Protein 2YGU (pdb70)

Radius of gyration: 52.87 Å; Cα contacts (8 Å, |Δi|>4): 1221; chains: 8; bounding box: 101×149×69 Å

InterPro domains:
  IPR020181 Ant venom allergen, Sol i 2 [cd12800] (20-137)
  IPR038211 Ant venom allergen, Sol i 2/4 superfamily [G3DSA:1.10.238.190] (20-138)
  IPR055216 Ant venom allergen Sol i 2/4 [PF22750] (40-125)

CATH classification: 1.10.238.190

Sequence (943 aa):
DNKELKIIRKDVAECLRTLPKCGNQPDDPLARVDVWHCAMAKRGVYDNPDPAVIKERSMKMCTKIITDPANVENCKKVASRCVDRETQGPKSNRQKAVNIIGCALRAGVAETTVLARDNKELKIIRKDVAECLRTLPKCGNQPDDPLARVDVWHCAMAKRGVYDNPDPAVIKERSMKMCTKIITDPANVENCKKVASRCVDRETQGPKSNRQKAVNIIGCALRAGVAETTVLARKKDNKELKIIRKDVAECLRTLPKCGNQPDDPLARVDVWHCAMAKRGVYDNPDPAVIKERSMKMCTKIITDPANVENCKKVASRCVDRETQGPKSNRQKAVNIIGCALRAGVAETTVLARKDNKELKIIRKDVAECLRTLPKCGNQPDDPLARVDVWHCAMAKRGVYDNPDPAVIKERSMKMCTKIITDPANVENCKKVASRCVDRETQGPKSNRQKAVNIIGCALRAGVAETTVLARDNKELKIIRKDVAECLRTLPKCGNQPDDPLARVDVWHCAMAKRGVYDNPDPAVIKERSMKMCTKIITDPANVENCKKVASRCVDRETQGPKSNRQKAVNIIGCALRAGVAETTVLARKDNKELKIIRKDVAECLRTLPKCGNQPDDPLARVDVWHCAMAKRGVYDNPDPAVIKERSMKMCTKIITDPANVENCKKVASRCVDRETQGPKSNRQKAVNIIGCALRAGVAETTVLARKKDNKELKIIRKDVAECLRTLPKCGNQPDDPLARVDVWHCAMAKRGVYDNPDPAVIKERSMKMCTKIITDPANVENCKKVASRCVDRETQGPKSNRQKAVNIIGCALRAGVAETTVLARKKELKIIRKDVAECLRTLPKCGNQPDDPLARVDVWHCAMAKRGVYDNPDPAVIKERSMKMCTKIITDPANVENCKKVASRCVDRETQGPKSNRQKAVNIIGCALRAGVAETTVLARKK

Solvent-accessible surface area: 44959 Å² total

Structure (mmCIF, N/CA/C/O backbone):
data_2YGU
#
_entry.id   2YGU
#
_cell.length_a   110.211
_cell.length_b   139.160
_cell.length_c   62.093
_cell.angle_alpha   90.00
_cell.angle_beta   90.00
_cell.angle_gamma   90.00
#
_symmetry.space_group_name_H-M   'P 21 21 21'
#
loop_
_entity.id
_entity.type
_entity.pdbx_description
1 polymer 'VENOM ALLERGEN 2'
2 non-polymer HEPTANE
3 water water
#
loop_
_atom_site.group_PDB
_atom_site.id
_atom_site.type_symbol
_atom_site.label_atom_id
_atom_site.label_alt_id
_atom_site.label_comp_id
_atom_site.label_asym_id
_atom_site.label_entity_id
_atom_site.label_seq_id
_atom_site.pdbx_PDB_ins_code
_atom_site.Cartn_x
_atom_site.Cartn_y
_atom_site.Cartn_z
_atom_site.occupancy
_atom_site.B_iso_or_equiv
_atom_site.auth_seq_id
_atom_site.auth_comp_id
_atom_site.auth_asym_id
_atom_site.auth_atom_id
_atom_site.pdbx_PDB_model_num
ATOM 1 N N . ASP A 1 1 ? 50.798 63.483 -39.297 1.00 53.81 1 ASP A N 1
ATOM 2 C CA . ASP A 1 1 ? 49.524 63.810 -39.994 1.00 61.69 1 ASP A CA 1
ATOM 3 C C . ASP A 1 1 ? 49.170 65.289 -39.837 1.00 62.28 1 ASP A C 1
ATOM 4 O O . ASP A 1 1 ? 49.850 66.031 -39.140 1.00 61.57 1 ASP A O 1
ATOM 6 N N . ASN A 1 2 ? 48.096 65.712 -40.490 1.00 69.72 2 ASN A N 1
ATOM 7 C CA . ASN A 1 2 ? 47.583 67.074 -40.337 1.00 73.38 2 ASN A CA 1
ATOM 8 C C . ASN A 1 2 ? 46.777 67.285 -39.050 1.00 74.14 2 ASN A C 1
ATOM 9 O O . ASN A 1 2 ? 46.847 68.357 -38.443 1.00 73.42 2 ASN A O 1
ATOM 14 N N . LYS A 1 3 ? 46.011 66.266 -38.652 1.00 75.35 3 LYS A N 1
ATOM 15 C CA . LYS A 1 3 ? 45.191 66.308 -37.429 1.00 73.26 3 LYS A CA 1
ATOM 16 C C . LYS A 1 3 ? 46.042 66.336 -36.163 1.00 64.76 3 LYS A C 1
ATOM 17 O O . LYS A 1 3 ? 45.763 67.090 -35.224 1.00 62.49 3 LYS A O 1
ATOM 19 N N . GLU A 1 4 ? 47.069 65.502 -36.134 1.00 58.26 4 GLU A N 1
ATOM 20 C CA . GLU A 1 4 ? 47.975 65.487 -34.993 1.00 55.49 4 GLU A CA 1
ATOM 21 C C . GLU A 1 4 ? 48.714 66.807 -34.910 1.00 51.12 4 GLU A C 1
ATOM 22 O O . GLU A 1 4 ? 48.941 67.335 -33.822 1.00 46.24 4 GLU A O 1
ATOM 28 N N . LEU A 1 5 ? 49.088 67.334 -36.070 1.00 52.20 5 LEU A N 1
ATOM 29 C CA . LEU A 1 5 ? 49.852 68.593 -36.138 1.00 48.71 5 LEU A CA 1
ATOM 30 C C . LEU A 1 5 ? 48.986 69.759 -35.645 1.00 46.84 5 LEU A C 1
ATOM 31 O O . LEU A 1 5 ? 49.468 70.628 -34.924 1.00 39.75 5 LEU A O 1
ATOM 33 N N . LYS A 1 6 ? 47.707 69.759 -36.028 1.00 46.40 6 LYS A N 1
ATOM 34 C CA . LYS A 1 6 ? 46.753 70.743 -35.505 1.00 46.69 6 LYS A CA 1
ATOM 35 C C . LYS A 1 6 ? 46.738 70.695 -33.977 1.00 45.04 6 LYS A C 1
ATOM 36 O O . LYS A 1 6 ? 46.771 71.731 -33.322 1.00 46.73 6 LYS A O 1
ATOM 38 N N . ILE A 1 7 ? 46.724 69.482 -33.420 1.00 42.79 7 ILE A N 1
ATOM 39 C CA . ILE A 1 7 ? 46.662 69.297 -31.967 1.00 40.32 7 ILE A CA 1
ATOM 40 C C . ILE A 1 7 ? 47.943 69.801 -31.293 1.00 36.98 7 ILE A C 1
ATOM 41 O O . ILE A 1 7 ? 47.889 70.535 -30.310 1.00 40.95 7 ILE A O 1
ATOM 43 N N . ILE A 1 8 ? 49.093 69.418 -31.833 1.00 34.63 8 ILE A N 1
ATOM 44 C CA . ILE A 1 8 ? 50.384 69.827 -31.274 1.00 31.32 8 ILE A CA 1
ATOM 45 C C . ILE A 1 8 ? 50.566 71.343 -31.310 1.00 32.25 8 ILE A C 1
ATOM 46 O O . ILE A 1 8 ? 51.048 71.932 -30.345 1.00 32.24 8 ILE A O 1
ATOM 51 N N . ARG A 1 9 ? 50.184 71.970 -32.417 1.00 33.32 9 ARG A N 1
ATOM 52 C CA . ARG A 1 9 ? 50.242 73.431 -32.526 1.00 36.87 9 ARG A CA 1
ATOM 53 C C . ARG A 1 9 ? 49.456 74.120 -31.419 1.00 38.15 9 ARG A C 1
ATOM 54 O O . ARG A 1 9 ? 49.930 75.087 -30.822 1.00 41.25 9 ARG A O 1
ATOM 62 N N . LYS A 1 10 ? 48.254 73.615 -31.160 1.00 36.84 10 LYS A N 1
ATOM 63 C CA . LYS A 1 10 ? 47.408 74.116 -30.070 1.00 38.29 10 LYS A CA 1
ATOM 64 C C . LYS A 1 10 ? 48.083 73.910 -28.713 1.00 36.52 10 LYS A C 1
ATOM 65 O O . LYS A 1 10 ? 47.990 74.767 -27.839 1.00 39.20 10 LYS A O 1
ATOM 67 N N . ASP A 1 11 ? 48.768 72.777 -28.545 1.00 35.74 11 ASP A N 1
ATOM 68 C CA . ASP A 1 11 ? 49.505 72.489 -27.306 1.00 34.70 11 ASP A CA 1
ATOM 69 C C . ASP A 1 11 ? 50.741 73.384 -27.118 1.00 34.95 11 ASP A C 1
ATOM 70 O O . ASP A 1 11 ? 51.026 73.825 -26.001 1.00 38.29 11 ASP A O 1
ATOM 75 N N . VAL A 1 12 ? 51.472 73.642 -28.203 1.00 32.08 12 VAL A N 1
ATOM 76 C CA . VAL A 1 12 ? 52.599 74.577 -28.162 1.00 28.10 12 VAL A CA 1
ATOM 77 C C . VAL A 1 12 ? 52.118 75.967 -27.726 1.00 31.25 12 VAL A C 1
ATOM 78 O O . VAL A 1 12 ? 52.654 76.555 -26.799 1.00 32.58 12 VAL A O 1
ATOM 82 N N . ALA A 1 13 ? 51.092 76.477 -28.389 1.00 35.22 13 ALA A N 1
ATOM 83 C CA . ALA A 1 13 ? 5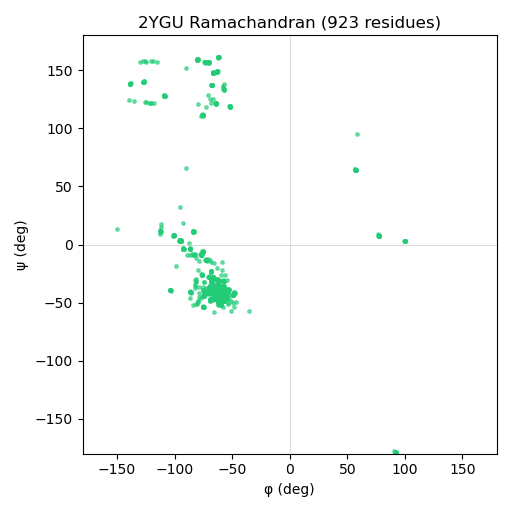0.527 77.798 -28.061 1.00 41.12 13 ALA A CA 1
ATOM 84 C C . ALA A 1 13 ? 50.142 77.906 -26.586 1.00 41.98 13 ALA A C 1
ATOM 85 O O . ALA A 1 13 ? 50.351 78.929 -25.949 1.00 47.94 13 ALA A O 1
ATOM 87 N N . GLU A 1 14 ? 49.562 76.838 -26.057 1.00 43.97 14 GLU A N 1
ATOM 88 C CA . GLU A 1 14 ? 49.089 76.799 -24.663 1.00 42.63 14 GLU A CA 1
ATOM 89 C C . GLU A 1 14 ? 50.256 76.665 -23.678 1.00 41.00 14 GLU A C 1
ATOM 90 O O . GLU A 1 14 ? 50.251 77.282 -22.612 1.00 44.36 14 GLU A O 1
ATOM 96 N N . CYS A 1 15 ? 51.252 75.860 -24.036 1.00 36.09 15 CYS A N 1
ATOM 97 C CA . CYS A 1 15 ? 52.489 75.784 -23.266 1.00 33.32 15 CYS A CA 1
ATOM 98 C C . CYS A 1 15 ? 53.173 77.149 -23.233 1.00 36.86 15 CYS A C 1
ATOM 99 O O . CYS A 1 15 ? 53.593 77.603 -22.171 1.00 43.50 15 CYS A O 1
ATOM 102 N N . LEU A 1 16 ? 53.270 77.796 -24.394 1.00 34.50 16 LEU A N 1
ATOM 103 C CA . LEU A 1 16 ? 53.803 79.167 -24.491 1.00 37.59 16 LEU A CA 1
ATOM 104 C C . LEU A 1 16 ? 53.176 80.090 -23.465 1.00 39.26 16 LEU A C 1
ATOM 105 O O . LEU A 1 16 ? 53.845 80.912 -22.864 1.00 40.94 16 LEU A O 1
ATOM 110 N N . ARG A 1 17 ? 51.872 79.942 -23.292 1.00 42.85 17 ARG A N 1
ATOM 111 C CA . ARG A 1 17 ? 51.105 80.810 -22.417 1.00 49.63 17 ARG A CA 1
ATOM 112 C C . ARG A 1 17 ? 51.353 80.480 -20.948 1.00 50.30 17 ARG A C 1
ATOM 113 O O . ARG A 1 17 ? 51.700 81.358 -20.167 1.00 53.91 17 ARG A O 1
ATOM 121 N N . THR A 1 18 ? 51.176 79.215 -20.581 1.00 49.69 18 THR A N 1
ATOM 122 C CA . THR A 1 18 ? 51.217 78.801 -19.159 1.00 51.11 18 THR A CA 1
ATOM 123 C C . THR A 1 18 ? 52.620 78.695 -18.552 1.00 50.25 18 THR A C 1
ATOM 124 O O . THR A 1 18 ? 52.776 78.810 -17.331 1.00 52.35 18 THR A O 1
ATOM 128 N N . LEU A 1 19 ? 53.627 78.457 -19.389 1.00 45.15 19 LEU A N 1
ATOM 129 C CA . LEU A 1 19 ? 55.012 78.320 -18.904 1.00 45.89 19 LEU A CA 1
ATOM 130 C C . LEU A 1 19 ? 55.573 79.641 -18.357 1.00 50.24 19 LEU A C 1
ATOM 131 O O . LEU A 1 19 ? 55.374 80.700 -18.960 1.00 47.80 19 LEU A O 1
ATOM 136 N N . PRO A 1 20 ? 56.282 79.579 -17.215 1.00 53.51 20 PRO A N 1
ATOM 137 C CA . PRO A 1 20 ? 56.842 80.778 -16.612 1.00 60.46 20 PRO A CA 1
ATOM 138 C C . PRO A 1 20 ? 57.774 81.518 -17.558 1.00 62.42 20 PRO A C 1
ATOM 139 O O . PRO A 1 20 ? 58.596 80.883 -18.226 1.00 50.86 20 PRO A O 1
ATOM 143 N N . LYS A 1 21 ? 57.641 82.846 -17.611 1.00 67.58 21 LYS A N 1
ATOM 144 C CA . LYS A 1 21 ? 58.550 83.691 -18.382 1.00 69.66 21 LYS A CA 1
ATOM 145 C C . LYS A 1 21 ? 59.853 83.834 -17.602 1.00 71.43 21 LYS A C 1
ATOM 146 O O . LYS A 1 21 ? 59.886 84.479 -16.555 1.00 76.03 21 LYS A O 1
ATOM 149 N N . CYS A 1 22 ? 60.914 83.222 -18.116 1.00 67.98 22 CYS A N 1
ATOM 150 C CA . CYS A 1 22 ? 62.219 83.258 -17.475 1.00 70.34 22 CYS A CA 1
ATOM 151 C C . CYS A 1 22 ? 63.209 84.001 -18.356 1.00 69.44 22 CYS A C 1
ATOM 152 O O . CYS A 1 22 ? 63.013 84.127 -19.569 1.00 71.46 22 CYS A O 1
ATOM 155 N N . GLY A 1 23 ? 64.262 84.510 -17.729 1.00 69.32 23 GLY A N 1
ATOM 156 C CA . GLY A 1 23 ? 65.230 85.369 -18.407 1.00 66.66 23 GLY A CA 1
ATOM 157 C C . GLY A 1 23 ? 65.962 84.660 -19.524 1.00 61.24 23 GLY A C 1
ATOM 158 O O . GLY A 1 23 ? 66.169 83.447 -19.472 1.00 65.57 23 GLY A O 1
ATOM 159 N N . ASN A 1 24 ? 66.326 85.422 -20.550 1.00 57.34 24 ASN A N 1
ATOM 160 C CA . ASN A 1 24 ? 67.158 84.935 -21.656 1.00 52.89 24 ASN A CA 1
ATOM 161 C C . ASN A 1 24 ? 66.557 83.722 -22.355 1.00 46.58 24 ASN A C 1
ATOM 162 O O . ASN A 1 24 ? 67.104 82.617 -22.319 1.00 46.35 24 ASN A O 1
ATOM 167 N N . GLN A 1 25 ? 65.404 83.943 -22.976 1.00 43.86 25 GLN A N 1
ATOM 168 C CA . GLN A 1 25 ? 64.734 82.897 -23.743 1.00 38.09 25 GLN A CA 1
ATOM 169 C C . GLN A 1 25 ? 64.432 83.389 -25.149 1.00 34.15 25 GLN A C 1
ATOM 170 O O . GLN A 1 25 ? 64.046 84.542 -25.333 1.00 34.61 25 GLN A O 1
ATOM 172 N N . PRO A 1 26 ? 64.607 82.512 -26.150 1.00 29.71 26 PRO A N 1
ATOM 173 C CA . PRO A 1 26 ? 64.321 82.904 -27.515 1.00 29.65 26 PRO A CA 1
ATOM 174 C C . PRO A 1 26 ? 62.846 83.148 -27.723 1.00 30.26 26 PRO A C 1
ATOM 175 O O . PRO A 1 26 ? 62.027 82.494 -27.087 1.00 29.50 26 PRO A O 1
ATOM 179 N N . ASP A 1 27 ? 62.516 84.073 -28.611 1.00 31.90 27 ASP A N 1
ATOM 180 C CA . ASP A 1 27 ? 61.116 84.347 -28.957 1.00 33.00 27 ASP A CA 1
ATOM 181 C C . ASP A 1 27 ? 60.485 83.166 -29.682 1.00 30.80 27 ASP A C 1
ATOM 182 O O . ASP A 1 27 ? 59.284 82.942 -29.595 1.00 31.20 27 ASP A O 1
ATOM 187 N N . ASP A 1 28 ? 61.310 82.410 -30.390 1.00 28.83 28 ASP A N 1
ATOM 188 C CA . ASP A 1 28 ? 60.841 81.239 -31.134 1.00 29.48 28 ASP A CA 1
ATOM 189 C C . ASP A 1 28 ? 60.544 80.050 -30.204 1.00 25.93 28 ASP A C 1
ATOM 190 O O . ASP A 1 28 ? 61.464 79.458 -29.646 1.00 25.99 28 ASP A O 1
ATOM 195 N N . PRO A 1 29 ? 59.257 79.683 -30.056 1.00 25.73 29 PRO A N 1
ATOM 196 C CA . PRO A 1 29 ? 58.911 78.626 -29.114 1.00 23.75 29 PRO A CA 1
ATOM 197 C C . PRO A 1 29 ? 59.522 77.283 -29.459 1.00 23.56 29 PRO A C 1
ATOM 198 O O . PRO A 1 29 ? 59.812 76.484 -28.563 1.00 23.04 29 PRO A O 1
ATOM 202 N N . LEU A 1 30 ? 59.725 77.034 -30.749 1.00 22.11 30 LEU A N 1
ATOM 203 C CA . LEU A 1 30 ? 60.294 75.757 -31.197 1.00 20.10 30 LEU A CA 1
ATOM 204 C C . LEU A 1 30 ? 61.805 75.691 -30.932 1.00 22.04 30 LEU A C 1
ATOM 205 O O . LEU A 1 30 ? 62.437 74.653 -31.145 1.00 21.13 30 LEU A O 1
ATOM 210 N N . ALA A 1 31 ? 62.381 76.800 -30.478 1.00 22.69 31 ALA A N 1
ATOM 211 C CA . ALA A 1 31 ? 63.781 76.832 -30.047 1.00 23.56 31 ALA A CA 1
ATOM 212 C C . ALA A 1 31 ? 63.908 76.620 -28.535 1.00 24.12 31 ALA A C 1
ATOM 213 O O . ALA A 1 31 ? 65.013 76.670 -27.994 1.00 20.76 31 ALA A O 1
ATOM 215 N N . ARG A 1 32 ? 62.783 76.383 -27.858 1.00 24.35 32 ARG A N 1
ATOM 216 C CA . ARG A 1 32 ? 62.768 76.275 -26.394 1.00 22.17 32 ARG A CA 1
ATOM 217 C C . ARG A 1 32 ? 62.544 74.857 -25.893 1.00 19.96 32 ARG A C 1
ATOM 218 O O . ARG A 1 32 ? 61.576 74.208 -26.253 1.00 16.82 32 ARG A O 1
ATOM 226 N N . VAL A 1 33 ? 63.436 74.408 -25.016 1.00 22.52 33 VAL A N 1
ATOM 227 C CA . VAL A 1 33 ? 63.340 73.064 -24.444 1.00 22.05 33 VAL A CA 1
ATOM 228 C C . VAL A 1 33 ? 62.063 72.897 -23.625 1.00 20.10 33 VAL A C 1
ATOM 229 O O . VAL A 1 33 ? 61.379 71.899 -23.737 1.00 17.48 33 VAL A O 1
ATOM 233 N N . ASP A 1 34 ? 61.753 73.886 -22.802 1.00 21.01 34 ASP A N 1
ATOM 234 C CA . ASP A 1 34 ? 60.594 73.794 -21.915 1.00 20.11 34 ASP A CA 1
ATOM 235 C C . ASP A 1 34 ? 59.284 73.703 -22.703 1.00 19.10 34 ASP A C 1
ATOM 236 O O . ASP A 1 34 ? 58.373 72.989 -22.296 1.00 23.20 34 ASP A O 1
ATOM 241 N N . VAL A 1 35 ? 59.210 74.381 -23.843 1.00 18.97 35 VAL A N 1
ATOM 242 C CA . VAL A 1 35 ? 58.031 74.309 -24.709 1.00 18.89 35 VAL A CA 1
ATOM 243 C C . VAL A 1 35 ? 57.896 72.944 -25.356 1.00 19.06 35 VAL A C 1
ATOM 244 O O . VAL A 1 35 ? 56.819 72.347 -25.348 1.00 19.67 35 VAL A O 1
ATOM 248 N N . TRP A 1 36 ? 58.986 72.446 -25.930 1.00 18.50 36 TRP A N 1
ATOM 249 C CA . TRP A 1 36 ? 58.963 71.125 -26.565 1.00 18.10 36 TRP A CA 1
ATOM 250 C C . TRP A 1 36 ? 58.580 70.051 -25.566 1.00 18.44 36 TRP A C 1
ATOM 251 O O . TRP A 1 36 ? 57.714 69.233 -25.839 1.00 18.44 36 TRP A O 1
ATOM 262 N N . HIS A 1 37 ? 59.238 70.063 -24.411 1.00 16.86 37 HIS A N 1
ATOM 263 C CA . HIS A 1 37 ? 58.950 69.097 -23.357 1.00 18.96 37 HIS A CA 1
ATOM 264 C C . HIS A 1 37 ? 57.515 69.171 -22.892 1.00 18.67 37 HIS A C 1
ATOM 265 O O . HIS A 1 37 ? 56.850 68.162 -22.694 1.00 16.08 37 HIS A O 1
ATOM 272 N N . CYS A 1 38 ? 57.057 70.390 -22.689 1.00 22.80 38 CYS A N 1
ATOM 273 C CA . CYS A 1 38 ? 55.668 70.631 -22.306 1.00 22.70 38 CYS A CA 1
ATOM 274 C C . CYS A 1 38 ? 54.720 70.043 -23.356 1.00 19.67 38 CYS A C 1
ATOM 275 O O . CYS A 1 38 ? 53.778 69.326 -23.014 1.00 22.48 38 CYS A O 1
ATOM 278 N N . ALA A 1 39 ? 55.000 70.334 -24.626 1.00 16.97 39 ALA A N 1
ATOM 279 C CA . ALA A 1 39 ? 54.184 69.862 -25.753 1.00 16.81 39 ALA A CA 1
ATOM 280 C C . ALA A 1 39 ? 54.175 68.339 -25.845 1.00 20.23 39 ALA A C 1
ATOM 281 O O . ALA A 1 39 ? 53.112 67.717 -25.992 1.00 24.17 39 ALA A O 1
ATOM 283 N N . MET A 1 40 ? 55.359 67.736 -25.764 1.00 17.51 40 MET A N 1
ATOM 284 C CA . MET A 1 40 ? 55.487 66.283 -25.881 1.00 15.18 40 MET A CA 1
ATOM 285 C C . MET A 1 40 ? 54.855 65.571 -24.682 1.00 19.60 40 MET A C 1
ATOM 286 O O . MET A 1 40 ? 54.214 64.511 -24.838 1.00 25.68 40 MET A O 1
ATOM 291 N N . ALA A 1 41 ? 55.009 66.161 -23.495 1.00 16.51 41 ALA A N 1
ATOM 292 C CA . ALA A 1 41 ? 54.360 65.645 -22.278 1.00 17.32 41 ALA A CA 1
ATOM 293 C C . ALA A 1 41 ? 52.841 65.518 -22.448 1.00 15.39 41 ALA A C 1
ATOM 294 O O . ALA A 1 41 ? 52.241 64.527 -22.063 1.00 15.36 41 ALA A O 1
ATOM 296 N N . LYS A 1 42 ? 52.238 66.538 -23.047 1.00 20.36 42 LYS A N 1
ATOM 297 C CA . LYS A 1 42 ? 50.793 66.540 -23.290 1.00 22.57 42 LYS A CA 1
ATOM 298 C C . LYS A 1 42 ? 50.355 65.484 -24.297 1.00 20.99 42 LYS A C 1
ATOM 299 O O . LYS A 1 42 ? 49.234 65.007 -24.222 1.00 24.35 42 LYS A O 1
ATOM 305 N N . ARG A 1 43 ? 51.237 65.120 -25.229 1.00 21.57 43 ARG A N 1
ATOM 306 C CA . ARG A 1 43 ? 50.951 64.022 -26.170 1.00 21.97 43 ARG A CA 1
ATOM 307 C C . ARG A 1 43 ? 51.264 62.653 -25.565 1.00 23.05 43 ARG A C 1
ATOM 308 O O . ARG A 1 43 ? 51.314 61.653 -26.279 1.00 25.95 43 ARG A O 1
ATOM 316 N N . GLY A 1 44 ? 51.508 62.616 -24.257 1.00 23.85 44 GLY A N 1
ATOM 317 C CA . GLY A 1 44 ? 51.681 61.361 -23.520 1.00 21.44 44 GLY A CA 1
ATOM 318 C C . GLY A 1 44 ? 53.018 60.650 -23.682 1.00 16.67 44 GLY A C 1
ATOM 319 O O . GLY A 1 44 ? 53.185 59.539 -23.193 1.00 19.96 44 GLY A O 1
ATOM 320 N N . VAL A 1 45 ? 53.976 61.282 -24.344 1.00 12.45 45 VAL A N 1
ATOM 321 C CA . VAL A 1 45 ? 55.259 60.640 -24.626 1.00 11.50 45 VAL A CA 1
ATOM 322 C C . VAL A 1 45 ? 55.976 60.185 -23.353 1.00 11.00 45 VAL A C 1
ATOM 323 O O . VAL A 1 45 ? 56.684 59.188 -23.379 1.00 12.86 45 VAL A O 1
ATOM 327 N N . TYR A 1 46 ? 55.771 60.900 -22.249 1.00 11.28 46 TYR A N 1
ATOM 328 C CA . TYR A 1 46 ? 56.421 60.593 -20.975 1.00 13.54 46 TYR A CA 1
ATOM 329 C C . TYR A 1 46 ? 55.464 60.087 -19.902 1.00 15.97 46 TYR A C 1
ATOM 330 O O . TYR A 1 46 ? 55.839 59.992 -18.730 1.00 27.65 46 TYR A O 1
ATOM 339 N N . ASP A 1 47 ? 54.281 59.651 -20.334 1.00 17.20 47 ASP A N 1
ATOM 340 C CA . ASP A 1 47 ? 53.212 59.152 -19.422 1.00 18.35 47 ASP A CA 1
ATOM 341 C C . ASP A 1 47 ? 53.566 57.868 -18.686 1.00 19.35 47 ASP A C 1
ATOM 342 O O . ASP A 1 47 ? 52.874 57.418 -17.772 1.00 26.08 47 ASP A O 1
ATOM 347 N N . ASN A 1 48 ? 54.587 57.215 -19.169 1.00 17.82 48 ASN A N 1
ATOM 348 C CA . ASN A 1 48 ? 55.147 56.051 -18.505 1.00 16.42 48 ASN A CA 1
ATOM 349 C C . ASN A 1 48 ? 56.656 56.194 -18.515 1.00 12.80 48 ASN A C 1
ATOM 350 O O . ASN A 1 48 ? 57.224 56.334 -19.580 1.00 19.08 48 ASN A O 1
ATOM 355 N N . PRO A 1 49 ? 57.300 56.155 -17.346 1.00 13.53 49 PRO A N 1
ATOM 356 C CA . PRO A 1 49 ? 58.731 56.421 -17.240 1.00 13.58 49 PRO A CA 1
ATOM 357 C C . PRO A 1 49 ? 59.662 55.289 -17.697 1.00 16.58 49 PRO A C 1
ATOM 358 O O . PRO A 1 49 ? 60.868 55.481 -17.771 1.00 16.40 49 PRO A O 1
ATOM 362 N N . ASP A 1 50 ? 59.116 54.110 -17.967 1.00 18.34 50 ASP A N 1
ATOM 363 C CA . ASP A 1 50 ? 59.901 53.012 -18.539 1.00 17.84 50 ASP A CA 1
ATOM 364 C C . ASP A 1 50 ? 60.634 53.511 -19.790 1.00 17.13 50 ASP A C 1
ATOM 365 O O . ASP A 1 50 ? 60.007 53.940 -20.744 1.00 18.73 50 ASP A O 1
ATOM 370 N N . PRO A 1 51 ? 61.969 53.473 -19.786 1.00 15.53 51 PRO A N 1
ATOM 371 C CA . PRO A 1 51 ? 62.737 53.930 -20.943 1.00 16.67 51 PRO A CA 1
ATOM 372 C C . PRO A 1 51 ? 62.332 53.294 -22.271 1.00 17.32 51 PRO A C 1
ATOM 373 O O . PRO A 1 51 ? 62.317 53.970 -23.293 1.00 23.60 51 PRO A O 1
ATOM 377 N N . ALA A 1 52 ? 62.021 52.007 -22.259 1.00 15.34 52 ALA A N 1
ATOM 378 C CA . ALA A 1 52 ? 61.636 51.316 -23.490 1.00 19.48 52 ALA A CA 1
ATOM 379 C C . ALA A 1 52 ? 60.354 51.929 -24.086 1.00 18.47 52 ALA A C 1
ATOM 380 O O . ALA A 1 52 ? 60.210 52.044 -25.305 1.00 21.19 52 ALA A O 1
ATOM 382 N N . VAL A 1 53 ? 59.435 52.324 -23.210 1.00 17.34 53 VAL A N 1
ATOM 383 C CA . VAL A 1 53 ? 58.153 52.906 -23.619 1.00 17.08 53 VAL A CA 1
ATOM 384 C C . VAL A 1 53 ? 58.313 54.334 -24.125 1.00 15.04 53 VAL A C 1
ATOM 385 O O . VAL A 1 53 ? 57.744 54.709 -25.152 1.00 14.51 53 VAL A O 1
ATOM 389 N N . ILE A 1 54 ? 59.111 55.117 -23.411 1.00 15.72 54 ILE A N 1
ATOM 390 C CA . ILE A 1 54 ? 59.447 56.478 -23.849 1.00 13.97 54 ILE A CA 1
ATOM 391 C C . ILE A 1 54 ? 60.056 56.437 -25.253 1.00 13.68 54 ILE A C 1
ATOM 392 O O . ILE A 1 54 ? 59.691 57.219 -26.128 1.00 11.26 54 ILE A O 1
ATOM 397 N N . LYS A 1 55 ? 60.962 55.487 -25.463 1.00 16.46 55 LYS A N 1
ATOM 398 C CA . LYS A 1 55 ? 61.616 55.312 -26.766 1.00 17.22 55 LYS A CA 1
ATOM 399 C C . LYS A 1 55 ? 60.598 54.966 -27.865 1.00 19.82 55 LYS A C 1
ATOM 400 O O . LYS A 1 55 ? 60.586 55.599 -28.918 1.00 19.55 55 LYS A O 1
ATOM 406 N N . GLU A 1 56 ? 59.757 53.961 -27.627 1.00 20.25 56 GLU A N 1
ATOM 407 C CA . GLU A 1 56 ? 58.732 53.591 -28.612 1.00 21.35 56 GLU A CA 1
ATOM 408 C C . GLU A 1 56 ? 57.881 54.795 -28.983 1.00 16.39 56 GLU A C 1
ATOM 409 O O . GLU A 1 56 ? 57.663 55.029 -30.155 1.00 16.12 56 GLU A O 1
ATOM 415 N N . ARG A 1 57 ? 57.418 55.546 -27.979 1.00 16.44 57 ARG A N 1
ATOM 416 C CA . ARG A 1 57 ? 56.498 56.689 -28.186 1.00 13.76 57 ARG A CA 1
ATOM 417 C C . ARG A 1 57 ? 57.173 57.865 -28.868 1.00 14.55 57 ARG A C 1
ATOM 418 O O . ARG A 1 57 ? 56.576 58.552 -29.680 1.00 16.77 57 ARG A O 1
ATOM 426 N N . SER A 1 58 ? 58.431 58.092 -28.531 1.00 16.88 58 SER A N 1
ATOM 427 C CA . SER A 1 58 ? 59.205 59.124 -29.193 1.00 17.77 58 SER A CA 1
ATOM 428 C C . SER A 1 58 ? 59.369 58.810 -30.685 1.00 18.50 58 SER A C 1
ATOM 429 O O . SER A 1 58 ? 59.170 59.669 -31.544 1.00 19.99 58 SER A O 1
ATOM 432 N N . MET A 1 59 ? 59.753 57.583 -30.988 1.00 16.38 59 MET A N 1
ATOM 433 C CA . MET A 1 59 ? 59.940 57.178 -32.376 1.00 19.41 59 MET A CA 1
ATOM 434 C C . MET A 1 59 ? 58.628 57.315 -33.153 1.00 20.11 59 MET A C 1
ATOM 435 O O . MET A 1 59 ? 58.621 57.746 -34.300 1.00 20.17 59 MET A O 1
ATOM 440 N N . LYS A 1 60 ? 57.518 56.990 -32.504 1.00 20.40 60 LYS A N 1
ATOM 441 C CA . LYS A 1 60 ? 56.187 57.145 -33.105 1.00 21.56 60 LYS A CA 1
ATOM 442 C C . LYS A 1 60 ? 55.908 58.616 -33.418 1.00 22.44 60 LYS A C 1
ATOM 443 O O . LYS A 1 60 ? 55.342 58.949 -34.469 1.00 22.40 60 LYS A O 1
ATOM 449 N N . MET A 1 61 ? 56.307 59.490 -32.494 1.00 19.16 61 MET A N 1
ATOM 450 C CA . MET A 1 61 ? 56.093 60.922 -32.653 1.00 19.19 61 MET A CA 1
ATOM 451 C C . MET A 1 61 ? 56.875 61.471 -33.860 1.00 21.16 61 MET A C 1
ATOM 452 O O . MET A 1 61 ? 56.364 62.316 -34.607 1.00 21.89 61 MET A O 1
ATOM 457 N N . CYS A 1 62 ? 58.103 60.982 -34.053 1.00 20.59 62 CYS A N 1
ATOM 458 C CA . CYS A 1 62 ? 58.910 61.364 -35.212 1.00 18.43 62 CYS A CA 1
ATOM 459 C C . CYS A 1 62 ? 58.106 61.227 -36.514 1.00 22.07 62 CYS A C 1
ATOM 460 O O . CYS A 1 62 ? 58.168 62.108 -37.377 1.00 25.65 62 CYS A O 1
ATOM 463 N N . THR A 1 63 ? 57.354 60.133 -36.661 1.00 22.57 63 THR A N 1
ATOM 464 C CA . THR A 1 63 ? 56.588 59.890 -37.899 1.00 29.77 63 THR A CA 1
ATOM 465 C C . THR A 1 63 ? 55.435 60.878 -38.066 1.00 33.77 63 THR A C 1
ATOM 466 O O . THR A 1 63 ? 54.973 61.102 -39.185 1.00 43.37 63 THR A O 1
ATOM 470 N N . LYS A 1 64 ? 54.975 61.466 -36.961 1.00 31.39 64 LYS A N 1
ATOM 471 C CA . LYS A 1 64 ? 53.813 62.366 -36.983 1.00 29.17 64 LYS A CA 1
ATOM 472 C C . LYS A 1 64 ? 54.170 63.817 -37.303 1.00 25.97 64 LYS A C 1
ATOM 473 O O . LYS A 1 64 ? 53.450 64.473 -38.033 1.00 29.38 64 LYS A O 1
ATOM 479 N N . ILE A 1 65 ? 55.278 64.311 -36.755 1.00 24.63 65 ILE A N 1
ATOM 480 C CA . ILE A 1 65 ? 55.674 65.718 -36.916 1.00 22.96 65 ILE A CA 1
ATOM 481 C C . ILE A 1 65 ? 56.771 65.979 -37.959 1.00 24.70 65 ILE A C 1
ATOM 482 O O . ILE A 1 65 ? 57.268 67.109 -38.076 1.00 27.10 65 ILE A O 1
ATOM 487 N N . ILE A 1 66 ? 57.133 64.948 -38.719 1.00 26.92 66 ILE A N 1
ATOM 488 C CA . ILE A 1 66 ? 58.140 65.048 -39.803 1.00 26.53 66 ILE A CA 1
ATOM 489 C C . ILE A 1 66 ? 57.674 64.241 -41.008 1.00 29.56 66 ILE A C 1
ATOM 490 O O . ILE A 1 66 ? 57.175 63.136 -40.852 1.00 32.32 66 ILE A O 1
ATOM 495 N N . THR A 1 67 ? 57.856 64.784 -42.209 1.00 35.63 67 THR A N 1
ATOM 496 C CA . THR A 1 67 ? 57.368 64.139 -43.452 1.00 39.16 67 THR A CA 1
ATOM 497 C C . THR A 1 67 ? 58.459 63.462 -44.285 1.00 40.44 67 THR A C 1
ATOM 498 O O . THR A 1 67 ? 58.224 62.394 -44.847 1.00 40.32 67 THR A O 1
ATOM 502 N N . ASP A 1 68 ? 59.634 64.084 -44.377 1.00 39.35 68 ASP A N 1
ATOM 503 C CA . ASP A 1 68 ? 60.750 63.517 -45.154 1.00 39.88 68 ASP A CA 1
ATOM 504 C C . ASP A 1 68 ? 61.197 62.198 -44.524 1.00 37.88 68 ASP A C 1
ATOM 505 O O . ASP A 1 68 ? 61.583 62.174 -43.361 1.00 38.45 68 ASP A O 1
ATOM 510 N N . PRO A 1 69 ? 61.148 61.094 -45.282 1.00 40.45 69 PRO A N 1
ATOM 511 C CA . PRO A 1 69 ? 61.539 59.798 -44.719 1.00 39.82 69 PRO A CA 1
ATOM 512 C C . PRO A 1 69 ? 62.963 59.744 -44.152 1.00 37.88 69 PRO A C 1
ATOM 513 O O . PRO A 1 69 ? 63.201 59.102 -43.139 1.00 37.89 69 PRO A O 1
ATOM 517 N N . ALA A 1 70 ? 63.896 60.408 -44.813 1.00 39.89 70 ALA A N 1
ATOM 518 C CA . ALA A 1 70 ? 65.290 60.443 -44.367 1.00 39.02 70 ALA A CA 1
ATOM 519 C C . ALA A 1 70 ? 65.395 61.101 -42.999 1.00 33.53 70 ALA A C 1
ATOM 520 O O . ALA A 1 70 ? 66.049 60.572 -42.103 1.00 31.94 70 ALA A O 1
ATOM 522 N N . ASN A 1 71 ? 64.744 62.257 -42.861 1.00 32.70 71 ASN A N 1
ATOM 523 C CA . ASN A 1 71 ? 64.682 62.989 -41.586 1.00 28.64 71 ASN A CA 1
ATOM 524 C C . ASN A 1 71 ? 63.858 62.262 -40.527 1.00 26.73 71 ASN A C 1
ATOM 525 O O . ASN A 1 71 ? 64.116 62.395 -39.334 1.00 26.59 71 ASN A O 1
ATOM 530 N N . VAL A 1 72 ? 62.852 61.514 -40.959 1.00 28.24 72 VAL A N 1
ATOM 531 C CA . VAL A 1 72 ? 62.085 60.690 -40.032 1.00 27.67 72 VAL A CA 1
ATOM 532 C C . VAL A 1 72 ? 63.009 59.654 -39.381 1.00 28.63 72 VAL A C 1
ATOM 533 O O . VAL A 1 72 ? 62.974 59.449 -38.170 1.00 27.76 72 VAL A O 1
ATOM 537 N N . GLU A 1 73 ? 63.850 59.021 -40.187 1.00 30.97 73 GLU A N 1
ATOM 538 C CA . GLU A 1 73 ? 64.774 58.014 -39.676 1.00 34.08 73 GLU A CA 1
ATOM 539 C C . GLU A 1 73 ? 65.835 58.643 -38.765 1.00 31.32 73 GLU A C 1
ATOM 540 O O . GLU A 1 73 ? 66.190 58.077 -37.737 1.00 32.81 73 GLU A O 1
ATOM 546 N N . ASN A 1 74 ? 66.336 59.815 -39.139 1.00 30.06 74 ASN A N 1
ATOM 547 C CA . ASN A 1 74 ? 67.318 60.519 -38.307 1.00 28.43 74 ASN A CA 1
ATOM 548 C C . ASN A 1 74 ? 66.753 60.835 -36.926 1.00 24.50 74 ASN A C 1
ATOM 549 O O . ASN A 1 74 ? 67.412 60.639 -35.913 1.00 24.90 74 ASN A O 1
ATOM 554 N N . CYS A 1 75 ? 65.521 61.332 -36.908 1.00 23.80 75 CYS A N 1
ATOM 555 C CA . CYS A 1 75 ? 64.785 61.606 -35.665 1.00 18.40 75 CYS A CA 1
ATOM 556 C C . CYS A 1 75 ? 64.681 60.358 -34.799 1.00 18.88 75 CYS A C 1
ATOM 557 O O . CYS A 1 75 ? 64.851 60.414 -33.586 1.00 20.59 75 CYS A O 1
ATOM 560 N N . LYS A 1 76 ? 64.390 59.232 -35.428 1.00 20.22 76 LYS A N 1
ATOM 561 C CA . LYS A 1 76 ? 64.259 57.973 -34.705 1.00 21.88 76 LYS A CA 1
ATOM 562 C C . LYS A 1 76 ? 65.592 57.555 -34.114 1.00 24.39 76 LYS A C 1
ATOM 563 O O . LYS A 1 76 ? 65.666 57.154 -32.948 1.00 29.23 76 LYS A O 1
ATOM 569 N N . LYS A 1 77 ? 66.641 57.646 -34.919 1.00 26.78 77 LYS A N 1
ATOM 570 C CA . LYS A 1 77 ? 67.998 57.297 -34.471 1.00 30.72 77 LYS A CA 1
ATOM 571 C C . LYS A 1 77 ? 68.403 58.171 -33.275 1.00 30.76 77 LYS A C 1
ATOM 572 O O . LYS A 1 77 ? 68.964 57.677 -32.292 1.00 32.30 77 LYS A O 1
ATOM 576 N N . VAL A 1 78 ? 68.079 59.458 -33.352 1.00 27.78 78 VAL A N 1
ATOM 577 C CA . VAL A 1 78 ? 68.408 60.406 -32.288 1.00 26.83 78 VAL A CA 1
ATOM 578 C C . VAL A 1 78 ? 67.572 60.203 -31.024 1.00 22.71 78 VAL A C 1
ATOM 579 O O . VAL A 1 78 ? 68.086 60.278 -29.906 1.00 25.44 78 VAL A O 1
ATOM 583 N N . ALA A 1 79 ? 66.287 59.945 -31.199 1.00 20.66 79 ALA A N 1
ATOM 584 C CA . ALA A 1 79 ? 65.410 59.641 -30.048 1.00 18.38 79 ALA A CA 1
ATOM 585 C C . ALA A 1 79 ? 65.953 58.457 -29.246 1.00 17.25 79 ALA A C 1
ATOM 586 O O . ALA A 1 79 ? 66.047 58.495 -28.016 1.00 16.19 79 ALA A O 1
ATOM 588 N N . SER A 1 80 ? 66.342 57.413 -29.961 1.00 21.13 80 SER A N 1
ATOM 589 C CA . SER A 1 80 ? 66.862 56.201 -29.329 1.00 24.52 80 SER A CA 1
ATOM 590 C C . SER A 1 80 ? 68.109 56.486 -28.517 1.00 21.93 80 SER A C 1
ATOM 591 O O . SER A 1 80 ? 68.237 56.059 -27.357 1.00 20.01 80 SER A O 1
ATOM 594 N N . ARG A 1 81 ? 69.032 57.187 -29.157 1.00 21.45 81 ARG A N 1
ATOM 595 C CA . ARG A 1 81 ? 70.295 57.569 -28.533 1.00 21.51 81 ARG A CA 1
ATOM 596 C C . ARG A 1 81 ? 70.057 58.442 -27.294 1.00 20.17 81 ARG A C 1
ATOM 597 O O . ARG A 1 81 ? 70.627 58.183 -26.236 1.00 20.43 81 ARG A O 1
ATOM 605 N N . CYS A 1 82 ? 69.193 59.452 -27.419 1.00 15.73 82 CYS A N 1
ATOM 606 C CA . CYS A 1 82 ? 68.916 60.357 -26.296 1.00 16.90 82 CYS A CA 1
ATOM 607 C C . CYS A 1 82 ? 68.254 59.657 -25.113 1.00 16.59 82 CYS A C 1
ATOM 608 O O . CYS A 1 82 ? 68.617 59.902 -23.963 1.00 23.77 82 CYS A O 1
ATOM 611 N N . VAL A 1 83 ? 67.290 58.791 -25.385 1.00 17.11 83 VAL A N 1
ATOM 612 C CA . VAL A 1 83 ? 66.614 58.056 -24.317 1.00 17.69 83 VAL A CA 1
ATOM 613 C C . VAL A 1 83 ? 67.606 57.138 -23.589 1.00 22.60 83 VAL A C 1
ATOM 614 O O . VAL A 1 83 ? 67.623 57.059 -22.345 1.00 21.50 83 VAL A O 1
ATOM 618 N N . ASP A 1 84 ? 68.443 56.456 -24.362 1.00 22.62 84 ASP A N 1
ATOM 619 C CA . ASP A 1 84 ? 69.449 55.549 -23.793 1.00 25.14 84 ASP A CA 1
ATOM 620 C C . ASP A 1 84 ? 70.408 56.273 -22.850 1.00 28.33 84 ASP A C 1
ATOM 621 O O . ASP A 1 84 ? 70.754 55.745 -21.793 1.00 34.65 84 ASP A O 1
ATOM 626 N N . ARG A 1 85 ? 70.858 57.460 -23.266 1.00 27.97 85 ARG A N 1
ATOM 627 C CA . ARG A 1 85 ? 71.852 58.240 -22.517 1.00 30.31 85 ARG A CA 1
ATOM 628 C C . ARG A 1 85 ? 71.237 58.996 -21.326 1.00 30.25 85 ARG A C 1
ATOM 629 O O . ARG A 1 85 ? 71.801 58.990 -20.227 1.00 30.22 85 ARG A O 1
ATOM 633 N N . GLU A 1 86 ? 70.096 59.652 -21.557 1.00 24.42 86 GLU A N 1
ATOM 634 C CA . GLU A 1 86 ? 69.525 60.581 -20.576 1.00 23.45 86 GLU A CA 1
ATOM 635 C C . GLU A 1 86 ? 68.570 59.954 -19.552 1.00 22.52 86 GLU A C 1
ATOM 636 O O . GLU A 1 86 ? 68.191 60.623 -18.599 1.00 25.02 86 GLU A O 1
ATOM 642 N N . THR A 1 87 ? 68.187 58.690 -19.732 1.00 23.32 87 THR A N 1
ATOM 643 C CA . THR A 1 87 ? 67.398 57.973 -18.701 1.00 22.07 87 THR A CA 1
ATOM 644 C C . THR A 1 87 ? 68.280 57.192 -17.720 1.00 26.67 87 THR A C 1
ATOM 645 O O . THR A 1 87 ? 67.785 56.588 -16.769 1.00 35.33 87 THR A O 1
ATOM 649 N N . GLN A 1 88 ? 69.586 57.196 -17.942 1.00 28.74 88 GLN A N 1
ATOM 650 C CA . GLN A 1 88 ? 70.518 56.654 -16.939 1.00 35.41 88 GLN A CA 1
ATOM 651 C C . GLN A 1 88 ? 70.648 57.626 -15.756 1.00 36.89 88 GLN A C 1
ATOM 652 O O . GLN A 1 88 ? 70.367 58.825 -15.876 1.00 29.08 88 GLN A O 1
ATOM 658 N N . GLY A 1 89 ? 71.059 57.093 -14.610 1.00 40.75 89 GLY A N 1
ATOM 659 C CA . GLY A 1 89 ? 71.342 57.918 -13.437 1.00 39.82 89 GLY A CA 1
ATOM 660 C C . GLY A 1 89 ? 70.165 58.139 -12.489 1.00 40.36 89 GLY A C 1
ATOM 661 O O . GLY A 1 89 ? 69.055 57.619 -12.706 1.00 28.89 89 GLY A O 1
ATOM 662 N N . PRO A 1 90 ? 70.405 58.932 -11.426 1.00 44.48 90 PRO A N 1
ATOM 663 C CA . PRO A 1 90 ? 69.467 59.085 -10.319 1.00 45.06 90 PRO A CA 1
ATOM 664 C C . PRO A 1 90 ? 68.545 60.307 -10.408 1.00 41.45 90 PRO A C 1
ATOM 665 O O . PRO A 1 90 ? 67.766 60.549 -9.481 1.00 41.54 90 PRO A O 1
ATOM 669 N N . LYS A 1 91 ? 68.629 61.068 -11.493 1.00 35.29 91 LYS A N 1
ATOM 670 C CA . LYS A 1 91 ? 67.757 62.237 -11.653 1.00 35.14 91 LYS A CA 1
ATOM 671 C C . LYS A 1 91 ? 66.296 61.784 -11.687 1.00 31.25 91 LYS A C 1
ATOM 672 O O . LYS A 1 91 ? 66.003 60.613 -11.932 1.00 25.55 91 LYS A O 1
ATOM 678 N N . SER A 1 92 ? 65.388 62.723 -11.440 1.00 29.77 92 SER A N 1
ATOM 679 C CA . SER A 1 92 ? 63.954 62.428 -11.434 1.00 25.23 92 SER A CA 1
ATOM 680 C C . SER A 1 92 ? 63.464 62.139 -12.838 1.00 22.25 92 SER A C 1
ATOM 681 O O . SER A 1 92 ? 64.083 62.570 -13.819 1.00 26.39 92 SER A O 1
ATOM 684 N N . ASN A 1 93 ? 62.352 61.415 -12.935 1.00 20.80 93 ASN A N 1
ATOM 685 C CA . ASN A 1 93 ? 61.733 61.098 -14.238 1.00 19.99 93 ASN A CA 1
ATOM 686 C C . ASN A 1 93 ? 61.385 62.345 -15.058 1.00 17.26 93 ASN A C 1
ATOM 687 O O . ASN A 1 93 ? 61.611 62.396 -16.258 1.00 18.65 93 ASN A O 1
ATOM 692 N N . ARG A 1 94 ? 60.834 63.344 -14.401 1.00 22.18 94 ARG A N 1
ATOM 693 C CA . ARG A 1 94 ? 60.493 64.576 -15.075 1.00 25.49 94 ARG A CA 1
ATOM 694 C C . ARG A 1 94 ? 61.753 65.218 -15.653 1.00 24.30 94 ARG A C 1
ATOM 695 O O . ARG A 1 94 ? 61.763 65.567 -16.829 1.00 28.27 94 ARG A O 1
ATOM 703 N N . GLN A 1 95 ? 62.817 65.332 -14.854 1.00 21.96 95 GLN A N 1
ATOM 704 C CA . GLN A 1 95 ? 64.082 65.935 -15.312 1.00 23.43 95 GLN A CA 1
ATOM 705 C C . GLN A 1 95 ? 64.735 65.110 -16.424 1.00 20.64 95 GLN A C 1
ATOM 706 O O . GLN A 1 95 ? 65.354 65.660 -17.330 1.00 26.26 95 GLN A O 1
ATOM 712 N N . LYS A 1 96 ? 64.613 63.793 -16.343 1.00 17.80 96 LYS A N 1
ATOM 713 C CA . LYS A 1 96 ? 65.130 62.923 -17.398 1.00 18.68 96 LYS A CA 1
ATOM 714 C C . LYS A 1 96 ? 64.425 63.228 -18.705 1.00 16.19 96 LYS A C 1
ATOM 715 O O . LYS A 1 96 ? 65.054 63.278 -19.749 1.00 22.74 96 LYS A O 1
ATOM 721 N N . ALA A 1 97 ? 63.117 63.439 -18.631 1.00 13.95 97 ALA A N 1
ATOM 722 C CA . ALA A 1 97 ? 62.317 63.806 -19.813 1.00 15.97 97 ALA A CA 1
ATOM 723 C C . ALA A 1 97 ? 62.798 65.120 -20.431 1.00 12.79 97 ALA A C 1
ATOM 724 O O . ALA A 1 97 ? 63.000 65.222 -21.624 1.00 17.88 97 ALA A O 1
ATOM 726 N N . VAL A 1 98 ? 62.988 66.116 -19.597 1.00 14.13 98 VAL A N 1
ATOM 727 C CA . VAL A 1 98 ? 63.522 67.403 -20.041 1.00 15.87 98 VAL A CA 1
ATOM 728 C C . VAL A 1 98 ? 64.881 67.236 -20.686 1.00 14.64 98 VAL A C 1
ATOM 729 O O . VAL A 1 98 ? 65.148 67.817 -21.720 1.00 17.46 98 VAL A O 1
ATOM 733 N N . ASN A 1 99 ? 65.740 66.427 -20.083 1.00 18.13 99 ASN A N 1
ATOM 734 C CA . ASN A 1 99 ? 67.083 66.173 -20.641 1.00 16.07 99 ASN A CA 1
ATOM 735 C C . ASN A 1 99 ? 67.034 65.473 -22.017 1.00 18.54 99 ASN A C 1
ATOM 736 O O . ASN A 1 99 ? 67.843 65.779 -22.916 1.00 19.61 99 ASN A O 1
ATOM 741 N N . ILE A 1 100 ? 66.096 64.535 -22.175 1.00 13.53 100 ILE A N 1
ATOM 742 C CA . ILE A 1 100 ? 65.880 63.874 -23.455 1.00 15.91 100 ILE A CA 1
ATOM 743 C C . ILE A 1 100 ? 65.569 64.908 -24.531 1.00 15.58 100 ILE A C 1
ATOM 744 O O . ILE A 1 100 ? 66.141 64.892 -25.610 1.00 18.61 100 ILE A O 1
ATOM 749 N N . ILE A 1 101 ? 64.644 65.800 -24.218 1.00 18.65 101 ILE A N 1
ATOM 750 C CA . ILE A 1 101 ? 64.231 66.860 -25.142 1.00 17.56 101 ILE A CA 1
ATOM 751 C C . ILE A 1 101 ? 65.407 67.762 -25.490 1.00 16.04 101 ILE A C 1
ATOM 752 O O . ILE A 1 101 ? 65.621 68.107 -26.648 1.00 20.89 101 ILE A O 1
ATOM 757 N N . GLY A 1 102 ? 66.181 68.123 -24.483 1.00 19.84 102 GLY A N 1
ATOM 758 C CA . GLY A 1 102 ? 67.355 68.967 -24.684 1.00 20.25 102 GLY A CA 1
ATOM 759 C C . GLY A 1 102 ? 68.354 68.305 -25.612 1.00 20.85 102 GLY A C 1
ATOM 760 O O . GLY A 1 102 ? 68.970 68.962 -26.441 1.00 24.83 102 GLY A O 1
ATOM 761 N N . CYS A 1 103 ? 68.493 66.990 -25.475 1.00 21.88 103 CYS A N 1
ATOM 762 C CA . CYS A 1 103 ? 69.413 66.185 -26.299 1.00 15.42 103 CYS A CA 1
ATOM 763 C C . CYS A 1 103 ? 68.960 66.154 -27.758 1.00 15.55 103 CYS A C 1
ATOM 764 O O . CYS A 1 103 ? 69.772 66.266 -28.678 1.00 18.80 103 CYS A O 1
ATOM 767 N N . ALA A 1 104 ? 67.660 66.018 -27.969 1.00 14.57 104 ALA A N 1
ATOM 768 C CA . ALA A 1 104 ? 67.088 66.030 -29.326 1.00 15.42 104 ALA A CA 1
ATOM 769 C C . ALA A 1 104 ? 67.171 67.406 -29.957 1.00 17.57 104 ALA A C 1
ATOM 770 O O . ALA A 1 104 ? 67.414 67.514 -31.155 1.00 22.07 104 ALA A O 1
ATOM 772 N N . LEU A 1 105 ? 66.940 68.453 -29.161 1.00 16.07 105 LEU A N 1
ATOM 773 C CA . LEU A 1 105 ? 66.991 69.829 -29.670 1.00 16.18 105 LEU A CA 1
ATOM 774 C C . LEU A 1 105 ? 68.405 70.158 -30.109 1.00 17.10 105 LEU A C 1
ATOM 775 O O . LEU A 1 105 ? 68.636 70.667 -31.188 1.00 20.33 105 LEU A O 1
ATOM 780 N N . ARG A 1 106 ? 69.355 69.822 -29.258 1.00 19.08 106 ARG A N 1
ATOM 781 C CA . ARG A 1 106 ? 70.756 70.053 -29.548 1.00 20.27 106 ARG A CA 1
ATOM 782 C C . ARG A 1 106 ? 71.173 69.357 -30.843 1.00 21.45 106 ARG A C 1
ATOM 783 O O . ARG A 1 106 ? 71.960 69.894 -31.610 1.00 23.45 106 ARG A O 1
ATOM 791 N N . ALA A 1 107 ? 70.620 68.169 -31.079 1.00 20.29 107 ALA A N 1
ATOM 792 C CA . ALA A 1 107 ? 70.930 67.359 -32.274 1.00 21.20 107 ALA A CA 1
ATOM 793 C C . ALA A 1 107 ? 70.346 67.905 -33.579 1.00 22.29 107 ALA A C 1
ATOM 794 O O . ALA A 1 107 ? 70.694 67.444 -34.667 1.00 28.35 107 ALA A O 1
ATOM 796 N N . GLY A 1 108 ? 69.422 68.843 -33.474 1.00 19.60 108 GLY A N 1
ATOM 797 C CA . GLY A 1 108 ? 68.861 69.497 -34.647 1.00 18.43 108 GLY A CA 1
ATOM 798 C C . GLY A 1 108 ? 67.505 68.996 -35.112 1.00 17.41 108 GLY A C 1
ATOM 799 O O . GLY A 1 108 ? 66.971 69.481 -36.101 1.00 21.68 108 GLY A O 1
ATOM 800 N N . VAL A 1 109 ? 66.926 68.054 -34.391 1.00 16.28 109 VAL A N 1
ATOM 801 C CA . VAL A 1 109 ? 65.682 67.438 -34.820 1.00 16.22 109 VAL A CA 1
ATOM 802 C C . VAL A 1 109 ? 64.566 68.469 -35.009 1.00 21.61 109 VAL A C 1
ATOM 803 O O . VAL A 1 109 ? 63.750 68.345 -35.939 1.00 25.76 109 VAL A O 1
ATOM 807 N N . ALA A 1 110 ? 64.534 69.497 -34.157 1.00 19.92 110 ALA A N 1
ATOM 808 C CA . ALA A 1 110 ? 63.441 70.483 -34.208 1.00 17.99 110 ALA A CA 1
ATOM 809 C C . ALA A 1 110 ? 63.371 71.166 -35.563 1.00 18.78 110 ALA A C 1
ATOM 810 O O . ALA A 1 110 ? 62.283 71.443 -36.079 1.00 22.38 110 ALA A O 1
ATOM 812 N N . GLU A 1 111 ? 64.538 71.408 -36.149 1.00 20.04 111 GLU A N 1
ATOM 813 C CA . GLU A 1 111 ? 64.634 72.090 -37.460 1.00 22.50 111 GLU A CA 1
ATOM 814 C C . GLU A 1 111 ? 63.960 71.325 -38.585 1.00 21.90 111 GLU A C 1
ATOM 815 O O . GLU A 1 111 ? 63.468 71.917 -39.526 1.00 23.73 111 GLU A O 1
ATOM 821 N N . THR A 1 112 ? 63.957 70.003 -38.472 1.00 23.36 112 THR A N 1
ATOM 822 C CA . THR A 1 112 ? 63.424 69.116 -39.509 1.00 23.04 112 THR A CA 1
ATOM 823 C C . THR A 1 112 ? 61.921 68.872 -39.392 1.00 25.49 112 THR A C 1
ATOM 824 O O . THR A 1 112 ? 61.335 68.188 -40.237 1.00 28.29 112 THR A O 1
ATOM 828 N N . THR A 1 113 ? 61.296 69.406 -38.348 1.00 24.11 113 THR A N 1
ATOM 829 C CA . THR A 1 113 ? 59.870 69.173 -38.143 1.00 26.88 113 THR A CA 1
ATOM 830 C C . THR A 1 113 ? 59.020 70.084 -39.028 1.00 31.27 113 THR A C 1
ATOM 831 O O . THR A 1 113 ? 59.482 71.128 -39.492 1.00 33.81 113 THR A O 1
ATOM 835 N N . VAL A 1 114 ? 57.772 69.678 -39.249 1.00 31.77 114 VAL A N 1
ATOM 836 C CA . VAL A 1 114 ? 56.844 70.460 -40.064 1.00 32.45 114 VAL A CA 1
ATOM 837 C C . VAL A 1 114 ? 56.431 71.744 -39.347 1.00 30.31 114 VAL A C 1
ATOM 838 O O . VAL A 1 114 ? 56.121 72.739 -39.986 1.00 30.45 114 VAL A O 1
ATOM 842 N N . LEU A 1 115 ? 56.451 71.709 -38.016 1.00 28.82 115 LEU A N 1
ATOM 843 C CA . LEU A 1 115 ? 56.129 72.881 -37.209 1.00 29.63 115 LEU A CA 1
ATOM 844 C C . LEU A 1 115 ? 57.096 74.026 -37.485 1.00 32.43 115 LEU A C 1
ATOM 845 O O . LEU A 1 115 ? 56.702 75.193 -37.506 1.00 34.01 115 LEU A O 1
ATOM 850 N N . ALA A 1 116 ? 58.361 73.676 -37.703 1.00 36.53 116 ALA A N 1
ATOM 851 C CA . ALA A 1 116 ? 59.421 74.652 -37.943 1.00 38.43 116 ALA A CA 1
ATOM 852 C C . ALA A 1 116 ? 59.398 75.150 -39.388 1.00 45.29 116 ALA A C 1
ATOM 853 O O . ALA A 1 116 ? 59.831 76.261 -39.661 1.00 50.06 116 ALA A O 1
ATOM 855 N N . ARG A 1 117 ? 58.808 74.381 -40.303 1.00 51.67 117 ARG A N 1
ATOM 856 C CA . ARG A 1 117 ? 58.527 74.880 -41.666 1.00 54.84 117 ARG A CA 1
ATOM 857 N N . ASP B 1 1 ? 90.766 77.171 -32.175 1.00 81.66 1 ASP B N 1
ATOM 858 C CA . ASP B 1 1 ? 92.157 76.969 -31.654 1.00 87.76 1 ASP B CA 1
ATOM 859 C C . ASP B 1 1 ? 92.105 76.457 -30.219 1.00 87.96 1 ASP B C 1
ATOM 860 O O . ASP B 1 1 ? 91.168 76.761 -29.483 1.00 82.33 1 ASP B O 1
ATOM 861 N N . ASN B 1 2 ? 93.116 75.687 -29.824 1.00 94.66 2 ASN B N 1
ATOM 862 C CA . ASN B 1 2 ? 93.155 75.074 -28.489 1.00 96.91 2 ASN B CA 1
ATOM 863 C C . ASN B 1 2 ? 93.217 76.083 -27.326 1.00 97.47 2 ASN B C 1
ATOM 864 O O . ASN B 1 2 ? 92.891 75.731 -26.190 1.00 99.67 2 ASN B O 1
ATOM 866 N N . LYS B 1 3 ? 93.638 77.321 -27.612 1.00 97.08 3 LYS B N 1
ATOM 867 C CA . LYS B 1 3 ? 93.642 78.408 -26.626 1.00 93.54 3 LYS B CA 1
ATOM 868 C C . LYS B 1 3 ? 92.230 78.945 -26.362 1.00 87.17 3 LYS B C 1
ATOM 869 O O . LYS B 1 3 ? 91.863 79.191 -25.205 1.00 84.89 3 LYS B O 1
ATOM 870 N N . GLU B 1 4 ? 91.448 79.112 -27.437 1.00 80.98 4 GLU B N 1
ATOM 871 C CA . GLU B 1 4 ? 90.079 79.658 -27.361 1.00 72.98 4 GLU B CA 1
ATOM 872 C C . GLU B 1 4 ? 89.074 78.669 -26.788 1.00 68.59 4 GLU B C 1
ATOM 873 O O . GLU B 1 4 ? 88.121 79.087 -26.129 1.00 69.09 4 GLU B O 1
ATOM 875 N N . LEU B 1 5 ? 89.267 77.371 -27.028 1.00 66.86 5 LEU B N 1
ATOM 876 C CA . LEU B 1 5 ? 88.347 76.382 -26.467 1.00 62.44 5 LEU B CA 1
ATOM 877 C C . LEU B 1 5 ? 88.490 76.347 -24.943 1.00 63.91 5 LEU B C 1
ATOM 878 O O . LEU B 1 5 ? 87.499 76.267 -24.225 1.00 59.45 5 LEU B O 1
ATOM 883 N N . LYS B 1 6 ? 89.730 76.410 -24.457 1.00 69.14 6 LYS B N 1
ATOM 884 C CA . LYS B 1 6 ? 89.983 76.512 -23.012 1.00 70.13 6 LYS B CA 1
ATOM 885 C C . LYS B 1 6 ? 89.230 77.719 -22.442 1.00 65.92 6 LYS B C 1
ATOM 886 O O . LYS B 1 6 ? 88.584 77.624 -21.395 1.00 65.75 6 LYS B O 1
ATOM 888 N N . ILE B 1 7 ? 89.290 78.842 -23.156 1.00 62.22 7 ILE B N 1
ATOM 889 C CA . ILE B 1 7 ? 88.661 80.086 -22.696 1.00 56.85 7 ILE B CA 1
ATOM 890 C C . ILE B 1 7 ? 87.141 79.964 -22.683 1.00 49.79 7 ILE B C 1
ATOM 891 O O . ILE B 1 7 ? 86.501 80.326 -21.703 1.00 46.07 7 ILE B O 1
ATOM 896 N N . ILE B 1 8 ? 86.572 79.441 -23.768 1.00 47.97 8 ILE B N 1
ATOM 897 C CA . ILE B 1 8 ? 85.117 79.267 -23.880 1.00 42.61 8 ILE B CA 1
ATOM 898 C C . ILE B 1 8 ? 84.564 78.318 -22.816 1.00 39.97 8 ILE B C 1
ATOM 899 O O . ILE B 1 8 ? 83.533 78.587 -22.222 1.00 39.00 8 ILE B O 1
ATOM 904 N N . ARG B 1 9 ? 85.255 77.213 -22.579 1.00 45.58 9 ARG B N 1
ATOM 905 C CA . ARG B 1 9 ? 84.872 76.277 -21.510 1.00 50.42 9 ARG B CA 1
ATOM 906 C C . ARG B 1 9 ? 84.764 76.965 -20.152 1.00 51.73 9 ARG B C 1
ATOM 907 O O . ARG B 1 9 ? 83.805 76.734 -19.410 1.00 51.97 9 ARG B O 1
ATOM 915 N N . LYS B 1 10 ? 85.760 77.793 -19.840 1.00 53.95 10 LYS B N 1
ATOM 916 C CA . LYS B 1 10 ? 85.775 78.583 -18.603 1.00 55.20 10 LYS B CA 1
ATOM 917 C C . LYS B 1 10 ? 84.596 79.552 -18.570 1.00 51.83 10 LYS B C 1
ATOM 918 O O . LYS B 1 10 ? 84.003 79.765 -17.516 1.00 57.08 10 LYS B O 1
ATOM 920 N N . ASP B 1 11 ? 84.256 80.127 -19.721 1.00 48.35 11 ASP B N 1
ATOM 921 C CA . ASP B 1 11 ? 83.109 81.047 -19.824 1.00 45.82 11 ASP B CA 1
ATOM 922 C C . ASP B 1 11 ? 81.755 80.332 -19.678 1.00 42.65 11 ASP B C 1
ATOM 923 O O . ASP B 1 11 ? 80.838 80.858 -19.048 1.00 44.56 11 ASP B O 1
ATOM 928 N N . VAL B 1 12 ? 81.631 79.145 -20.266 1.00 41.02 12 VAL B N 1
ATOM 929 C CA . VAL B 1 12 ? 80.431 78.326 -20.090 1.00 35.96 12 VAL B CA 1
ATOM 930 C C . VAL B 1 12 ? 80.227 77.996 -18.610 1.00 39.33 12 VAL B C 1
ATOM 931 O O . VAL B 1 12 ? 79.159 78.220 -18.061 1.00 37.03 12 VAL B O 1
ATOM 935 N N . ALA B 1 13 ? 81.265 77.483 -17.964 1.00 45.67 13 ALA B N 1
ATOM 936 C CA . ALA B 1 13 ? 81.197 77.138 -16.538 1.00 50.31 13 ALA B CA 1
ATOM 937 C C . ALA B 1 13 ? 80.736 78.322 -15.683 1.00 50.78 13 ALA B C 1
ATOM 938 O O . ALA B 1 13 ? 79.958 78.157 -14.741 1.00 53.45 13 ALA B O 1
ATOM 940 N N . GLU B 1 14 ? 81.237 79.507 -16.013 1.00 49.63 14 GLU B N 1
ATOM 941 C CA . GLU B 1 14 ? 80.939 80.728 -15.256 1.00 50.26 14 GLU B CA 1
ATOM 942 C C . GLU B 1 14 ? 79.523 81.230 -15.548 1.00 47.43 14 GLU B C 1
ATOM 943 O O . GLU B 1 14 ? 78.821 81.694 -14.647 1.00 49.30 14 GLU B O 1
ATOM 949 N N . CYS B 1 15 ? 79.108 81.137 -16.810 1.00 43.90 15 CYS B N 1
ATOM 950 C CA . CYS B 1 15 ? 77.722 81.431 -17.189 1.00 38.60 15 CYS B CA 1
ATOM 951 C C . CYS B 1 15 ? 76.766 80.486 -16.465 1.00 39.40 15 CYS B C 1
ATOM 952 O O . CYS B 1 15 ? 75.772 80.924 -15.904 1.00 35.50 15 CYS B O 1
ATOM 955 N N . LEU B 1 16 ? 77.092 79.194 -16.471 1.00 40.56 16 LEU B N 1
ATOM 956 C CA . LEU B 1 16 ? 76.336 78.186 -15.709 1.00 43.30 16 LEU B CA 1
ATOM 957 C C . LEU B 1 16 ? 76.085 78.620 -14.277 1.00 45.82 16 LEU B C 1
ATOM 958 O O . LEU B 1 16 ? 75.011 78.407 -13.723 1.00 46.10 16 LEU B O 1
ATOM 963 N N . ARG B 1 17 ? 77.105 79.210 -13.678 1.00 52.15 17 ARG B N 1
ATOM 964 C CA . ARG B 1 17 ? 77.055 79.601 -12.279 1.00 58.85 17 ARG B CA 1
ATOM 965 C C . ARG B 1 17 ? 76.200 80.850 -12.085 1.00 59.52 17 ARG B C 1
ATOM 966 O O . ARG B 1 17 ? 75.267 80.841 -11.285 1.00 65.72 17 ARG B O 1
ATOM 974 N N . THR B 1 18 ? 76.511 81.911 -12.825 1.00 58.74 18 THR B N 1
ATOM 975 C CA . THR B 1 18 ? 75.875 83.229 -12.610 1.00 59.33 18 THR B CA 1
ATOM 976 C C . THR B 1 18 ? 74.446 83.353 -13.145 1.00 56.61 18 THR B C 1
ATOM 977 O O . THR B 1 18 ? 73.676 84.184 -12.653 1.00 58.69 18 THR B O 1
ATOM 981 N N . LEU B 1 19 ? 74.103 82.561 -14.160 1.00 53.29 19 LEU B N 1
ATOM 982 C CA . LEU B 1 19 ? 72.767 82.634 -14.778 1.00 49.84 19 LEU B CA 1
ATOM 983 C C . LEU B 1 19 ? 71.678 82.144 -13.827 1.00 54.71 19 LEU B C 1
ATOM 984 O O . LEU B 1 19 ? 71.857 81.129 -13.152 1.00 57.24 19 LEU B O 1
ATOM 989 N N . PRO B 1 20 ? 70.539 82.861 -13.776 1.00 59.38 20 PRO B N 1
ATOM 990 C CA . PRO B 1 20 ? 69.442 82.479 -12.894 1.00 62.52 20 PRO B CA 1
ATOM 991 C C . PRO B 1 20 ? 68.954 81.073 -13.157 1.00 61.59 20 PRO B C 1
ATOM 992 O O . PRO B 1 20 ? 68.771 80.682 -14.310 1.00 57.96 20 PRO B O 1
ATOM 996 N N . LYS B 1 21 ? 68.772 80.315 -12.088 1.00 67.18 21 LYS B N 1
ATOM 997 C CA . LYS B 1 21 ? 68.113 79.030 -12.187 1.00 69.48 21 LYS B CA 1
ATOM 998 C C . LYS B 1 21 ? 66.659 79.332 -12.518 1.00 68.97 21 LYS B C 1
ATOM 999 O O . LYS B 1 21 ? 65.988 80.086 -11.800 1.00 70.75 21 LYS B O 1
ATOM 1001 N N . CYS B 1 22 ? 66.198 78.795 -13.641 1.00 65.73 22 CYS B N 1
ATOM 1002 C CA . CYS B 1 22 ? 64.795 78.882 -14.012 1.00 66.95 22 CYS B CA 1
ATOM 1003 C C . CYS B 1 22 ? 64.219 77.493 -14.271 1.00 64.47 22 CYS B C 1
ATOM 1004 O O . CYS B 1 22 ? 64.952 76.538 -14.548 1.00 64.67 22 CYS B O 1
ATOM 1007 N N . GLY B 1 23 ? 62.899 77.390 -14.153 1.00 61.41 23 GLY B N 1
ATOM 1008 C CA . GLY B 1 23 ? 62.219 76.106 -14.240 1.00 57.90 23 GLY B CA 1
ATOM 1009 C C . GLY B 1 23 ? 62.389 75.445 -15.592 1.00 51.39 23 GLY B C 1
ATOM 1010 O O . GLY B 1 23 ? 62.525 76.130 -16.617 1.00 48.94 23 GLY B O 1
ATOM 1011 N N . ASN B 1 24 ? 62.396 74.112 -15.585 1.00 46.39 24 ASN B N 1
ATOM 1012 C CA . ASN B 1 24 ? 62.397 73.311 -16.811 1.00 41.80 24 ASN B CA 1
ATOM 1013 C C . ASN B 1 24 ? 63.573 73.635 -17.716 1.00 36.59 24 ASN B C 1
ATOM 1014 O O . ASN B 1 24 ? 63.418 74.157 -18.838 1.00 30.89 24 ASN B O 1
ATOM 1019 N N . GLN B 1 25 ? 64.761 73.344 -17.209 1.00 34.94 25 GLN B N 1
ATOM 1020 C CA . GLN B 1 25 ? 65.986 73.547 -17.990 1.00 33.97 25 GLN B CA 1
ATOM 1021 C C . GLN B 1 25 ? 66.812 72.269 -18.009 1.00 31.80 25 GLN B C 1
ATOM 1022 O O . GLN B 1 25 ? 66.908 71.573 -16.999 1.00 34.40 25 GLN B O 1
ATOM 1028 N N . PRO B 1 26 ? 67.403 71.949 -19.167 1.00 29.78 26 PRO B N 1
ATOM 1029 C CA . PRO B 1 26 ? 68.217 70.757 -19.256 1.00 30.95 26 PRO B CA 1
ATOM 1030 C C . PRO B 1 26 ? 69.472 70.873 -18.403 1.00 32.17 26 PRO B C 1
ATOM 1031 O O . PRO B 1 26 ? 70.011 71.967 -18.252 1.00 31.08 26 PRO B O 1
ATOM 1035 N N . ASP B 1 27 ? 69.930 69.751 -17.870 1.00 34.80 27 ASP B N 1
ATOM 1036 C CA . ASP B 1 27 ? 71.169 69.721 -17.107 1.00 36.65 27 ASP B CA 1
ATOM 1037 C C . ASP B 1 27 ? 72.380 70.016 -17.986 1.00 35.89 27 ASP B C 1
ATOM 1038 O O . ASP B 1 27 ? 73.382 70.544 -17.515 1.00 38.32 27 ASP B O 1
ATOM 1043 N N . ASP B 1 28 ? 72.274 69.674 -19.262 1.00 33.37 28 ASP B N 1
ATOM 1044 C CA . ASP B 1 28 ? 73.349 69.896 -20.221 1.00 32.05 28 ASP B CA 1
ATOM 1045 C C . ASP B 1 28 ? 73.448 71.375 -20.628 1.00 29.37 28 ASP B C 1
ATOM 1046 O O . ASP B 1 28 ? 72.582 71.886 -21.335 1.00 27.14 28 ASP B O 1
ATOM 1051 N N . PRO B 1 29 ? 74.535 72.061 -20.216 1.00 33.84 29 PRO B N 1
ATOM 1052 C CA . PRO B 1 29 ? 74.634 73.494 -20.488 1.00 30.99 29 PRO B CA 1
ATOM 1053 C C . PRO B 1 29 ? 74.673 73.823 -21.965 1.00 29.97 29 PRO B C 1
ATOM 1054 O O . PRO B 1 29 ? 74.190 74.878 -22.370 1.00 32.54 29 PRO B O 1
ATOM 1058 N N . LEU B 1 30 ? 75.224 72.917 -22.763 1.00 29.46 30 LEU B N 1
ATOM 1059 C CA . LEU B 1 30 ? 75.328 73.134 -24.206 1.00 28.43 30 LEU B CA 1
ATOM 1060 C C . LEU B 1 30 ? 73.983 72.949 -24.915 1.00 26.95 30 LEU B C 1
ATOM 1061 O O . LEU B 1 30 ? 73.865 73.183 -26.125 1.00 22.28 30 LEU B O 1
ATOM 1066 N N . ALA B 1 31 ? 72.976 72.516 -24.162 1.00 27.58 31 ALA B N 1
ATOM 1067 C CA . ALA B 1 31 ? 71.602 72.436 -24.666 1.00 23.30 31 ALA B CA 1
ATOM 1068 C C . ALA B 1 31 ? 70.799 73.681 -24.305 1.00 23.85 31 ALA B C 1
ATOM 1069 O O . ALA B 1 31 ? 69.612 73.758 -24.606 1.00 23.99 31 ALA B O 1
ATOM 1071 N N . ARG B 1 32 ? 71.440 74.659 -23.666 1.00 27.62 32 ARG B N 1
ATOM 1072 C CA . ARG B 1 32 ? 70.737 75.851 -23.164 1.00 22.49 32 ARG B CA 1
ATOM 1073 C C . ARG B 1 32 ? 71.059 77.103 -23.952 1.00 22.47 32 ARG B C 1
ATOM 1074 O O . ARG B 1 32 ? 72.222 77.458 -24.122 1.00 21.39 32 ARG B O 1
ATOM 1082 N N . VAL B 1 33 ? 70.014 77.790 -24.397 1.00 21.91 33 VAL B N 1
ATOM 1083 C CA . VAL B 1 33 ? 70.179 79.022 -25.171 1.00 20.88 33 VAL B CA 1
ATOM 1084 C C . VAL B 1 33 ? 70.856 80.111 -24.346 1.00 19.04 33 VAL B C 1
ATOM 1085 O O . VAL B 1 33 ? 71.756 80.791 -24.827 1.00 22.67 33 VAL B O 1
ATOM 1089 N N . ASP B 1 34 ? 70.421 80.270 -23.103 1.00 18.40 34 ASP B N 1
ATOM 1090 C CA . ASP B 1 34 ? 70.948 81.327 -22.249 1.00 20.89 34 ASP B CA 1
ATOM 1091 C C . ASP B 1 34 ? 72.452 81.141 -21.976 1.00 24.37 34 ASP B C 1
ATOM 1092 O O . ASP B 1 34 ? 73.192 82.119 -21.921 1.00 28.84 34 ASP B O 1
ATOM 1097 N N . VAL B 1 35 ? 72.897 79.894 -21.854 1.00 22.52 35 VAL B N 1
ATOM 1098 C CA . VAL B 1 35 ? 74.316 79.599 -21.659 1.00 22.07 35 VAL B CA 1
ATOM 1099 C C . VAL B 1 35 ? 75.137 79.910 -22.896 1.00 22.94 35 VAL B C 1
ATOM 1100 O O . VAL B 1 35 ? 76.206 80.531 -22.802 1.00 29.10 35 VAL B O 1
ATOM 1104 N N . TRP B 1 36 ? 74.658 79.473 -24.053 1.00 22.52 36 TRP B N 1
ATOM 1105 C CA . TRP B 1 36 ? 75.367 79.741 -25.319 1.00 21.88 36 TRP B CA 1
ATOM 1106 C C . TRP B 1 36 ? 75.465 81.234 -25.568 1.00 22.85 36 TRP B C 1
ATOM 1107 O O . TRP B 1 36 ? 76.528 81.751 -25.850 1.00 25.90 36 TRP B O 1
ATOM 1118 N N . HIS B 1 37 ? 74.341 81.927 -25.435 1.00 21.40 37 HIS B N 1
ATOM 1119 C CA . HIS B 1 37 ? 74.319 83.371 -25.632 1.00 20.62 37 HIS B CA 1
ATOM 1120 C C . HIS B 1 37 ? 75.244 84.082 -24.670 1.00 22.07 37 HIS B C 1
ATOM 1121 O O . HIS B 1 37 ? 75.968 84.998 -25.043 1.00 26.55 37 HIS B O 1
ATOM 1128 N N . CYS B 1 38 ? 75.178 83.678 -23.412 1.00 22.12 38 CYS B N 1
ATOM 1129 C CA . CYS B 1 38 ? 76.053 84.224 -22.386 1.00 23.52 38 CYS B CA 1
ATOM 1130 C C . CYS B 1 38 ? 77.520 84.018 -22.776 1.00 29.94 38 CYS B C 1
ATOM 1131 O O . CYS B 1 38 ? 78.321 84.950 -22.723 1.00 31.12 38 CYS B O 1
ATOM 1134 N N . ALA B 1 39 ? 77.846 82.788 -23.184 1.00 31.16 39 ALA B N 1
ATOM 1135 C CA . ALA B 1 39 ? 79.207 82.423 -23.581 1.00 31.09 39 ALA B CA 1
ATOM 1136 C C . ALA B 1 39 ? 79.676 83.222 -24.792 1.00 29.97 39 ALA B C 1
ATOM 1137 O O . ALA B 1 39 ? 80.787 83.749 -24.793 1.00 28.99 39 ALA B O 1
ATOM 1139 N N . MET B 1 40 ? 78.829 83.297 -25.819 1.00 26.05 40 MET B N 1
ATOM 1140 C CA . MET B 1 40 ? 79.185 84.009 -27.053 1.00 27.85 40 MET B CA 1
ATOM 1141 C C . MET B 1 40 ? 79.294 85.518 -26.818 1.00 28.35 40 MET B C 1
ATOM 1142 O O . MET B 1 40 ? 80.181 86.185 -27.375 1.00 32.25 40 MET B O 1
ATOM 1147 N N . ALA B 1 41 ? 78.415 86.045 -25.970 1.00 25.02 41 ALA B N 1
ATOM 1148 C CA . ALA B 1 41 ? 78.474 87.467 -25.577 1.00 26.21 41 ALA B CA 1
ATOM 1149 C C . ALA B 1 41 ? 79.837 87.832 -24.983 1.00 31.54 41 ALA B C 1
ATOM 1150 O O . ALA B 1 41 ? 80.404 88.886 -25.302 1.00 34.81 41 ALA B O 1
ATOM 1152 N N . LYS B 1 42 ? 80.358 86.956 -24.126 1.00 30.07 42 LYS B N 1
ATOM 1153 C CA . LYS B 1 42 ? 81.661 87.174 -23.501 1.00 34.41 42 LYS B CA 1
ATOM 1154 C C . LYS B 1 42 ? 82.817 87.134 -24.490 1.00 34.21 42 LYS B C 1
ATOM 1155 O O . LYS B 1 42 ? 83.827 87.791 -24.269 1.00 37.33 42 LYS B O 1
ATOM 1161 N N . ARG B 1 43 ? 82.661 86.384 -25.578 1.00 32.44 43 ARG B N 1
ATOM 1162 C CA . ARG B 1 43 ? 83.668 86.365 -26.646 1.00 38.33 43 ARG B CA 1
ATOM 1163 C C . ARG B 1 43 ? 83.483 87.532 -27.629 1.00 39.12 43 ARG B C 1
ATOM 1164 O O . ARG B 1 43 ? 84.083 87.555 -28.704 1.00 42.07 43 ARG B O 1
ATOM 1172 N N . GLY B 1 44 ? 82.632 88.483 -27.266 1.00 37.71 44 GLY B N 1
ATOM 1173 C CA . GLY B 1 44 ? 82.468 89.722 -28.026 1.00 36.99 44 GLY B CA 1
ATOM 1174 C C . GLY B 1 44 ? 81.647 89.626 -29.305 1.00 31.84 44 GLY B C 1
ATOM 1175 O O . GLY B 1 44 ? 81.574 90.588 -30.056 1.00 33.26 44 GLY B O 1
ATOM 1176 N N . VAL B 1 45 ? 81.029 88.482 -29.558 1.00 27.28 45 VAL B N 1
ATOM 1177 C CA . VAL B 1 45 ? 80.302 88.275 -30.812 1.00 26.71 45 VAL B CA 1
ATOM 1178 C C . VAL B 1 45 ? 79.206 89.326 -31.023 1.00 28.84 45 VAL B C 1
ATOM 1179 O O . VAL B 1 45 ? 78.918 89.703 -32.158 1.00 31.95 45 VAL B O 1
ATOM 1183 N N . TYR B 1 46 ? 78.614 89.810 -29.931 1.00 27.18 46 TYR B N 1
ATOM 1184 C CA . TYR B 1 46 ? 77.519 90.790 -30.004 1.00 27.60 46 TYR B CA 1
ATOM 1185 C C . TYR B 1 46 ? 77.879 92.193 -29.481 1.00 30.90 46 TYR B C 1
ATOM 1186 O O . TYR B 1 46 ? 76.988 93.019 -29.317 1.00 34.89 46 TYR B O 1
ATOM 1195 N N . ASP B 1 47 ? 79.161 92.482 -29.228 1.00 31.58 47 ASP B N 1
ATOM 1196 C CA . ASP B 1 47 ? 79.614 93.815 -28.756 1.00 35.95 47 ASP B CA 1
ATOM 1197 C C . ASP B 1 47 ? 79.271 94.969 -29.697 1.00 37.19 47 ASP B C 1
ATOM 1198 O O . ASP B 1 47 ? 79.275 96.134 -29.297 1.00 35.03 47 ASP B O 1
ATOM 1203 N N . ASN B 1 48 ? 79.039 94.646 -30.964 1.00 38.87 48 ASN B N 1
ATOM 1204 C CA . ASN B 1 48 ? 78.577 95.641 -31.913 1.00 37.49 48 ASN B CA 1
ATOM 1205 C C . ASN B 1 48 ? 77.311 95.123 -32.568 1.00 34.12 48 ASN B C 1
ATOM 1206 O O . ASN B 1 48 ? 77.347 94.050 -33.160 1.00 28.81 48 ASN B O 1
ATOM 1211 N N . PRO B 1 49 ? 76.198 95.880 -32.462 1.00 33.87 49 PRO B N 1
ATOM 1212 C CA . PRO B 1 49 ? 74.891 95.410 -32.917 1.00 32.90 49 PRO B CA 1
ATOM 1213 C C . PRO B 1 49 ? 74.663 95.457 -34.426 1.00 31.78 49 PRO B C 1
ATOM 1214 O O . PRO B 1 49 ? 73.656 94.923 -34.901 1.00 37.93 49 PRO B O 1
ATOM 1218 N N . ASP B 1 50 ? 75.572 96.076 -35.168 1.00 31.68 50 ASP B N 1
ATOM 1219 C CA . ASP B 1 50 ? 75.528 96.023 -36.639 1.00 33.91 50 ASP B CA 1
ATOM 1220 C C . ASP B 1 50 ? 75.421 94.557 -37.121 1.00 32.96 50 ASP B C 1
ATOM 1221 O O . ASP B 1 50 ? 76.296 93.737 -36.834 1.00 31.82 50 ASP B O 1
ATOM 1226 N N . PRO B 1 51 ? 74.336 94.214 -37.832 1.00 31.12 51 PRO B N 1
ATOM 1227 C CA . PRO B 1 51 ? 74.159 92.840 -38.296 1.00 29.76 51 PRO B CA 1
ATOM 1228 C C . PRO B 1 51 ? 75.333 92.285 -39.095 1.00 30.23 51 PRO B C 1
ATOM 1229 O O . PRO B 1 51 ? 75.679 91.119 -38.958 1.00 30.90 51 PRO B O 1
ATOM 1233 N N . ALA B 1 52 ? 75.933 93.114 -39.935 1.00 37.85 52 ALA B N 1
ATOM 1234 C CA . ALA B 1 52 ? 77.066 92.673 -40.764 1.00 39.72 52 ALA B CA 1
ATOM 1235 C C . ALA B 1 52 ? 78.253 92.231 -39.896 1.00 37.95 52 ALA B C 1
ATOM 1236 O O . ALA B 1 52 ? 78.954 91.282 -40.231 1.00 34.92 52 ALA B O 1
ATOM 1238 N N . VAL B 1 53 ? 78.456 92.931 -38.778 1.00 39.90 53 VAL B N 1
ATOM 1239 C CA . VAL B 1 53 ? 79.559 92.647 -37.850 1.00 36.78 53 VAL B CA 1
ATOM 1240 C C . VAL B 1 53 ? 79.272 91.394 -37.036 1.00 33.11 53 VAL B C 1
ATOM 1241 O O . VAL B 1 53 ? 80.154 90.543 -36.875 1.00 37.71 53 VAL B O 1
ATOM 1245 N N . ILE B 1 54 ? 78.044 91.276 -36.538 1.00 28.61 54 ILE B N 1
ATOM 1246 C CA . ILE B 1 54 ? 77.616 90.069 -35.817 1.00 25.22 54 ILE B CA 1
ATOM 1247 C C . ILE B 1 54 ? 77.844 88.844 -36.699 1.00 27.79 54 ILE B C 1
ATOM 1248 O O . ILE B 1 54 ? 78.368 87.826 -36.244 1.00 28.28 54 ILE B O 1
ATOM 1253 N N . LYS B 1 55 ? 77.466 88.966 -37.972 1.00 30.63 55 LYS B N 1
ATOM 1254 C CA . LYS B 1 55 ? 77.631 87.877 -38.939 1.00 31.02 55 LYS B CA 1
ATOM 1255 C C . LYS B 1 55 ? 79.110 87.518 -39.127 1.00 33.04 55 LYS B C 1
ATOM 1256 O O . LYS B 1 55 ? 79.466 86.348 -39.042 1.00 30.88 55 LYS B O 1
ATOM 1262 N N . GLU B 1 56 ? 79.953 88.524 -39.370 1.00 35.24 56 GLU B N 1
ATOM 1263 C CA . GLU B 1 56 ? 81.420 88.331 -39.463 1.00 40.66 56 GLU B CA 1
ATOM 1264 C C . GLU B 1 56 ? 81.945 87.518 -38.297 1.00 37.40 56 GLU B C 1
ATOM 1265 O O . GLU B 1 56 ? 82.640 86.521 -38.461 1.00 38.33 56 GLU B O 1
ATOM 1271 N N . ARG B 1 57 ? 81.607 87.988 -37.111 1.00 35.06 57 ARG B N 1
ATOM 1272 C CA . ARG B 1 57 ? 82.156 87.439 -35.875 1.00 33.87 57 ARG B CA 1
ATOM 1273 C C . ARG B 1 57 ? 81.632 86.054 -35.576 1.00 33.60 57 ARG B C 1
ATOM 1274 O O . ARG B 1 57 ? 82.365 85.207 -35.075 1.00 39.29 57 ARG B O 1
ATOM 1282 N N . SER B 1 58 ? 80.361 85.826 -35.884 1.00 30.58 58 SER B N 1
ATOM 1283 C CA . SER B 1 58 ? 79.777 84.505 -35.733 1.00 28.19 58 SER B CA 1
ATOM 1284 C C . SER B 1 58 ? 80.478 83.494 -36.635 1.00 31.63 58 SER B C 1
ATOM 1285 O O . SER B 1 58 ? 80.855 82.412 -36.194 1.00 32.44 58 SER B O 1
ATOM 1288 N N . MET B 1 59 ? 80.651 83.850 -37.903 1.00 32.82 59 MET B N 1
ATOM 1289 C CA . MET B 1 59 ? 81.316 82.958 -38.855 1.00 34.00 59 MET B CA 1
ATOM 1290 C C . MET B 1 59 ? 82.740 82.652 -38.397 1.00 36.92 59 MET B C 1
ATOM 1291 O O . MET B 1 59 ? 83.211 81.527 -38.531 1.00 36.00 59 MET B O 1
ATOM 1296 N N . LYS B 1 60 ? 83.410 83.653 -37.831 1.00 38.66 60 LYS B N 1
ATOM 1297 C CA . LYS B 1 60 ? 84.768 83.479 -37.286 1.00 41.05 60 LYS B CA 1
ATOM 1298 C C . LYS B 1 60 ? 84.752 82.482 -36.130 1.00 39.83 60 LYS B C 1
ATOM 1299 O O . LYS B 1 60 ? 85.655 81.646 -35.998 1.00 41.20 60 LYS B O 1
ATOM 1301 N N . MET B 1 61 ? 83.718 82.576 -35.299 1.00 33.79 61 MET B N 1
ATOM 1302 C CA . MET B 1 61 ? 83.579 81.693 -34.150 1.00 32.48 61 MET B CA 1
ATOM 1303 C C . MET B 1 61 ? 83.396 80.229 -34.593 1.00 35.93 61 MET B C 1
ATOM 1304 O O . MET B 1 61 ? 83.978 79.311 -33.993 1.00 33.78 61 MET B O 1
ATOM 1309 N N . CYS B 1 62 ? 82.619 80.016 -35.658 1.00 34.79 62 CYS B N 1
ATOM 1310 C CA . CYS B 1 62 ? 82.439 78.675 -36.220 1.00 33.85 62 CYS B CA 1
ATOM 1311 C C . CYS B 1 62 ? 83.789 77.966 -36.426 1.00 37.80 62 CYS B C 1
ATOM 1312 O O . CYS B 1 62 ? 83.925 76.779 -36.100 1.00 39.00 62 CYS B O 1
ATOM 1315 N N . THR B 1 63 ? 84.783 78.688 -36.956 1.00 41.27 63 THR B N 1
ATOM 1316 C CA . THR B 1 63 ? 86.099 78.097 -37.246 1.00 41.67 63 THR B CA 1
ATOM 1317 C C . THR B 1 63 ? 86.849 77.726 -35.970 1.00 43.53 63 THR B C 1
ATOM 1318 O O . THR B 1 63 ? 87.721 76.863 -35.996 1.00 53.59 63 THR B O 1
ATOM 1322 N N . LYS B 1 64 ? 86.515 78.376 -34.861 1.00 40.60 64 LYS B N 1
ATOM 1323 C CA . LYS B 1 64 ? 87.231 78.174 -33.594 1.00 43.88 64 LYS B CA 1
ATOM 1324 O O . LYS B 1 64 ? 87.490 76.248 -32.197 1.00 49.32 64 LYS B O 1
ATOM 1327 N N . ILE B 1 65 ? 85.378 76.830 -32.722 1.00 40.43 65 ILE B N 1
ATOM 1328 C CA . ILE B 1 65 ? 84.749 75.780 -31.894 1.00 38.67 65 ILE B CA 1
ATOM 1329 C C . ILE B 1 65 ? 84.304 74.508 -32.652 1.00 40.32 65 ILE B C 1
ATOM 1330 O O . ILE B 1 65 ? 83.665 73.621 -32.072 1.00 36.78 65 ILE B O 1
ATOM 1335 N N . ILE B 1 66 ? 84.662 74.421 -33.934 1.00 42.32 66 ILE B N 1
ATOM 1336 C CA . ILE B 1 66 ? 84.365 73.250 -34.778 1.00 43.54 66 ILE B CA 1
ATOM 1337 C C . ILE B 1 66 ? 85.582 72.907 -35.633 1.00 48.83 66 ILE B C 1
ATOM 1338 O O . ILE B 1 66 ? 86.210 73.808 -36.184 1.00 58.24 66 ILE B O 1
ATOM 1343 N N . THR B 1 67 ? 85.891 71.619 -35.775 1.00 52.86 67 THR B N 1
ATOM 1344 C CA . THR B 1 67 ? 87.087 71.172 -36.524 1.00 59.49 67 THR B CA 1
ATOM 1345 C C . THR B 1 67 ? 86.793 70.613 -37.916 1.00 59.89 67 THR B C 1
ATOM 1346 O O . THR B 1 67 ? 87.548 70.855 -38.839 1.00 66.69 67 THR B O 1
ATOM 1350 N N . ASP B 1 68 ? 85.712 69.856 -38.060 1.00 59.47 68 ASP B N 1
ATOM 1351 C CA . ASP B 1 68 ? 85.347 69.268 -39.356 1.00 61.44 68 ASP B CA 1
ATOM 1352 C C . ASP B 1 68 ? 85.023 70.384 -40.354 1.00 57.58 68 ASP B C 1
ATOM 1353 O O . ASP B 1 68 ? 84.128 71.187 -40.112 1.00 52.74 68 ASP B O 1
ATOM 1358 N N . PRO B 1 69 ? 85.745 70.437 -41.481 1.00 60.15 69 PRO B N 1
ATOM 1359 C CA . PRO B 1 69 ? 85.499 71.503 -42.454 1.00 59.40 69 PRO B CA 1
ATOM 1360 C C . PRO B 1 69 ? 84.062 71.568 -42.980 1.00 55.82 69 PRO B C 1
ATOM 1361 O O . PRO B 1 69 ? 83.535 72.658 -43.195 1.00 56.23 69 PRO B O 1
ATOM 1365 N N . ALA B 1 70 ? 83.445 70.411 -43.186 1.00 55.18 70 ALA B N 1
ATOM 1366 C CA . ALA B 1 70 ? 82.067 70.343 -43.687 1.00 51.14 70 ALA B CA 1
ATOM 1367 C C . ALA B 1 70 ? 81.111 70.987 -42.701 1.00 45.17 70 ALA B C 1
ATOM 1368 O O . ALA B 1 70 ? 80.266 71.792 -43.087 1.00 43.94 70 ALA B O 1
ATOM 1370 N N . ASN B 1 71 ? 81.261 70.620 -41.428 1.00 43.69 71 ASN B N 1
ATOM 1371 C CA . ASN B 1 71 ? 80.476 71.203 -40.340 1.00 39.47 71 ASN B CA 1
ATOM 1372 C C . ASN B 1 71 ? 80.810 72.672 -40.078 1.00 39.63 71 ASN B C 1
ATOM 1373 O O . ASN B 1 71 ? 79.962 73.444 -39.640 1.00 40.48 71 ASN B O 1
ATOM 1378 N N . VAL B 1 72 ? 82.059 73.049 -40.312 1.00 43.67 72 VAL B N 1
ATOM 1379 C CA . VAL B 1 72 ? 82.446 74.450 -40.203 1.00 42.13 72 VAL B CA 1
ATOM 1380 C C . VAL B 1 72 ? 81.654 75.284 -41.211 1.00 42.64 72 VAL B C 1
ATOM 1381 O O . VAL B 1 72 ? 81.142 76.345 -40.874 1.00 42.42 72 VAL B O 1
ATOM 1385 N N . GLU B 1 73 ? 81.544 74.788 -42.440 1.00 44.32 73 GLU B N 1
ATOM 1386 C CA . GLU B 1 73 ? 80.800 75.498 -43.484 1.00 45.20 73 GLU B CA 1
ATOM 1387 C C . GLU B 1 73 ? 79.297 75.539 -43.168 1.00 41.27 73 GLU B C 1
ATOM 1388 O O . GLU B 1 73 ? 78.652 76.561 -43.360 1.00 41.93 73 GLU B O 1
ATOM 1394 N N . ASN B 1 74 ? 78.748 74.437 -42.669 1.00 40.61 74 ASN B N 1
ATOM 1395 C CA . ASN B 1 74 ? 77.336 74.398 -42.287 1.00 39.52 74 ASN B CA 1
ATOM 1396 C C . ASN B 1 74 ? 77.015 75.435 -41.201 1.00 36.15 74 ASN B C 1
ATOM 1397 O O . ASN B 1 74 ? 76.012 76.146 -41.274 1.00 38.25 74 ASN B O 1
ATOM 1402 N N . CYS B 1 75 ? 77.877 75.504 -40.194 1.00 31.90 75 CYS B N 1
ATOM 1403 C CA . CYS B 1 75 ? 77.784 76.519 -39.141 1.00 33.67 75 CYS B CA 1
ATOM 1404 C C . CYS B 1 75 ? 77.778 77.942 -39.705 1.00 34.10 75 CYS B C 1
ATOM 1405 O O . CYS B 1 75 ? 77.015 78.794 -39.263 1.00 30.45 75 CYS B O 1
ATOM 1408 N N . LYS B 1 76 ? 78.651 78.189 -40.675 1.00 35.70 76 LYS B N 1
ATOM 1409 C CA . LYS B 1 76 ? 78.737 79.499 -41.306 1.00 35.21 76 LYS B CA 1
ATOM 1410 C C . LYS B 1 76 ? 77.454 79.819 -42.071 1.00 35.86 76 LYS B C 1
ATOM 1411 O O . LYS B 1 76 ? 76.917 80.925 -41.959 1.00 31.42 76 LYS B O 1
ATOM 1417 N N . LYS B 1 77 ? 76.974 78.846 -42.845 1.00 36.24 77 LYS B N 1
ATOM 1418 C CA . LYS B 1 77 ? 75.737 79.006 -43.613 1.00 38.22 77 LYS B CA 1
ATOM 1419 C C . LYS B 1 77 ? 74.555 79.306 -42.674 1.00 37.79 77 LYS B C 1
ATOM 1420 O O . LYS B 1 77 ? 73.729 80.180 -42.960 1.00 44.32 77 LYS B O 1
ATOM 1423 N N . VAL B 1 78 ? 74.504 78.607 -41.544 1.00 31.82 78 VAL B N 1
ATOM 1424 C CA . VAL B 1 78 ? 73.442 78.797 -40.564 1.00 27.04 78 VAL B CA 1
ATOM 1425 C C . VAL B 1 78 ? 73.550 80.130 -39.815 1.00 26.73 78 VAL B C 1
ATOM 1426 O O . VAL B 1 78 ? 72.544 80.799 -39.571 1.00 25.88 78 VAL B O 1
ATOM 1430 N N . ALA B 1 79 ? 74.767 80.510 -39.437 1.00 26.76 79 ALA B N 1
ATOM 1431 C CA . ALA B 1 79 ? 74.988 81.798 -38.772 1.00 26.65 79 ALA B CA 1
ATOM 1432 C C . ALA B 1 79 ? 74.468 82.950 -39.643 1.00 28.13 79 ALA B C 1
ATOM 1433 O O . ALA B 1 79 ? 73.784 83.861 -39.166 1.00 24.69 79 ALA B O 1
ATOM 1435 N N . SER B 1 80 ? 74.792 82.888 -40.930 1.00 27.39 80 SER B N 1
ATOM 1436 C CA . SER B 1 80 ? 74.377 83.918 -41.876 1.00 29.29 80 SER B CA 1
ATOM 1437 C C . SER B 1 80 ? 72.865 84.025 -41.961 1.00 27.59 80 SER B C 1
ATOM 1438 O O . SER B 1 80 ? 72.288 85.112 -41.892 1.00 25.85 80 SER B O 1
ATOM 1441 N N . ARG B 1 81 ? 72.241 82.871 -42.137 1.00 26.30 81 ARG B N 1
ATOM 1442 C CA . ARG B 1 81 ? 70.794 82.779 -42.221 1.00 27.12 81 ARG B CA 1
ATOM 1443 C C . ARG B 1 81 ? 70.133 83.320 -40.943 1.00 28.67 81 ARG B C 1
ATOM 1444 O O . ARG B 1 81 ? 69.206 84.128 -41.017 1.00 33.50 81 ARG B O 1
ATOM 1452 N N . CYS B 1 82 ? 70.615 82.886 -39.777 1.00 26.89 82 CYS B N 1
ATOM 1453 C CA . CYS B 1 82 ? 70.021 83.294 -38.499 1.00 25.14 82 CYS B CA 1
ATOM 1454 C C . CYS B 1 82 ? 70.165 84.793 -38.238 1.00 28.28 82 CYS B C 1
ATOM 1455 O O . CYS B 1 82 ? 69.213 85.438 -37.779 1.00 29.49 82 CYS B O 1
ATOM 1458 N N . VAL B 1 83 ? 71.338 85.349 -38.535 1.00 27.59 83 VAL B N 1
ATOM 1459 C CA . VAL B 1 83 ? 71.560 86.786 -38.362 1.00 27.73 83 VAL B CA 1
ATOM 1460 C C . VAL B 1 83 ? 70.633 87.589 -39.273 1.00 32.69 83 VAL B C 1
ATOM 1461 O O . VAL B 1 83 ? 70.021 88.578 -38.843 1.00 34.96 83 VAL B O 1
ATOM 1465 N N . ASP B 1 84 ? 70.518 87.152 -40.523 1.00 34.55 8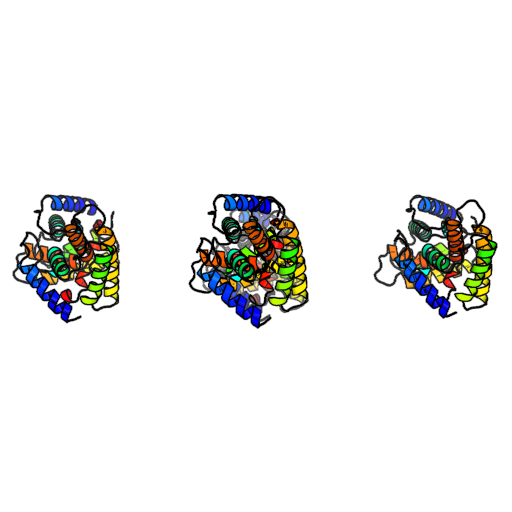4 ASP B N 1
ATOM 1466 C CA . ASP B 1 84 ? 69.649 87.829 -41.504 1.00 35.96 84 ASP B CA 1
ATOM 1467 C C . ASP B 1 84 ? 68.196 87.886 -41.050 1.00 32.89 84 ASP B C 1
ATOM 1468 O O . ASP B 1 84 ? 67.534 88.899 -41.229 1.00 36.80 84 ASP B O 1
ATOM 1473 N N . ARG B 1 85 ? 67.712 86.791 -40.481 1.00 29.69 85 ARG B N 1
ATOM 1474 C CA . ARG B 1 85 ? 66.317 86.685 -40.093 1.00 32.65 85 ARG B CA 1
ATOM 1475 C C . ARG B 1 85 ? 66.054 87.378 -38.743 1.00 30.73 85 ARG B C 1
ATOM 1476 O O . ARG B 1 85 ? 65.159 88.218 -38.597 1.00 29.30 85 ARG B O 1
ATOM 1481 N N . GLU B 1 86 ? 66.867 87.029 -37.764 1.00 27.77 86 GLU B N 1
ATOM 1482 C CA . GLU B 1 86 ? 66.586 87.404 -36.386 1.00 24.14 86 GLU B CA 1
ATOM 1483 C C . GLU B 1 86 ? 67.039 88.809 -35.996 1.00 23.97 86 GLU B C 1
ATOM 1484 O O . GLU B 1 86 ? 66.689 89.265 -34.913 1.00 28.79 86 GLU B O 1
ATOM 1490 N N . THR B 1 87 ? 67.785 89.501 -36.856 1.00 23.34 87 THR B N 1
ATOM 1491 C CA . THR B 1 87 ? 68.108 90.940 -36.611 1.00 26.37 87 THR B CA 1
ATOM 1492 C C . THR B 1 87 ? 67.105 91.897 -37.259 1.00 28.09 87 THR B C 1
ATOM 1493 O O . THR B 1 87 ? 67.210 93.107 -37.082 1.00 28.99 87 THR B O 1
ATOM 1497 N N . GLN B 1 88 ? 66.144 91.360 -38.012 1.00 31.74 88 GLN B N 1
ATOM 1498 C CA . GLN B 1 88 ? 65.021 92.173 -38.501 1.00 36.34 88 GLN B CA 1
ATOM 1499 C C . GLN B 1 88 ? 64.056 92.497 -37.349 1.00 35.58 88 GLN B C 1
ATOM 1500 O O . GLN B 1 88 ? 64.006 91.800 -36.338 1.00 35.64 88 GLN B O 1
ATOM 1506 N N . GLY B 1 89 ? 63.298 93.568 -37.509 1.00 39.81 89 GLY B N 1
ATOM 1507 C CA . GLY B 1 89 ? 62.244 93.910 -36.558 1.00 41.50 89 GLY B CA 1
ATOM 1508 C C . GLY B 1 89 ? 62.662 94.842 -35.430 1.00 40.97 89 GLY B C 1
ATOM 1509 O O . GLY B 1 89 ? 63.822 95.274 -35.356 1.00 35.76 89 GLY B O 1
ATOM 1510 N N . PRO B 1 90 ? 61.708 95.153 -34.533 1.00 42.71 90 PRO B N 1
ATOM 1511 C CA . PRO B 1 90 ? 61.876 96.174 -33.508 1.00 43.45 90 PRO B CA 1
ATOM 1512 C C . PRO B 1 90 ? 62.331 95.669 -32.134 1.00 39.08 90 PRO B C 1
ATOM 1513 O O . PRO B 1 90 ? 62.423 96.467 -31.196 1.00 37.91 90 PRO B O 1
ATOM 1517 N N . LYS B 1 91 ? 62.610 94.373 -32.010 1.00 33.56 91 LYS B N 1
ATOM 1518 C CA . LYS B 1 91 ? 63.090 93.829 -30.741 1.00 33.95 91 LYS B CA 1
ATOM 1519 C C . LYS B 1 91 ? 64.434 94.472 -30.373 1.00 33.18 91 LYS B C 1
ATOM 1520 O O . LYS B 1 91 ? 65.122 95.047 -31.226 1.00 29.89 91 LYS B O 1
ATOM 1526 N N . SER B 1 92 ? 64.793 94.378 -29.095 1.00 30.96 92 SER B N 1
ATOM 1527 C CA . SER B 1 92 ? 66.040 94.958 -28.605 1.00 29.61 92 SER B CA 1
ATOM 1528 C C . SER B 1 92 ? 67.231 94.172 -29.127 1.00 28.02 92 SER B C 1
ATOM 1529 O O . SER B 1 92 ? 67.099 92.997 -29.473 1.00 27.41 92 SER B O 1
ATOM 1532 N N . ASN B 1 93 ? 68.388 94.824 -29.171 1.00 27.08 93 ASN B N 1
ATOM 1533 C CA . ASN B 1 93 ? 69.637 94.173 -29.620 1.00 25.74 93 ASN B CA 1
ATOM 1534 C C . ASN B 1 93 ? 69.984 92.917 -28.796 1.00 25.22 93 ASN B C 1
ATOM 1535 O O . ASN B 1 93 ? 70.355 91.886 -29.351 1.00 23.59 93 ASN B O 1
ATOM 1540 N N . ARG B 1 94 ? 69.891 92.999 -27.474 1.00 28.96 94 ARG B N 1
ATOM 1541 C CA . ARG B 1 94 ? 70.145 91.839 -26.628 1.00 27.83 94 ARG B CA 1
ATOM 1542 C C . ARG B 1 94 ? 69.198 90.681 -26.947 1.00 23.97 94 ARG B C 1
ATOM 1543 O O . ARG B 1 94 ? 69.644 89.542 -27.016 1.00 22.04 94 ARG B O 1
ATOM 1547 N N . GLN B 1 95 ? 67.903 90.964 -27.125 1.00 23.15 95 GLN B N 1
ATOM 1548 C CA . GLN B 1 95 ? 66.925 89.920 -27.476 1.00 23.55 95 GLN B CA 1
ATOM 1549 C C . GLN B 1 95 ? 67.167 89.358 -28.875 1.00 24.12 95 GLN B C 1
ATOM 1550 O O . GLN B 1 95 ? 66.953 88.169 -29.114 1.00 25.92 95 GLN B O 1
ATOM 1556 N N . LYS B 1 96 ? 67.604 90.208 -29.799 1.00 24.71 96 LYS B N 1
ATOM 1557 C CA . LYS B 1 96 ? 67.954 89.749 -31.144 1.00 23.95 96 LYS B CA 1
ATOM 1558 C C . LYS B 1 96 ? 69.104 88.760 -31.076 1.00 23.44 96 LYS B C 1
ATOM 1559 O O . LYS B 1 96 ? 69.103 87.740 -31.768 1.00 26.24 96 LYS B O 1
ATOM 1565 N N . ALA B 1 97 ? 70.080 89.061 -30.228 1.00 22.28 97 ALA B N 1
ATOM 1566 C CA . ALA B 1 97 ? 71.234 88.174 -30.011 1.00 17.36 97 ALA B CA 1
ATOM 1567 C C . ALA B 1 97 ? 70.779 86.812 -29.483 1.00 19.29 97 ALA B C 1
ATOM 1568 O O . ALA B 1 97 ? 71.194 85.763 -29.976 1.00 16.15 97 ALA B O 1
ATOM 1570 N N . VAL B 1 98 ? 69.924 86.834 -28.467 1.00 21.79 98 VAL B N 1
ATOM 1571 C CA . VAL B 1 98 ? 69.364 85.598 -27.907 1.00 17.55 98 VAL B CA 1
ATOM 1572 C C . VAL B 1 98 ? 68.615 84.815 -28.978 1.00 17.19 98 VAL B C 1
ATOM 1573 O O . VAL B 1 98 ? 68.744 83.601 -29.072 1.00 19.48 98 VAL B O 1
ATOM 1577 N N . ASN B 1 99 ? 67.837 85.508 -29.796 1.00 16.09 99 ASN B N 1
ATOM 1578 C CA . ASN B 1 99 ? 67.088 84.841 -30.873 1.00 18.74 99 ASN B CA 1
ATOM 1579 C C . ASN B 1 99 ? 68.015 84.195 -31.928 1.00 17.91 99 ASN B C 1
ATOM 1580 O O . ASN B 1 99 ? 67.728 83.118 -32.440 1.00 16.46 99 ASN B O 1
ATOM 1585 N N . ILE B 1 100 ? 69.112 84.878 -32.257 1.00 18.34 100 ILE B N 1
ATOM 1586 C CA . ILE B 1 100 ? 70.117 84.326 -33.166 1.00 19.62 100 ILE B CA 1
ATOM 1587 C C . ILE B 1 100 ? 70.633 82.990 -32.628 1.00 21.28 100 ILE B C 1
ATOM 1588 O O . ILE B 1 100 ? 70.716 82.008 -33.355 1.00 21.55 100 ILE B O 1
ATOM 1593 N N . ILE B 1 101 ? 70.990 82.981 -31.349 1.00 24.17 101 ILE B N 1
ATOM 1594 C CA . ILE B 1 101 ? 71.503 81.786 -30.684 1.00 22.78 101 ILE B CA 1
ATOM 1595 C C . ILE B 1 101 ? 70.462 80.671 -30.707 1.00 20.14 101 ILE B C 1
ATOM 1596 O O . ILE B 1 101 ? 70.767 79.520 -31.000 1.00 21.37 101 ILE B O 1
ATOM 1601 N N . GLY B 1 102 ? 69.227 81.024 -30.415 1.00 19.07 102 GLY B N 1
ATOM 1602 C CA . GLY B 1 102 ? 68.141 80.051 -30.438 1.00 18.57 102 GLY B CA 1
ATOM 1603 C C . GLY B 1 102 ? 67.972 79.435 -31.816 1.00 18.33 102 GLY B C 1
ATOM 1604 O O . GLY B 1 102 ? 67.695 78.233 -31.952 1.00 19.05 102 GLY B O 1
ATOM 1605 N N . CYS B 1 103 ? 68.153 80.257 -32.839 1.00 15.67 103 CYS B N 1
ATOM 1606 C CA . CYS B 1 103 ? 68.028 79.821 -34.237 1.00 20.04 103 CYS B CA 1
ATOM 1607 C C . CYS B 1 103 ? 69.140 78.832 -34.608 1.00 22.10 103 CYS B C 1
ATOM 1608 O O . CYS B 1 103 ? 68.908 77.838 -35.293 1.00 25.75 103 CYS B O 1
ATOM 1611 N N . ALA B 1 104 ? 70.349 79.109 -34.146 1.00 20.82 104 ALA B N 1
ATOM 1612 C CA . ALA B 1 104 ? 71.484 78.227 -34.387 1.00 17.65 104 ALA B CA 1
ATOM 1613 C C . ALA B 1 104 ? 71.355 76.935 -33.615 1.00 17.07 104 ALA B C 1
ATOM 1614 O O . ALA B 1 104 ? 71.727 75.873 -34.120 1.00 28.03 104 ALA B O 1
ATOM 1616 N N . LEU B 1 105 ? 70.873 77.015 -32.383 1.00 16.19 105 LEU B N 1
ATOM 1617 C CA . LEU B 1 105 ? 70.710 75.823 -31.545 1.00 16.75 105 LEU B CA 1
ATOM 1618 C C . LEU B 1 105 ? 69.672 74.893 -32.167 1.00 17.74 105 LEU B C 1
ATOM 1619 O O . LEU B 1 105 ? 69.870 73.682 -32.297 1.00 18.97 105 LEU B O 1
ATOM 1624 N N . ARG B 1 106 ? 68.559 75.483 -32.570 1.00 17.61 106 ARG B N 1
ATOM 1625 C CA . ARG B 1 106 ? 67.495 74.733 -33.206 1.00 20.32 106 ARG B CA 1
ATOM 1626 C C . ARG B 1 106 ? 67.987 74.020 -34.456 1.00 21.98 106 ARG B C 1
ATOM 1627 O O . ARG B 1 106 ? 67.563 72.898 -34.730 1.00 29.83 106 ARG B O 1
ATOM 1635 N N . ALA B 1 107 ? 68.892 74.672 -35.193 1.00 20.32 107 ALA B N 1
ATOM 1636 C CA . ALA B 1 107 ? 69.465 74.127 -36.445 1.00 21.55 107 ALA B CA 1
ATOM 1637 C C . ALA B 1 107 ? 70.458 72.982 -36.241 1.00 24.36 107 ALA B C 1
ATOM 1638 O O . ALA B 1 107 ? 70.842 72.316 -37.197 1.00 26.77 107 ALA B O 1
ATOM 1640 N N . GLY B 1 108 ? 70.905 72.782 -35.007 1.00 23.44 108 GLY B N 1
ATOM 1641 C CA . GLY B 1 108 ? 71.774 71.647 -34.678 1.00 23.08 108 GLY B CA 1
ATOM 1642 C C . GLY B 1 108 ? 73.253 71.956 -34.573 1.00 23.20 108 GLY B C 1
ATOM 1643 O O . GLY B 1 108 ? 74.048 71.074 -34.332 1.00 28.71 108 GLY B O 1
ATOM 1644 N N . VAL B 1 109 ? 73.625 73.210 -34.730 1.00 21.94 109 VAL B N 1
ATOM 1645 C CA . VAL B 1 109 ? 75.033 73.591 -34.743 1.00 22.53 109 VAL B CA 1
ATOM 1646 C C . VAL B 1 109 ? 75.759 73.179 -33.466 1.00 22.89 109 VAL B C 1
ATOM 1647 O O . VAL B 1 109 ? 76.922 72.778 -33.516 1.00 24.70 109 VAL B O 1
ATOM 1651 N N . ALA B 1 110 ? 75.072 73.242 -32.327 1.00 21.67 110 ALA B N 1
ATOM 1652 C CA . ALA B 1 110 ? 75.715 72.949 -31.037 1.00 22.32 110 ALA B CA 1
ATOM 1653 C C . ALA B 1 110 ? 76.262 71.534 -30.994 1.00 25.18 110 ALA B C 1
ATOM 1654 O O . ALA B 1 110 ? 77.327 71.288 -30.425 1.00 32.49 110 ALA B O 1
ATOM 1656 N N . GLU B 1 111 ? 75.541 70.611 -31.618 1.00 25.47 111 GLU B N 1
ATOM 1657 C CA . GLU B 1 111 ? 75.934 69.189 -31.650 1.00 29.94 111 GLU B CA 1
ATOM 1658 C C . GLU B 1 111 ? 77.271 68.953 -32.360 1.00 33.36 111 GLU B C 1
ATOM 1659 O O . GLU B 1 111 ? 78.000 68.016 -32.032 1.00 33.53 111 GLU B O 1
ATOM 1665 N N . THR B 1 112 ? 77.575 69.804 -33.334 1.00 30.54 112 THR B N 1
ATOM 1666 C CA . THR B 1 112 ? 78.776 69.653 -34.159 1.00 32.87 112 THR B CA 1
ATOM 1667 C C . THR B 1 112 ? 80.018 70.311 -33.555 1.00 32.95 112 THR B C 1
ATOM 1668 O O . THR B 1 112 ? 81.101 70.216 -34.117 1.00 37.17 112 THR B O 1
ATOM 1672 N N . THR B 1 113 ? 79.870 70.980 -32.424 1.00 31.15 113 THR B N 1
ATOM 1673 C CA . THR B 1 113 ? 81.000 71.676 -31.807 1.00 32.07 113 THR B CA 1
ATOM 1674 C C . THR B 1 113 ? 81.879 70.721 -31.020 1.00 35.20 113 THR B C 1
ATOM 1675 O O . THR B 1 113 ? 81.451 69.638 -30.625 1.00 38.58 113 THR B O 1
ATOM 1679 N N . VAL B 1 114 ? 83.111 71.136 -30.791 1.00 37.32 114 VAL B N 1
ATOM 1680 C CA . VAL B 1 114 ? 84.069 70.317 -30.046 1.00 44.73 114 VAL B CA 1
ATOM 1681 C C . VAL B 1 114 ? 83.694 70.254 -28.573 1.00 45.54 114 VAL B C 1
ATOM 1682 O O . VAL B 1 114 ? 84.008 69.281 -27.884 1.00 50.57 114 VAL B O 1
ATOM 1686 N N . LEU B 1 115 ? 83.021 71.294 -28.093 1.00 43.81 115 LEU B N 1
ATOM 1687 C CA . LEU B 1 115 ? 82.561 71.333 -26.703 1.00 46.45 115 LEU B CA 1
ATOM 1688 C C . LEU B 1 115 ? 81.591 70.192 -26.405 1.00 48.89 115 LEU B C 1
ATOM 1689 O O . LEU B 1 115 ? 81.598 69.629 -25.306 1.00 50.91 115 LEU B O 1
ATOM 1694 N N . ALA B 1 116 ? 80.765 69.862 -27.397 1.00 49.64 116 ALA B N 1
ATOM 1695 C CA . ALA B 1 116 ? 79.744 68.823 -27.262 1.00 50.90 116 ALA B CA 1
ATOM 1696 C C . ALA B 1 116 ? 80.325 67.437 -27.478 1.00 56.69 116 ALA B C 1
ATOM 1697 O O . ALA B 1 116 ? 79.852 66.462 -26.899 1.00 58.03 116 ALA B O 1
ATOM 1699 N N . ARG B 1 117 ? 81.291 67.361 -28.393 1.00 62.81 117 ARG B N 1
ATOM 1700 C CA . ARG B 1 117 ? 81.983 66.115 -28.736 1.00 68.67 117 ARG B CA 1
ATOM 1701 C C . ARG B 1 117 ? 83.298 65.986 -27.950 1.00 73.89 117 ARG B C 1
ATOM 1702 O O . ARG B 1 117 ? 84.281 65.443 -28.451 1.00 77.29 117 ARG B O 1
ATOM 1705 N N . LYS B 1 118 ? 83.307 66.525 -26.733 1.00 77.27 118 LYS B N 1
ATOM 1706 C CA . LYS B 1 118 ? 84.346 66.237 -25.747 1.00 85.84 118 LYS B CA 1
ATOM 1707 C C . LYS B 1 118 ? 83.838 66.320 -24.289 1.00 88.88 118 LYS B C 1
ATOM 1708 O O . LYS B 1 118 ? 84.646 66.324 -23.356 1.00 94.41 118 LYS B O 1
ATOM 1710 N N . LYS B 1 119 ? 82.516 66.368 -24.090 1.00 87.28 119 LYS B N 1
ATOM 1711 C CA . LYS B 1 119 ? 81.931 66.259 -22.749 1.00 87.54 119 LYS B CA 1
ATOM 1712 C C . LYS B 1 119 ? 82.086 64.817 -22.252 1.00 91.79 119 LYS B C 1
ATOM 1715 N N . ASP C 1 1 ? -0.891 97.562 -9.466 1.00 80.46 1 ASP C N 1
ATOM 1716 C CA . ASP C 1 1 ? -2.265 97.532 -10.037 1.00 84.24 1 ASP C CA 1
ATOM 1717 C C . ASP C 1 1 ? -2.826 98.939 -10.175 1.00 84.61 1 ASP C C 1
ATOM 1718 O O . ASP C 1 1 ? -2.779 99.715 -9.224 1.00 81.87 1 ASP C O 1
ATOM 1723 N N . ASN C 1 2 ? -3.366 99.261 -11.350 1.00 89.62 2 ASN C N 1
ATOM 1724 C CA . ASN C 1 2 ? -4.018 100.558 -11.567 1.00 91.29 2 ASN C CA 1
ATOM 1725 C C . ASN C 1 2 ? -5.067 100.918 -10.510 1.00 90.24 2 ASN C C 1
ATOM 1726 O O . ASN C 1 2 ? -5.118 102.063 -10.049 1.00 88.42 2 ASN C O 1
ATOM 1731 N N . LYS C 1 3 ? -5.896 99.944 -10.135 1.00 90.13 3 LYS C N 1
ATOM 1732 C CA . LYS C 1 3 ? -6.927 100.153 -9.114 1.00 87.48 3 LYS C CA 1
ATOM 1733 C C . LYS C 1 3 ? -6.320 100.405 -7.727 1.00 79.64 3 LYS C C 1
ATOM 1734 O O . LYS C 1 3 ? -6.823 101.248 -6.979 1.00 80.28 3 LYS C O 1
ATOM 1736 N N . GLU C 1 4 ? -5.249 99.678 -7.397 1.00 71.58 4 GLU C N 1
ATOM 1737 C CA . GLU C 1 4 ? -4.544 99.863 -6.131 1.00 63.19 4 GLU C CA 1
ATOM 1738 C C . GLU C 1 4 ? -3.703 101.139 -6.143 1.00 59.87 4 GLU C C 1
ATOM 1739 O O . GLU C 1 4 ? -3.519 101.761 -5.098 1.00 57.65 4 GLU C O 1
ATOM 1745 N N . LEU C 1 5 ? -3.181 101.522 -7.307 1.00 59.50 5 LEU C N 1
ATOM 1746 C CA . LEU C 1 5 ? -2.419 102.771 -7.405 1.00 56.93 5 LEU C CA 1
ATOM 1747 C C . LEU C 1 5 ? -3.349 103.961 -7.190 1.00 57.58 5 LEU C C 1
ATOM 1748 O O . LEU C 1 5 ? -2.992 104.921 -6.507 1.00 58.65 5 LEU C O 1
ATOM 1753 N N . LYS C 1 6 ? -4.543 103.894 -7.770 1.00 58.78 6 LYS C N 1
ATOM 1754 C CA . LYS C 1 6 ? -5.565 104.916 -7.537 1.00 60.41 6 LYS C CA 1
ATOM 1755 C C . LYS C 1 6 ? -5.821 105.049 -6.033 1.00 54.41 6 LYS C C 1
ATOM 1756 O O . LYS C 1 6 ? -5.900 106.159 -5.503 1.00 55.76 6 LYS C O 1
ATOM 1758 N N . ILE C 1 7 ? -5.925 103.911 -5.351 1.00 46.57 7 ILE C N 1
ATOM 1759 C CA . ILE C 1 7 ? -6.230 103.898 -3.918 1.00 43.69 7 ILE C CA 1
ATOM 1760 C C . ILE C 1 7 ? -5.081 104.486 -3.105 1.00 39.91 7 ILE C C 1
ATOM 1761 O O . ILE C 1 7 ? -5.299 105.327 -2.233 1.00 39.14 7 ILE C O 1
ATOM 1766 N N . ILE C 1 8 ? -3.860 104.064 -3.409 1.00 38.48 8 ILE C N 1
ATOM 1767 C CA . ILE C 1 8 ? -2.671 104.559 -2.699 1.00 39.78 8 ILE C CA 1
ATOM 1768 C C . ILE C 1 8 ? -2.476 106.068 -2.876 1.00 40.08 8 ILE C C 1
ATOM 1769 O O . ILE C 1 8 ? -2.155 106.770 -1.922 1.00 39.73 8 ILE C O 1
ATOM 1774 N N . ARG C 1 9 ? -2.670 106.557 -4.096 1.00 42.20 9 ARG C N 1
ATOM 1775 C CA . ARG C 1 9 ? -2.590 107.997 -4.363 1.00 46.08 9 ARG C CA 1
ATOM 1776 C C . ARG C 1 9 ? -3.538 108.795 -3.479 1.00 45.90 9 ARG C C 1
ATOM 1777 O O . ARG C 1 9 ? -3.152 109.831 -2.937 1.00 42.28 9 ARG C O 1
ATOM 1785 N N . LYS C 1 10 ? -4.774 108.306 -3.361 1.00 47.03 10 LYS C N 1
ATOM 1786 C CA . LYS C 1 10 ? -5.795 108.917 -2.494 1.00 47.19 10 LYS C CA 1
ATOM 1787 C C . LYS C 1 10 ? -5.345 108.879 -1.032 1.00 45.02 10 LYS C C 1
ATOM 1788 O O . LYS C 1 10 ? -5.579 109.831 -0.294 1.00 44.89 10 LYS C O 1
ATOM 1791 N N . ASP C 1 11 ? -4.692 107.787 -0.627 1.00 41.02 11 ASP C N 1
ATOM 1792 C CA . ASP C 1 11 ? -4.178 107.649 0.744 1.00 38.65 11 ASP C CA 1
ATOM 1793 C C . ASP C 1 11 ? -2.978 108.573 1.027 1.00 38.04 11 ASP C C 1
ATOM 1794 O O . ASP C 1 11 ? -2.872 109.151 2.115 1.00 39.76 11 ASP C O 1
ATOM 1799 N N . VAL C 1 12 ? -2.084 108.712 0.056 1.00 35.91 12 VAL C N 1
ATOM 1800 C CA . VAL C 1 12 ? -0.977 109.668 0.169 1.00 35.82 12 VAL C CA 1
ATOM 1801 C C . VAL C 1 12 ? -1.516 111.089 0.349 1.00 39.73 12 VAL C C 1
ATOM 1802 O O . VAL C 1 12 ? -1.127 111.788 1.277 1.00 44.69 12 VAL C O 1
ATOM 1806 N N . ALA C 1 13 ? -2.423 111.506 -0.528 1.00 43.63 13 ALA C N 1
ATOM 1807 C CA . ALA C 1 13 ? -3.024 112.847 -0.454 1.00 47.71 13 ALA C CA 1
ATOM 1808 C C . ALA C 1 13 ? -3.647 113.120 0.921 1.00 50.03 13 ALA C C 1
ATOM 1809 O O . ALA C 1 13 ? -3.528 114.216 1.460 1.00 54.94 13 ALA C O 1
ATOM 1811 N N . GLU C 1 14 ? -4.307 112.111 1.475 1.00 49.23 14 GLU C N 1
ATOM 1812 C CA . GLU C 1 14 ? -5.002 112.235 2.758 1.00 48.85 14 GLU C CA 1
ATOM 1813 C C . GLU C 1 14 ? -4.008 112.243 3.928 1.00 45.99 14 GLU C C 1
ATOM 1814 O O . GLU C 1 14 ? -4.189 112.983 4.902 1.00 42.23 14 GLU C O 1
ATOM 1820 N N . CYS C 1 15 ? -2.971 111.413 3.830 1.00 40.71 15 CYS C N 1
ATOM 1821 C CA . CYS C 1 15 ? -1.882 111.437 4.806 1.00 38.42 15 CYS C CA 1
ATOM 1822 C C . CYS C 1 15 ? -1.205 112.805 4.793 1.00 37.20 15 CYS C C 1
ATOM 1823 O O . CYS C 1 15 ? -0.960 113.386 5.837 1.00 38.94 15 CYS C O 1
ATOM 1826 N N . LEU C 1 16 ? -0.915 113.311 3.601 1.00 38.17 16 LEU C N 1
ATOM 1827 C CA . LEU C 1 16 ? -0.371 114.664 3.432 1.00 44.11 16 LEU C CA 1
ATOM 1828 C C . LEU C 1 16 ? -1.156 115.700 4.218 1.00 47.46 16 LEU C C 1
ATOM 1829 O O . LEU C 1 16 ? -0.581 116.610 4.806 1.00 50.82 16 LEU C O 1
ATOM 1834 N N . ARG C 1 17 ? -2.474 115.559 4.192 1.00 47.83 17 ARG C N 1
ATOM 1835 C CA . ARG C 1 17 ? -3.360 116.501 4.822 1.00 52.39 17 ARG C CA 1
ATOM 1836 C C . ARG C 1 17 ? -3.352 116.339 6.344 1.00 53.65 17 ARG C C 1
ATOM 1837 O O . ARG C 1 17 ? -3.124 117.315 7.060 1.00 60.56 17 ARG C O 1
ATOM 1845 N N . THR C 1 18 ? -3.599 115.121 6.828 1.00 47.97 18 THR C N 1
ATOM 1846 C CA . THR C 1 18 ? -3.796 114.882 8.268 1.00 48.80 18 THR C CA 1
ATOM 1847 C C . THR C 1 18 ? -2.511 114.883 9.103 1.00 50.06 18 THR C C 1
ATOM 1848 O O . THR C 1 18 ? -2.557 115.152 10.311 1.00 50.36 18 THR C O 1
ATOM 1852 N N . LEU C 1 19 ? -1.383 114.560 8.476 1.00 45.95 19 LEU C N 1
ATOM 1853 C CA . LEU C 1 19 ? -0.105 114.486 9.197 1.00 47.04 19 LEU C CA 1
ATOM 1854 C C . LEU C 1 19 ? 0.362 115.867 9.671 1.00 52.39 19 LEU C C 1
ATOM 1855 O O . LEU C 1 19 ? 0.274 116.836 8.920 1.00 48.50 19 LEU C O 1
ATOM 1860 N N . PRO C 1 20 ? 0.873 115.952 10.920 1.00 57.01 20 PRO C N 1
ATOM 1861 C CA . PRO C 1 20 ? 1.338 117.220 11.465 1.00 62.44 20 PRO C CA 1
ATOM 1862 C C . PRO C 1 20 ? 2.416 117.855 10.604 1.00 64.33 20 PRO C C 1
ATOM 1863 O O . PRO C 1 20 ? 3.336 117.164 10.166 1.00 59.64 20 PRO C O 1
ATOM 1867 N N . LYS C 1 21 ? 2.288 119.151 10.342 1.00 70.22 21 LYS C N 1
ATOM 1868 C CA . LYS C 1 21 ? 3.347 119.903 9.674 1.00 72.77 21 LYS C CA 1
ATOM 1869 C C . LYS C 1 21 ? 4.458 120.070 10.696 1.00 74.89 21 LYS C C 1
ATOM 1870 O O . LYS C 1 21 ? 4.255 120.631 11.773 1.00 81.30 21 LYS C O 1
ATOM 1872 N N . CYS C 1 22 ? 5.613 119.518 10.378 1.00 74.69 22 CYS C N 1
ATOM 1873 C CA . CYS C 1 22 ? 6.798 119.654 11.214 1.00 79.08 22 CYS C CA 1
ATOM 1874 C C . CYS C 1 22 ? 7.924 120.313 10.421 1.00 80.88 22 CYS C C 1
ATOM 1875 O O . CYS C 1 22 ? 7.933 120.300 9.181 1.00 82.66 22 CYS C O 1
ATOM 1878 N N . GLY C 1 23 ? 8.861 120.908 11.151 1.00 80.51 23 GLY C N 1
ATOM 1879 C CA . GLY C 1 23 ? 9.926 121.696 10.543 1.00 80.05 23 GLY C CA 1
ATOM 1880 C C . GLY C 1 23 ? 10.827 120.873 9.650 1.00 74.41 23 GLY C C 1
ATOM 1881 O O . GLY C 1 23 ? 11.020 119.680 9.879 1.00 73.69 23 GLY C O 1
ATOM 1882 N N . ASN C 1 24 ? 11.359 121.518 8.618 1.00 72.73 24 ASN C N 1
ATOM 1883 C CA . ASN C 1 24 ? 12.358 120.909 7.726 1.00 69.74 24 ASN C CA 1
ATOM 1884 C C . ASN C 1 24 ? 11.867 119.615 7.083 1.00 61.47 24 ASN C C 1
ATOM 1885 O O . ASN C 1 24 ? 12.394 118.527 7.334 1.00 55.10 24 ASN C O 1
ATOM 1890 N N . GLN C 1 25 ? 10.839 119.750 6.256 1.00 57.87 25 GLN C N 1
ATOM 1891 C CA . GLN C 1 25 ? 10.305 118.611 5.512 1.00 49.99 25 GLN C CA 1
ATOM 1892 C C . GLN C 1 25 ? 10.226 118.933 4.034 1.00 48.86 25 GLN C C 1
ATOM 1893 O O . GLN C 1 25 ? 9.881 120.044 3.651 1.00 50.25 25 GLN C O 1
ATOM 1897 N N . PRO C 1 26 ? 10.565 117.959 3.189 1.00 47.17 26 PRO C N 1
ATOM 1898 C CA . PRO C 1 26 ? 10.508 118.193 1.759 1.00 49.00 26 PRO C CA 1
ATOM 1899 C C . PRO C 1 26 ? 9.077 118.400 1.296 1.00 48.13 26 PRO C C 1
ATOM 1900 O O . PRO C 1 26 ? 8.162 117.809 1.857 1.00 44.33 26 PRO C O 1
ATOM 1904 N N . ASP C 1 27 ? 8.902 119.224 0.269 1.00 50.07 27 ASP C N 1
ATOM 1905 C CA . ASP C 1 27 ? 7.586 119.418 -0.335 1.00 49.22 27 ASP C CA 1
ATOM 1906 C C . ASP C 1 27 ? 7.078 118.135 -1.009 1.00 48.07 27 ASP C C 1
ATOM 1907 O O . ASP C 1 27 ? 5.877 117.903 -1.097 1.00 45.97 27 ASP C O 1
ATOM 1912 N N . ASP C 1 28 ? 8.008 117.315 -1.489 1.00 47.25 28 ASP C N 1
ATOM 1913 C CA . ASP C 1 28 ? 7.667 116.072 -2.172 1.00 46.79 28 ASP C CA 1
ATOM 1914 C C . ASP C 1 28 ? 7.212 114.991 -1.168 1.00 47.54 28 ASP C C 1
ATOM 1915 O O . ASP C 1 28 ? 8.025 114.475 -0.394 1.00 49.30 28 ASP C O 1
ATOM 1920 N N . PRO C 1 29 ? 5.918 114.619 -1.201 1.00 45.54 29 PRO C N 1
ATOM 1921 C CA . PRO C 1 29 ? 5.418 113.671 -0.206 1.00 42.58 29 PRO C CA 1
ATOM 1922 C C . PRO C 1 29 ? 6.065 112.304 -0.286 1.00 37.40 29 PRO C C 1
ATOM 1923 O O . PRO C 1 29 ? 6.196 111.618 0.724 1.00 33.11 29 PRO C O 1
ATOM 1927 N N . LEU C 1 30 ? 6.479 111.921 -1.485 1.00 39.39 30 LEU C N 1
ATOM 1928 C CA . LEU C 1 30 ? 7.114 110.619 -1.687 1.00 38.49 30 LEU C CA 1
ATOM 1929 C C . LEU C 1 30 ? 8.560 110.602 -1.180 1.00 38.96 30 LEU C C 1
ATOM 1930 O O . LEU C 1 30 ? 9.207 109.548 -1.168 1.00 35.26 30 LEU C O 1
ATOM 1935 N N . ALA C 1 31 ? 9.059 111.766 -0.770 1.00 37.25 31 ALA C N 1
ATOM 1936 C CA . ALA C 1 31 ? 10.362 111.871 -0.113 1.00 38.88 31 ALA C CA 1
ATOM 1937 C C . ALA C 1 31 ? 10.238 111.838 1.412 1.00 37.19 31 ALA C C 1
ATOM 1938 O O . ALA C 1 31 ? 11.237 111.969 2.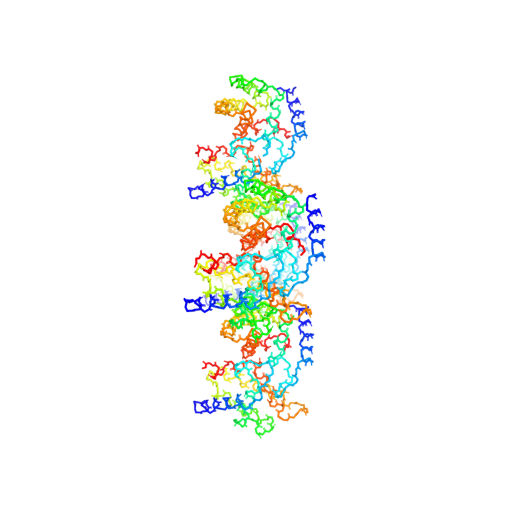115 1.00 39.29 31 ALA C O 1
ATOM 1940 N N . ARG C 1 32 ? 9.021 111.658 1.920 1.00 35.64 32 ARG C N 1
ATOM 1941 C CA . ARG C 1 32 ? 8.766 111.717 3.367 1.00 32.87 32 ARG C CA 1
ATOM 1942 C C . ARG C 1 32 ? 8.456 110.368 3.993 1.00 30.57 32 ARG C C 1
ATOM 1943 O O . ARG C 1 32 ? 7.552 109.667 3.549 1.00 29.23 32 ARG C O 1
ATOM 1951 N N . VAL C 1 33 ? 9.187 110.035 5.054 1.00 30.52 33 VAL C N 1
ATOM 1952 C CA . VAL C 1 33 ? 9.002 108.760 5.743 1.00 28.72 33 VAL C CA 1
ATOM 1953 C C . VAL C 1 33 ? 7.619 108.670 6.354 1.00 27.78 33 VAL C C 1
ATOM 1954 O O . VAL C 1 33 ? 6.951 107.656 6.231 1.00 29.67 33 VAL C O 1
ATOM 1958 N N . ASP C 1 34 ? 7.185 109.738 6.999 1.00 29.18 34 ASP C N 1
ATOM 1959 C CA . ASP C 1 34 ? 5.883 109.731 7.689 1.00 28.79 34 ASP C CA 1
ATOM 1960 C C . ASP C 1 34 ? 4.710 109.529 6.719 1.00 28.05 34 ASP C C 1
ATOM 1961 O O . ASP C 1 34 ? 3.748 108.849 7.055 1.00 26.87 34 ASP C O 1
ATOM 1966 N N . VAL C 1 35 ? 4.823 110.074 5.511 1.00 29.26 35 VAL C N 1
ATOM 1967 C CA . VAL C 1 35 ? 3.802 109.883 4.480 1.00 28.53 35 VAL C CA 1
ATOM 1968 C C . VAL C 1 35 ? 3.771 108.447 3.966 1.00 27.86 35 VAL C C 1
ATOM 1969 O O . VAL C 1 35 ? 2.702 107.863 3.830 1.00 26.26 35 VAL C O 1
ATOM 1973 N N . TRP C 1 36 ? 4.941 107.894 3.652 1.00 27.07 36 TRP C N 1
ATOM 1974 C CA . TRP C 1 36 ? 5.021 106.519 3.172 1.00 25.82 36 TRP C CA 1
ATOM 1975 C C . TRP C 1 36 ? 4.477 105.561 4.218 1.00 25.02 36 TRP C C 1
ATOM 1976 O O . TRP C 1 36 ? 3.665 104.699 3.917 1.00 22.83 36 TRP C O 1
ATOM 1987 N N . HIS C 1 37 ? 4.939 105.719 5.449 1.00 24.71 37 HIS C N 1
ATOM 1988 C CA . HIS C 1 37 ? 4.482 104.866 6.546 1.00 26.07 37 HIS C CA 1
ATOM 1989 C C . HIS C 1 37 ? 2.973 104.974 6.761 1.00 25.78 37 HIS C C 1
ATOM 1990 O O . HIS C 1 37 ? 2.284 103.982 6.975 1.00 25.56 37 HIS C O 1
ATOM 1997 N N . CYS C 1 38 ? 2.487 106.198 6.740 1.00 23.57 38 CYS C N 1
ATOM 1998 C CA . CYS C 1 38 ? 1.074 106.460 6.859 1.00 24.12 38 CYS C CA 1
ATOM 1999 C C . CYS C 1 38 ? 0.310 105.751 5.753 1.00 23.86 38 CYS C C 1
ATOM 2000 O O . CYS C 1 38 ? -0.684 105.080 6.015 1.00 26.34 38 CYS C O 1
ATOM 2003 N N . ALA C 1 39 ? 0.792 105.903 4.520 1.00 25.87 39 ALA C N 1
ATOM 2004 C CA . ALA C 1 39 ? 0.176 105.291 3.335 1.00 24.81 39 ALA C CA 1
ATOM 2005 C C . ALA C 1 39 ? 0.174 103.771 3.413 1.00 23.46 39 ALA C C 1
ATOM 2006 O O . ALA C 1 39 ? -0.849 103.131 3.151 1.00 23.85 39 ALA C O 1
ATOM 2008 N N . MET C 1 40 ? 1.326 103.198 3.753 1.00 23.72 40 MET C N 1
ATOM 2009 C CA . MET C 1 40 ? 1.469 101.739 3.830 1.00 24.43 40 MET C CA 1
ATOM 2010 C C . MET C 1 40 ? 0.646 101.155 4.986 1.00 26.28 40 MET C C 1
ATOM 2011 O O . MET C 1 40 ? 0.027 100.076 4.842 1.00 26.22 40 MET C O 1
ATOM 2016 N N . ALA C 1 41 ? 0.606 101.882 6.105 1.00 23.56 41 ALA C N 1
ATOM 2017 C CA . ALA C 1 41 ? -0.233 101.495 7.255 1.00 21.99 41 ALA C CA 1
ATOM 2018 C C . ALA C 1 41 ? -1.702 101.322 6.842 1.00 21.64 41 ALA C C 1
ATOM 2019 O O . ALA C 1 41 ? -2.361 100.354 7.238 1.00 20.84 41 ALA C O 1
ATOM 2021 N N . LYS C 1 42 ? -2.200 102.258 6.041 1.00 22.19 42 LYS C N 1
ATOM 2022 C CA . LYS C 1 42 ? -3.592 102.214 5.572 1.00 24.89 42 LYS C CA 1
ATOM 2023 C C . LYS C 1 42 ? -3.868 101.038 4.638 1.00 24.32 42 LYS C C 1
ATOM 2024 O O . LYS C 1 42 ? -4.980 100.545 4.588 1.00 28.00 42 LYS C O 1
ATOM 2030 N N . ARG C 1 43 ? -2.852 100.582 3.915 1.00 26.48 43 ARG C N 1
ATOM 2031 C CA . ARG C 1 43 ? -2.977 99.387 3.076 1.00 25.13 43 ARG C CA 1
ATOM 2032 C C . ARG C 1 43 ? -2.753 98.101 3.881 1.00 24.48 43 ARG C C 1
ATOM 2033 O O . ARG C 1 43 ? -2.603 97.019 3.309 1.00 25.52 43 ARG C O 1
ATOM 2041 N N . GLY C 1 44 ? -2.722 98.220 5.202 1.00 21.23 44 GLY C N 1
ATOM 2042 C CA . GLY C 1 44 ? -2.696 97.064 6.090 1.00 20.34 44 GLY C CA 1
ATOM 2043 C C . GLY C 1 44 ? -1.358 96.359 6.234 1.00 19.88 44 GLY C C 1
ATOM 2044 O O . GLY C 1 44 ? -1.278 95.315 6.872 1.00 22.44 44 GLY C O 1
ATOM 2045 N N . VAL C 1 45 ? -0.301 96.925 5.667 1.00 19.10 45 VAL C N 1
ATOM 2046 C CA . VAL C 1 45 ? 1.012 96.269 5.676 1.00 18.56 45 VAL C CA 1
ATOM 2047 C C . VAL C 1 45 ? 1.516 95.973 7.097 1.00 18.04 45 VAL C C 1
ATOM 2048 O O . VAL C 1 45 ? 2.217 94.987 7.308 1.00 17.69 45 VAL C O 1
ATOM 2052 N N . TYR C 1 46 ? 1.142 96.815 8.058 1.00 17.71 46 TYR C N 1
ATOM 2053 C CA . TYR C 1 46 ? 1.579 96.655 9.447 1.00 20.45 46 TYR C CA 1
ATOM 2054 C C . TYR C 1 46 ? 0.471 96.286 10.430 1.00 23.78 46 TYR C C 1
ATOM 2055 O O . TYR C 1 46 ? 0.684 96.320 11.644 1.00 22.83 46 TYR C O 1
ATOM 2064 N N . ASP C 1 47 ? -0.699 95.921 9.940 1.00 21.95 47 ASP C N 1
ATOM 2065 C CA . ASP C 1 47 ? -1.756 95.660 10.874 1.00 20.41 47 ASP C CA 1
ATOM 2066 C C . ASP C 1 47 ? -1.517 94.392 11.723 1.00 18.76 47 ASP C C 1
ATOM 2067 O O . ASP C 1 47 ? -2.183 94.227 12.733 1.00 24.08 47 ASP C O 1
ATOM 2072 N N . ASN C 1 48 ? -0.580 93.521 11.329 1.00 18.10 48 ASN C N 1
ATOM 2073 C CA . ASN C 1 48 ? -0.133 92.415 12.177 1.00 18.44 48 ASN C CA 1
ATOM 2074 C C . ASN C 1 48 ? 1.357 92.581 12.398 1.00 18.48 48 ASN C C 1
ATOM 2075 O O . ASN C 1 48 ? 2.096 92.607 11.424 1.00 22.68 48 ASN C O 1
ATOM 2080 N N . PRO C 1 49 ? 1.802 92.683 13.663 1.00 19.30 49 PRO C N 1
ATOM 2081 C CA . PRO C 1 49 ? 3.204 92.980 13.975 1.00 21.79 49 PRO C CA 1
ATOM 2082 C C . PRO C 1 49 ? 4.184 91.816 13.819 1.00 20.49 49 PRO C C 1
ATOM 2083 O O . PRO C 1 49 ? 5.386 92.034 13.909 1.00 26.68 49 PRO C O 1
ATOM 2087 N N . ASP C 1 50 ? 3.681 90.606 13.600 1.00 20.43 50 ASP C N 1
ATOM 2088 C CA . ASP C 1 50 ? 4.554 89.459 13.284 1.00 21.69 50 ASP C CA 1
ATOM 2089 C C . ASP C 1 50 ? 5.496 89.813 12.106 1.00 21.13 50 ASP C C 1
ATOM 2090 O O . ASP C 1 50 ? 5.036 90.123 11.005 1.00 19.94 50 ASP C O 1
ATOM 2095 N N . PRO C 1 51 ? 6.811 89.797 12.342 1.00 22.02 51 PRO C N 1
ATOM 2096 C CA . PRO C 1 51 ? 7.754 90.140 11.282 1.00 22.08 51 PRO C CA 1
ATOM 2097 C C . PRO C 1 51 ? 7.570 89.357 9.994 1.00 21.86 51 PRO C C 1
ATOM 2098 O O . PRO C 1 51 ? 7.721 89.923 8.917 1.00 21.44 51 PRO C O 1
ATOM 2102 N N . ALA C 1 52 ? 7.255 88.071 10.103 1.00 22.52 52 ALA C N 1
ATOM 2103 C CA . ALA C 1 52 ? 7.071 87.225 8.910 1.00 22.93 52 ALA C CA 1
ATOM 2104 C C . ALA C 1 52 ? 5.900 87.732 8.037 1.00 21.81 52 ALA C C 1
ATOM 2105 O O . ALA C 1 52 ? 5.958 87.683 6.810 1.00 22.56 52 ALA C O 1
ATOM 2107 N N . VAL C 1 53 ? 4.857 88.232 8.692 1.00 20.79 53 VAL C N 1
ATOM 2108 C CA . VAL C 1 53 ? 3.670 88.739 8.015 1.00 20.14 53 VAL C CA 1
ATOM 2109 C C . VAL C 1 53 ? 3.940 90.101 7.384 1.00 22.34 53 VAL C C 1
ATOM 2110 O O . VAL C 1 53 ? 3.542 90.362 6.247 1.00 28.13 53 VAL C O 1
ATOM 2114 N N . ILE C 1 54 ? 4.607 90.975 8.126 1.00 22.42 54 ILE C N 1
ATOM 2115 C CA . ILE C 1 54 ? 5.005 92.285 7.601 1.00 20.28 54 ILE C CA 1
ATOM 2116 C C . ILE C 1 54 ? 5.837 92.099 6.328 1.00 19.68 54 ILE C C 1
ATOM 2117 O O . ILE C 1 54 ? 5.637 92.782 5.328 1.00 19.56 54 ILE C O 1
ATOM 2122 N N . LYS C 1 55 ? 6.755 91.141 6.375 1.00 20.38 55 LYS C N 1
ATOM 2123 C CA . LYS C 1 55 ? 7.606 90.835 5.235 1.00 21.56 55 LYS C CA 1
ATOM 2124 C C . LYS C 1 55 ? 6.788 90.355 4.037 1.00 22.68 55 LYS C C 1
ATOM 2125 O O . LYS C 1 55 ? 6.938 90.873 2.933 1.00 24.92 55 LYS C O 1
ATOM 2131 N N . GLU C 1 56 ? 5.940 89.362 4.245 1.00 22.38 56 GLU C N 1
ATOM 2132 C CA . GLU C 1 56 ? 5.082 88.892 3.177 1.00 23.48 56 GLU C CA 1
ATOM 2133 C C . GLU C 1 56 ? 4.278 90.024 2.530 1.00 23.16 56 GLU C C 1
ATOM 2134 O O . GLU C 1 56 ? 4.219 90.122 1.311 1.00 24.61 56 GLU C O 1
ATOM 2140 N N . ARG C 1 57 ? 3.667 90.871 3.348 1.00 21.68 57 ARG C N 1
ATOM 2141 C CA . ARG C 1 57 ? 2.803 91.952 2.857 1.00 21.63 57 ARG C CA 1
ATOM 2142 C C . ARG C 1 57 ? 3.579 93.053 2.148 1.00 22.33 57 ARG C C 1
ATOM 2143 O O . ARG C 1 57 ? 3.108 93.618 1.172 1.00 22.86 57 ARG C O 1
ATOM 2151 N N . SER C 1 58 ? 4.766 93.351 2.660 1.00 23.76 58 SER C N 1
ATOM 2152 C CA . SER C 1 58 ? 5.647 94.311 2.017 1.00 21.64 58 SER C CA 1
ATOM 2153 C C . SER C 1 58 ? 6.055 93.838 0.633 1.00 23.51 58 SER C C 1
ATOM 2154 O O . SER C 1 58 ? 5.992 94.593 -0.329 1.00 25.10 58 SER C O 1
ATOM 2157 N N . MET C 1 59 ? 6.481 92.586 0.534 1.00 25.62 59 MET C N 1
ATOM 2158 C CA . MET C 1 59 ? 6.881 92.014 -0.756 1.00 26.61 59 MET C CA 1
ATOM 2159 C C . MET C 1 59 ? 5.719 92.045 -1.744 1.00 28.03 59 MET C C 1
ATOM 2160 O O . MET C 1 59 ? 5.909 92.311 -2.924 1.00 30.24 59 MET C O 1
ATOM 2165 N N . LYS C 1 60 ? 4.513 91.789 -1.247 1.00 29.07 60 LYS C N 1
ATOM 2166 C CA . LYS C 1 60 ? 3.294 91.845 -2.070 1.00 31.24 60 LYS C CA 1
ATOM 2167 C C . LYS C 1 60 ? 3.079 93.266 -2.588 1.00 29.27 60 LYS C C 1
ATOM 2168 O O . LYS C 1 60 ? 2.692 93.466 -3.742 1.00 35.50 60 LYS C O 1
ATOM 2174 N N . MET C 1 61 ? 3.333 94.242 -1.730 1.00 27.10 61 MET C N 1
ATOM 2175 C CA . MET C 1 61 ? 3.151 95.645 -2.083 1.00 27.33 61 MET C CA 1
ATOM 2176 C C . MET C 1 61 ? 4.119 96.056 -3.203 1.00 31.75 61 MET C C 1
ATOM 2177 O O . MET C 1 61 ? 3.738 96.795 -4.124 1.00 33.69 61 MET C O 1
ATOM 2182 N N . CYS C 1 62 ? 5.355 95.559 -3.135 1.00 31.02 62 CYS C N 1
ATOM 2183 C CA . CYS C 1 62 ? 6.346 95.819 -4.184 1.00 33.78 62 CYS C CA 1
ATOM 2184 C C . CYS C 1 62 ? 5.770 95.536 -5.573 1.00 37.71 62 CYS C C 1
ATOM 2185 O O . CYS C 1 62 ? 5.975 96.325 -6.502 1.00 42.63 62 CYS C O 1
ATOM 2188 N N . THR C 1 63 ? 5.047 94.426 -5.714 1.00 39.15 63 THR C N 1
ATOM 2189 C CA . THR C 1 63 ? 4.490 94.032 -7.028 1.00 44.68 63 THR C CA 1
ATOM 2190 C C . THR C 1 63 ? 3.387 94.981 -7.492 1.00 43.24 63 THR C C 1
ATOM 2191 O O . THR C 1 63 ? 3.116 95.078 -8.685 1.00 45.74 63 THR C O 1
ATOM 2195 N N . LYS C 1 64 ? 2.759 95.679 -6.547 1.00 42.07 64 LYS C N 1
ATOM 2196 C CA . LYS C 1 64 ? 1.621 96.552 -6.855 1.00 43.65 64 LYS C CA 1
ATOM 2197 C C . LYS C 1 64 ? 2.033 97.955 -7.285 1.00 43.20 64 LYS C C 1
ATOM 2198 O O . LYS C 1 64 ? 1.447 98.508 -8.213 1.00 50.62 64 LYS C O 1
ATOM 2203 N N . ILE C 1 65 ? 3.029 98.528 -6.618 1.00 38.14 65 ILE C N 1
ATOM 2204 C CA . ILE C 1 65 ? 3.447 99.918 -6.885 1.00 40.38 65 ILE C CA 1
ATOM 2205 C C . ILE C 1 65 ? 4.704 100.080 -7.768 1.00 43.90 65 ILE C C 1
ATOM 2206 O O . ILE C 1 65 ? 5.218 101.188 -7.930 1.00 44.73 65 ILE C O 1
ATOM 2211 N N . ILE C 1 66 ? 5.188 98.973 -8.330 1.00 46.35 66 ILE C N 1
ATOM 2212 C CA . ILE C 1 66 ? 6.357 98.960 -9.232 1.00 45.09 66 ILE C CA 1
ATOM 2213 C C . ILE C 1 66 ? 6.089 98.010 -10.399 1.00 49.81 66 ILE C C 1
ATOM 2214 O O . ILE C 1 66 ? 5.572 96.918 -10.197 1.00 52.34 66 ILE C O 1
ATOM 2219 N N . THR C 1 67 ? 6.464 98.416 -11.611 1.00 54.70 67 THR C N 1
ATOM 2220 C CA . THR C 1 67 ? 6.190 97.625 -12.824 1.00 61.08 67 THR C CA 1
ATOM 2221 C C . THR C 1 67 ? 7.401 96.870 -13.377 1.00 62.32 67 THR C C 1
ATOM 2222 O O . THR C 1 67 ? 7.261 95.742 -13.835 1.00 65.44 67 THR C O 1
ATOM 2226 N N . ASP C 1 68 ? 8.574 97.495 -13.349 1.00 61.05 68 ASP C N 1
ATOM 2227 C CA . ASP C 1 68 ? 9.798 96.863 -13.867 1.00 63.70 68 ASP C CA 1
ATOM 2228 C C . ASP C 1 68 ? 10.130 95.629 -13.023 1.00 57.24 68 ASP C C 1
ATOM 2229 O O . ASP C 1 68 ? 10.323 95.747 -11.829 1.00 52.04 68 ASP C O 1
ATOM 2234 N N . PRO C 1 69 ? 10.205 94.444 -13.650 1.00 60.62 69 PRO C N 1
ATOM 2235 C CA . PRO C 1 69 ? 10.494 93.228 -12.889 1.00 58.87 69 PRO C CA 1
ATOM 2236 C C . PRO C 1 69 ? 11.803 93.262 -12.098 1.00 56.13 69 PRO C C 1
ATOM 2237 O O . PRO C 1 69 ? 11.863 92.739 -10.983 1.00 60.46 69 PRO C O 1
ATOM 2241 N N . ALA C 1 70 ? 12.836 93.861 -12.671 1.00 56.94 70 ALA C N 1
ATOM 2242 C CA . ALA C 1 70 ? 14.135 93.968 -12.006 1.00 55.05 70 ALA C CA 1
ATOM 2243 C C . ALA C 1 70 ? 14.017 94.785 -10.724 1.00 50.33 70 ALA C C 1
ATOM 2244 O O . ALA C 1 70 ? 14.518 94.383 -9.676 1.00 49.80 70 ALA C O 1
ATOM 2246 N N . ASN C 1 71 ? 13.355 95.930 -10.827 1.00 49.45 71 ASN C N 1
ATOM 2247 C CA . ASN C 1 71 ? 13.093 96.795 -9.675 1.00 45.68 71 ASN C CA 1
ATOM 2248 C C . ASN C 1 71 ? 12.107 96.186 -8.686 1.00 42.75 71 ASN C C 1
ATOM 2249 O O . ASN C 1 71 ? 12.167 96.461 -7.482 1.00 39.74 71 ASN C O 1
ATOM 2254 N N . VAL C 1 72 ? 11.178 95.384 -9.189 1.00 43.97 72 VAL C N 1
ATOM 2255 C CA . VAL C 1 72 ? 10.267 94.659 -8.315 1.00 41.70 72 VAL C CA 1
ATOM 2256 C C . VAL C 1 72 ? 11.061 93.715 -7.408 1.00 40.36 72 VAL C C 1
ATOM 2257 O O . VAL C 1 72 ? 10.813 93.636 -6.205 1.00 37.80 72 VAL C O 1
ATOM 2261 N N . GLU C 1 73 ? 12.025 93.012 -7.985 1.00 42.86 73 GLU C N 1
ATOM 2262 C CA . GLU C 1 73 ? 12.852 92.084 -7.213 1.00 43.44 73 GLU C CA 1
ATOM 2263 C C . GLU C 1 73 ? 13.750 92.824 -6.223 1.00 41.00 73 GLU C C 1
ATOM 2264 O O . GLU C 1 73 ? 13.906 92.392 -5.083 1.00 44.66 73 GLU C O 1
ATOM 2270 N N . ASN C 1 74 ? 14.318 93.947 -6.645 1.00 40.96 74 ASN C N 1
ATOM 2271 C CA . ASN C 1 74 ? 15.148 94.755 -5.749 1.00 40.86 74 ASN C CA 1
ATOM 2272 C C . ASN C 1 74 ? 14.360 95.226 -4.524 1.00 36.16 74 ASN C C 1
ATOM 2273 O O . ASN C 1 74 ? 14.843 95.161 -3.401 1.00 40.26 74 ASN C O 1
ATOM 2278 N N . CYS C 1 75 ? 13.151 95.715 -4.765 1.00 35.16 75 CYS C N 1
ATOM 2279 C CA . CYS C 1 75 ? 12.222 96.109 -3.699 1.00 32.32 75 CYS C CA 1
ATOM 2280 C C . CYS C 1 75 ? 11.967 94.967 -2.721 1.00 30.94 75 CYS C C 1
ATOM 2281 O O . CYS C 1 75 ? 11.957 95.166 -1.510 1.00 29.10 75 CYS C O 1
ATOM 2284 N N . LYS C 1 76 ? 11.766 93.771 -3.253 1.00 32.22 76 LYS C N 1
ATOM 2285 C CA . LYS C 1 76 ? 11.521 92.607 -2.421 1.00 31.36 76 LYS C CA 1
ATOM 2286 C C . LYS C 1 76 ? 12.749 92.275 -1.570 1.00 31.44 76 LYS C C 1
ATOM 2287 O O . LYS C 1 76 ? 12.639 92.013 -0.375 1.00 29.94 76 LYS C O 1
ATOM 2293 N N . LYS C 1 77 ? 13.916 92.284 -2.203 1.00 33.63 77 LYS C N 1
ATOM 2294 C CA . LYS C 1 77 ? 15.175 92.014 -1.506 1.00 34.46 77 LYS C CA 1
ATOM 2295 C C . LYS C 1 77 ? 15.385 93.025 -0.369 1.00 32.76 77 LYS C C 1
ATOM 2296 O O . LYS C 1 77 ? 15.779 92.658 0.741 1.00 32.51 77 LYS C O 1
ATOM 2298 N N . VAL C 1 78 ? 15.082 94.291 -0.643 1.00 31.98 78 VAL C N 1
ATOM 2299 C CA . VAL C 1 78 ? 15.237 95.360 0.345 1.00 30.82 78 VAL C CA 1
ATOM 2300 C C . VAL C 1 78 ? 14.211 95.286 1.471 1.00 28.50 78 VAL C C 1
ATOM 2301 O O . VAL C 1 78 ? 14.540 95.509 2.635 1.00 28.18 78 VAL C O 1
ATOM 2305 N N . ALA C 1 79 ? 12.964 94.983 1.123 1.00 27.81 79 ALA C N 1
ATOM 2306 C CA . ALA C 1 79 ? 11.913 94.808 2.134 1.00 25.37 79 ALA C CA 1
ATOM 2307 C C . ALA C 1 79 ? 12.316 93.736 3.146 1.00 25.95 79 ALA C C 1
ATOM 2308 O O . ALA C 1 79 ? 12.201 93.924 4.355 1.00 30.86 79 ALA C O 1
ATOM 2310 N N . SER C 1 80 ? 12.816 92.618 2.637 1.00 26.96 80 SER C N 1
ATOM 2311 C CA . SER C 1 80 ? 13.204 91.501 3.480 1.00 27.58 80 SER C CA 1
ATOM 2312 C C . SER C 1 80 ? 14.300 91.903 4.444 1.00 28.59 80 SER C C 1
ATOM 2313 O O . SER C 1 80 ? 14.250 91.617 5.639 1.00 30.16 80 SER C O 1
ATOM 2316 N N . ARG C 1 81 ? 15.320 92.533 3.886 1.00 33.02 81 ARG C N 1
ATOM 2317 C CA . ARG C 1 81 ? 16.463 92.998 4.656 1.00 32.79 81 ARG C CA 1
ATOM 2318 C C . ARG C 1 81 ? 16.016 93.991 5.743 1.00 30.27 81 ARG C C 1
ATOM 2319 O O . ARG C 1 81 ? 16.402 93.853 6.906 1.00 31.20 81 ARG C O 1
ATOM 2327 N N . CYS C 1 82 ? 15.198 94.975 5.365 1.00 28.59 82 CYS C N 1
ATOM 2328 C CA . CYS C 1 82 ? 14.759 96.004 6.305 1.00 27.77 82 CYS C CA 1
ATOM 2329 C C . CYS C 1 82 ? 13.906 95.428 7.435 1.00 26.68 82 CYS C C 1
ATOM 2330 O O . CYS C 1 82 ? 14.067 95.808 8.593 1.00 29.79 82 CYS C O 1
ATOM 2333 N N . VAL C 1 83 ? 13.001 94.520 7.108 1.00 25.37 83 VAL C N 1
ATOM 2334 C CA . VAL C 1 83 ? 12.154 93.906 8.128 1.00 25.89 83 VAL C CA 1
ATOM 2335 C C . VAL C 1 83 ? 13.003 93.095 9.111 1.00 28.06 83 VAL C C 1
ATOM 2336 O O . VAL C 1 83 ? 12.807 93.150 10.330 1.00 26.71 83 VAL C O 1
ATOM 2340 N N . ASP C 1 84 ? 13.952 92.343 8.574 1.00 30.69 84 ASP C N 1
ATOM 2341 C CA . ASP C 1 84 ? 14.851 91.523 9.402 1.00 32.89 84 ASP C CA 1
ATOM 2342 C C . ASP C 1 84 ? 15.633 92.357 10.414 1.00 35.05 84 ASP C C 1
ATOM 2343 O O . ASP C 1 84 ? 15.786 91.955 11.560 1.00 34.47 84 ASP C O 1
ATOM 2348 N N . ARG C 1 85 ? 16.155 93.497 9.979 1.00 35.64 85 ARG C N 1
ATOM 2349 C CA . ARG C 1 85 ? 16.979 94.330 10.837 1.00 39.35 85 ARG C CA 1
ATOM 2350 C C . ARG C 1 85 ? 16.136 95.175 11.783 1.00 36.19 85 ARG C C 1
ATOM 2351 O O . ARG C 1 85 ? 16.396 95.214 12.988 1.00 35.84 85 ARG C O 1
ATOM 2355 N N . GLU C 1 86 ? 15.137 95.860 11.232 1.00 31.92 86 GLU C N 1
ATOM 2356 C CA . GLU C 1 86 ? 14.419 96.895 11.982 1.00 33.12 86 GLU C CA 1
ATOM 2357 C C . GLU C 1 86 ? 13.301 96.377 12.901 1.00 34.03 86 GLU C C 1
ATOM 2358 O O . GLU C 1 86 ? 12.771 97.152 13.696 1.00 35.07 86 GLU C O 1
ATOM 2364 N N . THR C 1 87 ? 12.950 95.089 12.814 1.00 31.73 87 THR C N 1
ATOM 2365 C CA . THR C 1 87 ? 11.999 94.484 13.777 1.00 29.48 87 THR C CA 1
ATOM 2366 C C . THR C 1 87 ? 12.702 93.842 14.976 1.00 34.31 87 THR C C 1
ATOM 2367 O O . THR C 1 87 ? 12.047 93.346 15.892 1.00 37.97 87 THR C O 1
ATOM 2371 N N . GLN C 1 88 ? 14.030 93.834 14.975 1.00 38.57 88 GLN C N 1
ATOM 2372 C CA . GLN C 1 88 ? 14.783 93.421 16.163 1.00 42.07 88 GLN C CA 1
ATOM 2373 C C . GLN C 1 88 ? 14.715 94.522 17.226 1.00 43.17 88 GLN C C 1
ATOM 2374 O O . GLN C 1 88 ? 14.471 95.691 16.923 1.00 39.07 88 GLN C O 1
ATOM 2380 N N . GLY C 1 89 ? 14.920 94.132 18.478 1.00 48.21 89 GLY C N 1
ATOM 2381 C CA . GLY C 1 89 ? 15.022 95.093 19.575 1.00 52.30 89 GLY C CA 1
ATOM 2382 C C . GLY C 1 89 ? 13.716 95.406 20.289 1.00 52.02 89 GLY C C 1
ATOM 2383 O O . GLY C 1 89 ? 12.657 94.854 19.952 1.00 45.88 89 GLY C O 1
ATOM 2384 N N . PRO C 1 90 ? 13.786 96.306 21.289 1.00 54.98 90 PRO C N 1
ATOM 2385 C CA . PRO C 1 90 ? 12.677 96.579 22.196 1.00 54.94 90 PRO C CA 1
ATOM 2386 C C . PRO C 1 90 ? 11.788 97.769 21.818 1.00 50.88 90 PRO C C 1
ATOM 2387 O O . PRO C 1 90 ? 10.870 98.102 22.566 1.00 51.17 90 PRO C O 1
ATOM 2391 N N . LYS C 1 91 ? 12.049 98.404 20.681 1.00 47.94 91 LYS C N 1
ATOM 2392 C CA . LYS C 1 91 ? 11.219 99.530 20.247 1.00 47.55 91 LYS C CA 1
ATOM 2393 C C . LYS C 1 91 ? 9.773 99.059 20.026 1.00 43.97 91 LYS C C 1
ATOM 2394 O O . LYS C 1 91 ? 9.505 97.859 19.870 1.00 43.34 91 LYS C O 1
ATOM 2400 N N . SER C 1 92 ? 8.847 100.010 20.010 1.00 39.03 92 SER C N 1
ATOM 2401 C CA . SER C 1 92 ? 7.433 99.696 19.815 1.00 34.85 92 SER C CA 1
ATOM 2402 C C . SER C 1 92 ? 7.174 99.252 18.385 1.00 31.56 92 SER C C 1
ATOM 2403 O O . SER C 1 92 ? 7.942 99.590 17.475 1.00 36.89 92 SER C O 1
ATOM 2406 N N . ASN C 1 93 ? 6.094 98.498 18.190 1.00 28.94 93 ASN C N 1
ATOM 2407 C CA . ASN C 1 93 ? 5.704 98.015 16.859 1.00 26.03 93 ASN C CA 1
ATOM 2408 C C . ASN C 1 93 ? 5.512 99.174 15.881 1.00 25.01 93 ASN C C 1
ATOM 2409 O O . ASN C 1 93 ? 5.935 99.098 14.713 1.00 26.54 93 ASN C O 1
ATOM 2414 N N . ARG C 1 94 ? 4.905 100.253 16.374 1.00 26.00 94 ARG C N 1
ATOM 2415 C CA . ARG C 1 94 ? 4.617 101.388 15.520 1.00 25.43 94 ARG C CA 1
ATOM 2416 C C . ARG C 1 94 ? 5.914 102.029 15.042 1.00 26.21 94 ARG C C 1
ATOM 2417 O O . ARG C 1 94 ? 6.018 102.350 13.873 1.00 28.07 94 ARG C O 1
ATOM 2425 N N . GLN C 1 95 ? 6.884 102.185 15.943 1.00 28.54 95 GLN C N 1
ATOM 2426 C CA . GLN C 1 95 ? 8.211 102.737 15.630 1.00 29.92 95 GLN C CA 1
ATOM 2427 C C . GLN C 1 95 ? 9.041 101.797 14.759 1.00 30.67 95 GLN C C 1
ATOM 2428 O O . GLN C 1 95 ? 9.809 102.255 13.915 1.00 34.13 95 GLN C O 1
ATOM 2434 N N . LYS C 1 96 ? 8.891 100.490 14.963 1.00 28.35 96 LYS C N 1
ATOM 2435 C CA . LYS C 1 96 ? 9.564 99.514 14.105 1.00 26.85 96 LYS C CA 1
ATOM 2436 C C . LYS C 1 96 ? 9.090 99.661 12.669 1.00 24.63 96 LYS C C 1
ATOM 2437 O O . LYS C 1 96 ? 9.876 99.594 11.732 1.00 27.32 96 LYS C O 1
ATOM 2443 N N . ALA C 1 97 ? 7.793 99.866 12.502 1.00 23.23 97 ALA C N 1
ATOM 2444 C CA . ALA C 1 97 ? 7.200 100.069 11.175 1.00 23.07 97 ALA C CA 1
ATOM 2445 C C . ALA C 1 97 ? 7.780 101.317 10.501 1.00 25.90 97 ALA C C 1
ATOM 2446 O O . ALA C 1 97 ? 8.173 101.297 9.336 1.00 28.51 97 ALA C O 1
ATOM 2448 N N . VAL C 1 98 ? 7.833 102.410 11.246 1.00 27.32 98 VAL C N 1
ATOM 2449 C CA . VAL C 1 98 ? 8.430 103.650 10.743 1.00 26.76 98 VAL C CA 1
ATOM 2450 C C . VAL C 1 98 ? 9.894 103.431 10.347 1.00 26.24 98 VAL C C 1
ATOM 2451 O O . VAL C 1 98 ? 10.327 103.903 9.316 1.00 28.24 98 VAL C O 1
ATOM 2455 N N . ASN C 1 99 ? 10.639 102.704 11.167 1.00 26.96 99 ASN C N 1
ATOM 2456 C CA . ASN C 1 99 ? 12.036 102.404 10.871 1.00 28.31 99 ASN C CA 1
ATOM 2457 C C . ASN C 1 99 ? 12.207 101.549 9.587 1.00 26.86 99 ASN C C 1
ATOM 2458 O O . ASN C 1 99 ? 13.135 101.753 8.806 1.00 28.96 99 ASN C O 1
ATOM 2463 N N . ILE C 1 100 ? 11.319 100.586 9.391 1.00 24.98 100 ILE C N 1
ATOM 2464 C CA . ILE C 1 100 ? 11.317 99.779 8.184 1.00 24.39 100 ILE C CA 1
ATOM 2465 C C . ILE C 1 100 ? 11.187 100.685 6.966 1.00 26.39 100 ILE C C 1
ATOM 2466 O O . ILE C 1 100 ? 11.933 100.556 5.993 1.00 30.00 100 ILE C O 1
ATOM 2471 N N . ILE C 1 101 ? 10.224 101.592 7.024 1.00 25.38 101 ILE C N 1
ATOM 2472 C CA . ILE C 1 101 ? 9.968 102.530 5.927 1.00 26.84 101 ILE C CA 1
ATOM 2473 C C . ILE C 1 101 ? 11.185 103.404 5.667 1.00 28.82 101 ILE C C 1
ATOM 2474 O O . ILE C 1 101 ? 11.581 103.618 4.516 1.00 28.71 101 ILE C O 1
ATOM 2479 N N . GLY C 1 102 ? 11.787 103.892 6.744 1.00 28.97 102 GLY C N 1
ATOM 2480 C CA . GLY C 1 102 ? 12.979 104.726 6.630 1.00 28.69 102 GLY C CA 1
ATOM 2481 C C . GLY C 1 102 ? 14.118 103.968 5.962 1.00 32.01 102 GLY C C 1
ATOM 2482 O O . GLY C 1 102 ? 14.871 104.535 5.170 1.00 31.36 102 GLY C O 1
ATOM 2483 N N . CYS C 1 103 ? 14.226 102.676 6.277 1.00 30.41 103 CYS C N 1
ATOM 2484 C CA . CYS C 1 103 ? 15.263 101.803 5.715 1.00 30.58 103 CYS C CA 1
ATOM 2485 C C . CYS C 1 103 ? 15.059 101.602 4.207 1.00 29.41 103 CYS C C 1
ATOM 2486 O O . CYS C 1 103 ? 16.021 101.608 3.436 1.00 32.16 103 CYS C O 1
ATOM 2489 N N . ALA C 1 104 ? 13.804 101.429 3.800 1.00 27.39 104 ALA C N 1
ATOM 2490 C CA . ALA C 1 104 ? 13.458 101.274 2.384 1.00 27.31 104 ALA C CA 1
ATOM 2491 C C . ALA C 1 104 ? 13.656 102.564 1.612 1.00 28.51 104 ALA C C 1
ATOM 2492 O O . ALA C 1 104 ? 14.085 102.540 0.465 1.00 29.74 104 ALA C O 1
ATOM 2494 N N . LEU C 1 105 ? 13.311 103.685 2.228 1.00 28.79 105 LEU C N 1
ATOM 2495 C CA . LEU C 1 105 ? 13.446 104.996 1.580 1.00 29.81 105 LEU C CA 1
ATOM 2496 C C . LEU C 1 105 ? 14.918 105.292 1.347 1.00 32.39 105 LEU C C 1
ATOM 2497 O O . LEU C 1 105 ? 15.322 105.693 0.260 1.00 34.48 105 LEU C O 1
ATOM 2502 N N . ARG C 1 106 ? 15.716 105.062 2.380 1.00 32.67 106 ARG C N 1
ATOM 2503 C CA . ARG C 1 106 ? 17.140 105.284 2.299 1.00 35.18 106 ARG C CA 1
ATOM 2504 C C . ARG C 1 106 ? 17.758 104.464 1.174 1.00 35.97 106 ARG C C 1
ATOM 2505 O O . ARG C 1 106 ? 18.664 104.935 0.492 1.00 38.21 106 ARG C O 1
ATOM 2513 N N . ALA C 1 107 ? 17.251 103.245 0.987 1.00 34.44 107 ALA C N 1
ATOM 2514 C CA . ALA C 1 107 ? 17.748 102.300 -0.035 1.00 35.41 107 ALA C CA 1
ATOM 2515 C C . ALA C 1 107 ? 17.374 102.675 -1.468 1.00 36.03 107 ALA C C 1
ATOM 2516 O O . ALA C 1 107 ? 17.900 102.110 -2.415 1.00 37.59 107 ALA C O 1
ATOM 2518 N N . GLY C 1 108 ? 16.451 103.607 -1.625 1.00 35.18 108 GLY C N 1
ATOM 2519 C CA . GLY C 1 108 ? 16.101 104.127 -2.944 1.00 36.33 108 GLY C CA 1
ATOM 2520 C C . GLY C 1 108 ? 14.842 103.553 -3.568 1.00 35.24 108 GLY C C 1
ATOM 2521 O O . GLY C 1 108 ? 14.483 103.901 -4.684 1.00 37.05 108 GLY C O 1
ATOM 2522 N N . VAL C 1 109 ? 14.147 102.695 -2.844 1.00 33.15 109 VAL C N 1
ATOM 2523 C CA . VAL C 1 109 ? 12.976 102.017 -3.393 1.00 33.36 109 VAL C CA 1
ATOM 2524 C C . VAL C 1 109 ? 11.910 103.003 -3.879 1.00 32.76 109 VAL C C 1
ATOM 2525 O O . VAL C 1 109 ? 11.247 102.772 -4.894 1.00 36.65 109 VAL C O 1
ATOM 2529 N N . ALA C 1 110 ? 11.757 104.113 -3.179 1.00 32.05 110 ALA C N 1
ATOM 2530 C CA . ALA C 1 110 ? 10.690 105.071 -3.515 1.00 33.11 110 ALA C CA 1
ATOM 2531 C C . ALA C 1 110 ? 10.842 105.606 -4.934 1.00 35.58 110 ALA C C 1
ATOM 2532 O O . ALA C 1 110 ? 9.852 105.819 -5.635 1.00 38.06 110 ALA C O 1
ATOM 2534 N N . GLU C 1 111 ? 12.089 105.800 -5.351 1.00 36.68 111 GLU C N 1
ATOM 2535 C CA . GLU C 1 111 ? 12.400 106.326 -6.687 1.00 39.66 111 GLU C CA 1
ATOM 2536 C C . GLU C 1 111 ? 11.920 105.415 -7.814 1.00 41.08 111 GLU C C 1
ATOM 2537 O O . GLU C 1 111 ? 11.586 105.885 -8.893 1.00 43.59 111 GLU C O 1
ATOM 2543 N N . THR C 1 112 ? 11.890 104.116 -7.547 1.00 39.85 112 THR C N 1
ATOM 2544 C CA . THR C 1 112 ? 11.533 103.111 -8.548 1.00 43.14 112 THR C CA 1
ATOM 2545 C C . THR C 1 112 ? 10.032 102.857 -8.650 1.00 42.07 112 THR C C 1
ATOM 2546 O O . THR C 1 112 ? 9.594 102.078 -9.503 1.00 46.66 112 THR C O 1
ATOM 2550 N N . THR C 1 113 ? 9.244 103.499 -7.797 1.00 39.15 113 THR C N 1
ATOM 2551 C CA . THR C 1 113 ? 7.800 103.269 -7.801 1.00 38.94 113 THR C CA 1
ATOM 2552 C C . THR C 1 113 ? 7.110 104.061 -8.906 1.00 45.28 113 THR C C 1
ATOM 2553 O O . THR C 1 113 ? 7.644 105.053 -9.4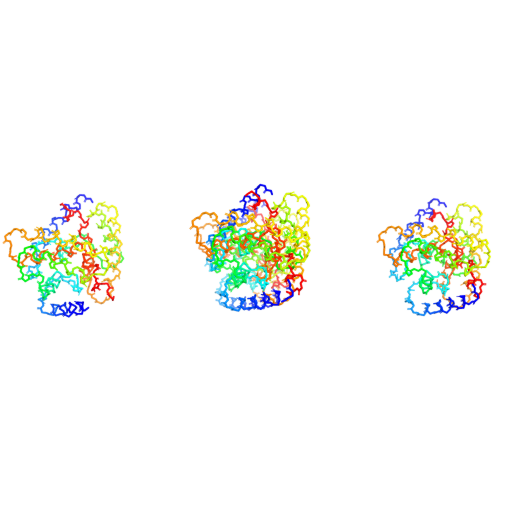15 1.00 50.64 113 THR C O 1
ATOM 2557 N N . VAL C 1 114 ? 5.917 103.615 -9.278 1.00 45.34 114 VAL C N 1
ATOM 2558 C CA . VAL C 1 114 ? 5.142 104.282 -10.322 1.00 47.77 114 VAL C CA 1
ATOM 2559 C C . VAL C 1 114 ? 4.624 105.627 -9.836 1.00 48.70 114 VAL C C 1
ATOM 2560 O O . VAL C 1 114 ? 4.413 106.539 -10.639 1.00 55.06 114 VAL C O 1
ATOM 2564 N N . LEU C 1 115 ? 4.427 105.749 -8.523 1.00 42.82 115 LEU C N 1
ATOM 2565 C CA . LEU C 1 115 ? 3.976 107.004 -7.924 1.00 43.30 115 LEU C CA 1
ATOM 2566 C C . LEU C 1 115 ? 4.980 108.131 -8.170 1.00 47.12 115 LEU C C 1
ATOM 2567 O O . LEU C 1 115 ? 4.606 109.281 -8.386 1.00 47.68 115 LEU C O 1
ATOM 2572 N N . ALA C 1 116 ? 6.258 107.778 -8.141 1.00 51.82 116 ALA C N 1
ATOM 2573 C CA . ALA C 1 116 ? 7.345 108.735 -8.317 1.00 52.96 116 ALA C CA 1
ATOM 2574 C C . ALA C 1 116 ? 7.599 109.042 -9.788 1.00 58.26 116 ALA C C 1
ATOM 2575 O O . ALA C 1 116 ? 8.053 110.129 -10.114 1.00 63.94 116 ALA C O 1
ATOM 2577 N N . ARG C 1 117 ? 7.342 108.094 -10.688 1.00 63.13 117 ARG C N 1
ATOM 2578 C CA . ARG C 1 117 ? 7.535 108.346 -12.137 1.00 69.79 117 ARG C CA 1
ATOM 2579 C C . ARG C 1 117 ? 6.357 109.096 -12.783 1.00 74.37 117 ARG C C 1
ATOM 2580 O O . ARG C 1 117 ? 6.469 109.567 -13.912 1.00 79.93 117 ARG C O 1
ATOM 2582 N N . LYS C 1 118 ? 5.235 109.212 -12.073 1.00 76.01 118 LYS C N 1
ATOM 2583 C CA . LYS C 1 118 ? 4.104 110.017 -12.554 1.00 80.21 118 LYS C CA 1
ATOM 2585 N N . ASP D 1 1 ? 37.337 112.270 1.727 1.00 94.21 1 ASP D N 1
ATOM 2586 C CA . ASP D 1 1 ? 38.463 111.609 2.455 1.00 100.48 1 ASP D CA 1
ATOM 2587 C C . ASP D 1 1 ? 38.054 111.251 3.885 1.00 99.75 1 ASP D C 1
ATOM 2588 O O . ASP D 1 1 ? 36.933 111.553 4.300 1.00 95.35 1 ASP D O 1
ATOM 2589 N N . ASN D 1 2 ? 38.967 110.617 4.626 1.00 103.49 2 ASN D N 1
ATOM 2590 C CA . ASN D 1 2 ? 38.719 110.226 6.025 1.00 102.56 2 ASN D CA 1
ATOM 2591 C C . ASN D 1 2 ? 38.612 111.421 6.983 1.00 102.56 2 ASN D C 1
ATOM 2592 O O . ASN D 1 2 ? 37.806 111.394 7.919 1.00 100.47 2 ASN D O 1
ATOM 2595 N N . LYS D 1 3 ? 39.425 112.455 6.749 1.00 104.54 3 LYS D N 1
ATOM 2596 C CA . LYS D 1 3 ? 39.349 113.707 7.518 1.00 104.12 3 LYS D CA 1
ATOM 2597 C C . LYS D 1 3 ? 37.985 114.388 7.351 1.00 98.01 3 LYS D C 1
ATOM 2598 O O . LYS D 1 3 ? 37.425 114.917 8.315 1.00 95.83 3 LYS D O 1
ATOM 2600 N N . GLU D 1 4 ? 37.462 114.367 6.127 1.00 93.12 4 GLU D N 1
ATOM 2601 C CA . GLU D 1 4 ? 36.149 114.930 5.830 1.00 87.53 4 GLU D CA 1
ATOM 2602 C C . GLU D 1 4 ? 35.003 114.105 6.427 1.00 82.74 4 GLU D C 1
ATOM 2603 O O . GLU D 1 4 ? 34.006 114.666 6.877 1.00 80.36 4 GLU D O 1
ATOM 2604 N N . LEU D 1 5 ? 35.158 112.781 6.425 1.00 80.45 5 LEU D N 1
ATOM 2605 C CA . LEU D 1 5 ? 34.149 111.852 6.961 1.00 75.73 5 LEU D CA 1
ATOM 2606 C C . LEU D 1 5 ? 34.079 111.956 8.486 1.00 75.72 5 LEU D C 1
ATOM 2607 O O . LEU D 1 5 ? 32.994 111.937 9.065 1.00 74.01 5 LEU D O 1
ATOM 2612 N N . LYS D 1 6 ? 35.239 112.065 9.128 1.00 78.82 6 LYS D N 1
ATOM 2613 C CA . LYS D 1 6 ? 35.298 112.301 10.571 1.00 78.96 6 LYS D CA 1
ATOM 2614 C C . LYS D 1 6 ? 34.484 113.552 10.924 1.00 74.00 6 LYS D C 1
ATOM 2615 O O . LYS D 1 6 ? 33.711 113.547 11.880 1.00 75.52 6 LYS D O 1
ATOM 2616 N N . ILE D 1 7 ? 34.648 114.609 10.128 1.00 70.81 7 ILE D N 1
ATOM 2617 C CA . ILE D 1 7 ? 33.975 115.890 10.382 1.00 67.61 7 ILE D CA 1
ATOM 2618 C C . ILE D 1 7 ? 32.458 115.764 10.194 1.00 63.13 7 ILE D C 1
ATOM 2619 O O . ILE D 1 7 ? 31.695 116.209 11.040 1.00 62.27 7 ILE D O 1
ATOM 2623 N N . ILE D 1 8 ? 32.037 115.139 9.097 1.00 60.37 8 ILE D N 1
ATOM 2624 C CA . ILE D 1 8 ? 30.611 114.946 8.804 1.00 58.15 8 ILE D CA 1
ATOM 2625 C C . ILE D 1 8 ? 29.910 114.091 9.867 1.00 57.72 8 ILE D C 1
ATOM 2626 O O . ILE D 1 8 ? 28.800 114.411 10.287 1.00 57.37 8 ILE D O 1
ATOM 2631 N N . ARG D 1 9 ? 30.559 113.017 10.302 1.00 60.36 9 ARG D N 1
ATOM 2632 C CA . ARG D 1 9 ? 30.024 112.183 11.386 1.00 61.61 9 ARG D CA 1
ATOM 2633 C C . ARG D 1 9 ? 29.739 112.990 12.647 1.00 62.26 9 ARG D C 1
ATOM 2634 O O . ARG D 1 9 ? 28.686 112.821 13.268 1.00 59.66 9 ARG D O 1
ATOM 2642 N N . LYS D 1 10 ? 30.691 113.848 13.017 1.00 63.95 10 LYS D N 1
ATOM 2643 C CA . LYS D 1 10 ? 30.543 114.747 14.167 1.00 66.10 10 LYS D CA 1
ATOM 2644 C C . LYS D 1 10 ? 29.369 115.711 13.947 1.00 63.10 10 LYS D C 1
ATOM 2645 O O . LYS D 1 10 ? 28.632 116.018 14.886 1.00 66.83 10 LYS D O 1
ATOM 2647 N N . ASP D 1 11 ? 29.194 116.174 12.711 1.00 57.29 11 ASP D N 1
ATOM 2648 C CA . ASP D 1 11 ? 28.084 117.078 12.369 1.00 55.70 11 ASP D CA 1
ATOM 2649 C C . ASP D 1 11 ? 26.717 116.377 12.390 1.00 51.65 11 ASP D C 1
ATOM 2650 O O . ASP D 1 11 ? 25.723 116.955 12.832 1.00 50.36 11 ASP D O 1
ATOM 2655 N N . VAL D 1 12 ? 26.669 115.138 11.904 1.00 50.75 12 VAL D N 1
ATOM 2656 C CA . VAL D 1 12 ? 25.452 114.326 11.992 1.00 47.97 12 VAL D CA 1
ATOM 2657 C C . VAL D 1 12 ? 25.043 114.128 13.455 1.00 51.33 12 VAL D C 1
ATOM 2658 O O . VAL D 1 12 ? 23.909 114.401 13.824 1.00 52.55 12 VAL D O 1
ATOM 2662 N N . ALA D 1 13 ? 25.980 113.680 14.284 1.00 56.58 13 ALA D N 1
ATOM 2663 C CA . ALA D 1 13 ? 25.717 113.471 15.715 1.00 60.46 13 ALA D CA 1
ATOM 2664 C C . ALA D 1 13 ? 25.153 114.730 16.388 1.00 62.31 13 ALA D C 1
ATOM 2665 O O . ALA D 1 13 ? 24.243 114.651 17.219 1.00 63.16 13 ALA D O 1
ATOM 2667 N N . GLU D 1 14 ? 25.710 115.884 16.022 1.00 62.25 14 GLU D N 1
ATOM 2668 C CA . GLU D 1 14 ? 25.316 117.173 16.610 1.00 62.62 14 GLU D CA 1
ATOM 2669 C C . GLU D 1 14 ? 23.948 117.635 16.080 1.00 56.25 14 GLU D C 1
ATOM 2670 O O . GLU D 1 14 ? 23.135 118.178 16.832 1.00 54.67 14 GLU D O 1
ATOM 2672 N N . CYS D 1 15 ? 23.710 117.423 14.789 1.00 50.20 15 CYS D N 1
ATOM 2673 C CA . CYS D 1 15 ? 22.399 117.672 14.203 1.00 48.13 15 CYS D CA 1
ATOM 2674 C C . CYS D 1 15 ? 21.346 116.795 14.875 1.00 48.72 15 CYS D C 1
ATOM 2675 O O . CYS D 1 15 ? 20.276 117.275 15.241 1.00 49.05 15 CYS D O 1
ATOM 2678 N N . LEU D 1 16 ? 21.663 115.513 15.039 1.00 49.83 16 LEU D N 1
ATOM 2679 C CA . LEU D 1 16 ? 20.798 114.574 15.775 1.00 52.89 16 LEU D CA 1
ATOM 2680 C C . LEU D 1 16 ? 20.356 115.137 17.115 1.00 56.38 16 LEU D C 1
ATOM 2681 O O . LEU D 1 16 ? 19.210 114.973 17.530 1.00 55.93 16 LEU D O 1
ATOM 2686 N N . ARG D 1 17 ? 21.295 115.781 17.795 1.00 59.80 17 ARG D N 1
ATOM 2687 C CA . ARG D 1 17 ? 21.055 116.300 19.128 1.00 64.53 17 ARG D CA 1
ATOM 2688 C C . ARG D 1 17 ? 20.189 117.563 19.086 1.00 64.06 17 ARG D C 1
ATOM 2689 O O . ARG D 1 17 ? 19.158 117.627 19.742 1.00 66.09 17 ARG D O 1
ATOM 2692 N N . THR D 1 18 ? 20.604 118.552 18.301 1.00 62.98 18 THR D N 1
ATOM 2693 C CA . THR D 1 18 ? 19.954 119.877 18.304 1.00 65.51 18 THR D CA 1
ATOM 2694 C C . THR D 1 18 ? 18.618 119.948 17.568 1.00 60.98 18 THR D C 1
ATOM 2695 O O . THR D 1 18 ? 17.795 120.809 17.878 1.00 63.31 18 THR D O 1
ATOM 2699 N N . LEU D 1 19 ? 18.413 119.069 16.589 1.00 58.36 19 LEU D N 1
ATOM 2700 C CA . LEU D 1 19 ? 17.169 119.069 15.796 1.00 56.10 19 LEU D CA 1
ATOM 2701 C C . LEU D 1 19 ? 15.953 118.664 16.635 1.00 57.65 19 LEU D C 1
ATOM 2702 O O . LEU D 1 19 ? 16.035 117.724 17.423 1.00 55.50 19 LEU D O 1
ATOM 2707 N N . PRO D 1 20 ? 14.822 119.374 16.460 1.00 62.46 20 PRO D N 1
ATOM 2708 C CA . PRO D 1 20 ? 13.613 119.074 17.220 1.00 64.16 20 PRO D CA 1
ATOM 2709 C C . PRO D 1 20 ? 13.167 117.646 17.026 1.00 60.75 20 PRO D C 1
ATOM 2710 O O . PRO D 1 20 ? 13.154 117.158 15.896 1.00 56.55 20 PRO D O 1
ATOM 2714 N N . LYS D 1 21 ? 12.851 116.964 18.122 1.00 63.14 21 LYS D N 1
ATOM 2715 C CA . LYS D 1 21 ? 12.204 115.670 17.999 1.00 62.08 21 LYS D CA 1
ATOM 2716 C C . LYS D 1 21 ? 10.806 115.970 17.481 1.00 60.46 21 LYS D C 1
ATOM 2717 O O . LYS D 1 21 ? 10.089 116.814 18.034 1.00 57.80 21 LYS D O 1
ATOM 2721 N N . CYS D 1 22 ? 10.471 115.328 16.370 1.00 58.81 22 CYS D N 1
ATOM 2722 C CA . CYS D 1 22 ? 9.128 115.373 15.808 1.00 61.86 22 CYS D CA 1
ATOM 2723 C C . CYS D 1 22 ? 8.588 113.961 15.606 1.00 62.24 22 CYS D C 1
ATOM 2724 O O . CYS D 1 22 ? 9.351 112.986 15.526 1.00 64.56 22 CYS D O 1
ATOM 2727 N N . GLY D 1 23 ? 7.264 113.862 15.550 1.00 61.81 23 GLY D N 1
ATOM 2728 C CA . GLY D 1 23 ? 6.588 112.569 15.492 1.00 60.38 23 GLY D CA 1
ATOM 2729 C C . GLY D 1 23 ? 6.932 111.787 14.240 1.00 53.82 23 GLY D C 1
ATOM 2730 O O . GLY D 1 23 ? 7.209 112.367 13.190 1.00 46.23 23 GLY D O 1
ATOM 2731 N N . ASN D 1 24 ? 6.927 110.462 14.369 1.00 52.98 24 ASN D N 1
ATOM 2732 C CA . ASN D 1 24 ? 7.090 109.551 13.230 1.00 47.57 24 ASN D CA 1
ATOM 2733 C C . ASN D 1 24 ? 8.383 109.797 12.467 1.00 41.43 24 ASN D C 1
ATOM 2734 O O . ASN D 1 24 ? 8.375 110.188 11.288 1.00 35.49 24 ASN D O 1
ATOM 2739 N N . GLN D 1 25 ? 9.496 109.565 13.156 1.00 38.37 25 GLN D N 1
ATOM 2740 C CA . GLN D 1 25 ? 10.815 109.685 12.535 1.00 36.50 25 GLN D CA 1
ATOM 2741 C C . GLN D 1 25 ? 11.624 108.423 12.748 1.00 35.32 25 GLN D C 1
ATOM 2742 O O . GLN D 1 25 ? 11.587 107.836 13.815 1.00 37.79 25 GLN D O 1
ATOM 2748 N N . PRO D 1 26 ? 12.364 107.999 11.724 1.00 33.78 26 PRO D N 1
ATOM 2749 C CA . PRO D 1 26 ? 13.176 106.808 11.856 1.00 35.04 26 PRO D CA 1
ATOM 2750 C C . PRO D 1 26 ? 14.295 107.013 12.859 1.00 36.45 26 PRO D C 1
ATOM 2751 O O . PRO D 1 26 ? 14.807 108.117 12.981 1.00 38.48 26 PRO D O 1
ATOM 2755 N N . ASP D 1 27 ? 14.670 105.951 13.557 1.00 39.03 27 ASP D N 1
ATOM 2756 C CA . ASP D 1 27 ? 15.801 106.000 14.479 1.00 41.07 27 ASP D CA 1
ATOM 2757 C C . ASP D 1 27 ? 17.121 106.221 13.742 1.00 40.63 27 ASP D C 1
ATOM 2758 O O . ASP D 1 27 ? 18.044 106.797 14.291 1.00 40.92 27 ASP D O 1
ATOM 2763 N N . ASP D 1 28 ? 17.190 105.756 12.500 1.00 40.18 28 ASP D N 1
ATOM 2764 C CA . ASP D 1 28 ? 18.386 105.890 11.681 1.00 40.87 28 ASP D CA 1
ATOM 2765 C C . ASP D 1 28 ? 18.563 107.327 11.150 1.00 39.07 28 ASP D C 1
ATOM 2766 O O . ASP D 1 28 ? 17.805 107.768 10.283 1.00 39.12 28 ASP D O 1
ATOM 2771 N N . PRO D 1 29 ? 19.587 108.051 11.642 1.00 38.24 29 PRO D N 1
ATOM 2772 C CA . PRO D 1 29 ? 19.723 109.450 11.261 1.00 37.12 29 PRO D CA 1
ATOM 2773 C C . PRO D 1 29 ? 19.968 109.650 9.783 1.00 34.47 29 PRO D C 1
ATOM 2774 O O . PRO D 1 29 ? 19.559 110.672 9.231 1.00 30.99 29 PRO D O 1
ATOM 2778 N N . LEU D 1 30 ? 20.611 108.673 9.151 1.00 33.84 30 LEU D N 1
ATOM 2779 C CA . LEU D 1 30 ? 20.912 108.756 7.720 1.00 34.11 30 LEU D CA 1
ATOM 2780 C C . LEU D 1 30 ? 19.670 108.497 6.859 1.00 30.87 30 LEU D C 1
ATOM 2781 O O . LEU D 1 30 ? 19.709 108.631 5.643 1.00 33.18 30 LEU D O 1
ATOM 2786 N N . ALA D 1 31 ? 18.573 108.123 7.500 1.00 32.20 31 ALA D N 1
ATOM 2787 C CA . ALA D 1 31 ? 17.279 107.993 6.830 1.00 31.47 31 ALA D CA 1
ATOM 2788 C C . ALA D 1 31 ? 16.439 109.273 6.972 1.00 29.05 31 ALA D C 1
ATOM 2789 O O . ALA D 1 31 ? 15.306 109.321 6.511 1.00 28.15 31 ALA D O 1
ATOM 2791 N N . ARG D 1 32 ? 16.999 110.304 7.594 1.00 27.53 32 ARG D N 1
ATOM 2792 C CA . ARG D 1 32 ? 16.252 111.537 7.877 1.00 28.70 32 ARG D CA 1
ATOM 2793 C C . ARG D 1 32 ? 16.677 112.719 7.032 1.00 27.73 32 ARG D C 1
ATOM 2794 O O . ARG D 1 32 ? 17.855 113.057 6.990 1.00 29.93 32 ARG D O 1
ATOM 2802 N N . VAL D 1 33 ? 15.704 113.356 6.385 1.00 25.60 33 VAL D N 1
ATOM 2803 C CA . VAL D 1 33 ? 15.985 114.504 5.526 1.00 25.40 33 VAL D CA 1
ATOM 2804 C C . VAL D 1 33 ? 16.558 115.659 6.328 1.00 26.52 33 VAL D C 1
ATOM 2805 O O . VAL D 1 33 ? 17.532 116.270 5.919 1.00 27.44 33 VAL D O 1
ATOM 2809 N N . ASP D 1 34 ? 15.960 115.940 7.478 1.00 27.32 34 ASP D N 1
ATOM 2810 C CA . ASP D 1 34 ? 16.375 117.077 8.305 1.00 28.96 34 ASP D CA 1
ATOM 2811 C C . ASP D 1 34 ? 17.816 116.929 8.805 1.00 30.11 34 ASP D C 1
ATOM 2812 O O . ASP D 1 34 ? 18.545 117.915 8.881 1.00 31.53 34 ASP D O 1
ATOM 2817 N N . VAL D 1 35 ? 18.230 115.699 9.095 1.00 29.94 35 VAL D N 1
ATOM 2818 C CA . VAL D 1 35 ? 19.613 115.436 9.505 1.00 32.11 35 VAL D CA 1
ATOM 2819 C C . VAL D 1 35 ? 20.598 115.649 8.354 1.00 32.63 35 VAL D C 1
ATOM 2820 O O . VAL D 1 35 ? 21.623 116.309 8.518 1.00 34.47 35 VAL D O 1
ATOM 2824 N N . TRP D 1 36 ? 20.289 115.081 7.196 1.00 31.99 36 TRP D N 1
ATOM 2825 C CA . TRP D 1 36 ? 21.150 115.233 6.024 1.00 31.89 36 TRP D CA 1
ATOM 2826 C C . TRP D 1 36 ? 21.293 116.697 5.656 1.00 35.04 36 TRP D C 1
ATOM 2827 O O . TRP D 1 36 ? 22.390 117.188 5.459 1.00 35.32 36 TRP D O 1
ATOM 2838 N N . HIS D 1 37 ? 20.167 117.390 5.567 1.00 35.93 37 HIS D N 1
ATOM 2839 C CA . HIS D 1 37 ? 20.180 118.813 5.235 1.00 36.90 37 HIS D CA 1
ATOM 2840 C C . HIS D 1 37 ? 20.975 119.617 6.242 1.00 40.10 37 HIS D C 1
ATOM 2841 O O . HIS D 1 37 ? 21.745 120.506 5.882 1.00 43.63 37 HIS D O 1
ATOM 2848 N N . CYS D 1 38 ? 20.741 119.321 7.512 1.00 41.10 38 CYS D N 1
ATOM 2849 C CA . CYS D 1 38 ? 21.469 119.966 8.593 1.00 41.74 38 CYS D CA 1
ATOM 2850 C C . CYS D 1 38 ? 22.974 119.733 8.425 1.00 41.06 38 CYS D C 1
ATOM 2851 O O . CYS D 1 38 ? 23.772 120.669 8.494 1.00 43.77 38 CYS D O 1
ATOM 2854 N N . ALA D 1 39 ? 23.339 118.479 8.178 1.00 39.80 39 ALA D N 1
ATOM 2855 C CA . ALA D 1 39 ? 24.742 118.085 8.002 1.00 40.80 39 ALA D CA 1
ATOM 2856 C C . ALA D 1 39 ? 25.384 118.773 6.806 1.00 41.11 39 ALA D C 1
ATOM 2857 O O . ALA D 1 39 ? 26.488 119.302 6.909 1.00 42.38 39 ALA D O 1
ATOM 2859 N N . MET D 1 40 ? 24.688 118.751 5.672 1.00 41.73 40 MET D N 1
ATOM 2860 C CA . MET D 1 40 ? 25.208 119.349 4.434 1.00 43.58 40 MET D CA 1
ATOM 2861 C C . MET D 1 40 ? 25.293 120.876 4.543 1.00 47.18 40 MET D C 1
ATOM 2862 O O . MET D 1 40 ? 26.249 121.495 4.055 1.00 52.91 40 MET D O 1
ATOM 2867 N N . ALA D 1 41 ? 24.310 121.475 5.207 1.00 45.84 41 ALA D N 1
ATOM 2868 C CA . ALA D 1 41 ? 24.324 122.919 5.473 1.00 46.83 41 ALA D CA 1
ATOM 2869 C C . ALA D 1 41 ? 25.600 123.344 6.206 1.00 52.10 41 ALA D C 1
ATOM 2870 O O . ALA D 1 41 ? 26.214 124.368 5.874 1.00 54.75 41 ALA D O 1
ATOM 2872 N N . LYS D 1 42 ? 25.993 122.553 7.203 1.00 52.20 42 LYS D N 1
ATOM 2873 C CA . LYS D 1 42 ? 27.202 122.841 7.988 1.00 54.55 42 LYS D CA 1
ATOM 2874 C C . LYS D 1 42 ? 28.485 122.715 7.169 1.00 56.22 42 LYS D C 1
ATOM 2875 O O . LYS D 1 42 ? 29.472 123.387 7.464 1.00 57.06 42 LYS D O 1
ATOM 2881 N N . ARG D 1 43 ? 28.467 121.862 6.143 1.00 52.89 43 ARG D N 1
ATOM 2882 C CA . ARG D 1 43 ? 29.608 121.747 5.224 1.00 57.11 43 ARG D CA 1
ATOM 2883 C C . ARG D 1 43 ? 29.563 122.815 4.121 1.00 59.98 43 ARG D C 1
ATOM 2884 O O . ARG D 1 43 ? 30.314 122.744 3.141 1.00 61.27 43 ARG D O 1
ATOM 2892 N N . GLY D 1 44 ? 28.676 123.796 4.277 1.00 57.90 44 GLY D N 1
ATOM 2893 C CA . GLY D 1 44 ? 28.629 124.956 3.394 1.00 58.71 44 GLY D CA 1
ATOM 2894 C C . GLY D 1 44 ? 27.991 124.741 2.033 1.00 56.65 44 GLY D C 1
ATOM 2895 O O . GLY D 1 44 ? 28.025 125.634 1.190 1.00 62.65 44 GLY D O 1
ATOM 2896 N N . VAL D 1 45 ? 27.399 123.574 1.807 1.00 52.28 45 VAL D N 1
ATOM 2897 C CA . VAL D 1 45 ? 26.844 123.245 0.489 1.00 52.31 45 VAL D CA 1
ATOM 2898 C C . VAL D 1 45 ? 25.796 124.265 0.028 1.00 54.82 45 VAL D C 1
ATOM 2899 O O . VAL D 1 45 ? 25.658 124.517 -1.169 1.00 57.19 45 VAL D O 1
ATOM 2903 N N . TYR D 1 46 ? 25.073 124.852 0.980 1.00 56.39 46 TYR D N 1
ATOM 2904 C CA . TYR D 1 46 ? 23.999 125.812 0.671 1.00 56.20 46 TYR D CA 1
ATOM 2905 C C . TYR D 1 46 ? 24.291 127.256 1.108 1.00 63.20 46 TYR D C 1
ATOM 2906 O O . TYR D 1 46 ? 23.393 128.095 1.073 1.00 63.37 46 TYR D O 1
ATOM 2915 N N . ASP D 1 47 ? 25.535 127.568 1.481 1.00 66.83 47 ASP D N 1
ATOM 2916 C CA . ASP D 1 47 ? 25.892 128.928 1.924 1.00 70.51 47 ASP D CA 1
ATOM 2917 C C . ASP D 1 47 ? 25.626 129.992 0.852 1.00 72.67 47 ASP D C 1
ATOM 2918 O O . ASP D 1 47 ? 25.427 131.174 1.170 1.00 69.43 47 ASP D O 1
ATOM 2923 N N . ASN D 1 48 ? 25.647 129.571 -0.412 1.00 70.92 48 ASN D N 1
ATOM 2924 C CA . ASN D 1 48 ? 25.335 130.475 -1.507 1.00 71.61 48 ASN D CA 1
ATOM 2925 C C . ASN D 1 48 ? 24.169 129.896 -2.276 1.00 68.41 48 ASN D C 1
ATOM 2926 O O . ASN D 1 48 ? 24.269 128.771 -2.765 1.00 68.47 48 ASN D O 1
ATOM 2931 N N . PRO D 1 49 ? 23.063 130.650 -2.391 1.00 66.36 49 PRO D N 1
ATOM 2932 C CA . PRO D 1 49 ? 21.828 130.124 -2.978 1.00 65.18 49 PRO D CA 1
ATOM 2933 C C . PRO D 1 49 ? 21.812 130.015 -4.503 1.00 65.68 49 PRO D C 1
ATOM 2934 O O . PRO D 1 49 ? 20.878 129.435 -5.059 1.00 65.06 49 PRO D O 1
ATOM 2938 N N . ASP D 1 50 ? 22.814 130.571 -5.171 1.00 68.61 50 ASP D N 1
ATOM 2939 C CA . ASP D 1 50 ? 22.965 130.398 -6.621 1.00 71.40 50 ASP D CA 1
ATOM 2940 C C . ASP D 1 50 ? 22.917 128.902 -6.972 1.00 67.38 50 ASP D C 1
ATOM 2941 O O . ASP D 1 50 ? 23.750 128.130 -6.505 1.00 66.61 50 ASP D O 1
ATOM 2946 N N . PRO D 1 51 ? 21.932 128.486 -7.782 1.00 66.49 51 PRO D N 1
ATOM 2947 C CA . PRO D 1 51 ? 21.811 127.073 -8.145 1.00 65.02 51 PRO D CA 1
ATOM 2948 C C . PRO D 1 51 ? 23.077 126.454 -8.729 1.00 65.18 51 PRO D C 1
ATOM 2949 O O . PRO D 1 51 ? 23.382 125.305 -8.436 1.00 64.03 51 PRO D O 1
ATOM 2953 N N . ALA D 1 52 ? 23.798 127.207 -9.551 1.00 69.03 52 ALA D N 1
ATOM 2954 C CA . ALA D 1 52 ? 25.030 126.703 -10.172 1.00 69.75 52 ALA D CA 1
ATOM 2955 C C . ALA D 1 52 ? 26.082 126.349 -9.112 1.00 66.98 52 ALA D C 1
ATOM 2956 O O . ALA D 1 52 ? 26.817 125.371 -9.261 1.00 62.97 52 ALA D O 1
ATOM 2958 N N . VAL D 1 53 ? 26.134 127.151 -8.047 1.00 65.57 53 VAL D N 1
ATOM 2959 C CA . VAL D 1 53 ? 27.099 126.955 -6.960 1.00 65.02 53 VAL D CA 1
ATOM 2960 C C . VAL D 1 53 ? 26.698 125.774 -6.080 1.00 62.66 53 VAL D C 1
ATOM 2961 O O . VAL D 1 53 ? 27.539 124.948 -5.716 1.00 64.48 53 VAL D O 1
ATOM 2965 N N . ILE D 1 54 ? 25.414 125.695 -5.743 1.00 60.29 54 ILE D N 1
ATOM 2966 C CA . ILE D 1 54 ? 24.884 124.561 -4.983 1.00 53.95 54 ILE D CA 1
ATOM 2967 C C . ILE D 1 54 ? 25.217 123.263 -5.709 1.00 53.28 54 ILE D C 1
ATOM 2968 O O . ILE D 1 54 ? 25.660 122.287 -5.096 1.00 53.42 54 ILE D O 1
ATOM 2972 N N . LYS D 1 55 ? 25.015 123.269 -7.025 1.00 53.41 55 LYS D N 1
ATOM 2973 C CA . LYS D 1 55 ? 25.306 122.098 -7.858 1.00 52.99 55 LYS D CA 1
ATOM 2974 C C . LYS D 1 55 ? 26.796 121.730 -7.806 1.00 54.25 55 LYS D C 1
ATOM 2975 O O . LYS D 1 55 ? 27.130 120.567 -7.580 1.00 53.70 55 LYS D O 1
ATOM 2981 N N . GLU D 1 56 ? 27.681 122.713 -7.988 1.00 58.05 56 GLU D N 1
ATOM 2982 C CA . GLU D 1 56 ? 29.143 122.475 -7.913 1.00 63.47 56 GLU D CA 1
ATOM 2983 C C . GLU D 1 56 ? 29.493 121.806 -6.599 1.00 59.57 56 GLU D C 1
ATOM 2984 O O . GLU D 1 56 ? 30.203 120.801 -6.559 1.00 62.53 56 GLU D O 1
ATOM 2990 N N . ARG D 1 57 ? 28.999 122.393 -5.522 1.00 56.48 57 ARG D N 1
ATOM 2991 C CA . ARG D 1 57 ? 29.371 121.963 -4.179 1.00 55.94 57 ARG D CA 1
ATOM 2992 C C . ARG D 1 57 ? 28.795 120.607 -3.821 1.00 52.42 57 ARG D C 1
ATOM 2993 O O . ARG D 1 57 ? 29.438 119.814 -3.139 1.00 55.06 57 ARG D O 1
ATOM 3001 N N . SER D 1 58 ? 27.582 120.345 -4.284 1.00 47.24 58 SER D N 1
ATOM 3002 C CA . SER D 1 58 ? 26.973 119.041 -4.094 1.00 47.24 58 SER D CA 1
ATOM 3003 C C . SER D 1 58 ? 27.777 117.958 -4.795 1.00 48.73 58 SER D C 1
ATOM 3004 O O . SER D 1 58 ? 28.074 116.927 -4.207 1.00 52.46 58 SER D O 1
ATOM 3007 N N . MET D 1 59 ? 28.127 118.196 -6.054 1.00 50.20 59 MET D N 1
ATOM 3008 C CA . MET D 1 59 ? 28.909 117.228 -6.820 1.00 53.07 59 MET D CA 1
ATOM 3009 C C . MET D 1 59 ? 30.255 116.970 -6.150 1.00 55.55 59 MET D C 1
ATOM 3010 O O . MET D 1 59 ? 30.733 115.835 -6.120 1.00 55.88 59 MET D O 1
ATOM 3015 N N . LYS D 1 60 ? 30.847 118.022 -5.592 1.00 58.59 60 LYS D N 1
ATOM 3016 C CA . LYS D 1 60 ? 32.116 117.905 -4.854 1.00 62.73 60 LYS D CA 1
ATOM 3017 C C . LYS D 1 60 ? 31.928 117.009 -3.623 1.00 58.64 60 LYS D C 1
ATOM 3018 O O . LYS D 1 60 ? 32.785 116.189 -3.292 1.00 61.29 60 LYS D O 1
ATOM 3020 N N . MET D 1 61 ? 30.800 117.179 -2.954 1.00 50.99 61 MET D N 1
ATOM 3021 C CA . MET D 1 61 ? 30.503 116.406 -1.759 1.00 52.14 61 MET D CA 1
ATOM 3022 C C . MET D 1 61 ? 30.369 114.910 -2.078 1.00 50.25 61 MET D C 1
ATOM 3023 O O . MET D 1 61 ? 30.833 114.066 -1.303 1.00 49.99 61 MET D O 1
ATOM 3028 N N . CYS D 1 62 ? 29.746 114.595 -3.216 1.00 49.40 62 CYS D N 1
ATOM 3029 C CA . CYS D 1 62 ? 29.628 113.206 -3.676 1.00 49.54 62 CYS D CA 1
ATOM 3030 C C . CYS D 1 62 ? 30.989 112.490 -3.636 1.00 53.15 62 CYS D C 1
ATOM 3031 O O . CYS D 1 62 ? 31.068 111.346 -3.190 1.00 57.46 62 CYS D O 1
ATOM 3034 N N . THR D 1 63 ? 32.049 113.164 -4.088 1.00 55.27 63 THR D N 1
ATOM 3035 C CA . THR D 1 63 ? 33.395 112.553 -4.135 1.00 59.99 63 THR D CA 1
ATOM 3036 C C . THR D 1 63 ? 33.970 112.308 -2.738 1.00 61.95 63 THR D C 1
ATOM 3037 O O . THR D 1 63 ? 34.834 111.452 -2.568 1.00 66.54 63 THR D O 1
ATOM 3041 N N . LYS D 1 64 ? 33.482 113.051 -1.747 1.00 60.85 64 LYS D N 1
ATOM 3042 C CA . LYS D 1 64 ? 34.015 112.973 -0.383 1.00 62.50 64 LYS D CA 1
ATOM 3043 C C . LYS D 1 64 ? 33.377 111.877 0.459 1.00 61.05 64 LYS D C 1
ATOM 3044 O O . LYS D 1 64 ? 34.079 111.194 1.200 1.00 67.31 64 LYS D O 1
ATOM 3047 N N . ILE D 1 65 ? 32.060 111.704 0.343 1.00 55.60 65 ILE D N 1
ATOM 3048 C CA . ILE D 1 65 ? 31.318 110.728 1.174 1.00 51.58 65 ILE D CA 1
ATOM 3049 C C . ILE D 1 65 ? 30.966 109.391 0.485 1.00 50.27 65 ILE D C 1
ATOM 3050 O O . ILE D 1 65 ? 30.233 108.570 1.043 1.00 45.52 65 ILE D O 1
ATOM 3055 N N . ILE D 1 66 ? 31.495 109.183 -0.720 1.00 52.92 66 ILE D N 1
ATOM 3056 C CA . ILE D 1 66 ? 31.302 107.941 -1.492 1.00 53.07 66 ILE D CA 1
ATOM 3057 C C . ILE D 1 66 ? 32.623 107.533 -2.148 1.00 55.43 66 ILE D C 1
ATOM 3058 O O . ILE D 1 66 ? 33.323 108.380 -2.680 1.00 58.66 66 ILE D O 1
ATOM 3063 N N . THR D 1 67 ? 32.936 106.240 -2.128 1.00 57.90 67 THR D N 1
ATOM 3064 C CA . THR D 1 67 ? 34.219 105.732 -2.656 1.00 69.20 67 THR D CA 1
ATOM 3065 C C . THR D 1 67 ? 34.117 105.043 -4.021 1.00 71.62 67 THR D C 1
ATOM 3066 O O . THR D 1 67 ? 35.003 105.196 -4.854 1.00 75.47 67 THR D O 1
ATOM 3070 N N . ASP D 1 68 ? 33.053 104.272 -4.238 1.00 71.19 68 ASP D N 1
ATOM 3071 C CA . ASP D 1 68 ? 32.859 103.563 -5.510 1.00 71.98 68 ASP D CA 1
ATOM 3072 C C . ASP D 1 68 ? 32.684 104.577 -6.638 1.00 68.40 68 ASP D C 1
ATOM 3073 O O . ASP D 1 68 ? 31.767 105.388 -6.586 1.00 65.31 68 ASP D O 1
ATOM 3078 N N . PRO D 1 69 ? 33.558 104.534 -7.661 1.00 70.06 69 PRO D N 1
ATOM 3079 C CA . PRO D 1 69 ? 33.460 105.505 -8.754 1.00 69.33 69 PRO D CA 1
ATOM 3080 C C . PRO D 1 69 ? 32.106 105.512 -9.473 1.00 66.94 69 PRO D C 1
ATOM 3081 O O . PRO D 1 69 ? 31.616 106.578 -9.859 1.00 66.35 69 PRO D O 1
ATOM 3085 N N . ALA D 1 70 ? 31.513 104.335 -9.651 1.00 65.49 70 ALA D N 1
ATOM 3086 C CA . ALA D 1 70 ? 30.215 104.217 -10.323 1.00 62.64 70 ALA D CA 1
ATOM 3087 C C . ALA D 1 70 ? 29.135 104.953 -9.537 1.00 59.79 70 ALA D C 1
ATOM 3088 O O . ALA D 1 70 ? 28.349 105.724 -10.100 1.00 58.11 70 ALA D O 1
ATOM 3090 N N . ASN D 1 71 ? 29.111 104.705 -8.229 1.00 56.96 71 ASN D N 1
ATOM 3091 C CA . ASN D 1 71 ? 28.184 105.379 -7.318 1.00 49.93 71 ASN D CA 1
ATOM 3092 C C . ASN D 1 71 ? 28.493 106.859 -7.151 1.00 51.33 71 ASN D C 1
ATOM 3093 O O . ASN D 1 71 ? 27.585 107.669 -6.912 1.00 49.76 71 ASN D O 1
ATOM 3098 N N . VAL D 1 72 ? 29.769 107.219 -7.247 1.00 54.48 72 VAL D N 1
ATOM 3099 C CA . VAL D 1 72 ? 30.149 108.633 -7.213 1.00 56.47 72 VAL D CA 1
ATOM 3100 C C . VAL D 1 72 ? 29.503 109.372 -8.391 1.00 55.39 72 VAL D C 1
ATOM 3101 O O . VAL D 1 72 ? 28.950 110.453 -8.225 1.00 49.14 72 VAL D O 1
ATOM 3105 N N . GLU D 1 73 ? 29.556 108.762 -9.573 1.00 60.87 73 GLU D N 1
ATOM 3106 C CA . GLU D 1 73 ? 28.966 109.366 -10.768 1.00 62.45 73 GLU D CA 1
ATOM 3107 C C . GLU D 1 73 ? 27.439 109.427 -10.672 1.00 61.16 73 GLU D C 1
ATOM 3108 O O . GLU D 1 73 ? 26.832 110.427 -11.046 1.00 62.59 73 GLU D O 1
ATOM 3114 N N . ASN D 1 74 ? 26.821 108.372 -10.149 1.00 59.21 74 ASN D N 1
ATOM 3115 C CA . ASN D 1 74 ? 25.368 108.363 -9.956 1.00 55.14 74 ASN D CA 1
ATOM 3116 C C . ASN D 1 74 ? 24.920 109.504 -9.042 1.00 52.24 74 ASN D C 1
ATOM 3117 O O . ASN D 1 74 ? 23.946 110.204 -9.325 1.00 53.24 74 ASN D O 1
ATOM 3122 N N . CYS D 1 75 ? 25.637 109.669 -7.937 1.00 50.92 75 CYS D N 1
ATOM 3123 C CA . CYS D 1 75 ? 25.401 110.772 -6.994 1.00 45.08 75 CYS D CA 1
ATOM 3124 C C . CYS D 1 75 ? 25.475 112.124 -7.687 1.00 45.76 75 CYS D C 1
ATOM 3125 O O . CYS D 1 75 ? 24.661 113.012 -7.435 1.00 41.66 75 CYS D O 1
ATOM 3128 N N . LYS D 1 76 ? 26.476 112.283 -8.548 1.00 49.51 76 LYS D N 1
ATOM 3129 C CA . LYS D 1 76 ? 26.659 113.540 -9.277 1.00 50.40 76 LYS D CA 1
ATOM 3130 C C . LYS D 1 76 ? 25.497 113.782 -10.236 1.00 50.49 76 LYS D C 1
ATOM 3131 O O . LYS D 1 76 ? 24.954 114.882 -10.309 1.00 51.52 76 LYS D O 1
ATOM 3137 N N . LYS D 1 77 ? 25.119 112.743 -10.969 1.00 53.36 77 LYS D N 1
ATOM 3138 C CA . LYS D 1 77 ? 23.991 112.821 -11.909 1.00 55.26 77 LYS D CA 1
ATOM 3139 C C . LYS D 1 77 ? 22.701 113.201 -11.170 1.00 49.46 77 LYS D C 1
ATOM 3140 O O . LYS D 1 77 ? 21.928 114.036 -11.640 1.00 52.34 77 LYS D O 1
ATOM 3144 N N . VAL D 1 78 ? 22.498 112.606 -10.002 1.00 43.74 78 VAL D N 1
ATOM 3145 C CA . VAL D 1 78 ? 21.311 112.880 -9.186 1.00 43.43 78 VAL D CA 1
ATOM 3146 C C . VAL D 1 78 ? 21.319 114.281 -8.555 1.00 43.92 78 VAL D C 1
ATOM 3147 O O . VAL D 1 78 ? 20.283 114.962 -8.511 1.00 40.16 78 VAL D O 1
ATOM 3151 N N . ALA D 1 79 ? 22.479 114.700 -8.054 1.00 43.44 79 ALA D N 1
ATOM 3152 C CA . ALA D 1 79 ? 22.617 116.040 -7.492 1.00 44.34 79 ALA D CA 1
ATOM 3153 C C . ALA D 1 79 ? 22.223 117.100 -8.526 1.00 47.98 79 ALA D C 1
ATOM 3154 O O . ALA D 1 79 ? 21.480 118.050 -8.230 1.00 47.63 79 ALA D O 1
ATOM 3156 N N . SER D 1 80 ? 22.716 116.918 -9.746 1.00 48.13 80 SER D N 1
ATOM 3157 C CA . SER D 1 80 ? 22.448 117.864 -10.829 1.00 51.08 80 SER D CA 1
ATOM 3158 C C . SER D 1 80 ? 20.963 117.959 -11.119 1.00 48.72 80 SER D C 1
ATOM 3159 O O . SER D 1 80 ? 20.393 119.046 -11.223 1.00 46.40 80 SER D O 1
ATOM 3162 N N . ARG D 1 81 ? 20.361 116.791 -11.276 1.00 47.58 81 ARG D N 1
ATOM 3163 C CA . ARG D 1 81 ? 18.942 116.681 -11.553 1.00 49.79 81 ARG D CA 1
ATOM 3164 C C . ARG D 1 81 ? 18.113 117.332 -10.432 1.00 47.57 81 ARG D C 1
ATOM 3165 O O . ARG D 1 81 ? 17.206 118.116 -10.703 1.00 50.31 81 ARG D O 1
ATOM 3173 N N . CYS D 1 82 ? 18.433 117.011 -9.180 1.00 45.16 82 CYS D N 1
ATOM 3174 C CA . CYS D 1 82 ? 17.677 117.537 -8.037 1.00 43.08 82 CYS D CA 1
ATOM 3175 C C . CYS D 1 82 ? 17.794 119.050 -7.902 1.00 43.65 82 CYS D C 1
ATOM 3176 O O . CYS D 1 82 ? 16.801 119.728 -7.633 1.00 46.09 82 CYS D O 1
ATOM 3179 N N . VAL D 1 83 ? 18.999 119.580 -8.087 1.00 43.96 83 VAL D N 1
ATOM 3180 C CA . VAL D 1 83 ? 19.199 121.029 -8.010 1.00 45.19 83 VAL D CA 1
ATOM 3181 C C . VAL D 1 83 ? 18.406 121.742 -9.109 1.00 49.14 83 VAL D C 1
ATOM 3182 O O . VAL D 1 83 ? 17.756 122.757 -8.862 1.00 48.69 83 VAL D O 1
ATOM 3186 N N . ASP D 1 84 ? 18.457 121.191 -10.318 1.00 52.41 84 ASP D N 1
ATOM 3187 C CA . ASP D 1 84 ? 17.743 121.767 -11.463 1.00 55.62 84 ASP D CA 1
ATOM 3188 C C . ASP D 1 84 ? 16.241 121.861 -11.232 1.00 54.11 84 ASP D C 1
ATOM 3189 O O . ASP D 1 84 ? 15.627 122.865 -11.586 1.00 54.69 84 ASP D O 1
ATOM 3194 N N . ARG D 1 85 ? 15.639 120.812 -10.683 1.00 49.22 85 ARG D N 1
ATOM 3195 C CA . ARG D 1 85 ? 14.191 120.814 -10.466 1.00 49.43 85 ARG D CA 1
ATOM 3196 C C . ARG D 1 85 ? 13.804 121.594 -9.212 1.00 47.19 85 ARG D C 1
ATOM 3197 O O . ARG D 1 85 ? 12.910 122.450 -9.258 1.00 51.86 85 ARG D O 1
ATOM 3201 N N . GLU D 1 86 ? 14.478 121.312 -8.099 1.00 43.60 86 GLU D N 1
ATOM 3202 C CA . GLU D 1 86 ? 14.015 121.801 -6.799 1.00 42.51 86 GLU D CA 1
ATOM 3203 C C . GLU D 1 86 ? 14.411 123.244 -6.480 1.00 43.74 86 GLU D C 1
ATOM 3204 O O . GLU D 1 86 ? 13.926 123.796 -5.504 1.00 48.82 86 GLU D O 1
ATOM 3210 N N . THR D 1 87 ? 15.272 123.860 -7.285 1.00 48.01 87 THR D N 1
ATOM 3211 C CA . THR D 1 87 ? 15.570 125.309 -7.131 1.00 49.00 87 THR D CA 1
ATOM 3212 C C . THR D 1 87 ? 14.668 126.197 -7.998 1.00 52.47 87 THR D C 1
ATOM 3213 O O . THR D 1 87 ? 14.763 127.420 -7.939 1.00 54.66 87 THR D O 1
ATOM 3217 N N . 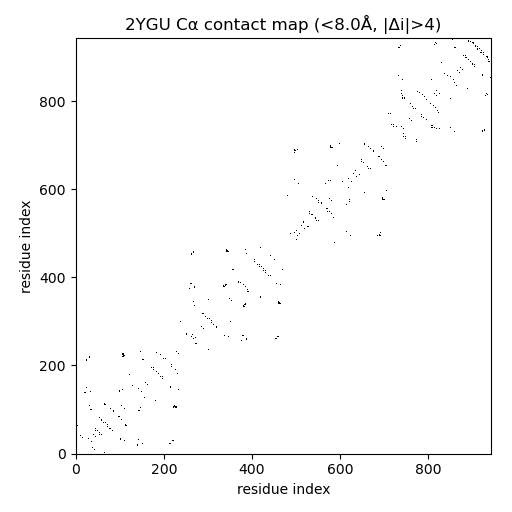GLN D 1 88 ? 13.813 125.588 -8.816 1.00 53.88 88 GLN D N 1
ATOM 3218 C CA . GLN D 1 88 ? 12.784 126.347 -9.528 1.00 59.97 88 GLN D CA 1
ATOM 3219 C C . GLN D 1 88 ? 11.678 126.773 -8.556 1.00 58.21 88 GLN D C 1
ATOM 3220 O O . GLN D 1 88 ? 11.491 126.179 -7.496 1.00 53.40 88 GLN D O 1
ATOM 3226 N N . GLY D 1 89 ? 10.956 127.819 -8.923 1.00 62.91 89 GLY D N 1
ATOM 3227 C CA . GLY D 1 89 ? 9.785 128.241 -8.159 1.00 66.99 89 GLY D CA 1
ATOM 3228 C C . GLY D 1 89 ? 10.050 129.280 -7.079 1.00 68.52 89 GLY D C 1
ATOM 3229 O O . GLY D 1 89 ? 11.195 129.724 -6.897 1.00 66.11 89 GLY D O 1
ATOM 3230 N N . PRO D 1 90 ? 8.983 129.668 -6.347 1.00 69.40 90 PRO D N 1
ATOM 3231 C CA . PRO D 1 90 ? 9.019 130.777 -5.403 1.00 71.25 90 PRO D CA 1
ATOM 3232 C C . PRO D 1 90 ? 9.283 130.397 -3.939 1.00 65.60 90 PRO D C 1
ATOM 3233 O O . PRO D 1 90 ? 9.264 131.270 -3.075 1.00 67.80 90 PRO D O 1
ATOM 3237 N N . LYS D 1 91 ? 9.533 129.121 -3.661 1.00 59.25 91 LYS D N 1
ATOM 3238 C CA . LYS D 1 91 ? 9.834 128.701 -2.290 1.00 55.48 91 LYS D CA 1
ATOM 3239 C C . LYS D 1 91 ? 11.110 129.382 -1.801 1.00 53.71 91 LYS D C 1
ATOM 3240 O O . LYS D 1 91 ? 11.913 129.874 -2.596 1.00 56.31 91 LYS D O 1
ATOM 3242 N N . SER D 1 92 ? 11.290 129.407 -0.488 1.00 51.29 92 SER D N 1
ATOM 3243 C CA . SER D 1 92 ? 12.470 130.031 0.110 1.00 52.32 92 SER D CA 1
ATOM 3244 C C . SER D 1 92 ? 13.713 129.208 -0.171 1.00 49.68 92 SER D C 1
ATOM 3245 O O . SER D 1 92 ? 13.619 128.007 -0.432 1.00 48.83 92 SER D O 1
ATOM 3248 N N . ASN D 1 93 ? 14.873 129.860 -0.111 1.00 53.84 93 ASN D N 1
ATOM 3249 C CA . ASN D 1 93 ? 16.166 129.188 -0.328 1.00 53.20 93 ASN D CA 1
ATOM 3250 C C . ASN D 1 93 ? 16.395 128.009 0.644 1.00 52.12 93 ASN D C 1
ATOM 3251 O O . ASN D 1 93 ? 16.829 126.931 0.233 1.00 50.19 93 ASN D O 1
ATOM 3256 N N . ARG D 1 94 ? 16.125 128.218 1.929 1.00 52.28 94 ARG D N 1
ATOM 3257 C CA . ARG D 1 94 ? 16.194 127.135 2.912 1.00 46.01 94 ARG D CA 1
ATOM 3258 C C . ARG D 1 94 ? 15.339 125.932 2.500 1.00 40.28 94 ARG D C 1
ATOM 3259 O O . ARG D 1 94 ? 15.804 124.790 2.509 1.00 37.79 94 ARG D O 1
ATOM 3267 N N . GLN D 1 95 ? 14.079 126.195 2.174 1.00 40.61 95 GLN D N 1
ATOM 3268 C CA . GLN D 1 95 ? 13.152 125.124 1.806 1.00 38.31 95 GLN D CA 1
ATOM 3269 C C . GLN D 1 95 ? 13.582 124.438 0.507 1.00 38.54 95 GLN D C 1
ATOM 3270 O O . GLN D 1 95 ? 13.399 123.233 0.339 1.00 35.84 95 GLN D O 1
ATOM 3276 N N . LYS D 1 96 ? 14.145 125.203 -0.420 1.00 42.31 96 LYS D N 1
ATOM 3277 C CA . LYS D 1 96 ? 14.671 124.618 -1.656 1.00 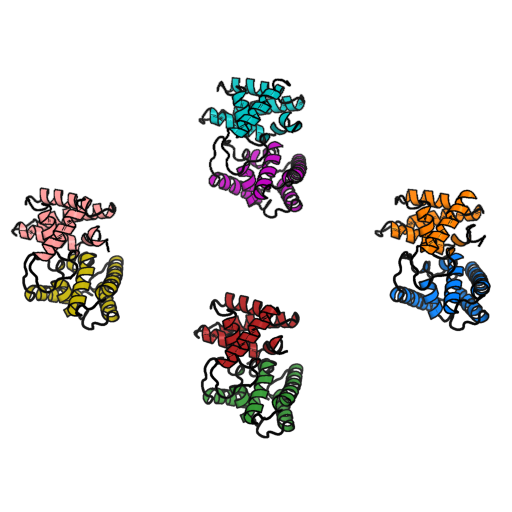39.49 96 LYS D CA 1
ATOM 3278 C C . LYS D 1 96 ? 15.788 123.652 -1.338 1.00 36.63 96 LYS D C 1
ATOM 3279 O O . LYS D 1 96 ? 15.873 122.590 -1.929 1.00 36.53 96 LYS D O 1
ATOM 3285 N N . ALA D 1 97 ? 16.645 124.034 -0.401 1.00 37.18 97 ALA D N 1
ATOM 3286 C CA . ALA D 1 97 ? 17.751 123.179 0.051 1.00 37.86 97 ALA D CA 1
ATOM 3287 C C . ALA D 1 97 ? 17.227 121.864 0.651 1.00 36.61 97 ALA D C 1
ATOM 3288 O O . ALA D 1 97 ? 17.699 120.768 0.322 1.00 31.34 97 ALA D O 1
ATOM 3290 N N . VAL D 1 98 ? 16.242 121.984 1.530 1.00 34.65 98 VAL D N 1
ATOM 3291 C CA . VAL D 1 98 ? 15.598 120.805 2.114 1.00 34.40 98 VAL D CA 1
ATOM 3292 C C . VAL D 1 98 ? 14.993 119.916 1.029 1.00 32.21 98 VAL D C 1
ATOM 3293 O O . VAL D 1 98 ? 15.134 118.702 1.072 1.00 36.67 98 VAL D O 1
ATOM 3297 N N . ASN D 1 99 ? 14.332 120.520 0.050 1.00 32.43 99 ASN D N 1
ATOM 3298 C CA . ASN D 1 99 ? 13.739 119.760 -1.057 1.00 34.22 99 ASN D CA 1
ATOM 3299 C C . ASN D 1 99 ? 14.793 119.020 -1.908 1.00 37.30 99 ASN D C 1
ATOM 3300 O O . ASN D 1 99 ? 14.564 117.888 -2.353 1.00 36.47 99 ASN D O 1
ATOM 3305 N N . ILE D 1 100 ? 15.934 119.668 -2.137 1.00 39.81 100 ILE D N 1
ATOM 3306 C CA . ILE D 1 100 ? 17.055 119.042 -2.853 1.00 38.76 100 ILE D CA 1
ATOM 3307 C C . ILE D 1 100 ? 17.481 117.772 -2.134 1.00 38.37 100 ILE D C 1
ATOM 3308 O O . ILE D 1 100 ? 17.660 116.721 -2.754 1.00 35.81 100 ILE D O 1
ATOM 3313 N N . ILE D 1 101 ? 17.652 117.887 -0.819 1.00 38.83 101 ILE D N 1
ATOM 3314 C CA . ILE D 1 101 ? 18.068 116.758 0.014 1.00 35.79 101 ILE D CA 1
ATOM 3315 C C . ILE D 1 101 ? 17.031 115.635 -0.051 1.00 37.27 101 ILE D C 1
ATOM 3316 O O . ILE D 1 101 ? 17.367 114.460 -0.195 1.00 38.06 101 ILE D O 1
ATOM 3321 N N . GLY D 1 102 ? 15.764 116.007 0.035 1.00 36.74 102 GLY D N 1
ATOM 3322 C CA . GLY D 1 102 ? 14.685 115.028 -0.037 1.00 31.50 102 GLY D CA 1
ATOM 3323 C C . GLY D 1 102 ? 14.689 114.300 -1.360 1.00 29.97 102 GLY D C 1
ATOM 3324 O O . GLY D 1 102 ? 14.428 113.105 -1.418 1.00 32.39 102 GLY D O 1
ATOM 3325 N N . CYS D 1 103 ? 15.009 115.028 -2.426 1.00 30.24 103 CYS D N 1
ATOM 3326 C CA . CYS D 1 103 ? 15.080 114.463 -3.789 1.00 32.08 103 CYS D CA 1
ATOM 3327 C C . CYS D 1 103 ? 16.242 113.449 -3.922 1.00 31.99 103 CYS D C 1
ATOM 3328 O O . CYS D 1 103 ? 16.098 112.388 -4.544 1.00 33.77 103 CYS D O 1
ATOM 3331 N N . ALA D 1 104 ? 17.381 113.778 -3.324 1.00 27.83 104 ALA D N 1
ATOM 3332 C CA . ALA D 1 104 ? 18.535 112.877 -3.311 1.00 28.14 104 ALA D CA 1
ATOM 3333 C C . ALA D 1 104 ? 18.290 111.658 -2.448 1.00 27.30 104 ALA D C 1
ATOM 3334 O O . ALA D 1 104 ? 18.717 110.567 -2.796 1.00 28.43 104 ALA D O 1
ATOM 3336 N N . LEU D 1 105 ? 17.634 111.847 -1.308 1.00 26.15 105 LEU D N 1
ATOM 3337 C CA . LEU D 1 105 ? 17.357 110.738 -0.396 1.00 25.79 105 LEU D CA 1
ATOM 3338 C C . LEU D 1 105 ? 16.411 109.746 -1.075 1.00 28.10 105 LEU D C 1
ATOM 3339 O O . LEU D 1 105 ? 16.626 108.535 -1.076 1.00 27.12 105 LEU D O 1
ATOM 3344 N N . ARG D 1 106 ? 15.362 110.290 -1.671 1.00 28.22 106 ARG D N 1
ATOM 3345 C CA . ARG D 1 106 ? 14.387 109.474 -2.368 1.00 28.16 106 ARG D CA 1
ATOM 3346 C C . ARG D 1 106 ? 15.050 108.647 -3.457 1.00 28.93 106 ARG D C 1
ATOM 3347 O O . ARG D 1 106 ? 14.674 107.504 -3.685 1.00 31.38 106 ARG D O 1
ATOM 3355 N N . ALA D 1 107 ? 16.041 109.236 -4.123 1.00 33.06 107 ALA D N 1
ATOM 3356 C CA . ALA D 1 107 ? 16.776 108.583 -5.235 1.00 35.07 107 ALA D CA 1
ATOM 3357 C C . ALA D 1 107 ? 17.725 107.469 -4.795 1.00 36.10 107 ALA D C 1
ATOM 3358 O O . ALA D 1 107 ? 18.235 106.716 -5.625 1.00 45.96 107 ALA D O 1
ATOM 3360 N N . GLY D 1 108 ? 17.995 107.386 -3.501 1.00 34.98 108 GLY D N 1
ATOM 3361 C CA . GLY D 1 108 ? 18.795 106.294 -2.950 1.00 33.42 108 GLY D CA 1
ATOM 3362 C C . GLY D 1 108 ? 20.250 106.620 -2.675 1.00 33.38 108 GLY D C 1
ATOM 3363 O O . GLY D 1 108 ? 21.008 105.758 -2.255 1.00 37.02 108 GLY D O 1
ATOM 3364 N N . VAL D 1 109 ? 20.644 107.864 -2.894 1.00 31.18 109 VAL D N 1
ATOM 3365 C CA . VAL D 1 109 ? 22.050 108.245 -2.752 1.00 34.60 109 VAL D CA 1
ATOM 3366 C C . VAL D 1 109 ? 22.596 107.939 -1.355 1.00 34.14 109 VAL D C 1
ATOM 3367 O O . VAL D 1 109 ? 23.750 107.541 -1.206 1.00 38.74 109 VAL D O 1
ATOM 3371 N N . ALA D 1 110 ? 21.766 108.102 -0.335 1.00 31.74 110 ALA D N 1
ATOM 3372 C CA . ALA D 1 110 ? 22.232 107.945 1.047 1.00 30.87 110 ALA D CA 1
ATOM 3373 C C . ALA D 1 110 ? 22.757 106.552 1.292 1.00 32.83 110 ALA D C 1
ATOM 3374 O O . ALA D 1 110 ? 23.734 106.372 2.019 1.00 34.63 110 ALA D O 1
ATOM 3376 N N . GLU D 1 111 ? 22.113 105.571 0.670 1.00 33.26 111 GLU D N 1
ATOM 3377 C CA . GLU D 1 111 ? 22.492 104.150 0.827 1.00 35.76 111 GLU D CA 1
ATOM 3378 C C . GLU D 1 111 ? 23.913 103.854 0.331 1.00 41.14 111 GLU D C 1
ATOM 3379 O O . GLU D 1 111 ? 24.578 102.943 0.840 1.00 40.53 111 GLU D O 1
ATOM 3385 N N . THR D 1 112 ? 24.357 104.615 -0.673 1.00 38.80 112 THR D N 1
ATOM 3386 C CA . THR D 1 112 ? 25.652 104.398 -1.313 1.00 40.63 112 THR D CA 1
ATOM 3387 C C . THR D 1 112 ? 26.802 105.108 -0.606 1.00 41.49 112 THR D C 1
ATOM 3388 O O . THR D 1 112 ? 27.948 104.955 -1.010 1.00 44.16 112 THR D O 1
ATOM 3392 N N . THR D 1 113 ? 26.507 105.878 0.433 1.00 39.71 113 THR D N 1
ATOM 3393 C CA . THR D 1 113 ? 27.544 106.632 1.131 1.00 40.90 113 THR D CA 1
ATOM 3394 C C . THR D 1 113 ? 28.298 105.757 2.115 1.00 43.58 113 THR D C 1
ATOM 3395 O O . THR D 1 113 ? 27.805 104.723 2.541 1.00 43.91 113 THR D O 1
ATOM 3399 N N . VAL D 1 114 ? 29.505 106.191 2.468 1.00 45.98 114 VAL D N 1
ATOM 3400 C CA . VAL D 1 114 ? 30.349 105.457 3.406 1.00 49.29 114 VAL D CA 1
ATOM 3401 C C . VAL D 1 114 ? 29.780 105.530 4.816 1.00 48.49 114 VAL D C 1
ATOM 3402 O O . VAL D 1 114 ? 29.988 104.630 5.624 1.00 50.88 114 VAL D O 1
ATOM 3406 N N . LEU D 1 115 ? 29.052 106.601 5.104 1.00 48.97 115 LEU D N 1
ATOM 3407 C CA . LEU D 1 115 ? 28.406 106.768 6.407 1.00 51.33 115 LEU D CA 1
ATOM 3408 C C . LEU D 1 115 ? 27.394 105.655 6.670 1.00 55.37 115 LEU D C 1
ATOM 3409 O O . LEU D 1 115 ? 27.247 105.186 7.804 1.00 57.97 115 LEU D O 1
ATOM 3414 N N . ALA D 1 116 ? 26.708 105.236 5.610 1.00 56.02 116 ALA D N 1
ATOM 3415 C CA . ALA D 1 116 ? 25.674 104.204 5.698 1.00 56.03 116 ALA D CA 1
ATOM 3416 C C . ALA D 1 116 ? 26.299 102.811 5.778 1.00 61.34 116 ALA D C 1
ATOM 3417 O O . ALA D 1 116 ? 25.676 101.885 6.269 1.00 62.25 116 ALA D O 1
ATOM 3419 N N . ARG D 1 117 ? 27.593 102.709 5.467 1.00 65.78 117 ARG D N 1
ATOM 3420 C CA . ARG D 1 117 ? 28.463 101.654 6.040 1.00 70.93 117 ARG D CA 1
ATOM 3421 C C . ARG D 1 117 ? 29.301 100.890 5.011 1.00 71.79 117 ARG D C 1
ATOM 3422 O O . ARG D 1 117 ? 29.523 101.360 3.892 1.00 70.71 117 ARG D O 1
ATOM 3424 N N . ASP E 1 1 ? 51.584 134.109 -41.531 1.00 72.89 1 ASP E N 1
ATOM 3425 C CA . ASP E 1 1 ? 50.185 133.900 -42.010 1.00 77.93 1 ASP E CA 1
ATOM 3426 C C . ASP E 1 1 ? 49.381 135.196 -41.855 1.00 77.21 1 ASP E C 1
ATOM 3427 O O . ASP E 1 1 ? 49.306 135.733 -40.754 1.00 77.73 1 ASP E O 1
ATOM 3432 N N . ASN E 1 2 ? 48.768 135.690 -42.933 1.00 76.75 2 ASN E N 1
ATOM 3433 C CA . ASN E 1 2 ? 47.969 136.924 -42.858 1.00 77.00 2 ASN E CA 1
ATOM 3434 C C . ASN E 1 2 ? 47.198 137.100 -41.551 1.00 77.52 2 ASN E C 1
ATOM 3435 O O . ASN E 1 2 ? 47.359 138.109 -40.861 1.00 75.55 2 ASN E O 1
ATOM 3440 N N . LYS E 1 3 ? 46.356 136.122 -41.225 1.00 79.58 3 LYS E N 1
ATOM 3441 C CA . LYS E 1 3 ? 45.445 136.221 -40.075 1.00 78.40 3 LYS E CA 1
ATOM 3442 C C . LYS E 1 3 ? 46.168 136.368 -38.735 1.00 71.37 3 LYS E C 1
ATOM 3443 O O . LYS E 1 3 ? 45.653 137.016 -37.831 1.00 71.38 3 LYS E O 1
ATOM 3445 N N . GLU E 1 4 ? 47.356 135.780 -38.620 1.00 65.61 4 GLU E N 1
ATOM 3446 C CA . GLU E 1 4 ? 48.112 135.779 -37.365 1.00 61.18 4 GLU E CA 1
ATOM 3447 C C . GLU E 1 4 ? 49.206 136.864 -37.324 1.00 56.51 4 GLU E C 1
ATOM 3448 O O . GLU E 1 4 ? 49.706 137.199 -36.252 1.00 57.36 4 GLU E O 1
ATOM 3454 N N . LEU E 1 5 ? 49.591 137.382 -38.493 1.00 55.20 5 LEU E N 1
ATOM 3455 C CA . LEU E 1 5 ? 50.385 138.623 -38.621 1.00 52.14 5 LEU E CA 1
ATOM 3456 C C . LEU E 1 5 ? 49.518 139.832 -38.266 1.00 49.38 5 LEU E C 1
ATOM 3457 O O . LEU E 1 5 ? 49.977 140.751 -37.600 1.00 51.17 5 LEU E O 1
ATOM 3462 N N . LYS E 1 6 ? 48.264 139.822 -38.710 1.00 50.10 6 LYS E N 1
ATOM 3463 C CA . LYS E 1 6 ? 47.298 140.862 -38.330 1.00 48.95 6 LYS E CA 1
ATOM 3464 C C . LYS E 1 6 ? 47.210 140.941 -36.804 1.00 43.95 6 LYS E C 1
ATOM 3465 O O . LYS E 1 6 ? 47.237 142.030 -36.234 1.00 42.33 6 LYS E O 1
ATOM 3467 N N . ILE E 1 7 ? 47.150 139.781 -36.152 1.00 42.57 7 ILE E N 1
ATOM 3468 C CA . ILE E 1 7 ? 47.010 139.720 -34.694 1.00 42.12 7 ILE E CA 1
ATOM 3469 C C . ILE E 1 7 ? 48.262 140.254 -34.002 1.00 42.04 7 ILE E C 1
ATOM 3470 O O . ILE E 1 7 ? 48.160 141.071 -33.090 1.00 47.74 7 ILE E O 1
ATOM 3475 N N . ILE E 1 8 ? 49.434 139.811 -34.449 1.00 38.39 8 ILE E N 1
ATOM 3476 C CA . ILE E 1 8 ? 50.706 140.251 -33.858 1.00 36.79 8 ILE E CA 1
ATOM 3477 C C . ILE E 1 8 ? 50.932 141.757 -34.013 1.00 35.23 8 ILE E C 1
ATOM 3478 O O . ILE E 1 8 ? 51.380 142.415 -33.079 1.00 35.30 8 ILE E O 1
ATOM 3483 N N . ARG E 1 9 ? 50.619 142.296 -35.185 1.00 35.91 9 ARG E N 1
ATOM 3484 C CA . ARG E 1 9 ? 50.698 143.741 -35.408 1.00 39.00 9 ARG E CA 1
ATOM 3485 C C . ARG E 1 9 ? 49.865 144.529 -34.402 1.00 39.94 9 ARG E C 1
ATOM 3486 O O . ARG E 1 9 ? 50.321 145.543 -33.877 1.00 45.32 9 ARG E O 1
ATOM 3494 N N . LYS E 1 10 ? 48.645 144.059 -34.157 1.00 38.69 10 LYS E N 1
ATOM 3495 C CA . LYS E 1 10 ? 47.753 144.667 -33.157 1.00 42.81 10 LYS E CA 1
ATOM 3496 C C . LYS E 1 10 ? 48.366 144.568 -31.754 1.00 39.30 10 LYS E C 1
ATOM 3497 O O . LYS E 1 10 ? 48.250 145.496 -30.958 1.00 41.78 10 LYS E O 1
ATOM 3499 N N . ASP E 1 11 ? 49.021 143.448 -31.467 1.00 35.13 11 ASP E N 1
ATOM 3500 C CA . ASP E 1 11 ? 49.685 143.244 -30.166 1.00 37.26 11 ASP E CA 1
ATOM 3501 C C . ASP E 1 11 ? 50.942 144.124 -29.987 1.00 35.79 11 ASP E C 1
ATOM 3502 O O . ASP E 1 11 ? 51.198 144.644 -28.889 1.00 35.21 11 ASP E O 1
ATOM 3507 N N . VAL E 1 12 ? 51.720 144.284 -31.056 1.00 30.12 12 VAL E N 1
ATOM 3508 C CA . VAL E 1 12 ? 52.851 145.208 -31.040 1.00 30.24 12 VAL E CA 1
ATOM 3509 C C . VAL E 1 12 ? 52.384 146.637 -30.755 1.00 30.73 12 VAL E C 1
ATOM 3510 O O . VAL E 1 12 ? 52.895 147.282 -29.854 1.00 37.55 12 VAL E O 1
ATOM 3514 N N . ALA E 1 13 ? 51.405 147.109 -31.506 1.00 32.77 13 ALA E N 1
ATOM 3515 C CA . ALA E 1 13 ? 50.852 148.450 -31.309 1.00 39.42 13 ALA E CA 1
ATOM 3516 C C . ALA E 1 13 ? 50.399 148.684 -29.861 1.00 40.53 13 ALA E C 1
ATOM 3517 O O . ALA E 1 13 ? 50.612 149.761 -29.300 1.00 43.41 13 ALA E O 1
ATOM 3519 N N . GLU E 1 14 ? 49.765 147.671 -29.276 1.00 39.09 14 GLU E N 1
ATOM 3520 C CA . GLU E 1 14 ? 49.221 147.760 -27.917 1.00 42.86 14 GLU E CA 1
ATOM 3521 C C . GLU E 1 14 ? 50.341 147.697 -26.864 1.00 37.66 14 GLU E C 1
ATOM 3522 O O . GLU E 1 14 ? 50.297 148.398 -25.849 1.00 38.80 14 GLU E O 1
ATOM 3528 N N . CYS E 1 15 ? 51.334 146.851 -27.107 1.00 33.98 15 CYS E N 1
ATOM 3529 C CA . CYS E 1 15 ? 52.528 146.816 -26.264 1.00 33.20 15 CYS E CA 1
ATOM 3530 C C . CYS E 1 15 ? 53.247 148.165 -26.304 1.00 36.65 15 CYS E C 1
ATOM 3531 O O . CYS E 1 15 ? 53.618 148.701 -25.271 1.00 38.73 15 CYS E O 1
ATOM 3534 N N . LEU E 1 16 ? 53.417 148.713 -27.505 1.00 39.58 16 LEU E N 1
ATOM 3535 C CA . LEU E 1 16 ? 53.968 150.064 -27.690 1.00 41.78 16 LEU E CA 1
ATOM 3536 C C . LEU E 1 16 ? 53.302 151.083 -26.782 1.00 45.33 16 LEU E C 1
ATOM 3537 O O . LEU E 1 16 ? 53.966 151.959 -26.237 1.00 43.10 16 LEU E O 1
ATOM 3542 N N . ARG E 1 17 ? 51.982 150.967 -26.660 1.00 45.47 17 ARG E N 1
ATOM 3543 C CA . ARG E 1 17 ? 51.194 151.918 -25.903 1.00 49.51 17 ARG E CA 1
ATOM 3544 C C . ARG E 1 17 ? 51.367 151.704 -24.403 1.00 47.98 17 ARG E C 1
ATOM 3545 O O . ARG E 1 17 ? 51.708 152.645 -23.688 1.00 49.67 17 ARG E O 1
ATOM 3553 N N . THR E 1 18 ? 51.143 150.474 -23.938 1.00 45.98 18 THR E N 1
ATOM 3554 C CA . THR E 1 18 ? 51.107 150.177 -22.488 1.00 47.28 18 THR E CA 1
ATOM 3555 C C . THR E 1 18 ? 52.479 150.108 -21.804 1.00 43.32 18 THR E C 1
ATOM 3556 O O . THR E 1 18 ? 52.576 150.329 -20.595 1.00 46.47 18 THR E O 1
ATOM 3560 N N . LEU E 1 19 ? 53.519 149.786 -22.563 1.00 37.79 19 LEU E N 1
ATOM 3561 C CA . LEU E 1 19 ? 54.872 149.665 -21.999 1.00 38.80 19 LEU E CA 1
ATOM 3562 C C . LEU E 1 19 ? 55.429 151.018 -21.534 1.00 43.92 19 LEU E C 1
ATOM 3563 O O . LEU E 1 19 ? 55.279 152.025 -22.234 1.00 44.99 19 LEU E O 1
ATOM 3568 N N . PRO E 1 20 ? 56.078 151.043 -20.354 1.00 45.69 20 PRO E N 1
ATOM 3569 C CA . PRO E 1 20 ? 56.633 152.283 -19.820 1.00 52.65 20 PRO E CA 1
ATOM 3570 C C . PRO E 1 20 ? 57.626 152.926 -20.769 1.00 53.96 20 PRO E C 1
ATOM 3571 O O . PRO E 1 20 ? 58.468 152.236 -21.331 1.00 52.11 20 PRO E O 1
ATOM 3575 N N . LYS E 1 21 ? 57.541 154.234 -20.953 1.00 60.63 21 LYS E N 1
ATOM 3576 C CA . LYS E 1 21 ? 58.517 154.915 -21.799 1.00 65.67 21 LYS E CA 1
ATOM 3577 O O . LYS E 1 21 ? 59.726 155.984 -19.996 1.00 71.56 21 LYS E O 1
ATOM 3580 N N . CYS E 1 22 ? 60.827 154.528 -21.316 1.00 67.71 22 CYS E N 1
ATOM 3581 C CA . CYS E 1 22 ? 62.096 154.601 -20.604 1.00 68.69 22 CYS E CA 1
ATOM 3582 C C . CYS E 1 22 ? 63.138 155.260 -21.497 1.00 68.77 22 CYS E C 1
ATOM 3583 O O . CYS E 1 22 ? 63.002 155.297 -22.727 1.00 71.27 22 CYS E O 1
ATOM 3586 N N . GLY E 1 23 ? 64.170 155.800 -20.862 1.00 67.59 23 GLY E N 1
ATOM 3587 C CA . GLY E 1 23 ? 65.181 156.587 -21.559 1.00 65.48 23 GLY E CA 1
ATOM 3588 C C . GLY E 1 23 ? 65.952 155.776 -22.576 1.00 60.46 23 GLY E C 1
ATOM 3589 O O . GLY E 1 23 ? 66.140 154.568 -22.410 1.00 60.03 23 GLY E O 1
ATOM 3590 N N . ASN E 1 24 ? 66.383 156.448 -23.637 1.00 58.82 24 ASN E N 1
ATOM 3591 C CA . ASN E 1 24 ? 67.263 155.855 -24.652 1.00 54.64 24 ASN E CA 1
ATOM 3592 C C . ASN E 1 24 ? 66.667 154.599 -25.278 1.00 48.62 24 ASN E C 1
ATOM 3593 O O . ASN E 1 24 ? 67.199 153.495 -25.125 1.00 43.85 24 ASN E O 1
ATOM 3598 N N . GLN E 1 25 ? 65.548 154.785 -25.977 1.00 45.93 25 GLN E N 1
ATOM 3599 C CA . GLN E 1 25 ? 64.903 153.691 -26.703 1.00 41.71 25 GLN E CA 1
ATOM 3600 C C . GLN E 1 25 ? 64.666 154.065 -28.147 1.00 38.44 25 GLN E C 1
ATOM 3601 O O . GLN E 1 25 ? 64.300 155.197 -28.436 1.00 39.64 25 GLN E O 1
ATOM 3607 N N . PRO E 1 26 ? 64.883 153.112 -29.061 1.00 35.21 26 PRO E N 1
ATOM 3608 C CA . PRO E 1 26 ? 64.674 153.400 -30.464 1.00 35.31 26 PRO E CA 1
ATOM 3609 C C . PRO E 1 26 ? 63.208 153.655 -30.754 1.00 34.32 26 PRO E C 1
ATOM 3610 O O . PRO E 1 26 ? 62.344 153.070 -30.105 1.00 32.67 26 PRO E O 1
ATOM 3614 N N . ASP E 1 27 ? 62.941 154.514 -31.728 1.00 35.69 27 ASP E N 1
ATOM 3615 C CA . ASP E 1 27 ? 61.572 154.766 -32.172 1.00 37.16 27 ASP E CA 1
ATOM 3616 C C . ASP E 1 27 ? 60.957 153.527 -32.829 1.00 34.90 27 ASP E C 1
ATOM 3617 O O . ASP E 1 27 ? 59.751 153.333 -32.779 1.00 36.03 27 ASP E O 1
ATOM 3622 N N . ASP E 1 28 ? 61.800 152.699 -33.438 1.00 33.28 28 ASP E N 1
ATOM 3623 C CA . ASP E 1 28 ? 61.351 151.489 -34.119 1.00 31.05 28 ASP E CA 1
ATOM 3624 C C . ASP E 1 28 ? 60.988 150.385 -33.113 1.00 32.18 28 ASP E C 1
ATOM 3625 O O . ASP E 1 28 ? 61.877 149.816 -32.467 1.00 32.58 28 ASP E O 1
ATOM 3630 N N . PRO E 1 29 ? 59.681 150.052 -32.999 1.00 31.80 29 PRO E N 1
ATOM 3631 C CA . PRO E 1 29 ? 59.271 149.078 -31.990 1.00 28.38 29 PRO E CA 1
ATOM 3632 C C . PRO E 1 29 ? 59.875 147.701 -32.194 1.00 26.62 29 PRO E C 1
ATOM 3633 O O . PRO E 1 29 ? 60.096 146.975 -31.225 1.00 26.03 29 PRO E O 1
ATOM 3637 N N . LEU E 1 30 ? 60.139 147.344 -33.446 1.00 26.68 30 LEU E N 1
ATOM 3638 C CA . LEU E 1 30 ? 60.706 146.032 -33.761 1.00 24.34 30 LEU E CA 1
ATOM 3639 C C . LEU E 1 30 ? 62.201 145.970 -33.427 1.00 24.39 30 LEU E C 1
ATOM 3640 O O . LEU E 1 30 ? 62.819 144.915 -33.527 1.00 25.26 30 LEU E O 1
ATOM 3645 N N . ALA E 1 31 ? 62.773 147.103 -33.034 1.00 24.87 31 ALA E N 1
ATOM 3646 C CA . ALA E 1 31 ? 64.148 147.154 -32.525 1.00 25.74 31 ALA E CA 1
ATOM 3647 C C . ALA E 1 31 ? 64.192 147.062 -31.001 1.00 24.46 31 ALA E C 1
ATOM 3648 O O . ALA E 1 31 ? 65.261 147.136 -30.417 1.00 26.92 31 ALA E O 1
ATOM 3650 N N . ARG E 1 32 ? 63.037 146.888 -30.363 1.00 24.90 32 ARG E N 1
ATOM 3651 C CA . ARG E 1 32 ? 62.947 146.901 -28.895 1.00 24.08 32 ARG E CA 1
ATOM 3652 C C . ARG E 1 32 ? 62.676 145.545 -28.292 1.00 22.55 32 ARG E C 1
ATOM 3653 O O . ARG E 1 32 ? 61.715 144.881 -28.665 1.00 19.93 32 ARG E O 1
ATOM 3661 N N . VAL E 1 33 ? 63.511 145.155 -27.329 1.00 24.09 33 VAL E N 1
ATOM 3662 C CA . VAL E 1 33 ? 63.371 143.858 -26.666 1.00 19.65 33 VAL E CA 1
ATOM 3663 C C . VAL E 1 33 ? 62.053 143.773 -25.901 1.00 19.22 33 VAL E C 1
ATOM 3664 O O . VAL E 1 33 ? 61.339 142.767 -25.985 1.00 21.51 33 VAL E O 1
ATOM 3668 N N . ASP E 1 34 ? 61.724 144.827 -25.171 1.00 20.45 34 ASP E N 1
ATOM 3669 C CA . ASP E 1 34 ? 60.513 144.828 -24.339 1.00 20.87 34 ASP E CA 1
ATOM 3670 C C . ASP E 1 34 ? 59.234 144.692 -25.181 1.00 23.53 34 ASP E C 1
ATOM 3671 O O . ASP E 1 34 ? 58.294 144.033 -24.769 1.00 20.45 34 ASP E O 1
ATOM 3676 N N . VAL E 1 35 ? 59.232 145.271 -26.378 1.00 25.90 35 VAL E N 1
ATOM 3677 C CA . VAL E 1 35 ? 58.098 145.148 -27.291 1.00 25.23 35 VAL E CA 1
ATOM 3678 C C . VAL E 1 35 ? 57.969 143.727 -27.837 1.00 24.49 35 VAL E C 1
ATOM 3679 O O . VAL E 1 35 ? 56.880 143.157 -27.862 1.00 22.44 35 VAL E O 1
ATOM 3683 N N . TRP E 1 36 ? 59.075 143.169 -28.305 1.00 25.80 36 TRP E N 1
ATOM 3684 C CA . TRP E 1 36 ? 59.068 141.798 -28.842 1.00 20.76 36 TRP E CA 1
ATOM 3685 C C . TRP E 1 36 ? 58.621 140.820 -27.775 1.00 18.73 36 TRP E C 1
ATOM 3686 O O . TRP E 1 36 ? 57.753 140.005 -28.002 1.00 16.92 36 TRP E O 1
ATOM 3697 N N . HIS E 1 37 ? 59.220 140.923 -26.598 1.00 21.65 37 HIS E N 1
ATOM 3698 C CA . HIS E 1 37 ? 58.859 140.043 -25.483 1.00 17.28 37 HIS E CA 1
ATOM 3699 C C . HIS E 1 37 ? 57.399 140.182 -25.102 1.00 17.75 37 HIS E C 1
ATOM 3700 O O . HIS E 1 37 ? 56.711 139.207 -24.839 1.00 20.96 37 HIS E O 1
ATOM 3707 N N . CYS E 1 38 ? 56.946 141.423 -25.026 1.00 20.50 38 CYS E N 1
ATOM 3708 C CA . CYS E 1 38 ? 55.562 141.714 -24.729 1.00 19.92 38 CYS E CA 1
ATOM 3709 C C . CYS E 1 38 ? 54.654 141.058 -25.770 1.00 22.30 38 CYS E C 1
ATOM 3710 O O . CYS E 1 38 ? 53.679 140.388 -25.422 1.00 25.89 38 CYS E O 1
ATOM 3713 N N . ALA E 1 39 ? 55.000 141.245 -27.043 1.00 25.18 39 ALA E N 1
ATOM 3714 C CA . ALA E 1 39 ? 54.236 140.691 -28.170 1.00 22.81 39 ALA E CA 1
ATOM 3715 C C . ALA E 1 39 ? 54.200 139.169 -28.143 1.00 22.57 39 ALA E C 1
ATOM 3716 O O . ALA E 1 39 ? 53.132 138.567 -28.293 1.00 24.20 39 ALA E O 1
ATOM 3718 N N . MET E 1 40 ? 55.368 138.554 -27.966 1.00 21.72 40 MET E N 1
ATOM 3719 C CA . MET E 1 40 ? 55.477 137.091 -27.946 1.00 21.92 40 MET E CA 1
ATOM 3720 C C . MET E 1 40 ? 54.767 136.488 -26.716 1.00 22.98 40 MET E C 1
ATOM 3721 O O . MET E 1 40 ? 54.110 135.435 -26.814 1.00 25.17 40 MET E O 1
ATOM 3726 N N . ALA E 1 41 ? 54.874 137.172 -25.580 1.00 17.49 41 ALA E N 1
ATOM 3727 C CA . ALA E 1 41 ? 54.161 136.767 -24.362 1.00 18.35 41 ALA E CA 1
ATOM 3728 C C . ALA E 1 41 ? 52.652 136.642 -24.604 1.00 21.56 41 ALA E C 1
ATOM 3729 O O . ALA E 1 41 ? 52.011 135.672 -24.176 1.00 20.33 41 ALA E O 1
ATOM 3731 N N . LYS E 1 42 ? 52.092 137.622 -25.307 1.00 24.00 42 LYS E N 1
ATOM 3732 C CA . LYS E 1 42 ? 50.660 137.624 -25.622 1.00 26.16 42 LYS E CA 1
ATOM 3733 C C . LYS E 1 42 ? 50.251 136.490 -26.566 1.00 25.19 42 LYS E C 1
ATOM 3734 O O . LYS E 1 42 ? 49.120 136.024 -26.520 1.00 29.11 42 LYS E O 1
ATOM 3740 N N . ARG E 1 43 ? 51.173 136.040 -27.411 1.00 24.75 43 ARG E N 1
ATOM 3741 C CA . ARG E 1 43 ? 50.918 134.874 -28.270 1.00 24.27 43 ARG E CA 1
ATOM 3742 C C . ARG E 1 43 ? 51.195 133.552 -27.539 1.00 22.36 43 ARG E C 1
ATOM 3743 O O . ARG E 1 43 ? 51.253 132.492 -28.162 1.00 24.88 43 ARG E O 1
ATOM 3751 N N . GLY E 1 44 ? 51.383 133.621 -26.228 1.00 21.22 44 GLY E N 1
ATOM 3752 C CA . GLY E 1 44 ? 51.471 132.430 -25.385 1.00 20.87 44 GLY E CA 1
ATOM 3753 C C . GLY E 1 44 ? 52.796 131.680 -25.436 1.00 23.89 44 GLY E C 1
ATOM 3754 O O . GLY E 1 44 ? 52.927 130.599 -24.869 1.00 22.58 44 GLY E O 1
ATOM 3755 N N . VAL E 1 45 ? 53.799 132.252 -26.089 1.00 23.63 45 VAL E N 1
ATOM 3756 C CA . VAL E 1 45 ? 55.089 131.567 -26.245 1.00 19.53 45 VAL E CA 1
ATOM 3757 C C . VAL E 1 45 ? 55.726 131.206 -24.900 1.00 18.86 45 VAL E C 1
ATOM 3758 O O . VAL E 1 45 ? 56.406 130.193 -24.789 1.00 19.28 45 VAL E O 1
ATOM 3762 N N . TYR E 1 46 ? 55.482 132.020 -23.880 1.00 17.45 46 TYR E N 1
ATOM 3763 C CA . TYR E 1 46 ? 56.077 131.803 -22.554 1.00 16.50 46 TYR E CA 1
ATOM 3764 C C . TYR E 1 46 ? 55.083 131.438 -21.467 1.00 17.48 46 TYR E C 1
ATOM 3765 O O . TYR E 1 46 ? 55.432 131.429 -20.296 1.00 18.51 46 TYR E O 1
ATOM 3774 N N . ASP E 1 47 ? 53.850 131.130 -21.818 1.00 17.93 47 ASP E N 1
ATOM 3775 C CA . ASP E 1 47 ? 52.908 130.856 -20.767 1.00 19.29 47 ASP E CA 1
ATOM 3776 C C . ASP E 1 47 ? 53.192 129.530 -20.003 1.00 22.01 47 ASP E C 1
ATOM 3777 O O . ASP E 1 47 ? 52.612 129.331 -18.938 1.00 25.02 47 ASP E O 1
ATOM 3782 N N . ASN E 1 48 ? 54.064 128.652 -20.539 1.00 19.66 48 ASN E N 1
ATOM 3783 C CA . ASN E 1 48 ? 54.579 127.514 -19.798 1.00 22.07 48 ASN E CA 1
ATOM 3784 C C . ASN E 1 48 ? 56.096 127.631 -19.740 1.00 19.65 48 ASN E C 1
ATOM 3785 O O . ASN E 1 48 ? 56.721 127.680 -20.775 1.00 23.75 48 ASN E O 1
ATOM 3790 N N . PRO E 1 49 ? 56.683 127.667 -18.530 1.00 18.32 49 PRO E N 1
ATOM 3791 C CA . PRO E 1 49 ? 58.110 127.933 -18.370 1.00 21.21 49 PRO E CA 1
ATOM 3792 C C . PRO E 1 49 ? 59.038 126.751 -18.667 1.00 23.60 49 PRO E C 1
ATOM 3793 O O . PRO E 1 49 ? 60.249 126.931 -18.687 1.00 27.61 49 PRO E O 1
ATOM 3797 N N . ASP E 1 50 ? 58.484 125.557 -18.872 1.00 24.81 50 ASP E N 1
ATOM 3798 C CA . ASP E 1 50 ? 59.276 124.406 -19.326 1.00 21.69 50 ASP E CA 1
ATOM 3799 C C . ASP E 1 50 ? 60.083 124.785 -20.585 1.00 20.06 50 ASP E C 1
ATOM 3800 O O . ASP E 1 50 ? 59.513 125.149 -21.605 1.00 23.85 50 ASP E O 1
ATOM 3805 N N . PRO E 1 51 ? 61.413 124.716 -20.510 1.00 19.48 51 PRO E N 1
ATOM 3806 C CA . PRO E 1 51 ? 62.243 125.084 -21.659 1.00 17.72 51 PRO E CA 1
ATOM 3807 C C . PRO E 1 51 ? 61.901 124.354 -22.948 1.00 19.23 51 PRO E C 1
ATOM 3808 O O . PRO E 1 51 ? 61.937 124.960 -24.018 1.00 20.32 51 PRO E O 1
ATOM 3812 N N . ALA E 1 52 ? 61.579 123.065 -22.854 1.00 19.20 52 ALA E N 1
ATOM 3813 C CA . ALA E 1 52 ? 61.230 122.271 -24.040 1.00 18.64 52 ALA E CA 1
ATOM 3814 C C . ALA E 1 52 ? 59.981 122.850 -24.747 1.00 18.94 52 ALA E C 1
ATOM 3815 O O . ALA E 1 52 ? 59.896 122.859 -25.972 1.00 19.95 52 ALA E O 1
ATOM 3817 N N . VAL E 1 53 ? 59.036 123.348 -23.958 1.00 18.07 53 VAL E N 1
ATOM 3818 C CA . VAL E 1 53 ? 57.790 123.901 -24.485 1.00 21.30 53 VAL E CA 1
ATOM 3819 C C . VAL E 1 53 ? 58.013 125.279 -25.102 1.00 20.58 53 VAL E C 1
ATOM 3820 O O . VAL E 1 53 ? 57.497 125.577 -26.180 1.00 20.04 53 VAL E O 1
ATOM 3824 N N . ILE E 1 54 ? 58.777 126.113 -24.407 1.00 19.17 54 ILE E N 1
ATOM 3825 C CA . ILE E 1 54 ? 59.154 127.424 -24.926 1.00 16.30 54 ILE E CA 1
ATOM 3826 C C . ILE E 1 54 ? 59.819 127.253 -26.300 1.00 18.57 54 ILE E C 1
ATOM 3827 O O . ILE E 1 54 ? 59.515 127.972 -27.258 1.00 15.02 54 ILE E O 1
ATOM 3832 N N . LYS E 1 55 ? 60.724 126.279 -26.383 1.00 18.63 55 LYS E N 1
ATOM 3833 C CA . LYS E 1 55 ? 61.433 125.995 -27.621 1.00 15.87 55 LYS E CA 1
ATOM 3834 C C . LYS E 1 55 ? 60.470 125.582 -28.736 1.00 16.88 55 LYS E C 1
ATOM 3835 O O . LYS E 1 55 ? 60.530 126.117 -29.830 1.00 20.11 55 LYS E O 1
ATOM 3841 N N . GLU E 1 56 ? 59.567 124.649 -28.477 1.00 17.89 56 GLU E N 1
ATOM 3842 C CA . GLU E 1 56 ? 58.598 124.237 -29.515 1.00 19.87 56 GLU E CA 1
ATOM 3843 C C . GLU E 1 56 ? 57.792 125.428 -30.015 1.00 21.14 56 GLU E C 1
ATOM 3844 O O . GLU E 1 56 ? 57.587 125.613 -31.223 1.00 25.05 56 GLU E O 1
ATOM 3850 N N . ARG E 1 57 ? 57.306 126.219 -29.067 1.00 22.05 57 ARG E N 1
ATOM 3851 C CA . ARG E 1 57 ? 56.420 127.327 -29.406 1.00 20.39 57 ARG E CA 1
ATOM 3852 C C . ARG E 1 57 ? 57.147 128.426 -30.149 1.00 20.24 57 ARG E C 1
ATOM 3853 O O . ARG E 1 57 ? 56.598 129.034 -31.043 1.00 23.57 57 ARG E O 1
ATOM 3861 N N . SER E 1 58 ? 58.390 128.673 -29.769 1.00 21.65 58 SER E N 1
ATOM 3862 C CA . SER E 1 58 ? 59.218 129.635 -30.475 1.00 20.62 58 SER E CA 1
ATOM 3863 C C . SER E 1 58 ? 59.450 129.202 -31.909 1.00 20.17 58 SER E C 1
ATOM 3864 O O . SER E 1 58 ? 59.294 129.995 -32.842 1.00 22.80 58 SER E O 1
ATOM 3867 N N . MET E 1 59 ? 59.830 127.942 -32.093 1.00 19.71 59 MET E N 1
ATOM 3868 C CA . MET E 1 59 ? 60.070 127.415 -33.436 1.00 21.02 59 MET E CA 1
ATOM 3869 C C . MET E 1 59 ? 58.814 127.512 -34.284 1.00 22.61 59 MET E C 1
ATOM 3870 O O . MET E 1 59 ? 58.890 127.834 -35.467 1.00 26.65 59 MET E O 1
ATOM 3875 N N . LYS E 1 60 ? 57.661 127.265 -33.664 1.00 23.75 60 LYS E N 1
ATOM 3876 C CA . LYS E 1 60 ? 56.360 127.384 -34.349 1.00 26.61 60 LYS E CA 1
ATOM 3877 C C . LYS E 1 60 ? 56.119 128.833 -34.793 1.00 24.78 60 LYS E C 1
ATOM 3878 O O . LYS E 1 60 ? 55.608 129.092 -35.887 1.00 25.00 60 LYS E O 1
ATOM 3884 N N . MET E 1 61 ? 56.492 129.770 -33.931 1.00 21.11 61 MET E N 1
ATOM 3885 C CA . MET E 1 61 ? 56.311 131.185 -34.216 1.00 21.46 61 MET E CA 1
ATOM 3886 C C . MET E 1 61 ? 57.167 131.619 -35.427 1.00 26.27 61 MET E C 1
ATOM 3887 O O . MET E 1 61 ? 56.709 132.405 -36.274 1.00 26.98 61 MET E O 1
ATOM 3892 N N . CYS E 1 62 ? 58.392 131.096 -35.513 1.00 23.26 62 CYS E N 1
ATOM 3893 C CA . CYS E 1 62 ? 59.262 131.374 -36.660 1.00 21.66 62 CYS E CA 1
ATOM 3894 C C . CYS E 1 62 ? 58.518 131.151 -37.982 1.00 24.45 62 CYS E C 1
ATOM 3895 O O . CYS E 1 62 ? 58.633 131.966 -38.898 1.00 28.63 62 CYS E O 1
ATOM 3898 N N . THR E 1 63 ? 57.759 130.057 -38.083 1.00 25.33 63 THR E N 1
ATOM 3899 C CA . THR E 1 63 ? 57.047 129.724 -39.332 1.00 29.66 63 THR E CA 1
ATOM 3900 C C . THR E 1 63 ? 55.922 130.704 -39.636 1.00 32.53 63 THR E C 1
ATOM 3901 O O . THR E 1 63 ? 55.522 130.839 -40.785 1.00 40.43 63 THR E O 1
ATOM 3905 N N . LYS E 1 64 ? 55.419 131.387 -38.607 1.00 34.32 64 LYS E N 1
ATOM 3906 C CA . LYS E 1 64 ? 54.279 132.303 -38.753 1.00 36.21 64 LYS E CA 1
ATOM 3907 C C . LYS E 1 64 ? 54.674 133.719 -39.169 1.00 33.33 64 LYS E C 1
ATOM 3908 O O . LYS E 1 64 ? 54.000 134.326 -40.003 1.00 39.43 64 LYS E O 1
ATOM 3912 N N . ILE E 1 65 ? 55.758 134.240 -38.599 1.00 27.60 65 ILE E N 1
ATOM 3913 C CA . ILE E 1 65 ? 56.192 135.626 -38.861 1.00 27.09 65 ILE E CA 1
ATOM 3914 C C . ILE E 1 65 ? 57.354 135.785 -39.868 1.00 29.51 65 ILE E C 1
ATOM 3915 O O . ILE E 1 65 ? 57.881 136.883 -40.043 1.00 31.62 65 ILE E O 1
ATOM 3920 N N . ILE E 1 66 ? 57.735 134.688 -40.526 1.00 31.11 66 ILE E N 1
ATOM 3921 C CA . ILE E 1 66 ? 58.785 134.682 -41.559 1.00 30.85 66 ILE E CA 1
ATOM 3922 C C . ILE E 1 66 ? 58.357 133.780 -42.728 1.00 35.45 66 ILE E C 1
ATOM 3923 O O . ILE E 1 66 ? 57.826 132.700 -42.510 1.00 35.66 66 ILE E O 1
ATOM 3928 N N . THR E 1 67 ? 58.609 134.220 -43.960 1.00 39.30 67 THR E N 1
ATOM 3929 C CA . THR E 1 67 ? 58.178 133.484 -45.163 1.00 42.49 67 THR E CA 1
ATOM 3930 C C . THR E 1 67 ? 59.294 132.730 -45.879 1.00 40.65 67 THR E C 1
ATOM 3931 O O . THR E 1 67 ? 59.074 131.631 -46.358 1.00 43.16 67 THR E O 1
ATOM 3935 N N . ASP E 1 68 ? 60.481 133.324 -45.962 1.00 42.52 68 ASP E N 1
ATOM 3936 C CA . ASP E 1 68 ? 61.627 132.681 -46.631 1.00 44.85 68 ASP E CA 1
ATOM 3937 C C . ASP E 1 68 ? 62.017 131.415 -45.877 1.00 38.97 68 ASP E C 1
ATOM 3938 O O . ASP E 1 68 ? 62.340 131.486 -44.702 1.00 41.61 68 ASP E O 1
ATOM 3943 N N . PRO E 1 69 ? 61.987 130.254 -46.546 1.00 40.52 69 PRO E N 1
ATOM 3944 C CA . PRO E 1 69 ? 62.325 129.001 -45.865 1.00 40.45 69 PRO E CA 1
ATOM 3945 C C . PRO E 1 69 ? 63.721 128.980 -45.219 1.00 36.89 69 PRO E C 1
ATOM 3946 O O . PRO E 1 69 ? 63.896 128.419 -44.133 1.00 33.82 69 PRO E O 1
ATOM 3950 N N . ALA E 1 70 ? 64.697 129.580 -45.889 1.00 37.88 70 ALA E N 1
ATOM 3951 C CA . ALA E 1 70 ? 66.068 129.626 -45.377 1.00 36.68 70 ALA E CA 1
ATOM 3952 C C . ALA E 1 70 ? 66.116 130.393 -44.060 1.00 32.86 70 ALA E C 1
ATOM 3953 O O . ALA E 1 70 ? 66.712 129.929 -43.079 1.00 30.33 70 ALA E O 1
ATOM 3955 N N . ASN E 1 71 ? 65.482 131.566 -44.055 1.00 31.22 71 ASN E N 1
ATOM 3956 C CA . ASN E 1 71 ? 65.365 132.393 -42.849 1.00 28.50 71 ASN E CA 1
ATOM 3957 C C . ASN E 1 71 ? 64.475 131.749 -41.771 1.00 26.89 71 ASN E C 1
ATOM 3958 O O . ASN E 1 71 ? 64.670 131.964 -40.572 1.00 27.89 71 ASN E O 1
ATOM 3963 N N . VAL E 1 72 ? 63.481 130.989 -42.194 1.00 28.25 72 VAL E N 1
ATOM 3964 C CA . VAL E 1 72 ? 62.657 130.261 -41.249 1.00 27.21 72 VAL E CA 1
ATOM 3965 C C . VAL E 1 72 ? 63.512 129.263 -40.468 1.00 26.40 72 VAL E C 1
ATOM 3966 O O . VAL E 1 72 ? 63.400 129.153 -39.248 1.00 25.60 72 VAL E O 1
ATOM 3970 N N . GLU E 1 73 ? 64.385 128.557 -41.172 1.00 30.58 73 GLU E N 1
ATOM 3971 C CA . GLU E 1 73 ? 65.279 127.585 -40.531 1.00 30.15 73 GLU E CA 1
ATOM 3972 C C . GLU E 1 73 ? 66.308 128.267 -39.627 1.00 27.36 73 GLU E C 1
ATOM 3973 O O . GLU E 1 73 ? 66.576 127.802 -38.535 1.00 26.25 73 GLU E O 1
ATOM 3975 N N . ASN E 1 74 ? 66.853 129.397 -40.070 1.00 32.17 74 ASN E N 1
ATOM 3976 C CA . ASN E 1 74 ? 67.799 130.166 -39.243 1.00 30.34 74 ASN E CA 1
ATOM 3977 C C . ASN E 1 74 ? 67.166 130.605 -37.925 1.00 26.24 74 ASN E C 1
ATOM 3978 O O . ASN E 1 74 ? 67.756 130.483 -36.864 1.00 31.03 74 ASN E O 1
ATOM 3983 N N . CYS E 1 75 ? 65.952 131.123 -38.011 1.00 30.28 75 CYS E N 1
ATOM 3984 C CA . CYS E 1 75 ? 65.160 131.502 -36.830 1.00 26.18 75 CYS E CA 1
ATOM 3985 C C . CYS E 1 75 ? 64.977 130.331 -35.874 1.00 24.73 75 CYS E C 1
ATOM 3986 O O . CYS E 1 75 ? 65.084 130.486 -34.666 1.00 24.72 75 CYS E O 1
ATOM 3989 N N . LYS E 1 76 ? 64.691 129.161 -36.425 1.00 24.16 76 LYS E N 1
ATOM 3990 C CA . LYS E 1 76 ? 64.511 127.965 -35.608 1.00 25.00 76 LYS E CA 1
ATOM 3991 C C . LYS E 1 76 ? 65.813 127.574 -34.913 1.00 24.38 76 LYS E C 1
ATOM 3992 O O . LYS E 1 76 ? 65.825 127.265 -33.720 1.00 23.14 76 LYS E O 1
ATOM 3998 N N . LYS E 1 77 ? 66.905 127.583 -35.672 1.00 26.50 77 LYS E N 1
ATOM 3999 C CA . LYS E 1 77 ? 68.226 127.253 -35.132 1.00 26.63 77 LYS E CA 1
ATOM 4000 C C . LYS E 1 77 ? 68.592 128.218 -33.993 1.00 25.70 77 LYS E C 1
ATOM 4001 O O . LYS E 1 77 ? 69.097 127.797 -32.953 1.00 29.46 77 LYS E O 1
ATOM 4005 N N . VAL E 1 78 ? 68.297 129.502 -34.183 1.00 19.14 78 VAL E N 1
ATOM 4006 C CA . VAL E 1 78 ? 68.589 130.526 -33.184 1.00 18.14 78 VAL E CA 1
ATOM 4007 C C . VAL E 1 78 ? 67.683 130.427 -31.949 1.00 16.93 78 VAL E C 1
ATOM 4008 O O . VAL E 1 78 ? 68.126 130.592 -30.816 1.00 18.50 78 VAL E O 1
ATOM 4012 N N . ALA E 1 79 ? 66.403 130.173 -32.167 1.00 19.49 79 ALA E N 1
ATOM 4013 C CA . ALA E 1 79 ? 65.471 129.986 -31.059 1.00 18.68 79 ALA E CA 1
ATOM 4014 C C . ALA E 1 79 ? 65.949 128.872 -30.134 1.00 19.98 79 ALA E C 1
ATOM 4015 O O . ALA E 1 79 ? 65.974 129.015 -28.911 1.00 22.58 79 ALA E O 1
ATOM 4017 N N . SER E 1 80 ? 66.353 127.764 -30.736 1.00 23.38 80 SER E N 1
ATOM 4018 C CA . SER E 1 80 ? 66.818 126.607 -29.980 1.00 23.86 80 SER E CA 1
ATOM 4019 C C . SER E 1 80 ? 68.033 126.948 -29.135 1.00 23.07 80 SER E C 1
ATOM 4020 O O . SER E 1 80 ? 68.098 126.631 -27.933 1.00 20.98 80 SER E O 1
ATOM 4023 N N . ARG E 1 81 ? 69.001 127.567 -29.794 1.00 18.29 81 ARG E N 1
ATOM 4024 C CA . ARG E 1 81 ? 70.225 127.985 -29.134 1.00 21.19 81 ARG E CA 1
ATOM 4025 C C . ARG E 1 81 ? 69.933 128.946 -27.972 1.00 20.45 81 ARG E C 1
ATOM 4026 O O . ARG E 1 81 ? 70.440 128.758 -26.868 1.00 24.90 81 ARG E O 1
ATOM 4034 N N . CYS E 1 82 ? 69.105 129.959 -28.219 1.00 18.11 82 CYS E N 1
ATOM 4035 C CA . CYS E 1 82 ? 68.798 130.967 -27.195 1.00 21.30 82 CYS E CA 1
ATOM 4036 C C . CYS E 1 82 ? 68.054 130.384 -25.989 1.00 23.97 82 CYS E C 1
ATOM 4037 O O . CYS E 1 82 ? 68.368 130.717 -24.840 1.00 27.87 82 CYS E O 1
ATOM 4040 N N . VAL E 1 83 ? 67.080 129.513 -26.242 1.00 21.42 83 VAL E N 1
ATOM 4041 C CA . VAL E 1 83 ? 66.350 128.870 -25.154 1.00 15.73 83 VAL E CA 1
ATOM 4042 C C . VAL E 1 83 ? 67.292 128.000 -24.310 1.00 18.94 83 VAL E C 1
ATOM 4043 O O . VAL E 1 83 ? 67.250 128.030 -23.078 1.00 19.32 83 VAL E O 1
ATOM 4047 N N . ASP E 1 84 ? 68.153 127.242 -24.977 1.00 19.73 84 ASP E N 1
ATOM 4048 C CA . ASP E 1 84 ? 69.115 126.372 -24.283 1.00 24.68 84 ASP E CA 1
ATOM 4049 C C . ASP E 1 84 ? 70.028 127.154 -23.336 1.00 25.58 84 ASP E C 1
ATOM 4050 O O . ASP E 1 84 ? 70.327 126.686 -22.242 1.00 27.03 84 ASP E O 1
ATOM 4055 N N . ARG E 1 85 ? 70.471 128.336 -23.753 1.00 25.40 85 ARG E N 1
ATOM 4056 C CA . ARG E 1 85 ? 71.464 129.089 -22.986 1.00 26.45 85 ARG E CA 1
ATOM 4057 C C . ARG E 1 85 ? 70.776 129.946 -21.942 1.00 21.50 85 ARG E C 1
ATOM 4058 O O . ARG E 1 85 ? 71.164 129.955 -20.795 1.00 26.47 85 ARG E O 1
ATOM 4062 N N . GLU E 1 86 ? 69.727 130.637 -22.342 1.00 21.87 86 GLU E N 1
ATOM 4063 C CA . GLU E 1 86 ? 69.126 131.650 -21.484 1.00 23.35 86 GLU E CA 1
ATOM 4064 C C . GLU E 1 86 ? 68.102 131.124 -20.472 1.00 27.48 86 GLU E C 1
ATOM 4065 O O . GLU E 1 86 ? 67.667 131.878 -19.607 1.00 32.82 86 GLU E O 1
ATOM 4071 N N . THR E 1 87 ? 67.715 129.849 -20.564 1.00 26.59 87 THR E N 1
ATOM 4072 C CA . THR E 1 87 ? 66.856 129.235 -19.516 1.00 24.54 87 THR E CA 1
ATOM 4073 C C . THR E 1 87 ? 67.673 128.525 -18.426 1.00 27.06 87 THR E C 1
ATOM 4074 O O . THR E 1 87 ? 67.107 128.015 -17.456 1.00 26.37 87 THR E O 1
ATOM 4078 N N . GLN E 1 88 ? 68.995 128.481 -18.584 1.00 29.83 88 GLN E N 1
ATOM 4079 C CA . GLN E 1 88 ? 69.870 128.015 -17.499 1.00 34.39 88 GLN E CA 1
ATOM 4080 C C . GLN E 1 88 ? 69.951 129.079 -16.389 1.00 34.30 88 GLN E C 1
ATOM 4081 O O . GLN E 1 88 ? 69.698 130.265 -16.613 1.00 33.65 88 GLN E O 1
ATOM 4087 N N . GLY E 1 89 ? 70.286 128.638 -15.188 1.00 35.59 89 GLY E N 1
ATOM 4088 C CA . GLY E 1 89 ? 70.531 129.555 -14.078 1.00 37.38 89 GLY E CA 1
ATOM 4089 C C . GLY E 1 89 ? 69.322 129.863 -13.200 1.00 38.06 89 GLY E C 1
ATOM 4090 O O . GLY E 1 89 ? 68.219 129.345 -13.421 1.00 34.79 89 GLY E O 1
ATOM 4091 N N . PRO E 1 90 ? 69.523 130.729 -12.192 1.00 40.25 90 PRO E N 1
ATOM 4092 C CA . PRO E 1 90 ? 68.535 130.991 -11.163 1.00 40.00 90 PRO E CA 1
ATOM 4093 C C . PRO E 1 90 ? 67.641 132.211 -11.400 1.00 36.83 90 PRO E C 1
ATOM 4094 O O . PRO E 1 90 ? 66.815 132.531 -10.549 1.00 39.89 90 PRO E O 1
ATOM 4098 N N . LYS E 1 91 ? 67.792 132.887 -12.532 1.00 34.67 91 LYS E N 1
ATOM 4099 C CA . LYS E 1 91 ? 66.950 134.054 -12.829 1.00 31.73 91 LYS E CA 1
ATOM 4100 C C . LYS E 1 91 ? 65.485 133.625 -12.904 1.00 26.60 91 LYS E C 1
ATOM 4101 O O . LYS E 1 91 ? 65.173 132.447 -13.079 1.00 26.44 91 LYS E O 1
ATOM 4107 N N . SER E 1 92 ? 64.587 134.592 -12.775 1.00 25.84 92 SER E N 1
ATOM 4108 C CA . SER E 1 92 ? 63.149 134.319 -12.825 1.00 24.65 92 SER E CA 1
ATOM 4109 C C . SER E 1 92 ? 62.715 133.942 -14.234 1.00 23.22 92 SER E C 1
ATOM 4110 O O . SER E 1 92 ? 63.372 134.296 -15.219 1.00 22.43 92 SER E O 1
ATOM 4113 N N . ASN E 1 93 ? 61.601 133.226 -14.324 1.00 23.29 93 ASN E N 1
ATOM 4114 C CA . ASN E 1 93 ? 61.054 132.802 -15.617 1.00 21.71 93 ASN E CA 1
ATOM 4115 C C . ASN E 1 93 ? 60.788 134.006 -16.550 1.00 22.87 93 ASN E C 1
ATOM 4116 O O . ASN E 1 93 ? 61.083 133.944 -17.754 1.00 17.34 93 ASN E O 1
ATOM 4121 N N . ARG E 1 94 ? 60.248 135.098 -16.000 1.00 23.55 94 ARG E N 1
ATOM 4122 C CA . ARG E 1 94 ? 59.950 136.307 -16.788 1.00 24.13 94 ARG E CA 1
ATOM 4123 C C . ARG E 1 94 ? 61.233 136.892 -17.361 1.00 23.16 94 ARG E C 1
ATOM 4124 O O . ARG E 1 94 ? 61.294 137.274 -18.520 1.00 20.84 94 ARG E O 1
ATOM 4132 N N . GLN E 1 95 ? 62.259 136.968 -16.526 1.00 21.58 95 GLN E N 1
ATOM 4133 C CA . GLN E 1 95 ? 63.543 137.497 -16.962 1.00 20.63 95 GLN E CA 1
ATOM 4134 C C . GLN E 1 95 ? 64.242 136.575 -17.958 1.00 21.33 95 GLN E C 1
ATOM 4135 O O . GLN E 1 95 ? 64.948 137.039 -18.859 1.00 19.00 95 GLN E O 1
ATOM 4141 N N . LYS E 1 96 ? 64.070 135.268 -17.788 1.00 22.89 96 LYS E N 1
ATOM 4142 C CA . LYS E 1 96 ? 64.625 134.308 -18.743 1.00 18.42 96 LYS E CA 1
ATOM 4143 C C . LYS E 1 96 ? 63.991 134.518 -20.109 1.00 17.44 96 LYS E C 1
ATOM 4144 O O . LYS E 1 96 ? 64.657 134.463 -21.132 1.00 20.14 96 LYS E O 1
ATOM 4150 N N . ALA E 1 97 ? 62.690 134.752 -20.118 1.00 16.44 97 ALA E N 1
ATOM 4151 C CA . ALA E 1 97 ? 61.952 135.018 -21.366 1.00 15.87 97 ALA E CA 1
ATOM 4152 C C . ALA E 1 97 ? 62.498 136.281 -22.061 1.00 18.08 97 ALA E C 1
ATOM 4153 O O . ALA E 1 97 ? 62.767 136.297 -23.265 1.00 17.57 97 ALA E O 1
ATOM 4155 N N . VAL E 1 98 ? 62.654 137.347 -21.292 1.00 19.17 98 VAL E N 1
ATOM 4156 C CA . VAL E 1 98 ? 63.226 138.586 -21.812 1.00 19.15 98 VAL E CA 1
ATOM 4157 C C . VAL E 1 98 ? 64.632 138.348 -22.377 1.00 20.93 98 VAL E C 1
ATOM 4158 O O . VAL E 1 98 ? 64.985 138.856 -23.426 1.00 19.97 98 VAL E O 1
ATOM 4162 N N . ASN E 1 99 ? 65.440 137.570 -21.672 1.00 24.52 99 ASN E N 1
ATOM 4163 C CA . ASN E 1 99 ? 66.798 137.251 -22.136 1.00 17.57 99 ASN E CA 1
ATOM 4164 C C . ASN E 1 99 ? 66.801 136.449 -23.443 1.00 16.35 99 ASN E C 1
ATOM 4165 O O . ASN E 1 99 ? 67.659 136.674 -24.305 1.00 18.23 99 ASN E O 1
ATOM 4170 N N . ILE E 1 100 ? 65.863 135.514 -23.578 1.00 15.27 100 ILE E N 1
ATOM 4171 C CA . ILE E 1 100 ? 65.705 134.739 -24.813 1.00 14.88 100 ILE E CA 1
ATOM 4172 C C . ILE E 1 100 ? 65.462 135.698 -25.981 1.00 19.54 100 ILE E C 1
ATOM 4173 O O . ILE E 1 100 ? 66.090 135.587 -27.035 1.00 21.96 100 ILE E O 1
ATOM 4178 N N . ILE E 1 101 ? 64.536 136.631 -25.782 1.00 17.90 101 ILE E N 1
ATOM 4179 C CA . ILE E 1 101 ? 64.185 137.604 -26.808 1.00 18.61 101 ILE E CA 1
ATOM 4180 C C . ILE E 1 101 ? 65.396 138.455 -27.175 1.00 21.62 101 ILE E C 1
ATOM 4181 O O . ILE E 1 101 ? 65.676 138.710 -28.347 1.00 18.33 101 ILE E O 1
ATOM 4186 N N . GLY E 1 102 ? 66.122 138.890 -26.158 1.00 23.59 102 GLY E N 1
ATOM 4187 C CA . GLY E 1 102 ? 67.310 139.700 -26.371 1.00 23.92 102 GLY E CA 1
ATOM 4188 C C . GLY E 1 102 ? 68.336 138.947 -27.189 1.00 26.28 102 GLY E C 1
ATOM 4189 O O . GLY E 1 102 ? 69.016 139.531 -28.035 1.00 31.13 102 GLY E O 1
ATOM 4190 N N . CYS E 1 103 ? 68.443 137.644 -26.931 1.00 25.50 103 CYS E N 1
ATOM 4191 C CA . CYS E 1 103 ? 69.400 136.765 -27.639 1.00 25.58 103 CYS E CA 1
ATOM 4192 C C . CYS E 1 103 ? 69.023 136.620 -29.124 1.00 25.54 103 CYS E C 1
ATOM 4193 O O . CYS E 1 103 ? 69.886 136.655 -30.003 1.00 24.96 103 CYS E O 1
ATOM 4196 N N . ALA E 1 104 ? 67.723 136.482 -29.389 1.00 21.25 104 ALA E N 1
ATOM 4197 C CA . ALA E 1 104 ? 67.217 136.396 -30.763 1.00 18.65 104 ALA E CA 1
ATOM 4198 C C . ALA E 1 104 ? 67.371 137.723 -31.505 1.00 16.43 104 ALA E C 1
ATOM 4199 O O . ALA E 1 104 ? 67.669 137.742 -32.692 1.00 17.12 104 ALA E O 1
ATOM 4201 N N . LEU E 1 105 ? 67.129 138.826 -30.811 1.00 16.98 105 LEU E N 1
ATOM 4202 C CA . LEU E 1 105 ? 67.216 140.153 -31.425 1.00 18.08 105 LEU E CA 1
ATOM 4203 C C . LEU E 1 105 ? 68.660 140.427 -31.809 1.00 22.19 105 LEU E C 1
ATOM 4204 O O . LEU E 1 105 ? 68.966 140.858 -32.916 1.00 26.76 105 LEU E O 1
ATOM 4209 N N . ARG E 1 106 ? 69.556 140.135 -30.883 1.00 21.42 106 ARG E N 1
ATOM 4210 C CA . ARG E 1 106 ? 70.971 140.329 -31.120 1.00 22.11 106 ARG E CA 1
ATOM 4211 C C . ARG E 1 106 ? 71.437 139.528 -32.341 1.00 22.67 106 ARG E C 1
ATOM 4212 O O . ARG E 1 106 ? 72.285 139.997 -33.103 1.00 29.37 106 ARG E O 1
ATOM 4220 N N . ALA E 1 107 ? 70.878 138.331 -32.509 1.00 20.01 107 ALA E N 1
ATOM 4221 C CA . ALA E 1 107 ? 71.234 137.419 -33.608 1.00 20.53 107 ALA E CA 1
ATOM 4222 C C . ALA E 1 107 ? 70.712 137.865 -34.984 1.00 20.90 107 ALA E C 1
ATOM 4223 O O . ALA E 1 107 ? 71.111 137.320 -36.015 1.00 21.88 107 ALA E O 1
ATOM 4225 N N . GLY E 1 108 ? 69.799 138.827 -34.997 1.00 20.42 108 GLY E N 1
ATOM 4226 C CA . GLY E 1 108 ? 69.315 139.399 -36.244 1.00 21.20 108 GLY E CA 1
ATOM 4227 C C . GLY E 1 108 ? 67.975 138.879 -36.746 1.00 23.06 108 GLY E C 1
ATOM 4228 O O . GLY E 1 108 ? 67.513 139.282 -37.813 1.00 27.04 108 GLY E O 1
ATOM 4229 N N . VAL E 1 109 ? 67.339 138.004 -35.983 1.00 19.70 109 VAL E N 1
ATOM 4230 C CA . VAL E 1 109 ? 66.103 137.371 -36.424 1.00 19.02 109 VAL E CA 1
ATOM 4231 C C . VAL E 1 109 ? 65.027 138.399 -36.755 1.00 19.43 109 VAL E C 1
ATOM 4232 O O . VAL E 1 109 ? 64.258 138.217 -37.701 1.00 22.39 109 VAL E O 1
ATOM 4236 N N . ALA E 1 110 ? 64.974 139.491 -36.002 1.00 20.01 110 ALA E N 1
ATOM 4237 C CA . ALA E 1 110 ? 63.891 140.482 -36.175 1.00 19.72 110 ALA E CA 1
ATOM 4238 C C . ALA E 1 110 ? 63.908 141.063 -37.573 1.00 21.48 110 ALA E C 1
ATOM 4239 O O . ALA E 1 110 ? 62.858 141.326 -38.157 1.00 25.59 110 ALA E O 1
ATOM 4241 N N . GLU E 1 111 ? 65.106 141.239 -38.123 1.00 22.20 111 GLU E N 1
ATOM 4242 C CA . GLU E 1 111 ? 65.277 141.807 -39.471 1.00 24.17 111 GLU E CA 1
ATOM 4243 C C . GLU E 1 111 ? 64.642 140.958 -40.563 1.00 25.16 111 GLU E C 1
ATOM 4244 O O . GLU E 1 111 ? 64.204 141.477 -41.585 1.00 26.99 111 GLU E O 1
ATOM 4250 N N . THR E 1 112 ? 64.610 139.650 -40.340 1.00 26.04 112 THR E N 1
ATOM 4251 C CA . THR E 1 112 ? 64.117 138.688 -41.337 1.00 27.93 112 THR E CA 1
ATOM 4252 C C . THR E 1 112 ? 62.608 138.475 -41.280 1.00 28.18 112 THR E C 1
ATOM 4253 O O . THR E 1 112 ? 62.060 137.737 -42.091 1.00 31.75 112 THR E O 1
ATOM 4257 N N . THR E 1 113 ? 61.939 139.098 -40.319 1.00 26.49 113 THR E N 1
ATOM 4258 C CA . THR E 1 113 ? 60.504 138.898 -40.165 1.00 26.43 113 THR E CA 1
ATOM 4259 C C . THR E 1 113 ? 59.718 139.750 -41.158 1.00 29.51 113 THR E C 1
ATOM 4260 O O . THR E 1 113 ? 60.219 140.747 -41.681 1.00 30.59 113 THR E O 1
ATOM 4264 N N . VAL E 1 114 ? 58.476 139.351 -41.402 1.00 29.79 114 VAL E N 1
ATOM 4265 C CA . VAL E 1 114 ? 57.601 140.074 -42.328 1.00 32.08 114 VAL E CA 1
ATOM 4266 C C . VAL E 1 114 ? 57.184 141.420 -41.737 1.00 31.83 114 VAL E C 1
ATOM 4267 O O . VAL E 1 114 ? 56.918 142.371 -42.472 1.00 34.02 114 VAL E O 1
ATOM 4271 N N . LEU E 1 115 ? 57.133 141.494 -40.409 1.00 29.66 115 LEU E N 1
ATOM 4272 C CA . LEU E 1 115 ? 56.786 142.729 -39.721 1.00 30.34 115 LEU E CA 1
ATOM 4273 C C . LEU E 1 115 ? 57.787 143.833 -40.044 1.00 37.72 115 LEU E C 1
ATOM 4274 O O . LEU E 1 115 ? 57.416 145.002 -40.171 1.00 41.27 115 LEU E O 1
ATOM 4279 N N . ALA E 1 116 ? 59.056 143.449 -40.175 1.00 40.51 116 ALA E N 1
ATOM 4280 C CA . ALA E 1 116 ? 60.148 144.392 -40.434 1.00 42.50 116 ALA E CA 1
ATOM 4281 C C . ALA E 1 116 ? 60.261 144.740 -41.905 1.00 51.86 116 ALA E C 1
ATOM 4282 O O . ALA E 1 116 ? 60.661 145.844 -42.260 1.00 56.26 116 ALA E O 1
ATOM 4284 N N . ARG E 1 117 ? 60.029 143.757 -42.762 1.00 61.77 117 ARG E N 1
ATOM 4285 C CA . ARG E 1 117 ? 60.200 143.958 -44.199 1.00 71.00 117 ARG E CA 1
ATOM 4286 C C . ARG E 1 117 ? 59.014 144.740 -44.757 1.00 77.12 117 ARG E C 1
ATOM 4287 O O . ARG E 1 117 ? 59.197 145.698 -45.521 1.00 78.80 117 ARG E O 1
ATOM 4295 N N . LYS E 1 118 ? 57.811 144.326 -44.350 1.00 80.04 118 LYS E N 1
ATOM 4296 C CA . LYS E 1 118 ? 56.573 145.054 -44.647 1.00 84.56 118 LYS E CA 1
ATOM 4297 C C . LYS E 1 118 ? 56.268 146.071 -43.535 1.00 83.47 118 LYS E C 1
ATOM 4298 O O . LYS E 1 118 ? 55.279 145.940 -42.804 1.00 84.59 118 LYS E O 1
ATOM 4300 N N . LYS E 1 119 ? 57.130 147.077 -43.409 1.00 80.50 119 LYS E N 1
ATOM 4301 N N . ASP F 1 1 ? 91.193 146.922 -33.549 1.00 86.27 1 ASP F N 1
ATOM 4302 C CA . ASP F 1 1 ? 92.508 146.621 -32.896 1.00 90.84 1 ASP F CA 1
ATOM 4303 C C . ASP F 1 1 ? 92.337 146.302 -31.408 1.00 90.63 1 ASP F C 1
ATOM 4304 O O . ASP F 1 1 ? 91.365 146.740 -30.781 1.00 89.82 1 ASP F O 1
ATOM 4305 N N . ASN F 1 2 ? 93.282 145.544 -30.853 1.00 92.69 2 ASN F N 1
ATOM 4306 C CA . ASN F 1 2 ? 93.239 145.134 -29.440 1.00 93.34 2 ASN F CA 1
ATOM 4307 C C . ASN F 1 2 ? 93.016 146.325 -28.505 1.00 91.57 2 ASN F C 1
ATOM 4308 O O . ASN F 1 2 ? 92.039 146.352 -27.751 1.00 87.90 2 ASN F O 1
ATOM 4310 N N . LYS F 1 3 ? 93.915 147.307 -28.588 1.00 93.55 3 LYS F N 1
ATOM 4311 C CA . LYS F 1 3 ? 93.839 148.546 -27.800 1.00 93.81 3 LYS F CA 1
ATOM 4312 O O . LYS F 1 3 ? 92.006 149.779 -26.870 1.00 88.24 3 LYS F O 1
ATOM 4314 N N . GLU F 1 4 ? 91.818 149.101 -29.030 1.00 84.35 4 GLU F N 1
ATOM 4315 C CA . GLU F 1 4 ? 90.485 149.666 -29.269 1.00 76.69 4 GLU F CA 1
ATOM 4316 C C . GLU F 1 4 ? 89.377 148.855 -28.607 1.00 70.18 4 GLU F C 1
ATOM 4317 O O . GLU F 1 4 ? 88.392 149.421 -28.141 1.00 68.49 4 GLU F O 1
ATOM 4319 N N . LEU F 1 5 ? 89.540 147.534 -28.598 1.00 66.16 5 LEU F N 1
ATOM 4320 C CA . LEU F 1 5 ? 88.579 146.597 -27.982 1.00 61.54 5 LEU F CA 1
ATOM 4321 C C . LEU F 1 5 ? 88.679 146.641 -26.455 1.00 60.90 5 LEU F C 1
ATOM 4322 O O . LEU F 1 5 ? 87.666 146.602 -25.760 1.00 56.55 5 LEU F O 1
ATOM 4327 N N . LYS F 1 6 ? 89.908 146.720 -25.941 1.00 61.89 6 LYS F N 1
ATOM 4328 C CA . LYS F 1 6 ? 90.123 146.902 -24.500 1.00 62.84 6 LYS F CA 1
ATOM 4329 C C . LYS F 1 6 ? 89.361 148.146 -24.023 1.00 58.51 6 LYS F C 1
ATOM 4330 O O . LYS F 1 6 ? 88.689 148.111 -22.991 1.00 56.89 6 LYS F O 1
ATOM 4332 N N . ILE F 1 7 ? 89.452 149.226 -24.798 1.00 53.60 7 ILE F N 1
ATOM 4333 C CA . ILE F 1 7 ? 88.831 150.501 -24.427 1.00 53.06 7 ILE F CA 1
ATOM 4334 C C . ILE F 1 7 ? 87.311 150.399 -24.443 1.00 48.39 7 ILE F C 1
ATOM 4335 O O . ILE F 1 7 ? 86.657 150.828 -23.494 1.00 45.28 7 ILE F O 1
ATOM 4340 N N . ILE F 1 8 ? 86.765 149.818 -25.510 1.00 44.93 8 ILE F N 1
ATOM 4341 C CA . ILE F 1 8 ? 85.314 149.656 -25.653 1.00 42.52 8 ILE F CA 1
ATOM 4342 C C . ILE F 1 8 ? 84.719 148.770 -24.560 1.00 41.90 8 ILE F C 1
ATOM 4343 O O . ILE F 1 8 ? 83.667 149.084 -24.018 1.00 43.72 8 ILE F O 1
ATOM 4348 N N . ARG F 1 9 ? 85.393 147.674 -24.237 1.00 43.09 9 ARG F N 1
ATOM 4349 C CA . ARG F 1 9 ? 84.967 146.806 -23.126 1.00 45.84 9 ARG F CA 1
ATOM 4350 C C . ARG F 1 9 ? 84.835 147.565 -21.815 1.00 44.64 9 ARG F C 1
ATOM 4351 O O . ARG F 1 9 ? 83.864 147.379 -21.096 1.00 42.02 9 ARG F O 1
ATOM 4359 N N . LYS F 1 10 ? 85.831 148.400 -21.520 1.00 48.59 10 LYS F N 1
ATOM 4360 C CA . LYS F 1 10 ? 85.822 149.260 -20.327 1.00 51.72 10 LYS F CA 1
ATOM 4361 C C . LYS F 1 10 ? 84.649 150.245 -20.383 1.00 47.05 10 LYS F C 1
ATOM 4362 O O . LYS F 1 10 ? 84.044 150.530 -19.357 1.00 45.46 10 LYS F O 1
ATOM 4364 N N . ASP F 1 11 ? 84.343 150.754 -21.578 1.00 41.38 11 ASP F N 1
ATOM 4365 C CA . ASP F 1 11 ? 83.221 151.682 -21.763 1.00 41.61 11 ASP F CA 1
ATOM 4366 C C . ASP F 1 11 ? 81.853 150.994 -21.618 1.00 42.21 11 ASP F C 1
ATOM 4367 O O . ASP F 1 11 ? 80.921 151.563 -21.045 1.00 44.21 11 ASP F O 1
ATOM 4372 N N . VAL F 1 12 ? 81.733 149.778 -22.140 1.00 41.58 12 VAL F N 1
ATOM 4373 C CA . VAL F 1 12 ? 80.523 148.979 -21.948 1.00 40.29 12 VAL F CA 1
ATOM 4374 C C . VAL F 1 12 ? 80.269 148.734 -20.456 1.00 40.89 12 VAL F C 1
ATOM 4375 O O . VAL F 1 12 ? 79.177 148.996 -19.957 1.00 38.79 12 VAL F O 1
ATOM 4379 N N . ALA F 1 13 ? 81.284 148.249 -19.753 1.00 40.75 13 ALA F N 1
ATOM 4380 C CA . ALA F 1 13 ? 81.174 147.985 -18.309 1.00 46.07 13 ALA F CA 1
ATOM 4381 C C . ALA F 1 13 ? 80.708 149.219 -17.538 1.00 46.35 13 ALA F C 1
ATOM 4382 O O . ALA F 1 13 ? 79.904 149.114 -16.619 1.00 52.96 13 ALA F O 1
ATOM 4384 N N . GLU F 1 14 ? 81.232 150.381 -17.918 1.00 46.17 14 GLU F N 1
ATOM 4385 C CA . GLU F 1 14 ? 80.928 151.650 -17.246 1.00 47.97 14 GLU F CA 1
ATOM 4386 C C . GLU F 1 14 ? 79.524 152.149 -17.607 1.00 45.18 14 GLU F C 1
ATOM 4387 O O . GLU F 1 14 ? 78.808 152.676 -16.754 1.00 49.35 14 GLU F O 1
ATOM 4390 N N . CYS F 1 15 ? 79.140 151.981 -18.868 1.00 40.98 15 CYS F N 1
ATOM 4391 C CA . CYS F 1 15 ? 77.775 152.271 -19.301 1.00 41.08 15 CYS F CA 1
ATOM 4392 C C . CYS F 1 15 ? 76.788 151.378 -18.552 1.00 42.79 15 CYS F C 1
ATOM 4393 O O . CYS F 1 15 ? 75.777 151.856 -18.056 1.00 44.75 15 CYS F O 1
ATOM 4396 N N . LEU F 1 16 ? 77.101 150.088 -18.468 1.00 42.89 16 LEU F N 1
ATOM 4397 C CA . LEU F 1 16 ? 76.310 149.133 -17.677 1.00 44.29 16 LEU F CA 1
ATOM 4398 C C . LEU F 1 16 ? 76.026 149.645 -16.278 1.00 48.34 16 LEU F C 1
ATOM 4399 O O . LEU F 1 16 ? 74.935 149.467 -15.746 1.00 50.60 16 LEU F O 1
ATOM 4404 N N . ARG F 1 17 ? 77.034 150.261 -15.683 1.00 51.43 17 ARG F N 1
ATOM 4405 C CA . ARG F 1 17 ? 76.951 150.731 -14.312 1.00 55.76 17 ARG F CA 1
ATOM 4406 C C . ARG F 1 17 ? 76.109 152.001 -14.212 1.00 53.87 17 ARG F C 1
ATOM 4407 O O . ARG F 1 17 ? 75.154 152.046 -13.443 1.00 55.44 17 ARG F O 1
ATOM 4410 N N . THR F 1 18 ? 76.450 153.014 -15.006 1.00 52.73 18 THR F N 1
ATOM 4411 C CA . THR F 1 18 ? 75.822 154.348 -14.885 1.00 56.18 18 THR F CA 1
ATOM 4412 C C . THR F 1 18 ? 74.410 154.460 -15.467 1.00 52.62 18 THR F C 1
ATOM 4413 O O . THR F 1 18 ? 73.636 155.318 -15.046 1.00 54.42 18 THR F O 1
ATOM 4417 N N . LEU F 1 19 ? 74.088 153.617 -16.442 1.00 51.04 19 LEU F N 1
ATOM 4418 C CA . LEU F 1 19 ? 72.768 153.663 -17.098 1.00 49.54 19 LEU F CA 1
ATOM 4419 C C . LEU F 1 19 ? 71.647 153.240 -16.151 1.00 54.87 19 LEU F C 1
ATOM 4420 O O . LEU F 1 19 ? 71.799 152.269 -15.413 1.00 58.32 19 LEU F O 1
ATOM 4425 N N . PRO F 1 20 ? 70.515 153.968 -16.175 1.00 62.08 20 PRO F N 1
ATOM 4426 C CA . PRO F 1 20 ? 69.390 153.654 -15.298 1.00 66.20 20 PRO F CA 1
ATOM 4427 C C . PRO F 1 20 ? 68.902 152.241 -15.495 1.00 65.82 20 PRO F C 1
ATOM 4428 O O . PRO F 1 20 ? 68.749 151.795 -16.638 1.00 59.72 20 PRO F O 1
ATOM 4432 N N . LYS F 1 21 ? 68.703 151.519 -14.398 1.00 71.14 21 LYS F N 1
ATOM 4433 C CA . LYS F 1 21 ? 68.047 150.237 -14.532 1.00 72.54 21 LYS F CA 1
ATOM 4434 C C . LYS F 1 21 ? 66.601 150.585 -14.870 1.00 70.95 21 LYS F C 1
ATOM 4435 O O . LYS F 1 21 ? 65.981 151.453 -14.242 1.00 72.74 21 LYS F O 1
ATOM 4439 N N . CYS F 1 22 ? 66.123 149.971 -15.940 1.00 65.93 22 CYS F N 1
ATOM 4440 C CA . CYS F 1 22 ? 64.723 150.053 -16.344 1.00 66.83 22 CYS F CA 1
ATOM 4441 C C . CYS F 1 22 ? 64.142 148.655 -16.537 1.00 63.77 22 CYS F C 1
ATOM 4442 O O . CYS F 1 22 ? 64.872 147.674 -16.735 1.00 65.12 22 CYS F O 1
ATOM 4445 N N . GLY F 1 23 ? 62.821 148.574 -16.456 1.00 61.76 23 GLY F N 1
ATOM 4446 C CA . GLY F 1 23 ? 62.126 147.294 -16.485 1.00 60.03 23 GLY F CA 1
ATOM 4447 C C . GLY F 1 23 ? 62.317 146.554 -17.796 1.00 51.79 23 GLY F C 1
ATOM 4448 O O . GLY F 1 23 ? 62.468 147.168 -18.846 1.00 44.59 23 GLY F O 1
ATOM 4449 N N . ASN F 1 24 ? 62.313 145.227 -17.718 1.00 49.88 24 ASN F N 1
ATOM 4450 C CA . ASN F 1 24 ? 62.340 144.362 -18.903 1.00 43.31 24 ASN F CA 1
ATOM 4451 C C . ASN F 1 24 ? 63.539 144.617 -19.778 1.00 36.96 24 ASN F C 1
ATOM 4452 O O . ASN F 1 24 ? 63.415 145.049 -20.931 1.00 31.53 24 ASN F O 1
ATOM 4457 N N . GLN F 1 25 ? 64.717 144.351 -19.224 1.00 40.24 25 GLN F N 1
ATOM 4458 C CA . GLN F 1 25 ? 65.966 144.481 -19.982 1.00 35.13 25 GLN F CA 1
ATOM 4459 C C . GLN F 1 25 ? 66.771 143.202 -19.903 1.00 32.83 25 GLN F C 1
ATOM 4460 O O . GLN F 1 25 ? 66.835 142.574 -18.853 1.00 36.00 25 GLN F O 1
ATOM 4466 N N . PRO F 1 26 ? 67.389 142.806 -21.023 1.00 29.24 26 PRO F N 1
ATOM 4467 C CA . PRO F 1 26 ? 68.197 141.602 -21.019 1.00 29.91 26 PRO F CA 1
ATOM 4468 C C . PRO F 1 26 ? 69.418 141.763 -20.131 1.00 31.10 26 PRO F C 1
ATOM 4469 O O . PRO F 1 26 ? 69.951 142.857 -20.025 1.00 30.26 26 PRO F O 1
ATOM 4473 N N . ASP F 1 27 ? 69.849 140.668 -19.515 1.00 33.47 27 ASP F N 1
ATOM 4474 C CA . ASP F 1 27 ? 71.074 140.662 -18.728 1.00 35.21 27 ASP F CA 1
ATOM 4475 C C . ASP F 1 27 ? 72.311 140.903 -19.599 1.00 33.16 27 ASP F C 1
ATOM 4476 O O . ASP F 1 27 ? 73.296 141.453 -19.137 1.00 33.97 27 ASP F O 1
ATOM 4481 N N . ASP F 1 28 ? 72.238 140.486 -20.855 1.00 30.93 28 ASP F N 1
ATOM 4482 C CA . ASP F 1 28 ? 73.340 140.634 -21.790 1.00 29.27 28 ASP F CA 1
ATOM 4483 C C . ASP F 1 28 ? 73.475 142.086 -22.285 1.00 28.06 28 ASP F C 1
ATOM 4484 O O . ASP F 1 28 ? 72.630 142.561 -23.057 1.00 26.56 28 ASP F O 1
ATOM 4489 N N . PRO F 1 29 ? 74.563 142.780 -21.889 1.00 27.67 29 PRO F N 1
ATOM 4490 C CA . PRO F 1 29 ? 74.682 144.191 -22.234 1.00 26.15 29 PRO F CA 1
ATOM 4491 C C . PRO F 1 29 ? 74.766 144.443 -23.719 1.00 23.55 29 PRO F C 1
ATOM 4492 O O . PRO F 1 29 ? 74.324 145.484 -24.196 1.00 23.41 29 PRO F O 1
ATOM 4496 N N . LEU F 1 30 ? 75.320 143.484 -24.450 1.00 25.56 30 LEU F N 1
ATOM 4497 C CA . LEU F 1 30 ? 75.466 143.620 -25.902 1.00 21.39 30 LEU F CA 1
ATOM 4498 C C . LEU F 1 30 ? 74.138 143.403 -26.629 1.00 20.92 30 LEU F C 1
ATOM 4499 O O . LEU F 1 30 ? 74.043 143.584 -27.836 1.00 21.28 30 LEU F O 1
ATOM 4504 N N . ALA F 1 31 ? 73.109 143.012 -25.885 1.00 26.16 31 ALA F N 1
ATOM 4505 C CA . ALA F 1 31 ? 71.745 142.926 -26.415 1.00 23.16 31 ALA F CA 1
ATOM 4506 C C . ALA F 1 31 ? 70.947 144.206 -26.139 1.00 20.49 31 ALA F C 1
ATOM 4507 O O . ALA F 1 31 ? 69.756 144.273 -26.461 1.00 19.40 31 ALA F O 1
ATOM 4509 N N . ARG F 1 32 ? 71.595 145.215 -25.553 1.00 19.70 32 ARG F N 1
ATOM 4510 C CA . ARG F 1 32 ? 70.900 146.441 -25.142 1.00 19.84 32 ARG F CA 1
ATOM 4511 C C . ARG F 1 32 ? 71.242 147.645 -25.989 1.00 18.65 32 ARG F C 1
ATOM 4512 O O . ARG F 1 32 ? 72.403 147.984 -26.142 1.00 18.55 32 ARG F O 1
ATOM 4520 N N . VAL F 1 33 ? 70.210 148.314 -26.505 1.00 19.67 33 VAL F N 1
ATOM 4521 C CA . VAL F 1 33 ? 70.413 149.490 -27.344 1.00 17.60 33 VAL F CA 1
ATOM 4522 C C . VAL F 1 33 ? 71.097 150.611 -26.561 1.00 20.09 33 VAL F C 1
ATOM 4523 O O . VAL F 1 33 ? 72.022 151.225 -27.051 1.00 18.36 33 VAL F O 1
ATOM 4527 N N . ASP F 1 34 ? 70.628 150.857 -25.335 1.00 23.18 34 ASP F N 1
ATOM 4528 C CA . ASP F 1 34 ? 71.137 151.957 -24.526 1.00 21.43 34 ASP F CA 1
ATOM 4529 C C . ASP F 1 34 ? 72.629 151.769 -24.210 1.00 23.90 34 ASP F C 1
ATOM 4530 O O . ASP F 1 34 ? 73.387 152.743 -24.179 1.00 22.94 34 ASP F O 1
ATOM 4535 N N . VAL F 1 35 ? 73.051 150.526 -24.013 1.00 21.79 35 VAL F N 1
ATOM 4536 C CA . VAL F 1 35 ? 74.466 150.234 -23.751 1.00 22.70 35 VAL F CA 1
ATOM 4537 C C . VAL F 1 35 ? 75.321 150.472 -24.983 1.00 21.57 35 VAL F C 1
ATOM 4538 O O . VAL F 1 35 ? 76.376 151.094 -24.903 1.00 25.02 35 VAL F O 1
ATOM 4542 N N . TRP F 1 36 ? 74.880 149.961 -26.118 1.00 19.75 36 TRP F N 1
ATOM 4543 C CA . TRP F 1 36 ? 75.612 150.151 -27.376 1.00 19.48 36 TRP F CA 1
ATOM 4544 C C . TRP F 1 36 ? 75.741 151.625 -27.705 1.00 19.92 36 TRP F C 1
ATOM 4545 O O . TRP F 1 36 ? 76.824 152.103 -28.008 1.00 24.00 36 TRP F O 1
ATOM 4556 N N . HIS F 1 37 ? 74.623 152.342 -27.644 1.00 21.15 37 HIS F N 1
ATOM 4557 C CA . HIS F 1 37 ? 74.618 153.770 -27.929 1.00 20.06 37 HIS F CA 1
ATOM 4558 C C . HIS F 1 37 ? 75.524 154.523 -26.990 1.00 22.08 37 HIS F C 1
ATOM 4559 O O . HIS F 1 37 ? 76.267 155.394 -27.399 1.00 25.12 37 HIS F O 1
ATOM 4566 N N . CYS F 1 38 ? 75.423 154.195 -25.710 1.00 23.94 38 CYS F N 1
ATOM 4567 C CA . CYS F 1 38 ? 76.275 154.786 -24.696 1.00 25.51 38 CYS F CA 1
ATOM 4568 C C . CYS F 1 38 ? 77.750 154.541 -25.033 1.00 26.94 38 CYS F C 1
ATOM 4569 O O . CYS F 1 38 ? 78.571 155.472 -25.002 1.00 29.11 38 CYS F O 1
ATOM 4572 N N . ALA F 1 39 ? 78.069 153.290 -25.364 1.00 25.12 39 ALA F N 1
ATOM 4573 C CA . ALA F 1 39 ? 79.435 152.887 -25.698 1.00 28.47 39 ALA F CA 1
ATOM 4574 C C . ALA F 1 39 ? 79.953 153.608 -26.940 1.00 30.66 39 ALA F C 1
ATOM 4575 O O . ALA F 1 39 ? 81.080 154.120 -26.947 1.00 31.09 39 ALA F O 1
ATOM 4577 N N . MET F 1 40 ? 79.135 153.634 -27.990 1.00 27.31 40 MET F N 1
ATOM 4578 C CA . MET F 1 40 ? 79.531 154.272 -29.255 1.00 30.22 40 MET F CA 1
ATOM 4579 C C . MET F 1 40 ? 79.652 155.796 -29.107 1.00 34.06 40 MET F C 1
ATOM 4580 O O . MET F 1 40 ? 80.564 156.420 -29.676 1.00 35.90 40 MET F O 1
ATOM 4585 N N . ALA F 1 41 ? 78.752 156.383 -28.319 1.00 32.02 41 ALA F N 1
ATOM 4586 C CA . ALA F 1 41 ? 78.821 157.821 -27.996 1.00 34.08 41 ALA F CA 1
ATOM 4587 C C . ALA F 1 41 ? 80.171 158.204 -27.390 1.00 31.49 41 ALA F C 1
ATOM 4588 O O . ALA F 1 41 ? 80.753 159.218 -27.757 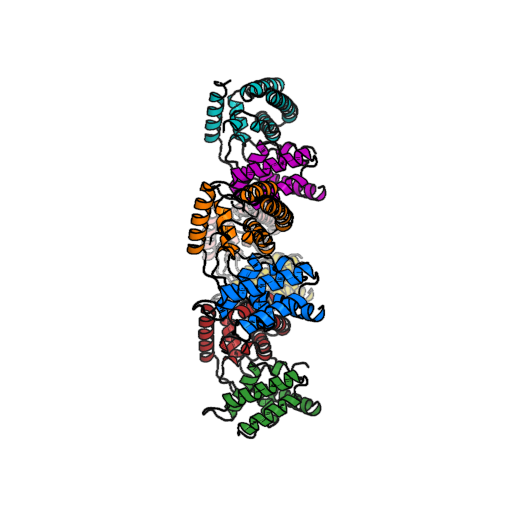1.00 33.24 41 ALA F O 1
ATOM 4590 N N . LYS F 1 42 ? 80.658 157.375 -26.475 1.00 32.92 42 LYS F N 1
ATOM 4591 C CA . LYS F 1 42 ? 81.957 157.617 -25.814 1.00 38.46 42 LYS F CA 1
ATOM 4592 C C . LYS F 1 42 ? 83.133 157.503 -26.767 1.00 37.49 42 LYS F C 1
ATOM 4593 O O . LYS F 1 42 ? 84.145 158.160 -26.562 1.00 43.22 42 LYS F O 1
ATOM 4599 N N . ARG F 1 43 ? 82.995 156.690 -27.811 1.00 34.55 43 ARG F N 1
ATOM 4600 C CA . ARG F 1 43 ? 84.028 156.601 -28.854 1.00 38.23 43 ARG F CA 1
ATOM 4601 C C . ARG F 1 43 ? 83.888 157.712 -29.903 1.00 39.37 43 ARG F C 1
ATOM 4602 O O . ARG F 1 43 ? 84.523 157.666 -30.957 1.00 38.96 43 ARG F O 1
ATOM 4610 N N . GLY F 1 44 ? 83.033 158.691 -29.619 1.00 41.07 44 GLY F N 1
ATOM 4611 C CA . GLY F 1 44 ? 82.906 159.887 -30.452 1.00 42.12 44 GLY F CA 1
ATOM 4612 C C . GLY F 1 44 ? 82.120 159.730 -31.743 1.00 39.75 44 GLY F C 1
ATOM 4613 O O . GLY F 1 44 ? 82.081 160.658 -32.548 1.00 42.80 44 GLY F O 1
ATOM 4614 N N . VAL F 1 45 ? 81.493 158.575 -31.950 1.00 33.68 45 VAL F N 1
ATOM 4615 C CA . VAL F 1 45 ? 80.795 158.301 -33.215 1.00 34.25 45 VAL F CA 1
ATOM 4616 C C . VAL F 1 45 ? 79.715 159.357 -33.515 1.00 36.95 45 VAL F C 1
ATOM 4617 O O . VAL F 1 45 ? 79.462 159.676 -34.674 1.00 41.13 45 VAL F O 1
ATOM 4621 N N . TYR F 1 46 ? 79.102 159.911 -32.470 1.00 37.24 46 TYR F N 1
ATOM 4622 C CA . TYR F 1 46 ? 78.018 160.892 -32.629 1.00 37.10 46 TYR F CA 1
ATOM 4623 C C . TYR F 1 46 ? 78.375 162.300 -32.172 1.00 42.05 46 TYR F C 1
ATOM 4624 O O . TYR F 1 46 ? 77.501 163.160 -32.092 1.00 48.25 46 TYR F O 1
ATOM 4633 N N . ASP F 1 47 ? 79.640 162.555 -31.864 1.00 43.57 47 ASP F N 1
ATOM 4634 C CA . ASP F 1 47 ? 80.038 163.893 -31.442 1.00 46.87 47 ASP F CA 1
ATOM 4635 C C . ASP F 1 47 ? 79.638 164.986 -32.454 1.00 45.84 47 ASP F C 1
ATOM 4636 O O . ASP F 1 47 ? 79.368 166.113 -32.057 1.00 47.85 47 ASP F O 1
ATOM 4641 N N . ASN F 1 48 ? 79.592 164.656 -33.744 1.00 42.27 48 ASN F N 1
ATOM 4642 C CA . ASN F 1 48 ? 79.185 165.612 -34.765 1.00 43.60 48 ASN F CA 1
ATOM 4643 C C . ASN F 1 48 ? 77.933 165.077 -35.426 1.00 42.98 48 ASN F C 1
ATOM 4644 O O . ASN F 1 48 ? 77.965 163.969 -35.964 1.00 40.35 48 ASN F O 1
ATOM 4649 N N . PRO F 1 49 ? 76.826 165.849 -35.392 1.00 43.77 49 PRO F N 1
ATOM 4650 C CA . PRO F 1 49 ? 75.528 165.364 -35.860 1.00 41.46 49 PRO F CA 1
ATOM 4651 C C . PRO F 1 49 ? 75.345 165.319 -37.384 1.00 43.38 49 PRO F C 1
ATOM 4652 O O . PRO F 1 49 ? 74.349 164.777 -37.859 1.00 49.71 49 PRO F O 1
ATOM 4656 N N . ASP F 1 50 ? 76.278 165.881 -38.136 1.00 44.63 50 ASP F N 1
ATOM 4657 C CA . ASP F 1 50 ? 76.266 165.757 -39.595 1.00 46.36 50 ASP F CA 1
ATOM 4658 C C . ASP F 1 50 ? 76.160 164.276 -39.991 1.00 42.64 50 ASP F C 1
ATOM 4659 O O . ASP F 1 50 ? 77.021 163.484 -39.638 1.00 44.00 50 ASP F O 1
ATOM 4664 N N . PRO F 1 51 ? 75.093 163.894 -40.712 1.00 40.83 51 PRO F N 1
ATOM 4665 C CA . PRO F 1 51 ? 74.909 162.501 -41.105 1.00 38.07 51 PRO F CA 1
ATOM 4666 C C . PRO F 1 51 ? 76.091 161.891 -41.847 1.00 38.30 51 PRO F C 1
ATOM 4667 O O . PRO F 1 51 ? 76.412 160.736 -41.634 1.00 35.74 51 PRO F O 1
ATOM 4671 N N . ALA F 1 52 ? 76.730 162.666 -42.712 1.00 41.74 52 ALA F N 1
ATOM 4672 C CA . ALA F 1 52 ? 77.884 162.174 -43.479 1.00 42.73 52 ALA F CA 1
ATOM 4673 C C . ALA F 1 52 ? 79.038 161.768 -42.556 1.00 41.22 52 ALA F C 1
ATOM 4674 O O . ALA F 1 52 ? 79.731 160.784 -42.816 1.00 40.27 52 ALA F O 1
ATOM 4676 N N . VAL F 1 53 ? 79.220 162.528 -41.477 1.00 41.45 53 VAL F N 1
ATOM 4677 C CA . VAL F 1 53 ? 80.293 162.280 -40.505 1.00 40.78 53 VAL F CA 1
ATOM 4678 C C . VAL F 1 53 ? 79.975 161.073 -39.624 1.00 36.82 53 VAL F C 1
ATOM 4679 O O . VAL F 1 53 ? 80.841 160.239 -39.375 1.00 35.98 53 VAL F O 1
ATOM 4683 N N . ILE F 1 54 ? 78.731 160.993 -39.157 1.00 34.84 54 ILE F N 1
ATOM 4684 C CA . ILE F 1 54 ? 78.272 159.838 -38.387 1.00 32.56 54 ILE F CA 1
ATOM 4685 C C . ILE F 1 54 ? 78.501 158.555 -39.189 1.00 31.67 54 ILE F C 1
ATOM 4686 O O . ILE F 1 54 ? 78.991 157.556 -38.668 1.00 31.68 54 ILE F O 1
ATOM 4691 N N . LYS F 1 55 ? 78.155 158.606 -40.468 1.00 34.09 55 LYS F N 1
ATOM 4692 C CA . LYS F 1 55 ? 78.337 157.471 -41.368 1.00 32.58 55 LYS F CA 1
ATOM 4693 C C . LYS F 1 55 ? 79.819 157.093 -41.492 1.00 33.27 55 LYS F C 1
ATOM 4694 O O . LYS F 1 55 ? 80.164 155.927 -41.341 1.00 30.48 55 LYS F O 1
ATOM 4700 N N . GLU F 1 56 ? 80.677 158.084 -41.758 1.00 38.66 56 GLU F N 1
ATOM 4701 C CA . GLU F 1 56 ? 82.152 157.891 -41.827 1.00 42.71 56 GLU F CA 1
ATOM 4702 C C . GLU F 1 56 ? 82.671 157.147 -40.613 1.00 41.81 56 GLU F C 1
ATOM 4703 O O . GLU F 1 56 ? 83.418 156.175 -40.733 1.00 44.61 56 GLU F O 1
ATOM 4706 N N . ARG F 1 57 ? 82.275 157.648 -39.450 1.00 39.15 57 ARG F N 1
ATOM 4707 C CA . ARG F 1 57 ? 82.773 157.162 -38.169 1.00 36.71 57 ARG F CA 1
ATOM 4708 C C . ARG F 1 57 ? 82.227 155.808 -37.804 1.00 32.52 57 ARG F C 1
ATOM 4709 O O . ARG F 1 57 ? 82.932 154.990 -37.222 1.00 34.61 57 ARG F O 1
ATOM 4717 N N . SER F 1 58 ? 80.966 155.576 -38.133 1.00 33.03 58 SER F N 1
ATOM 4718 C CA . SER F 1 58 ? 80.357 154.264 -37.922 1.00 27.69 58 SER F CA 1
ATOM 4719 C C . SER F 1 58 ? 81.072 153.196 -38.750 1.00 29.58 58 SER F C 1
ATOM 4720 O O . SER F 1 58 ? 81.438 152.137 -38.241 1.00 25.00 58 SER F O 1
ATOM 4723 N N . MET F 1 59 ? 81.283 153.482 -40.031 1.00 31.59 59 MET F N 1
ATOM 4724 C CA . MET F 1 59 ? 81.961 152.535 -40.913 1.00 31.98 59 MET F CA 1
ATOM 4725 C C . MET F 1 59 ? 83.372 152.242 -40.405 1.00 34.12 59 MET F C 1
ATOM 4726 O O . MET F 1 59 ? 83.837 151.108 -40.469 1.00 38.67 59 MET F O 1
ATOM 4731 N N . LYS F 1 60 ? 84.034 153.262 -39.871 1.00 37.10 60 LYS F N 1
ATOM 4732 C CA . LYS F 1 60 ? 85.371 153.106 -39.277 1.00 39.69 60 LYS F CA 1
ATOM 4733 C C . LYS F 1 60 ? 85.313 152.179 -38.063 1.00 37.81 60 LYS F C 1
ATOM 4734 O O . LYS F 1 60 ? 86.188 151.338 -37.856 1.00 42.00 60 LYS F O 1
ATOM 4737 N N . MET F 1 61 ? 84.262 152.329 -37.273 1.00 33.71 61 MET F N 1
ATOM 4738 C CA . MET F 1 61 ? 84.083 151.513 -36.083 1.00 35.07 61 MET F CA 1
ATOM 4739 C C . MET F 1 61 ? 83.892 150.022 -36.450 1.00 34.77 61 MET F C 1
ATOM 4740 O O . MET F 1 61 ? 84.425 149.134 -35.774 1.00 34.54 61 MET F O 1
ATOM 4745 N N . CYS F 1 62 ? 83.148 149.762 -37.522 1.00 31.78 62 CYS F N 1
ATOM 4746 C CA . CYS F 1 62 ? 82.962 148.396 -38.009 1.00 32.68 62 CYS F CA 1
ATOM 4747 C C . CYS F 1 62 ? 84.307 147.662 -38.138 1.00 37.13 62 CYS F C 1
ATOM 4748 O O . CYS F 1 62 ? 84.410 146.493 -37.750 1.00 37.56 62 CYS F O 1
ATOM 4751 N N . THR F 1 63 ? 85.328 148.342 -38.673 1.00 36.70 63 THR F N 1
ATOM 4752 C CA . THR F 1 63 ? 86.635 147.715 -38.893 1.00 36.76 63 THR F CA 1
ATOM 4753 C C . THR F 1 63 ? 87.340 147.407 -37.582 1.00 35.26 63 THR F C 1
ATOM 4754 O O . THR F 1 63 ? 88.214 146.534 -37.543 1.00 38.42 63 THR F O 1
ATOM 4758 N N . LYS F 1 64 ? 86.976 148.125 -36.520 1.00 32.56 64 LYS F N 1
ATOM 4759 C CA . LYS F 1 64 ? 87.659 147.994 -35.224 1.00 38.49 64 LYS F CA 1
ATOM 4760 C C . LYS F 1 64 ? 87.104 146.871 -34.351 1.00 37.17 64 LYS F C 1
ATOM 4761 O O . LYS F 1 64 ? 87.865 146.151 -33.712 1.00 44.22 64 LYS F O 1
ATOM 4765 N N . ILE F 1 65 ? 85.785 146.719 -34.330 1.00 35.73 65 ILE F N 1
ATOM 4766 C CA . ILE F 1 65 ? 85.123 145.722 -33.461 1.00 32.16 65 ILE F CA 1
ATOM 4767 C C . ILE F 1 65 ? 84.682 144.415 -34.159 1.00 30.75 65 ILE F C 1
ATOM 4768 O O . ILE F 1 65 ? 83.998 143.594 -33.554 1.00 27.59 65 ILE F O 1
ATOM 4773 N N . ILE F 1 66 ? 85.083 144.241 -35.418 1.00 30.49 66 ILE F N 1
ATOM 4774 C CA . ILE F 1 66 ? 84.786 143.035 -36.207 1.00 31.18 66 ILE F CA 1
ATOM 4775 C C . ILE F 1 66 ? 86.020 142.633 -37.011 1.00 35.35 66 ILE F C 1
ATOM 4776 O O . ILE F 1 66 ? 86.681 143.486 -37.589 1.00 42.14 66 ILE F O 1
ATOM 4781 N N . THR F 1 67 ? 86.315 141.337 -37.071 1.00 39.16 67 THR F N 1
ATOM 4782 C CA . THR F 1 67 ? 87.523 140.837 -37.759 1.00 46.29 67 THR F CA 1
ATOM 4783 C C . THR F 1 67 ? 87.261 140.205 -39.128 1.00 45.35 67 THR F C 1
ATOM 4784 O O . THR F 1 67 ? 88.053 140.386 -40.047 1.00 51.14 67 THR F O 1
ATOM 4788 N N . ASP F 1 68 ? 86.171 139.454 -39.258 1.00 44.14 68 ASP F N 1
ATOM 4789 C CA . ASP F 1 68 ? 85.835 138.793 -40.529 1.00 44.86 68 ASP F CA 1
ATOM 4790 C C . ASP F 1 68 ? 85.556 139.852 -41.593 1.00 40.09 68 ASP F C 1
ATOM 4791 O O . ASP F 1 68 ? 84.669 140.675 -41.419 1.00 36.83 68 ASP F O 1
ATOM 4796 N N . PRO F 1 69 ? 86.308 139.834 -42.701 1.00 42.09 69 PRO F N 1
ATOM 4797 C CA . PRO F 1 69 ? 86.101 140.848 -43.743 1.00 43.06 69 PRO F CA 1
ATOM 4798 C C . PRO F 1 69 ? 84.680 140.900 -44.315 1.00 40.04 69 PRO F C 1
ATOM 4799 O O . PRO F 1 69 ? 84.171 141.984 -44.605 1.00 36.86 69 PRO F O 1
ATOM 4803 N N . ALA F 1 70 ? 84.055 139.736 -44.472 1.00 38.64 70 ALA F N 1
ATOM 4804 C CA . ALA F 1 70 ? 82.691 139.655 -45.005 1.00 36.11 70 ALA F CA 1
ATOM 4805 C C . ALA F 1 70 ? 81.719 140.376 -44.070 1.00 32.65 70 ALA F C 1
ATOM 4806 O O . ALA F 1 70 ? 80.886 141.177 -44.510 1.00 31.72 70 ALA F O 1
ATOM 4808 N N . ASN F 1 71 ? 81.833 140.077 -42.780 1.00 31.20 71 ASN F N 1
ATOM 4809 C CA . ASN F 1 71 ? 81.016 140.726 -41.746 1.00 28.29 71 ASN F CA 1
ATOM 4810 C C . ASN F 1 71 ? 81.364 142.196 -41.555 1.00 27.43 71 ASN F C 1
ATOM 4811 O O . ASN F 1 71 ? 80.515 142.999 -41.203 1.00 27.62 71 ASN F O 1
ATOM 4816 N N . VAL F 1 72 ? 82.622 142.547 -41.776 1.00 30.55 72 VAL F N 1
ATOM 4817 C CA . VAL F 1 72 ? 83.023 143.953 -41.744 1.00 29.59 72 VAL F CA 1
ATOM 4818 C C . VAL F 1 72 ? 82.274 144.738 -42.821 1.00 29.15 72 VAL F C 1
ATOM 4819 O O . VAL F 1 72 ? 81.758 145.814 -42.557 1.00 27.90 72 VAL F O 1
ATOM 4823 N N . GLU F 1 73 ? 82.193 144.177 -44.021 1.00 30.98 73 GLU F N 1
ATOM 4824 C CA . GLU F 1 73 ? 81.479 144.829 -45.120 1.00 31.72 73 GLU F CA 1
ATOM 4825 C C . GLU F 1 73 ? 79.973 144.904 -44.857 1.00 32.30 73 GLU F C 1
ATOM 4826 O O . GLU F 1 73 ? 79.341 145.925 -45.137 1.00 31.67 73 GLU F O 1
ATOM 4832 N N . ASN F 1 74 ? 79.401 143.837 -44.297 1.00 32.17 74 ASN F N 1
ATOM 4833 C CA . ASN F 1 74 ? 77.974 143.836 -43.953 1.00 32.31 74 ASN F CA 1
ATOM 4834 C C . ASN F 1 74 ? 77.642 144.941 -42.960 1.00 28.91 74 ASN F C 1
ATOM 4835 O O . ASN F 1 74 ? 76.656 145.657 -43.112 1.00 29.19 74 ASN F O 1
ATOM 4840 N N . CYS F 1 75 ? 78.471 145.058 -41.931 1.00 30.16 75 CYS F N 1
ATOM 4841 C CA . CYS F 1 75 ? 78.355 146.129 -40.923 1.00 27.00 75 CYS F CA 1
ATOM 4842 C C . CYS F 1 75 ? 78.387 147.506 -41.572 1.00 26.40 75 CYS F C 1
ATOM 4843 O O . CYS F 1 75 ? 77.616 148.382 -41.206 1.00 24.77 75 CYS F O 1
ATOM 4846 N N . LYS F 1 76 ? 79.292 147.688 -42.529 1.00 27.74 76 LYS F N 1
ATOM 4847 C CA . LYS F 1 76 ? 79.406 148.963 -43.231 1.00 33.94 76 LYS F CA 1
ATOM 4848 C C . LYS F 1 76 ? 78.145 149.254 -44.053 1.00 34.35 76 LYS F C 1
ATOM 4849 O O . LYS F 1 76 ? 77.612 150.356 -44.023 1.00 33.81 76 LYS F O 1
ATOM 4855 N N . LYS F 1 77 ? 77.680 148.251 -44.785 1.00 35.00 77 LYS F N 1
ATOM 4856 C CA . LYS F 1 77 ? 76.463 148.381 -45.590 1.00 36.30 77 LYS F CA 1
ATOM 4857 C C . LYS F 1 77 ? 75.264 148.749 -44.702 1.00 35.08 77 LYS F C 1
ATOM 4858 O O . LYS F 1 77 ? 74.454 149.607 -45.056 1.00 38.80 77 LYS F O 1
ATOM 4861 N N . VAL F 1 78 ? 75.175 148.113 -43.538 1.00 33.55 78 VAL F N 1
ATOM 4862 C CA . VAL F 1 78 ? 74.083 148.366 -42.590 1.00 27.24 78 VAL F CA 1
ATOM 4863 C C . VAL F 1 78 ? 74.190 149.740 -41.921 1.00 25.26 78 VAL F C 1
ATOM 4864 O O . VAL F 1 78 ? 73.195 150.445 -41.752 1.00 23.74 78 VAL F O 1
ATOM 4868 N N . ALA F 1 79 ? 75.396 150.120 -41.530 1.00 25.61 79 ALA F N 1
ATOM 4869 C CA . ALA F 1 79 ? 75.614 151.445 -40.941 1.00 27.29 79 ALA F CA 1
ATOM 4870 C C . ALA F 1 79 ? 75.127 152.536 -41.882 1.00 27.43 79 ALA F C 1
ATOM 4871 O O . ALA F 1 79 ? 74.439 153.470 -41.475 1.00 33.48 79 ALA F O 1
ATOM 4873 N N . SER F 1 80 ? 75.482 152.402 -43.151 1.00 29.61 80 SER F N 1
ATOM 4874 C CA . SER F 1 80 ? 75.115 153.390 -44.167 1.00 34.82 80 SER F CA 1
ATOM 4875 C C . SER F 1 80 ? 73.611 153.513 -44.298 1.00 33.95 80 SER F C 1
ATOM 4876 O O . SER F 1 80 ? 73.051 154.613 -44.304 1.00 30.50 80 SER F O 1
ATOM 4879 N N . ARG F 1 81 ? 72.978 152.358 -44.430 1.00 33.94 81 ARG F N 1
ATOM 4880 C CA . ARG F 1 81 ? 71.534 152.274 -44.546 1.00 35.83 81 ARG F CA 1
ATOM 4881 C C . ARG F 1 81 ? 70.842 152.894 -43.319 1.00 31.89 81 ARG F C 1
ATOM 4882 O O . ARG F 1 81 ? 69.931 153.704 -43.464 1.00 32.07 81 ARG F O 1
ATOM 4890 N N . CYS F 1 82 ? 71.284 152.519 -42.123 1.00 28.40 82 CYS F N 1
ATOM 4891 C CA . CYS F 1 82 ? 70.659 153.008 -40.887 1.00 27.69 82 CYS F CA 1
ATOM 4892 C C . CYS F 1 82 ? 70.821 154.516 -40.707 1.00 31.23 82 CYS F C 1
ATOM 4893 O O . CYS F 1 82 ? 69.877 155.197 -40.312 1.00 39.68 82 CYS F O 1
ATOM 4896 N N . VAL F 1 83 ? 72.006 155.041 -40.999 1.00 27.71 83 VAL F N 1
ATOM 4897 C CA . VAL F 1 83 ? 72.234 156.482 -40.898 1.00 29.68 83 VAL F CA 1
ATOM 4898 C C . VAL F 1 83 ? 71.340 157.242 -41.885 1.00 33.48 83 VAL F C 1
ATOM 4899 O O . VAL F 1 83 ? 70.737 158.255 -41.542 1.00 39.26 83 VAL F O 1
ATOM 4903 N N . ASP F 1 84 ? 71.256 156.738 -43.108 1.00 35.77 84 ASP F N 1
ATOM 4904 C CA . ASP F 1 84 ? 70.428 157.362 -44.145 1.00 42.52 84 ASP F CA 1
ATOM 4905 C C . ASP F 1 84 ? 68.962 157.465 -43.739 1.00 41.98 84 ASP F C 1
ATOM 4906 O O . ASP F 1 84 ? 68.320 158.478 -43.996 1.00 46.13 84 ASP F O 1
ATOM 4911 N N . ARG F 1 85 ? 68.447 156.416 -43.107 1.00 39.66 85 ARG F N 1
ATOM 4912 C CA . ARG F 1 85 ? 67.033 156.323 -42.772 1.00 40.42 85 ARG F CA 1
ATOM 4913 C C . ARG F 1 85 ? 66.756 157.112 -41.491 1.00 39.18 85 ARG F C 1
ATOM 4914 O O . ARG F 1 85 ? 65.862 157.971 -41.442 1.00 39.89 85 ARG F O 1
ATOM 4918 N N . GLU F 1 86 ? 67.545 156.824 -40.462 1.00 35.21 86 GLU F N 1
ATOM 4919 C CA . GLU F 1 86 ? 67.227 157.272 -39.104 1.00 33.99 86 GLU F CA 1
ATOM 4920 C C . GLU F 1 86 ? 67.673 158.692 -38.777 1.00 37.60 86 GLU F C 1
ATOM 4921 O O . GLU F 1 86 ? 67.302 159.207 -37.732 1.00 45.27 86 GLU F O 1
ATOM 4927 N N . THR F 1 87 ? 68.448 159.335 -39.652 1.00 40.61 87 THR F N 1
ATOM 4928 C CA . THR F 1 87 ? 68.787 160.770 -39.481 1.00 39.25 87 THR F CA 1
ATOM 4929 C C . THR F 1 87 ? 67.817 161.698 -40.218 1.00 45.18 87 THR F C 1
ATOM 4930 O O . THR F 1 87 ? 67.933 162.920 -40.123 1.00 48.08 87 THR F O 1
ATOM 4934 N N . GLN F 1 88 ? 66.867 161.129 -40.955 1.00 48.47 88 GLN F N 1
ATOM 4935 C CA . GLN F 1 88 ? 65.775 161.925 -41.524 1.00 53.87 88 GLN F CA 1
ATOM 4936 C C . GLN F 1 88 ? 64.787 162.320 -40.422 1.00 53.70 88 GLN F C 1
ATOM 4937 O O . GLN F 1 88 ? 64.704 161.677 -39.374 1.00 50.58 88 GLN F O 1
ATOM 4943 N N . GLY F 1 89 ? 64.045 163.391 -40.663 1.00 57.64 89 GLY F N 1
ATOM 4944 C CA . GLY F 1 89 ? 62.968 163.797 -39.762 1.00 58.08 89 GLY F CA 1
ATOM 4945 C C . GLY F 1 89 ? 63.366 164.787 -38.679 1.00 57.28 89 GLY F C 1
ATOM 4946 O O . GLY F 1 89 ? 64.527 165.210 -38.606 1.00 53.89 89 GLY F O 1
ATOM 4947 N N . PRO F 1 90 ? 62.392 165.159 -37.824 1.00 57.28 90 PRO F N 1
ATOM 4948 C CA . PRO F 1 90 ? 62.543 166.235 -36.854 1.00 57.62 90 PRO F CA 1
ATOM 4949 C C . PRO F 1 90 ? 62.959 165.798 -35.442 1.00 53.07 90 PRO F C 1
ATOM 4950 O O . PRO F 1 90 ? 63.050 166.633 -34.544 1.00 55.32 90 PRO F O 1
ATOM 4954 N N . LYS F 1 91 ? 63.215 164.512 -35.241 1.00 49.91 91 LYS F N 1
ATOM 4955 C CA . LYS F 1 91 ? 63.658 164.036 -33.925 1.00 46.72 91 LYS F CA 1
ATOM 4956 C C . LYS F 1 91 ? 64.998 164.687 -33.553 1.00 43.24 91 LYS F C 1
ATOM 4957 O O . LYS F 1 91 ? 65.717 165.202 -34.409 1.00 41.17 91 LYS F O 1
ATOM 4960 N N . SER F 1 92 ? 65.320 164.660 -32.267 1.00 41.11 92 SER F N 1
ATOM 4961 C CA . SER F 1 92 ? 66.560 165.252 -31.779 1.00 40.91 92 SER F CA 1
ATOM 4962 C C . SER F 1 92 ? 67.757 164.416 -32.222 1.00 40.38 92 SER F C 1
ATOM 4963 O O . SER F 1 92 ? 67.621 163.228 -32.509 1.00 34.51 92 SER F O 1
ATOM 4966 N N . ASN F 1 93 ? 68.925 165.054 -32.273 1.00 42.21 93 ASN F N 1
ATOM 4967 C CA . ASN F 1 93 ? 70.171 164.379 -32.645 1.00 40.04 93 ASN F CA 1
ATOM 4968 C C . ASN F 1 93 ? 70.471 163.172 -31.747 1.00 38.52 93 ASN F C 1
ATOM 4969 O O . ASN F 1 93 ? 70.885 162.110 -32.233 1.00 42.73 93 ASN F O 1
ATOM 4974 N N . ARG F 1 94 ? 70.244 163.310 -30.447 1.00 38.95 94 ARG F N 1
ATOM 4975 C CA . ARG F 1 94 ? 70.486 162.202 -29.516 1.00 37.03 94 ARG F CA 1
ATOM 4976 C C . ARG F 1 94 ? 69.589 161.035 -29.906 1.00 31.26 94 ARG F C 1
ATOM 4977 O O . ARG F 1 94 ? 70.031 159.925 -30.128 1.00 27.10 94 ARG F O 1
ATOM 4985 N N . GLN F 1 95 ? 68.311 161.323 -30.035 1.00 31.76 95 GLN F N 1
ATOM 4986 C CA . GLN F 1 95 ? 67.348 160.275 -30.344 1.00 28.27 95 GLN F CA 1
ATOM 4987 C C . GLN F 1 95 ? 67.634 159.633 -31.705 1.00 27.24 95 GLN F C 1
ATOM 4988 O O . GLN F 1 95 ? 67.412 158.433 -31.901 1.00 25.12 95 GLN F O 1
ATOM 4994 N N . LYS F 1 96 ? 68.105 160.427 -32.658 1.00 30.79 96 LYS F N 1
ATOM 4995 C CA . LYS F 1 96 ? 68.476 159.887 -33.967 1.00 31.71 96 LYS F CA 1
ATOM 4996 C C . LYS F 1 96 ? 69.608 158.892 -33.805 1.00 31.50 96 LYS F C 1
ATOM 4997 O O . LYS F 1 96 ? 69.607 157.835 -34.442 1.00 32.76 96 LYS F O 1
ATOM 5003 N N . ALA F 1 97 ? 70.567 159.231 -32.949 1.00 29.30 97 ALA F N 1
ATOM 5004 C CA . ALA F 1 97 ? 71.704 158.345 -32.653 1.00 26.95 97 ALA F CA 1
ATOM 5005 C C . ALA F 1 97 ? 71.223 157.022 -32.054 1.00 27.65 97 ALA F C 1
ATOM 5006 O O . ALA F 1 97 ? 71.621 155.935 -32.484 1.00 32.92 97 ALA F O 1
ATOM 5008 N N . VAL F 1 98 ? 70.353 157.112 -31.065 1.00 25.60 98 VAL F N 1
ATOM 5009 C CA . VAL F 1 98 ? 69.755 155.918 -30.461 1.00 24.36 98 VAL F CA 1
ATOM 5010 C C . VAL F 1 98 ? 69.017 155.073 -31.509 1.00 23.68 98 VAL F C 1
ATOM 5011 O O . VAL F 1 98 ? 69.123 153.852 -31.526 1.00 21.79 98 VAL F O 1
ATOM 5015 N N . ASN F 1 99 ? 68.267 155.727 -32.382 1.00 23.15 99 ASN F N 1
ATOM 5016 C CA . ASN F 1 99 ? 67.546 155.013 -33.445 1.00 22.16 99 ASN F CA 1
ATOM 5017 C C . ASN F 1 99 ? 68.498 154.293 -34.432 1.00 22.11 99 ASN F C 1
ATOM 5018 O O . ASN F 1 99 ? 68.211 153.184 -34.896 1.00 20.72 99 ASN F O 1
ATOM 5023 N N . ILE F 1 100 ? 69.614 154.937 -34.761 1.00 21.88 100 ILE F N 1
ATOM 5024 C CA . ILE F 1 100 ? 70.628 154.331 -35.613 1.00 20.29 100 ILE F CA 1
ATOM 5025 C C . ILE F 1 100 ? 71.105 153.031 -34.983 1.00 21.94 100 ILE F C 1
ATOM 5026 O O . ILE F 1 100 ? 71.186 151.997 -35.641 1.00 25.09 100 ILE F O 1
ATOM 5031 N N . ILE F 1 101 ? 71.433 153.097 -33.699 1.00 25.76 101 ILE F N 1
ATOM 5032 C CA . ILE F 1 101 ? 71.915 151.933 -32.959 1.00 23.45 101 ILE F CA 1
ATOM 5033 C C . ILE F 1 101 ? 70.866 150.827 -32.953 1.00 23.15 101 ILE F C 1
ATOM 5034 O O . ILE F 1 101 ? 71.165 149.648 -33.173 1.00 25.05 101 ILE F O 1
ATOM 5039 N N . GLY F 1 102 ? 69.627 151.212 -32.711 1.00 23.06 102 GLY F N 1
ATOM 5040 C CA . GLY F 1 102 ? 68.525 150.246 -32.707 1.00 22.73 102 GLY F CA 1
ATOM 5041 C C . GLY F 1 102 ? 68.382 149.561 -34.045 1.00 19.71 102 GLY F C 1
ATOM 5042 O O . GLY F 1 102 ? 68.115 148.371 -34.111 1.00 19.85 102 GLY F O 1
ATOM 5043 N N . CYS F 1 103 ? 68.588 150.325 -35.114 1.00 21.66 103 CYS F N 1
ATOM 5044 C CA . CYS F 1 103 ? 68.505 149.808 -36.495 1.00 21.89 103 CYS F CA 1
ATOM 5045 C C . CYS F 1 103 ? 69.622 148.790 -36.779 1.00 20.86 103 CYS F C 1
ATOM 5046 O O . CYS F 1 103 ? 69.394 147.759 -37.398 1.00 22.03 103 CYS F O 1
ATOM 5049 N N . ALA F 1 104 ? 70.824 149.089 -36.308 1.00 18.66 104 ALA F N 1
ATOM 5050 C CA . ALA F 1 104 ? 71.964 148.175 -36.453 1.00 22.21 104 ALA F CA 1
ATOM 5051 C C . ALA F 1 104 ? 71.795 146.919 -35.609 1.00 19.15 104 ALA F C 1
ATOM 5052 O O . ALA F 1 104 ? 72.176 145.844 -36.039 1.00 24.14 104 ALA F O 1
ATOM 5054 N N . LEU F 1 105 ? 71.265 147.068 -34.400 1.00 15.27 105 LEU F N 1
ATOM 5055 C CA . LEU F 1 105 ? 71.078 145.924 -33.500 1.00 15.29 105 LEU F CA 1
ATOM 5056 C C . LEU F 1 105 ? 70.042 144.978 -34.100 1.00 16.57 105 LEU F C 1
ATOM 5057 O O . LEU F 1 105 ? 70.229 143.772 -34.173 1.00 17.51 105 LEU F O 1
ATOM 5062 N N . ARG F 1 106 ? 68.952 145.550 -34.568 1.00 18.86 106 ARG F N 1
ATOM 5063 C CA . ARG F 1 106 ? 67.898 144.779 -35.184 1.00 19.41 106 ARG F CA 1
ATOM 5064 C C . ARG F 1 106 ? 68.423 143.989 -36.371 1.00 20.99 106 ARG F C 1
ATOM 5065 O O . ARG F 1 106 ? 68.003 142.858 -36.592 1.00 24.24 106 ARG F O 1
ATOM 5073 N N . ALA F 1 107 ? 69.351 144.589 -37.118 1.00 19.57 107 ALA F N 1
ATOM 5074 C CA . ALA F 1 107 ? 69.949 143.973 -38.322 1.00 19.53 107 ALA F CA 1
ATOM 5075 C C . ALA F 1 107 ? 70.927 142.837 -38.031 1.00 19.66 107 ALA F C 1
ATOM 5076 O O . ALA F 1 107 ? 71.329 142.111 -38.934 1.00 26.40 107 ALA F O 1
ATOM 5078 N N . GLY F 1 108 ? 71.330 142.700 -36.782 1.00 18.47 108 GLY F N 1
ATOM 5079 C CA . GLY F 1 108 ? 72.165 141.577 -36.364 1.00 21.13 108 GLY F CA 1
ATOM 5080 C C . GLY F 1 108 ? 73.650 141.869 -36.242 1.00 19.95 108 GLY F C 1
ATOM 5081 O O . GLY F 1 108 ? 74.426 140.974 -35.913 1.00 23.06 108 GLY F O 1
ATOM 5082 N N . VAL F 1 109 ? 74.042 143.114 -36.461 1.00 17.26 109 VAL F N 1
ATOM 5083 C CA . VAL F 1 109 ? 75.455 143.482 -36.453 1.00 17.48 109 VAL F CA 1
ATOM 5084 C C . VAL F 1 109 ? 76.143 143.130 -35.121 1.00 18.20 109 VAL F C 1
ATOM 5085 O O . VAL F 1 109 ? 77.300 142.706 -35.109 1.00 21.17 109 VAL F O 1
ATOM 5089 N N . ALA F 1 110 ? 75.430 143.273 -34.012 1.00 16.90 110 ALA F N 1
ATOM 5090 C CA . ALA F 1 110 ? 76.038 143.044 -32.700 1.00 17.40 110 ALA F CA 1
ATOM 5091 C C . ALA F 1 110 ? 76.569 141.632 -32.560 1.00 19.13 110 ALA F C 1
ATOM 5092 O O . ALA F 1 110 ? 77.618 141.416 -31.947 1.00 23.69 110 ALA F O 1
ATOM 5094 N N . GLU F 1 111 ? 75.852 140.678 -33.153 1.00 20.44 111 GLU F N 1
ATOM 5095 C CA . GLU F 1 111 ? 76.222 139.256 -33.090 1.00 21.82 111 GLU F CA 1
ATOM 5096 C C . GLU F 1 111 ? 77.571 138.965 -33.730 1.00 24.19 111 GLU F C 1
ATOM 5097 O O . GLU F 1 111 ? 78.262 138.031 -33.315 1.00 24.92 111 GLU F O 1
ATOM 5103 N N . THR F 1 112 ? 77.919 139.754 -34.748 1.00 24.71 112 THR F N 1
ATOM 5104 C CA . THR F 1 112 ? 79.140 139.540 -35.535 1.00 23.18 112 THR F CA 1
ATOM 5105 C C . THR F 1 112 ? 80.364 140.205 -34.929 1.00 23.59 112 THR F C 1
ATOM 5106 O O . THR F 1 112 ? 81.467 140.068 -35.456 1.00 30.15 112 THR F O 1
ATOM 5110 N N . THR F 1 113 ? 80.186 140.942 -33.844 1.00 22.67 113 THR F N 1
ATOM 5111 C CA . THR F 1 113 ? 81.313 141.665 -33.240 1.00 23.66 113 THR F CA 1
ATOM 5112 C C . THR F 1 113 ? 82.171 140.741 -32.385 1.00 26.00 113 THR F C 1
ATOM 5113 O O . THR F 1 113 ? 81.735 139.685 -31.941 1.00 26.55 113 THR F O 1
ATOM 5117 N N . VAL F 1 114 ? 83.404 141.156 -32.152 1.00 27.82 114 VAL F N 1
ATOM 5118 C CA . VAL F 1 114 ? 84.331 140.380 -31.334 1.00 30.70 114 VAL F CA 1
ATOM 5119 C C . VAL F 1 114 ? 83.914 140.404 -29.861 1.00 30.89 114 VAL F C 1
ATOM 5120 O O . VAL F 1 114 ? 84.186 139.468 -29.123 1.00 35.84 114 VAL F O 1
ATOM 5124 N N . LEU F 1 115 ? 83.242 141.473 -29.451 1.00 28.96 115 LEU F N 1
ATOM 5125 C CA . LEU F 1 115 ? 82.745 141.594 -28.089 1.00 30.86 115 LEU F CA 1
ATOM 5126 C C . LEU F 1 115 ? 81.753 140.486 -27.757 1.00 30.83 115 LEU F C 1
ATOM 5127 O O . LEU F 1 115 ? 81.715 139.992 -26.636 1.00 30.75 115 LEU F O 1
ATOM 5132 N N . ALA F 1 116 ? 80.948 140.115 -28.748 1.00 30.31 116 ALA F N 1
ATOM 5133 C CA . ALA F 1 116 ? 79.916 139.091 -28.585 1.00 28.31 116 ALA F CA 1
ATOM 5134 C C . ALA F 1 116 ? 80.495 137.687 -28.705 1.00 29.55 116 ALA F C 1
ATOM 5135 O O . ALA F 1 116 ? 79.986 136.751 -28.101 1.00 30.93 116 ALA F O 1
ATOM 5137 N N . ARG F 1 117 ? 81.525 137.548 -29.536 1.00 33.01 117 ARG F N 1
ATOM 5138 C CA . ARG F 1 117 ? 82.130 136.244 -29.846 1.00 39.33 117 ARG F CA 1
ATOM 5139 C C . ARG F 1 117 ? 83.142 135.764 -28.804 1.00 45.97 117 ARG F C 1
ATOM 5140 O O . ARG F 1 117 ? 83.308 134.547 -28.617 1.00 45.29 117 ARG F O 1
ATOM 5148 N N . LYS F 1 118 ? 83.816 136.715 -28.145 1.00 50.32 118 LYS F N 1
ATOM 5149 C CA . LYS F 1 118 ? 84.704 136.424 -27.009 1.00 58.20 118 LYS F CA 1
ATOM 5150 C C . LYS F 1 118 ? 83.989 136.519 -25.631 1.00 61.63 118 LYS F C 1
ATOM 5151 O O . LYS F 1 118 ? 84.650 136.626 -24.601 1.00 69.80 118 LYS F O 1
ATOM 5154 N N . LYS F 1 119 ? 82.654 136.462 -25.617 1.00 62.86 119 LYS F N 1
ATOM 5155 C CA . LYS F 1 119 ? 81.833 136.509 -24.381 1.00 66.55 119 LYS F CA 1
ATOM 5156 C C . LYS F 1 119 ? 82.021 137.768 -23.496 1.00 67.53 119 LYS F C 1
ATOM 5157 O O . LYS F 1 119 ? 82.911 137.845 -22.636 1.00 69.00 119 LYS F O 1
ATOM 5159 N N . HIS F 1 120 ? 81.264 138.745 -23.603 1.00 63.44 120 HIS F N 1
ATOM 5160 N N . ASP G 1 1 ? -1.608 167.282 -9.171 1.00 75.98 1 ASP G N 1
ATOM 5161 C CA . ASP G 1 1 ? -2.828 167.740 -9.881 1.00 82.82 1 ASP G CA 1
ATOM 5162 C C . ASP G 1 1 ? -3.012 169.236 -9.685 1.00 82.28 1 ASP G C 1
ATOM 5163 O O . ASP G 1 1 ? -2.458 169.816 -8.758 1.00 75.95 1 ASP G O 1
ATOM 5165 N N . ASN G 1 2 ? -3.786 169.853 -10.575 1.00 90.53 2 ASN G N 1
ATOM 5166 C CA . ASN G 1 2 ? -4.156 171.267 -10.448 1.00 92.82 2 ASN G CA 1
ATOM 5167 C C . ASN G 1 2 ? -5.033 171.518 -9.220 1.00 90.53 2 ASN G C 1
ATOM 5168 O O . ASN G 1 2 ? -4.816 172.479 -8.482 1.00 89.63 2 ASN G O 1
ATOM 5173 N N . LYS G 1 3 ? -6.026 170.656 -9.017 1.00 90.71 3 LYS G N 1
ATOM 5174 C CA . LYS G 1 3 ? -6.916 170.750 -7.863 1.00 87.17 3 LYS G CA 1
ATOM 5175 C C . LYS G 1 3 ? -6.122 170.851 -6.570 1.00 77.16 3 LYS G C 1
ATOM 5176 O O . LYS G 1 3 ? -6.383 171.719 -5.742 1.00 75.08 3 LYS G O 1
ATOM 5178 N N . GLU G 1 4 ? -5.139 169.973 -6.406 1.00 71.60 4 GLU G N 1
ATOM 5179 C CA . GLU G 1 4 ? -4.307 169.988 -5.205 1.00 62.63 4 GLU G CA 1
ATOM 5180 C C . GLU G 1 4 ? -3.544 171.303 -5.071 1.00 59.12 4 GLU G C 1
ATOM 5181 O O . GLU G 1 4 ? -3.297 171.774 -3.951 1.00 52.53 4 GLU G O 1
ATOM 5187 N N . LEU G 1 5 ? -3.157 171.891 -6.202 1.00 59.12 5 LEU G N 1
ATOM 5188 C CA . LEU G 1 5 ? -2.409 173.143 -6.148 1.00 55.54 5 LEU G CA 1
ATOM 5189 C C . LEU G 1 5 ? -3.321 174.291 -5.725 1.00 55.46 5 LEU G C 1
ATOM 5190 O O . LEU G 1 5 ? -2.931 175.135 -4.923 1.00 50.50 5 LEU G O 1
ATOM 5195 N N . LYS G 1 6 ? -4.535 174.315 -6.267 1.00 58.42 6 LYS G N 1
ATOM 5196 C CA . LYS G 1 6 ? -5.541 175.303 -5.848 1.00 61.51 6 LYS G CA 1
ATOM 5197 C C . LYS G 1 6 ? -5.748 175.211 -4.334 1.00 54.78 6 LYS G C 1
ATOM 5198 O O . LYS G 1 6 ? -5.794 176.235 -3.647 1.00 49.32 6 LYS G O 1
ATOM 5200 N N . ILE G 1 7 ? -5.843 173.983 -3.825 1.00 51.54 7 ILE G N 1
ATOM 5201 C CA . ILE G 1 7 ? -6.091 173.755 -2.394 1.00 49.37 7 ILE G CA 1
ATOM 5202 C C . ILE G 1 7 ? -4.899 174.227 -1.550 1.00 42.13 7 ILE G C 1
ATOM 5203 O O . ILE G 1 7 ? -5.075 174.933 -0.559 1.00 40.25 7 ILE G O 1
ATOM 5207 N N . ILE G 1 8 ? -3.693 173.845 -1.953 1.00 39.69 8 ILE G N 1
ATOM 5208 C CA . ILE G 1 8 ? -2.476 174.224 -1.219 1.00 36.90 8 ILE G CA 1
ATOM 5209 C C . ILE G 1 8 ? -2.276 175.745 -1.181 1.00 38.68 8 ILE G C 1
ATOM 5210 O O . ILE G 1 8 ? -1.916 176.303 -0.147 1.00 35.02 8 ILE G O 1
ATOM 5215 N N . ARG G 1 9 ? -2.505 176.409 -2.308 1.00 39.52 9 ARG G N 1
ATOM 5216 C CA . ARG G 1 9 ? -2.431 177.874 -2.369 1.00 41.14 9 ARG G CA 1
ATOM 5217 C C . ARG G 1 9 ? -3.350 178.540 -1.351 1.00 42.69 9 ARG G C 1
ATOM 5218 O O . ARG G 1 9 ? -2.959 179.495 -0.688 1.00 47.19 9 ARG G O 1
ATOM 5226 N N . LYS G 1 10 ? -4.574 178.038 -1.254 1.00 45.74 10 LYS G N 1
ATOM 5227 C CA . LYS G 1 10 ? -5.550 178.512 -0.268 1.00 48.22 10 LYS G CA 1
ATOM 5228 C C . LYS G 1 10 ? -5.054 178.255 1.153 1.00 43.35 10 LYS G C 1
ATOM 5229 O O . LYS G 1 10 ? -5.256 179.079 2.034 1.00 49.60 10 LYS G O 1
ATOM 5231 N N . ASP G 1 11 ? -4.404 177.115 1.369 1.00 40.66 11 ASP G N 1
ATOM 5232 C CA . ASP G 1 11 ? -3.834 176.780 2.687 1.00 38.54 11 ASP G CA 1
ATOM 5233 C C . ASP G 1 11 ? -2.613 177.657 3.058 1.00 36.23 11 ASP G C 1
ATOM 5234 O O . ASP G 1 11 ? -2.461 178.063 4.219 1.00 32.67 11 ASP G O 1
ATOM 5239 N N . VAL G 1 12 ? -1.755 177.940 2.077 1.00 29.77 12 VAL G N 1
ATOM 5240 C CA . VAL G 1 12 ? -0.646 178.853 2.285 1.00 28.88 12 VAL G CA 1
ATOM 5241 C C . VAL G 1 12 ? -1.170 180.230 2.703 1.00 35.21 12 VAL G C 1
ATOM 5242 O O . VAL G 1 12 ? -0.746 180.781 3.717 1.00 37.81 12 VAL G O 1
ATOM 5246 N N . ALA G 1 13 ? -2.099 180.775 1.931 1.00 39.30 13 ALA G N 1
ATOM 5247 C CA . ALA G 1 13 ? -2.681 182.093 2.226 1.00 45.02 13 ALA G CA 1
ATOM 5248 C C . ALA G 1 13 ? -3.242 182.161 3.648 1.00 48.32 13 ALA G C 1
ATOM 5249 O O . ALA G 1 13 ? -3.103 183.161 4.342 1.00 53.38 13 ALA G O 1
ATOM 5251 N N . GLU G 1 14 ? -3.893 181.085 4.066 1.00 51.34 14 GLU G N 1
ATOM 5252 C CA . GLU G 1 14 ? -4.543 181.017 5.383 1.00 52.30 14 GLU G CA 1
ATOM 5253 C C . GLU G 1 14 ? -3.506 180.851 6.498 1.00 46.80 14 GLU G C 1
ATOM 5254 O O . GLU G 1 14 ? -3.641 181.434 7.569 1.00 49.45 14 GLU G O 1
ATOM 5260 N N . CYS G 1 15 ? -2.484 180.044 6.243 1.00 40.75 15 CYS G N 1
ATOM 5261 C CA . CYS G 1 15 ? -1.357 179.925 7.168 1.00 37.71 15 CYS G CA 1
ATOM 5262 C C . CYS G 1 15 ? -0.670 181.280 7.335 1.00 38.35 15 CYS G C 1
ATOM 5263 O O . CYS G 1 15 ? -0.381 181.702 8.450 1.00 33.78 15 CYS G O 1
ATOM 5266 N N . LEU G 1 16 ? -0.425 181.959 6.216 1.00 39.24 16 LEU G N 1
ATOM 5267 C CA . LEU G 1 16 ? 0.120 183.324 6.225 1.00 39.42 16 LEU G CA 1
ATOM 5268 C C . LEU G 1 16 ? -0.630 184.227 7.191 1.00 44.23 16 LEU G C 1
ATOM 5269 O O . LEU G 1 16 ? -0.036 185.042 7.898 1.00 48.67 16 LEU G O 1
ATOM 5274 N N . ARG G 1 17 ? -1.946 184.087 7.194 1.00 44.16 17 ARG G N 1
ATOM 5275 C CA . ARG G 1 17 ? -2.799 184.930 7.988 1.00 50.02 17 ARG G CA 1
ATOM 5276 C C . ARG G 1 17 ? -2.738 184.554 9.467 1.00 51.25 17 ARG G C 1
ATOM 5277 O O . ARG G 1 17 ? -2.475 185.402 10.313 1.00 56.38 17 ARG G O 1
ATOM 5285 N N . THR G 1 18 ? -2.978 183.283 9.773 1.00 49.65 18 THR G N 1
ATOM 5286 C CA . THR G 1 18 ? -3.117 182.826 11.173 1.00 52.61 18 THR G CA 1
ATOM 5287 C C . THR G 1 18 ? -1.806 182.690 11.946 1.00 48.48 18 THR G C 1
ATOM 5288 O O . THR G 1 18 ? -1.804 182.760 13.171 1.00 52.76 18 THR G O 1
ATOM 5292 N N . LEU G 1 19 ? -0.704 182.471 11.240 1.00 47.96 19 LEU G N 1
ATOM 5293 C CA . LEU G 1 19 ? 0.612 182.297 11.891 1.00 47.02 19 LEU G CA 1
ATOM 5294 C C . LEU G 1 19 ? 1.114 183.588 12.537 1.00 52.32 19 LEU G C 1
ATOM 5295 O O . LEU G 1 19 ? 1.002 184.659 11.940 1.00 55.53 19 LEU G O 1
ATOM 5300 N N . PRO G 1 20 ? 1.673 183.488 13.760 1.00 57.37 20 PRO G N 1
ATOM 5301 C CA . PRO G 1 20 ? 2.149 184.667 14.475 1.00 62.08 20 PRO G CA 1
ATOM 5302 C C . PRO G 1 20 ? 3.188 185.419 13.675 1.00 62.00 20 PRO G C 1
ATOM 5303 O O . PRO G 1 20 ? 4.088 184.792 13.112 1.00 59.05 20 PRO G O 1
ATOM 5307 N N . LYS G 1 21 ? 3.068 186.738 13.576 1.00 65.26 21 LYS G N 1
ATOM 5308 C CA . LYS G 1 21 ? 4.141 187.477 12.932 1.00 66.45 21 LYS G CA 1
ATOM 5309 C C . LYS G 1 21 ? 5.257 187.632 13.950 1.00 68.79 21 LYS G C 1
ATOM 5310 O O . LYS G 1 21 ? 5.067 188.150 15.048 1.00 71.11 21 LYS G O 1
ATOM 5314 N N . CYS G 1 22 ? 6.405 187.103 13.567 1.00 67.90 22 CYS G N 1
ATOM 5315 C CA . CYS G 1 22 ? 7.614 187.113 14.375 1.00 70.97 22 CYS G CA 1
ATOM 5316 C C . CYS G 1 22 ? 8.711 187.867 13.648 1.00 67.76 22 CYS G C 1
ATOM 5317 O O . CYS G 1 22 ? 8.667 188.033 12.425 1.00 65.65 22 CYS G O 1
ATOM 5320 N N . GLY G 1 23 ? 9.679 188.347 14.420 1.00 67.34 23 GLY G N 1
ATOM 5321 C CA . GLY G 1 23 ? 10.728 189.216 13.895 1.00 65.14 23 GLY G CA 1
ATOM 5322 C C . GLY G 1 23 ? 11.591 188.535 12.857 1.00 58.81 23 GLY G C 1
ATOM 5323 O O . GLY G 1 23 ? 11.780 187.314 12.898 1.00 65.24 23 GLY G O 1
ATOM 5324 N N . ASN G 1 24 ? 12.089 189.323 11.912 1.00 51.77 24 ASN G N 1
ATOM 5325 C CA . ASN G 1 24 ? 13.052 188.858 10.908 1.00 47.01 24 ASN G CA 1
ATOM 5326 C C . ASN G 1 24 ? 12.529 187.664 10.102 1.00 36.59 24 ASN G C 1
ATOM 5327 O O . ASN G 1 24 ? 13.059 186.551 10.169 1.00 32.83 24 ASN G O 1
ATOM 5332 N N . GLN G 1 25 ? 11.467 187.919 9.344 1.00 34.50 25 GLN G N 1
ATOM 5333 C CA . GLN G 1 25 ? 10.895 186.908 8.458 1.00 33.34 25 GLN G CA 1
ATOM 5334 C C . GLN G 1 25 ? 10.776 187.442 7.044 1.00 31.20 25 GLN G C 1
ATOM 5335 O O . GLN G 1 25 ? 10.425 188.596 6.850 1.00 34.16 25 GLN G O 1
ATOM 5341 N N . PRO G 1 26 ? 11.074 186.598 6.047 1.00 27.85 26 PRO G N 1
ATOM 5342 C CA . PRO G 1 26 ? 10.964 187.032 4.671 1.00 28.12 26 PRO G CA 1
ATOM 5343 C C . PRO G 1 26 ? 9.524 187.295 4.282 1.00 28.63 26 PRO G C 1
ATOM 5344 O O . PRO G 1 26 ? 8.628 186.627 4.776 1.00 27.94 26 PRO G O 1
ATOM 5348 N N . ASP G 1 27 ? 9.315 188.258 3.396 1.00 30.65 27 ASP G N 1
ATOM 5349 C CA . ASP G 1 27 ? 7.981 188.552 2.882 1.00 32.35 27 ASP G CA 1
ATOM 5350 C C . ASP G 1 27 ? 7.437 187.393 2.054 1.00 32.08 27 ASP G C 1
ATOM 5351 O O . ASP G 1 27 ? 6.227 187.182 1.986 1.00 33.08 27 ASP G O 1
ATOM 5356 N N . ASP G 1 28 ? 8.339 186.642 1.430 1.00 29.35 28 ASP G N 1
ATOM 5357 C CA . ASP G 1 28 ? 7.958 185.511 0.590 1.00 26.33 28 ASP G CA 1
ATOM 5358 C C . ASP G 1 28 ? 7.536 184.294 1.429 1.00 26.84 28 ASP G C 1
ATOM 5359 O O . ASP G 1 28 ? 8.369 183.655 2.081 1.00 22.04 28 ASP G O 1
ATOM 5364 N N . PRO G 1 29 ? 6.239 183.938 1.393 1.00 30.38 29 PRO G N 1
ATOM 5365 C CA . PRO G 1 29 ? 5.767 182.856 2.261 1.00 27.62 29 PRO G CA 1
ATOM 5366 C C . PRO G 1 29 ? 6.410 181.524 1.963 1.00 26.35 29 PRO G C 1
ATOM 5367 O O . PRO G 1 29 ? 6.587 180.700 2.865 1.00 25.62 29 PRO G O 1
ATOM 5371 N N . LEU G 1 30 ? 6.771 181.312 0.705 1.00 28.24 30 LEU G N 1
ATOM 5372 C CA . LEU G 1 30 ? 7.388 180.046 0.290 1.00 21.64 30 LEU G CA 1
ATOM 5373 C C . LEU G 1 30 ? 8.848 179.955 0.738 1.00 18.51 30 LEU G C 1
ATOM 5374 O O . LEU G 1 30 ? 9.480 178.912 0.587 1.00 21.46 30 LEU G O 1
ATOM 5379 N N . ALA G 1 31 ? 9.374 181.039 1.291 1.00 18.11 31 ALA G N 1
ATOM 5380 C CA . ALA G 1 31 ? 10.702 181.042 1.903 1.00 17.89 31 ALA G CA 1
ATOM 5381 C C . ALA G 1 31 ? 10.633 180.787 3.413 1.00 17.07 31 ALA G C 1
ATOM 5382 O O . ALA G 1 31 ? 11.655 180.816 4.092 1.00 18.03 31 ALA G O 1
ATOM 5384 N N . ARG G 1 32 ? 9.435 180.531 3.932 1.00 18.40 32 ARG G N 1
ATOM 5385 C CA . ARG G 1 32 ? 9.231 180.382 5.381 1.00 19.57 32 ARG G CA 1
ATOM 5386 C C . ARG G 1 32 ? 8.943 178.955 5.802 1.00 16.05 32 ARG G C 1
ATOM 5387 O O . ARG G 1 32 ? 8.035 178.315 5.276 1.00 14.32 32 ARG G O 1
ATOM 5395 N N . VAL G 1 33 ? 9.703 178.477 6.783 1.00 16.57 33 VAL G N 1
ATOM 5396 C CA . VAL G 1 33 ? 9.535 177.113 7.291 1.00 13.31 33 VAL G CA 1
ATOM 5397 C C . VAL G 1 33 ? 8.176 176.929 7.933 1.00 13.85 33 VAL G C 1
ATOM 5398 O O . VAL G 1 33 ? 7.516 175.940 7.693 1.00 12.86 33 VAL G O 1
ATOM 5402 N N . ASP G 1 34 ? 7.758 177.899 8.739 1.00 17.59 34 ASP G N 1
ATOM 5403 C CA . ASP G 1 34 ? 6.492 177.797 9.473 1.00 17.28 34 ASP G CA 1
ATOM 5404 C C . ASP G 1 34 ? 5.288 177.748 8.524 1.00 19.04 34 ASP G C 1
ATOM 5405 O O . ASP G 1 34 ? 4.325 177.037 8.791 1.00 20.43 34 ASP G O 1
ATOM 5410 N N . VAL G 1 35 ? 5.369 178.457 7.401 1.00 20.95 35 VAL G N 1
ATOM 5411 C CA . VAL G 1 35 ? 4.310 178.427 6.396 1.00 21.87 35 VAL G CA 1
ATOM 5412 C C . VAL G 1 35 ? 4.243 177.086 5.688 1.00 20.22 35 VAL G C 1
ATOM 5413 O O . VAL G 1 35 ? 3.173 176.521 5.533 1.00 26.19 35 VAL G O 1
ATOM 5417 N N . TRP G 1 36 ? 5.386 176.588 5.244 1.00 19.99 36 TRP G N 1
ATOM 5418 C CA . TRP G 1 36 ? 5.437 175.284 4.568 1.00 17.72 36 TRP G CA 1
ATOM 5419 C C . TRP G 1 36 ? 4.928 174.183 5.489 1.00 16.66 36 TRP G C 1
ATOM 5420 O O . TRP G 1 36 ? 4.108 173.368 5.103 1.00 16.45 36 TRP G O 1
ATOM 5431 N N . HIS G 1 37 ? 5.435 174.161 6.715 1.00 17.47 37 HIS G N 1
ATOM 5432 C CA . HIS G 1 37 ? 5.012 173.167 7.691 1.00 16.49 37 HIS G CA 1
ATOM 5433 C C . HIS G 1 37 ? 3.529 173.244 7.963 1.00 19.54 37 HIS G C 1
ATOM 5434 O O . HIS G 1 37 ? 2.830 172.230 8.041 1.00 22.30 37 HIS G O 1
ATOM 5441 N N . CYS G 1 38 ? 3.058 174.461 8.151 1.00 23.84 38 CYS G N 1
ATOM 5442 C CA . CYS G 1 38 ? 1.634 174.702 8.360 1.00 21.17 38 CYS G CA 1
ATOM 5443 C C . CYS G 1 38 ? 0.827 174.160 7.182 1.00 19.64 38 CYS G C 1
ATOM 5444 O O . CYS G 1 38 ? -0.159 173.449 7.370 1.00 24.54 38 CYS G O 1
ATOM 5447 N N . ALA G 1 39 ? 1.266 174.492 5.971 1.00 17.24 39 ALA G N 1
ATOM 5448 C CA . ALA G 1 39 ? 0.599 174.063 4.736 1.00 18.14 39 ALA G CA 1
ATOM 5449 C C . ALA G 1 39 ? 0.591 172.540 4.593 1.00 18.38 39 ALA G C 1
ATOM 5450 O O . ALA G 1 39 ? -0.447 171.944 4.289 1.00 22.74 39 ALA G O 1
ATOM 5452 N N . MET G 1 40 ? 1.752 171.920 4.798 1.00 15.34 40 MET G N 1
ATOM 5453 C CA . MET G 1 40 ? 1.882 170.466 4.663 1.00 18.31 40 MET G CA 1
ATOM 5454 C C . MET G 1 40 ? 1.096 169.723 5.757 1.00 19.56 40 MET G C 1
ATOM 5455 O O . MET G 1 40 ? 0.484 168.675 5.497 1.00 23.73 40 MET G O 1
ATOM 5460 N N . ALA G 1 41 ? 1.095 170.282 6.965 1.00 18.76 41 ALA G N 1
ATOM 5461 C CA . ALA G 1 41 ? 0.300 169.735 8.073 1.00 17.68 41 ALA G CA 1
ATOM 5462 C C . ALA G 1 41 ? -1.182 169.628 7.699 1.00 19.26 41 ALA G C 1
ATOM 5463 O O . ALA G 1 41 ? -1.833 168.610 7.958 1.00 18.31 41 ALA G O 1
ATOM 5465 N N . LYS G 1 42 ? -1.699 170.673 7.070 1.00 21.78 42 LYS G N 1
ATOM 5466 C CA . LYS G 1 42 ? -3.103 170.701 6.642 1.00 26.95 42 LYS G CA 1
ATOM 5467 C C . LYS G 1 42 ? -3.423 169.683 5.553 1.00 27.58 42 LYS G C 1
ATOM 5468 O O . LYS G 1 42 ? -4.561 169.207 5.477 1.00 26.83 42 LYS G O 1
ATOM 5474 N N . ARG G 1 43 ? -2.431 169.336 4.734 1.00 23.58 43 ARG G N 1
ATOM 5475 C CA . ARG G 1 43 ? -2.609 168.266 3.734 1.00 26.82 43 ARG G CA 1
ATOM 5476 C C . ARG G 1 43 ? -2.379 166.875 4.330 1.00 25.95 43 ARG G C 1
ATOM 5477 O O . ARG G 1 43 ? -2.243 165.901 3.599 1.00 34.05 43 ARG G O 1
ATOM 5485 N N . GLY G 1 44 ? -2.291 166.796 5.652 1.00 25.13 44 GLY G N 1
ATOM 5486 C CA . GLY G 1 44 ? -2.230 165.519 6.358 1.00 23.51 44 GLY G CA 1
ATOM 5487 C C . GLY G 1 44 ? -0.898 164.794 6.325 1.00 19.75 44 GLY G C 1
ATOM 5488 O O . GLY G 1 44 ? -0.816 163.646 6.781 1.00 16.78 44 GLY G O 1
ATOM 5489 N N . VAL G 1 45 ? 0.148 165.453 5.825 1.00 14.69 45 VAL G N 1
ATOM 5490 C CA . VAL G 1 45 ? 1.455 164.801 5.702 1.00 13.07 45 VAL G CA 1
ATOM 5491 C C . VAL G 1 45 ? 1.990 164.288 7.032 1.00 13.33 45 VAL G C 1
ATOM 5492 O O . VAL G 1 45 ? 2.681 163.268 7.057 1.00 17.05 45 VAL G O 1
ATOM 5496 N N . TYR G 1 46 ? 1.655 164.981 8.124 1.00 14.87 46 TYR G N 1
ATOM 5497 C CA . TYR G 1 46 ? 2.141 164.627 9.475 1.00 15.82 46 TYR G CA 1
ATOM 5498 C C . TYR G 1 46 ? 1.035 164.103 10.417 1.00 19.48 46 TYR G C 1
ATOM 5499 O O . TYR G 1 46 ? 1.275 163.970 11.621 1.00 22.47 46 TYR G O 1
ATOM 5508 N N . ASP G 1 47 ? -0.127 163.736 9.834 1.00 14.95 47 ASP G N 1
ATOM 5509 C CA . ASP G 1 47 ? -1.288 163.122 10.517 1.00 16.94 47 ASP G CA 1
ATOM 5510 C C . ASP G 1 47 ? -1.037 161.812 11.220 1.00 18.63 47 ASP G C 1
ATOM 5511 O O . ASP G 1 47 ? -1.883 161.276 11.919 1.00 23.87 47 ASP G O 1
ATOM 5516 N N . ASN G 1 48 ? 0.071 161.211 10.912 1.00 21.67 48 ASN G N 1
ATOM 5517 C CA . ASN G 1 48 ? 0.533 160.024 11.610 1.00 21.94 48 ASN G CA 1
ATOM 5518 C C . ASN G 1 48 ? 2.029 160.153 11.790 1.00 19.17 48 ASN G C 1
ATOM 5519 O O . ASN G 1 48 ? 2.726 160.333 10.800 1.00 22.13 48 ASN G O 1
ATOM 5524 N N . PRO G 1 49 ? 2.524 160.067 13.042 1.00 16.25 49 PRO G N 1
ATOM 5525 C CA . PRO G 1 49 ? 3.932 160.319 13.341 1.00 15.00 49 PRO G CA 1
ATOM 5526 C C . PRO G 1 49 ? 4.908 159.186 12.976 1.00 15.97 49 PRO G C 1
ATOM 5527 O O . PRO G 1 49 ? 6.127 159.382 13.051 1.00 14.99 49 PRO G O 1
ATOM 5531 N N . ASP G 1 50 ? 4.389 158.019 12.605 1.00 15.76 50 ASP G N 1
ATOM 5532 C CA . ASP G 1 50 ? 5.227 156.937 12.096 1.00 16.31 50 ASP G CA 1
ATOM 5533 C C . ASP G 1 50 ? 6.122 157.466 10.955 1.00 15.11 50 ASP G C 1
ATOM 5534 O O . ASP G 1 50 ? 5.623 157.935 9.941 1.00 18.50 50 ASP G O 1
ATOM 5539 N N . PRO G 1 51 ? 7.443 157.411 11.125 1.00 15.55 51 PRO G N 1
ATOM 5540 C CA . PRO G 1 51 ? 8.350 157.901 10.091 1.00 16.80 51 PRO G CA 1
ATOM 5541 C C . PRO G 1 51 ? 8.110 157.315 8.705 1.00 17.84 51 PRO G C 1
ATOM 5542 O O . PRO G 1 51 ? 8.225 158.031 7.718 1.00 23.12 51 PRO G O 1
ATOM 5546 N N . ALA G 1 52 ? 7.794 156.026 8.629 1.00 21.58 52 ALA G N 1
ATOM 5547 C CA . ALA G 1 52 ? 7.567 155.357 7.334 1.00 19.77 52 ALA G CA 1
ATOM 5548 C C . ALA G 1 52 ? 6.374 155.988 6.606 1.00 18.71 52 ALA G C 1
ATOM 5549 O O . ALA G 1 52 ? 6.388 156.124 5.391 1.00 17.61 52 ALA G O 1
ATOM 5551 N N . VAL G 1 53 ? 5.355 156.383 7.373 1.00 19.18 53 VAL G N 1
ATOM 5552 C CA . VAL G 1 53 ? 4.134 156.996 6.817 1.00 18.29 53 VAL G CA 1
ATOM 5553 C C . VAL G 1 53 ? 4.386 158.436 6.378 1.00 15.87 53 VAL G C 1
ATOM 5554 O O . VAL G 1 53 ? 3.967 158.849 5.297 1.00 14.85 53 VAL G O 1
ATOM 5558 N N . ILE G 1 54 ? 5.088 159.190 7.213 1.00 14.80 54 ILE G N 1
ATOM 5559 C CA . ILE G 1 54 ? 5.470 160.559 6.867 1.00 13.78 54 ILE G CA 1
ATOM 5560 C C . ILE G 1 54 ? 6.247 160.545 5.552 1.00 16.96 54 ILE G C 1
ATOM 5561 O O . ILE G 1 54 ? 6.020 161.374 4.669 1.00 19.16 54 ILE G O 1
ATOM 5566 N N . LYS G 1 55 ? 7.168 159.595 5.429 1.00 20.12 55 LYS G N 1
ATOM 5567 C CA . LYS G 1 55 ? 7.987 159.457 4.215 1.00 22.93 55 LYS G CA 1
ATOM 5568 C C . LYS G 1 55 ? 7.126 159.161 2.990 1.00 25.14 55 LYS G C 1
ATOM 5569 O O . LYS G 1 55 ? 7.258 159.833 1.979 1.00 30.54 55 LYS G O 1
ATOM 5575 N N . GLU G 1 56 ? 6.240 158.174 3.060 1.00 27.34 56 GLU G N 1
ATOM 5576 C CA . GLU G 1 56 ? 5.372 157.887 1.911 1.00 27.71 56 GLU G CA 1
ATOM 5577 C C . GLU G 1 56 ? 4.585 159.132 1.522 1.00 24.06 56 GLU G C 1
ATOM 5578 O O . GLU G 1 56 ? 4.509 159.465 0.355 1.00 25.70 56 GLU G O 1
ATOM 5584 N N . ARG G 1 57 ? 3.986 159.800 2.502 1.00 18.61 57 ARG G N 1
ATOM 5585 C CA . ARG G 1 57 ? 3.106 160.928 2.215 1.00 20.04 57 ARG G CA 1
ATOM 5586 C C . ARG G 1 57 ? 3.865 162.120 1.650 1.00 23.93 57 ARG G C 1
ATOM 5587 O O . ARG G 1 57 ? 3.360 162.829 0.771 1.00 21.35 57 ARG G O 1
ATOM 5595 N N . SER G 1 58 ? 5.072 162.336 2.161 1.00 19.37 58 SER G N 1
ATOM 5596 C CA . SER G 1 58 ? 5.931 163.379 1.629 1.00 17.59 58 SER G CA 1
ATOM 5597 C C . SER G 1 58 ? 6.276 163.105 0.160 1.00 16.99 58 SER G C 1
ATOM 5598 O O . SER G 1 58 ? 6.175 163.987 -0.686 1.00 16.64 58 SER G O 1
ATOM 5601 N N . MET G 1 59 ? 6.698 161.882 -0.133 1.00 17.62 59 MET G N 1
ATOM 5602 C CA . MET G 1 59 ? 7.055 161.508 -1.503 1.00 20.19 59 MET G CA 1
ATOM 5603 C C . MET G 1 59 ? 5.858 161.680 -2.439 1.00 22.75 59 MET G C 1
ATOM 5604 O O . MET G 1 59 ? 6.010 162.136 -3.569 1.00 24.57 59 MET G O 1
ATOM 5609 N N . LYS G 1 60 ? 4.664 161.354 -1.940 1.00 26.30 60 LYS G N 1
ATOM 5610 C CA . LYS G 1 60 ? 3.414 161.543 -2.696 1.00 30.08 60 LYS G CA 1
ATOM 5611 C C . LYS G 1 60 ? 3.191 163.031 -2.992 1.00 28.02 60 LYS G C 1
ATOM 5612 O O . LYS G 1 60 ? 2.766 163.412 -4.078 1.00 33.83 60 LYS G O 1
ATOM 5618 N N . MET G 1 61 ? 3.485 163.868 -2.008 1.00 26.04 61 MET G N 1
ATOM 5619 C CA . MET G 1 61 ? 3.301 165.304 -2.144 1.00 25.59 61 MET G CA 1
ATOM 5620 C C . MET G 1 61 ? 4.233 165.875 -3.225 1.00 26.77 61 MET G C 1
ATOM 5621 O O . MET G 1 61 ? 3.828 166.738 -4.005 1.00 30.66 61 MET G O 1
ATOM 5626 N N . CYS G 1 62 ? 5.466 165.381 -3.277 1.00 24.32 62 CYS G N 1
ATOM 5627 C CA . CYS G 1 62 ? 6.418 165.788 -4.313 1.00 22.91 62 CYS G CA 1
ATOM 5628 C C . CYS G 1 62 ? 5.790 165.707 -5.705 1.00 27.51 62 CYS G C 1
ATOM 5629 O O . CYS G 1 62 ? 5.965 166.624 -6.511 1.00 29.76 62 CYS G O 1
ATOM 5632 N N . THR G 1 63 ? 5.051 164.627 -5.985 1.00 29.67 63 THR G N 1
ATOM 5633 C CA . THR G 1 63 ? 4.442 164.431 -7.312 1.00 34.24 63 THR G CA 1
ATOM 5634 C C . THR G 1 63 ? 3.328 165.437 -7.596 1.00 35.58 63 THR G C 1
ATOM 5635 O O . THR G 1 63 ? 3.017 165.707 -8.752 1.00 40.22 63 THR G O 1
ATOM 5639 N N . LYS G 1 64 ? 2.733 165.985 -6.542 1.00 32.64 64 LYS G N 1
ATOM 5640 C CA . LYS G 1 64 ? 1.594 166.897 -6.680 1.00 35.45 64 LYS G CA 1
ATOM 5641 C C . LYS G 1 64 ? 2.007 168.350 -6.914 1.00 36.68 64 LYS G C 1
ATOM 5642 O O . LYS G 1 64 ? 1.389 169.041 -7.718 1.00 43.22 64 LYS G O 1
ATOM 5648 N N . ILE G 1 65 ? 3.039 168.816 -6.211 1.00 33.25 65 ILE G N 1
ATOM 5649 C CA . ILE G 1 65 ? 3.454 170.231 -6.280 1.00 33.22 65 ILE G CA 1
ATOM 5650 C C . ILE G 1 65 ? 4.677 170.516 -7.174 1.00 33.62 65 ILE G C 1
ATOM 5651 O O . ILE G 1 65 ? 5.190 171.634 -7.202 1.00 34.87 65 ILE G O 1
ATOM 5656 N N . ILE G 1 66 ? 5.131 169.502 -7.903 1.00 38.21 66 ILE G N 1
ATOM 5657 C CA . ILE G 1 66 ? 6.266 169.623 -8.844 1.00 35.84 66 ILE G CA 1
ATOM 5658 C C . ILE G 1 66 ? 5.949 168.852 -10.122 1.00 42.44 66 ILE G C 1
ATOM 5659 O O . ILE G 1 66 ? 5.430 167.741 -10.056 1.00 43.86 66 ILE G O 1
ATOM 5664 N N . THR G 1 67 ? 6.281 169.431 -11.276 1.00 47.60 67 THR G N 1
ATOM 5665 C CA . THR G 1 67 ? 5.955 168.827 -12.585 1.00 54.59 67 THR G CA 1
ATOM 5666 C C . THR G 1 67 ? 7.138 168.157 -13.290 1.00 54.87 67 THR G C 1
ATOM 5667 O O . THR G 1 67 ? 6.975 167.111 -13.903 1.00 55.85 67 THR G O 1
ATOM 5671 N N . ASP G 1 68 ? 8.316 168.768 -13.217 1.00 55.34 68 ASP G N 1
ATOM 5672 C CA . ASP G 1 68 ? 9.515 168.216 -13.868 1.00 58.11 68 ASP G CA 1
ATOM 5673 C C . ASP G 1 68 ? 9.869 166.878 -13.229 1.00 55.10 68 ASP G C 1
ATOM 5674 O O . ASP G 1 68 ? 10.109 166.821 -12.026 1.00 55.57 68 ASP G O 1
ATOM 5679 N N . PRO G 1 69 ? 9.911 165.799 -14.020 1.00 58.24 69 PRO G N 1
ATOM 5680 C CA . PRO G 1 69 ? 10.215 164.482 -13.453 1.00 56.85 69 PRO G CA 1
ATOM 5681 C C . PRO G 1 69 ? 11.554 164.395 -12.715 1.00 52.78 69 PRO G C 1
ATOM 5682 O O . PRO G 1 69 ? 11.655 163.710 -11.698 1.00 48.89 69 PRO G O 1
ATOM 5686 N N . ALA G 1 70 ? 12.568 165.075 -13.235 1.00 57.40 70 ALA G N 1
ATOM 5687 C CA . ALA G 1 70 ? 13.896 165.078 -12.615 1.00 58.17 70 ALA G CA 1
ATOM 5688 C C . ALA G 1 70 ? 13.833 165.696 -11.225 1.00 50.36 70 ALA G C 1
ATOM 5689 O O . ALA G 1 70 ? 14.359 165.131 -10.263 1.00 52.34 70 ALA G O 1
ATOM 5691 N N . ASN G 1 71 ? 13.178 166.850 -11.136 1.00 46.57 71 ASN G N 1
ATOM 5692 C CA . ASN G 1 71 ? 12.959 167.539 -9.854 1.00 39.64 71 ASN G CA 1
ATOM 5693 C C . ASN G 1 71 ? 12.007 166.784 -8.928 1.00 37.17 71 ASN G C 1
ATOM 5694 O O . ASN G 1 71 ? 12.109 166.877 -7.700 1.00 35.38 71 ASN G O 1
ATOM 5699 N N . VAL G 1 72 ? 11.056 166.065 -9.509 1.00 37.67 72 VAL G N 1
ATOM 5700 C CA . VAL G 1 72 ? 10.171 165.224 -8.711 1.00 36.99 72 VAL G CA 1
ATOM 5701 C C . VAL G 1 72 ? 10.991 164.153 -7.987 1.00 36.71 72 VAL G C 1
ATOM 5702 O O . VAL G 1 72 ? 10.805 163.907 -6.797 1.00 36.52 72 VAL G O 1
ATOM 5706 N N . GLU G 1 73 ? 11.921 163.538 -8.700 1.00 41.99 73 GLU G N 1
ATOM 5707 C CA . GLU G 1 73 ? 12.773 162.513 -8.100 1.00 44.95 73 GLU G CA 1
ATOM 5708 C C . GLU G 1 73 ? 13.713 163.098 -7.044 1.00 41.16 73 GLU G C 1
ATOM 5709 O O . GLU G 1 73 ? 13.916 162.497 -5.993 1.00 40.58 73 GLU G O 1
ATOM 5715 N N . ASN G 1 74 ? 14.273 164.275 -7.314 1.00 39.01 74 ASN G N 1
ATOM 5716 C CA . ASN G 1 74 ? 15.147 164.945 -6.344 1.00 35.24 74 ASN G CA 1
ATOM 5717 C C . ASN G 1 74 ? 14.408 165.230 -5.031 1.00 31.85 74 ASN G C 1
ATOM 5718 O O . ASN G 1 74 ? 14.921 165.000 -3.935 1.00 29.72 74 ASN G O 1
ATOM 5723 N N . CYS G 1 75 ? 13.195 165.741 -5.158 1.00 30.95 75 CYS G N 1
ATOM 5724 C CA . CYS G 1 75 ? 12.311 165.981 -4.007 1.00 27.93 75 CYS G CA 1
ATOM 5725 C C . CYS G 1 75 ? 12.090 164.708 -3.200 1.00 27.24 75 CYS G C 1
ATOM 5726 O O . CYS G 1 75 ? 12.103 164.724 -1.972 1.00 26.74 75 CYS G O 1
ATOM 5729 N N . LYS G 1 76 ? 11.861 163.604 -3.898 1.00 27.93 76 LYS G N 1
ATOM 5730 C CA . LYS G 1 76 ? 11.630 162.330 -3.234 1.00 26.84 76 LYS G CA 1
ATOM 5731 C C . LYS G 1 76 ? 12.886 161.879 -2.487 1.00 27.12 76 LYS G C 1
ATOM 5732 O O . LYS G 1 76 ? 12.824 161.436 -1.339 1.00 25.50 76 LYS G O 1
ATOM 5738 N N . LYS G 1 77 ? 14.026 161.978 -3.156 1.00 30.80 77 LYS G N 1
ATOM 5739 C CA . LYS G 1 77 ? 15.313 161.604 -2.555 1.00 33.17 77 LYS G CA 1
ATOM 5740 C C . LYS G 1 77 ? 15.573 162.442 -1.296 1.00 27.77 77 LYS G C 1
ATOM 5741 O O . LYS G 1 77 ? 16.002 161.921 -0.269 1.00 34.79 77 LYS G O 1
ATOM 5746 N N . VAL G 1 78 ? 15.274 163.732 -1.374 1.00 22.87 78 VAL G N 1
ATOM 5747 C CA . VAL G 1 78 ? 15.462 164.645 -0.240 1.00 22.09 78 VAL G CA 1
ATOM 5748 C C . VAL G 1 78 ? 14.470 164.402 0.907 1.00 19.61 78 VAL G C 1
ATOM 5749 O O . VAL G 1 78 ? 14.834 164.430 2.085 1.00 24.24 78 VAL G O 1
ATOM 5753 N N . ALA G 1 79 ? 13.214 164.161 0.566 1.00 19.60 79 ALA G N 1
ATOM 5754 C CA . ALA G 1 79 ? 12.204 163.840 1.577 1.00 14.21 79 ALA G CA 1
ATOM 5755 C C . ALA G 1 79 ? 12.637 162.637 2.399 1.00 17.30 79 ALA G C 1
ATOM 5756 O O . ALA G 1 79 ? 12.562 162.639 3.634 1.00 20.45 79 ALA G O 1
ATOM 5758 N N . SER G 1 80 ? 13.111 161.607 1.709 1.00 22.23 80 SER G N 1
ATOM 5759 C CA . SER G 1 80 ? 13.521 160.366 2.367 1.00 25.22 80 SER G CA 1
ATOM 5760 C C . SER G 1 80 ? 14.654 160.620 3.341 1.00 26.79 80 SER G C 1
ATOM 5761 O O . SER G 1 80 ? 14.619 160.180 4.499 1.00 22.66 80 SER G O 1
ATOM 5764 N N . ARG G 1 81 ? 15.661 161.326 2.838 1.00 24.21 81 ARG G N 1
ATOM 5765 C CA . ARG G 1 81 ? 16.830 161.674 3.626 1.00 26.46 81 ARG G CA 1
ATOM 5766 C C . ARG G 1 81 ? 16.422 162.500 4.860 1.00 21.32 81 ARG G C 1
ATOM 5767 O O . ARG G 1 81 ? 16.843 162.206 5.978 1.00 22.50 81 ARG G O 1
ATOM 5775 N N . CYS G 1 82 ? 15.597 163.522 4.655 1.00 16.20 82 CYS G N 1
ATOM 5776 C CA . CYS G 1 82 ? 15.201 164.411 5.763 1.00 18.90 82 CYS G CA 1
ATOM 5777 C C . CYS G 1 82 ? 14.386 163.697 6.833 1.00 17.76 82 CYS G C 1
ATOM 5778 O O . CYS G 1 82 ? 14.615 163.889 8.020 1.00 18.33 82 CYS G O 1
ATOM 5781 N N . VAL G 1 83 ? 13.452 162.854 6.409 1.00 19.42 83 VAL G N 1
ATOM 5782 C CA . VAL G 1 83 ? 12.654 162.075 7.358 1.00 17.18 83 VAL G CA 1
ATOM 5783 C C . VAL G 1 83 ? 13.547 161.129 8.172 1.00 17.79 83 VAL G C 1
ATOM 5784 O O . VAL G 1 83 ? 13.407 161.013 9.392 1.00 22.71 83 VAL G O 1
ATOM 5788 N N . ASP G 1 84 ? 14.465 160.459 7.491 1.00 17.17 84 ASP G N 1
ATOM 5789 C CA . ASP G 1 84 ? 15.388 159.523 8.162 1.00 23.37 84 ASP G CA 1
ATOM 5790 C C . ASP G 1 84 ? 16.222 160.204 9.243 1.00 22.52 84 ASP G C 1
ATOM 5791 O O . ASP G 1 84 ? 16.435 159.640 10.311 1.00 22.67 84 ASP G O 1
ATOM 5796 N N . ARG G 1 85 ? 16.695 161.412 8.938 1.00 24.14 85 ARG G N 1
ATOM 5797 C CA . ARG G 1 85 ? 17.580 162.170 9.832 1.00 29.16 85 ARG G CA 1
ATOM 5798 C C . ARG G 1 85 ? 16.818 162.867 10.962 1.00 24.77 85 ARG G C 1
ATOM 5799 O O . ARG G 1 85 ? 17.164 162.760 12.155 1.00 23.68 85 ARG G O 1
ATOM 5803 N N . GLU G 1 86 ? 15.764 163.554 10.583 1.00 18.00 86 GLU G N 1
ATOM 5804 C CA . GLU G 1 86 ? 15.084 164.457 11.515 1.00 24.29 86 GLU G CA 1
ATOM 5805 C C . GLU G 1 86 ? 14.010 163.811 12.394 1.00 24.93 86 GLU G C 1
ATOM 5806 O O . GLU G 1 86 ? 13.519 164.457 13.311 1.00 31.98 86 GLU G O 1
ATOM 5812 N N . THR G 1 87 ? 13.648 162.557 12.133 1.00 26.56 87 THR G N 1
ATOM 5813 C CA . THR G 1 87 ? 12.721 161.821 13.029 1.00 24.30 87 THR G CA 1
ATOM 5814 C C . THR G 1 87 ? 13.462 160.999 14.091 1.00 29.60 87 THR G C 1
ATOM 5815 O O . THR G 1 87 ? 12.836 160.370 14.949 1.00 35.44 87 THR G O 1
ATOM 5819 N N . GLN G 1 88 ? 14.788 160.990 14.037 1.00 34.37 88 GLN G N 1
ATOM 5820 C CA . GLN G 1 88 ? 15.585 160.408 15.130 1.00 35.52 88 GLN G CA 1
ATOM 5821 C C . GLN G 1 88 ? 15.568 161.342 16.344 1.00 35.80 88 GLN G C 1
ATOM 5822 O O . GLN G 1 88 ? 15.325 162.554 16.225 1.00 27.62 88 GLN G O 1
ATOM 5828 N N . GLY G 1 89 ? 15.810 160.767 17.519 1.00 40.69 89 GLY G N 1
ATOM 5829 C CA . GLY G 1 89 ? 15.958 161.556 18.741 1.00 43.90 89 GLY G CA 1
ATOM 5830 C C . GLY G 1 89 ? 14.686 161.763 19.542 1.00 44.13 89 GLY G C 1
ATOM 5831 O O . GLY G 1 89 ? 13.616 161.257 19.175 1.00 41.39 89 GLY G O 1
ATOM 5832 N N . PRO G 1 90 ? 14.797 162.516 20.654 1.00 50.03 90 PRO G N 1
ATOM 5833 C CA . PRO G 1 90 ? 13.722 162.649 21.635 1.00 50.97 90 PRO G CA 1
ATOM 5834 C C . PRO G 1 90 ? 12.821 163.880 21.463 1.00 48.36 90 PRO G C 1
ATOM 5835 O O . PRO G 1 90 ? 11.934 164.104 22.295 1.00 44.51 90 PRO G O 1
ATOM 5839 N N . LYS G 1 91 ? 13.044 164.673 20.412 1.00 43.80 91 LYS G N 1
ATOM 5840 C CA . LYS G 1 91 ? 12.211 165.858 20.184 1.00 41.16 91 LYS G CA 1
ATOM 5841 C C . LYS G 1 91 ? 10.770 165.427 19.951 1.00 31.73 91 LYS G C 1
ATOM 5842 O O . LYS G 1 91 ? 10.502 164.272 19.650 1.00 28.59 91 LYS G O 1
ATOM 5848 N N . SER G 1 92 ? 9.846 166.365 20.113 1.00 31.18 92 SER G N 1
ATOM 5849 C CA . SER G 1 92 ? 8.420 166.088 19.935 1.00 27.67 92 SER G CA 1
ATOM 5850 C C . SER G 1 92 ? 8.111 165.853 18.465 1.00 27.14 92 SER G C 1
ATOM 5851 O O . SER G 1 92 ? 8.854 166.311 17.590 1.00 23.73 92 SER G O 1
ATOM 5854 N N . ASN G 1 93 ? 7.014 165.139 18.203 1.00 22.38 93 ASN G N 1
ATOM 5855 C CA . ASN G 1 93 ? 6.566 164.874 16.840 1.00 19.20 93 ASN G CA 1
ATOM 5856 C C . ASN G 1 93 ? 6.342 166.165 16.039 1.00 18.88 93 ASN G C 1
ATOM 5857 O O . ASN G 1 93 ? 6.739 166.251 14.864 1.00 15.59 93 ASN G O 1
ATOM 5862 N N . ARG G 1 94 ? 5.722 167.173 16.679 1.00 20.86 94 ARG G N 1
ATOM 5863 C CA . ARG G 1 94 ? 5.512 168.455 16.003 1.00 19.88 94 ARG G CA 1
ATOM 5864 C C . ARG G 1 94 ? 6.827 169.009 15.562 1.00 17.97 94 ARG G C 1
ATOM 5865 O O . ARG G 1 94 ? 6.995 169.309 14.407 1.00 23.15 94 ARG G O 1
ATOM 5873 N N . GLN G 1 95 ? 7.758 169.120 16.488 1.00 20.99 95 GLN G N 1
ATOM 5874 C CA . GLN G 1 95 ? 9.069 169.717 16.212 1.00 23.22 95 GLN G CA 1
ATOM 5875 C C . GLN G 1 95 ? 9.850 168.910 15.167 1.00 23.40 95 GLN G C 1
ATOM 5876 O O . GLN G 1 95 ? 10.582 169.473 14.349 1.00 28.68 95 GLN G O 1
ATOM 5882 N N . LYS G 1 96 ? 9.706 167.594 15.191 1.00 21.08 96 LYS G N 1
ATOM 5883 C CA . LYS G 1 96 ? 10.352 166.755 14.185 1.00 20.89 96 LYS G CA 1
ATOM 5884 C C . LYS G 1 96 ? 9.818 167.104 12.800 1.00 20.34 96 LYS G C 1
ATOM 5885 O O . LYS G 1 96 ? 10.576 167.174 11.834 1.00 18.66 96 LYS G O 1
ATOM 5891 N N . ALA G 1 97 ? 8.507 167.320 12.714 1.00 15.45 97 ALA G N 1
ATOM 5892 C CA . ALA G 1 97 ? 7.864 167.731 11.457 1.00 11.19 97 ALA G CA 1
ATOM 5893 C C . ALA G 1 97 ? 8.431 169.068 10.949 1.00 10.85 97 ALA G C 1
ATOM 5894 O O . ALA G 1 97 ? 8.775 169.215 9.780 1.00 9.83 97 ALA G O 1
ATOM 5896 N N . VAL G 1 98 ? 8.516 170.042 11.838 1.00 12.26 98 VAL G N 1
ATOM 5897 C CA . VAL G 1 98 ? 9.104 171.329 11.498 1.00 15.38 98 VAL G CA 1
ATOM 5898 C C . VAL G 1 98 ? 10.561 171.161 11.023 1.00 16.95 98 VAL G C 1
ATOM 5899 O O . VAL G 1 98 ? 10.981 171.774 10.058 1.00 17.24 98 VAL G O 1
ATOM 5903 N N . ASN G 1 99 ? 11.325 170.324 11.710 1.00 17.58 99 ASN G N 1
ATOM 5904 C CA . ASN G 1 99 ? 12.717 170.073 11.318 1.00 18.64 99 ASN G CA 1
ATOM 5905 C C . ASN G 1 99 ? 12.841 169.412 9.930 1.00 18.17 99 ASN G C 1
ATOM 5906 O O . ASN G 1 99 ? 13.772 169.718 9.167 1.00 17.88 99 ASN G O 1
ATOM 5911 N N . ILE G 1 100 ? 11.920 168.495 9.620 1.00 12.68 100 ILE G N 1
ATOM 5912 C CA . ILE G 1 100 ? 11.866 167.868 8.299 1.00 12.42 100 ILE G CA 1
ATOM 5913 C C . ILE G 1 100 ? 11.702 168.942 7.224 1.00 13.38 100 ILE G C 1
ATOM 5914 O O . ILE G 1 100 ? 12.427 168.965 6.232 1.00 17.38 100 ILE G O 1
ATOM 5919 N N . ILE G 1 101 ? 10.750 169.836 7.447 1.00 14.83 101 ILE G N 1
ATOM 5920 C CA . ILE G 1 101 ? 10.463 170.921 6.520 1.00 12.85 101 ILE G CA 1
ATOM 5921 C C . ILE G 1 101 ? 11.682 171.806 6.350 1.00 9.55 101 ILE G C 1
ATOM 5922 O O . ILE G 1 101 ? 12.049 172.180 5.235 1.00 9.67 101 ILE G O 1
ATOM 5927 N N . GLY G 1 102 ? 12.314 172.136 7.460 1.00 15.31 102 GLY G N 1
ATOM 5928 C CA . GLY G 1 102 ? 13.516 172.985 7.427 1.00 18.87 102 GLY G CA 1
ATOM 5929 C C . GLY G 1 102 ? 14.624 172.336 6.616 1.00 18.03 102 GLY G C 1
ATOM 5930 O O . GLY G 1 102 ? 15.342 173.006 5.893 1.00 21.41 102 GLY G O 1
ATOM 5931 N N . CYS G 1 103 ? 14.734 171.015 6.732 1.00 18.99 103 CYS G N 1
ATOM 5932 C CA . CYS G 1 103 ? 15.741 170.233 6.010 1.00 18.30 103 CYS G CA 1
ATOM 5933 C C . CYS G 1 103 ? 15.477 170.257 4.500 1.00 16.39 103 CYS G C 1
ATOM 5934 O O . CYS G 1 103 ? 16.395 170.393 3.705 1.00 17.02 103 CYS G O 1
ATOM 5937 N N . ALA G 1 104 ? 14.216 170.135 4.118 1.00 13.25 104 ALA G N 1
ATOM 5938 C CA . ALA G 1 104 ? 13.825 170.194 2.700 1.00 13.60 104 ALA G CA 1
ATOM 5939 C C . ALA G 1 104 ? 13.999 171.588 2.126 1.00 11.68 104 ALA G C 1
ATOM 5940 O O . ALA G 1 104 ? 14.384 171.738 0.986 1.00 13.82 104 ALA G O 1
ATOM 5942 N N . LEU G 1 105 ? 13.676 172.610 2.914 1.00 13.82 105 LEU G N 1
ATOM 5943 C CA . LEU G 1 105 ? 13.797 173.999 2.460 1.00 11.98 105 LEU G CA 1
ATOM 5944 C C . LEU G 1 105 ? 15.264 174.334 2.221 1.00 13.16 105 LEU G C 1
ATOM 5945 O O . LEU G 1 105 ? 15.646 174.874 1.197 1.00 14.22 105 LEU G O 1
ATOM 5950 N N . ARG G 1 106 ? 16.089 173.967 3.178 1.00 14.94 106 ARG G N 1
ATOM 5951 C CA . ARG G 1 106 ? 17.512 174.184 3.078 1.00 15.45 106 ARG G CA 1
ATOM 5952 C C . ARG G 1 106 ? 18.085 173.524 1.820 1.00 18.65 106 ARG G C 1
ATOM 5953 O O . ARG G 1 106 ? 18.990 174.080 1.188 1.00 18.31 106 ARG G O 1
ATOM 5961 N N . ALA G 1 107 ? 17.551 172.348 1.472 1.00 17.19 107 ALA G N 1
ATOM 5962 C CA . ALA G 1 107 ? 18.014 171.561 0.305 1.00 19.98 107 ALA G CA 1
ATOM 5963 C C . ALA G 1 107 ? 17.596 172.147 -1.042 1.00 18.60 107 ALA G C 1
ATOM 5964 O O . ALA G 1 107 ? 18.080 171.717 -2.088 1.00 25.31 107 ALA G O 1
ATOM 5966 N N . GLY G 1 108 ? 16.674 173.092 -1.024 1.00 16.99 108 GLY G N 1
ATOM 5967 C CA . GLY G 1 108 ? 16.276 173.791 -2.243 1.00 18.11 108 GLY G CA 1
ATOM 5968 C C . GLY G 1 108 ? 14.992 173.319 -2.894 1.00 17.95 108 GLY G C 1
ATOM 5969 O O . GLY G 1 108 ? 14.599 173.827 -3.927 1.00 19.84 108 GLY G O 1
ATOM 5970 N N . VAL G 1 109 ? 14.318 172.363 -2.278 1.00 16.56 109 VAL G N 1
ATOM 5971 C CA . VAL G 1 109 ? 13.117 171.775 -2.876 1.00 16.90 109 VAL G CA 1
ATOM 5972 C C . VAL G 1 109 ? 12.047 172.831 -3.182 1.00 17.80 109 VAL G C 1
ATOM 5973 O O . VAL G 1 109 ? 11.362 172.749 -4.204 1.00 22.47 109 VAL G O 1
ATOM 5977 N N . ALA G 1 110 ? 11.917 173.833 -2.318 1.00 16.25 110 ALA G N 1
ATOM 5978 C CA . ALA G 1 110 ? 10.845 174.823 -2.464 1.00 16.09 110 ALA G CA 1
ATOM 5979 C C . ALA G 1 110 ? 10.950 175.550 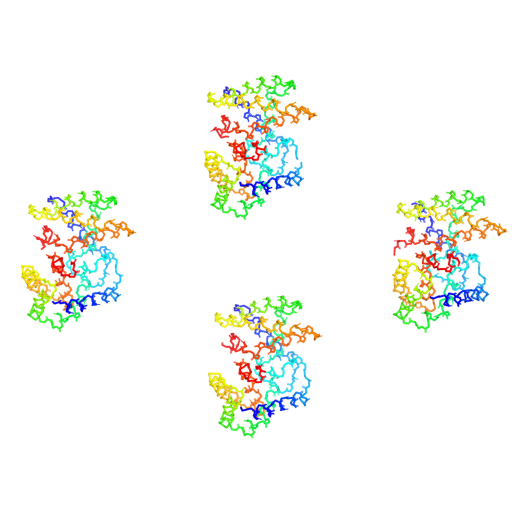-3.790 1.00 18.57 110 ALA G C 1
ATOM 5980 O O . ALA G 1 110 ? 9.937 175.854 -4.420 1.00 20.11 110 ALA G O 1
ATOM 5982 N N . GLU G 1 111 ? 12.182 175.807 -4.217 1.00 21.53 111 GLU G N 1
ATOM 5983 C CA . GLU G 1 111 ? 12.450 176.527 -5.480 1.00 24.79 111 GLU G CA 1
ATOM 5984 C C . GLU G 1 111 ? 11.919 175.792 -6.707 1.00 28.59 111 GLU G C 1
ATOM 5985 O O . GLU G 1 111 ? 11.559 176.419 -7.695 1.00 36.38 111 GLU G O 1
ATOM 5991 N N . THR G 1 112 ? 11.886 174.463 -6.635 1.00 27.52 112 THR G N 1
ATOM 5992 C CA . THR G 1 112 ? 11.489 173.620 -7.761 1.00 28.55 112 THR G CA 1
ATOM 5993 C C . THR G 1 112 ? 9.989 173.389 -7.846 1.00 30.64 112 THR G C 1
ATOM 5994 O O . THR G 1 112 ? 9.516 172.747 -8.783 1.00 37.10 112 THR G O 1
ATOM 5998 N N . THR G 1 113 ? 9.238 173.892 -6.875 1.00 29.66 113 THR G N 1
ATOM 5999 C CA . THR G 1 113 ? 7.790 173.666 -6.858 1.00 28.32 113 THR G CA 1
ATOM 6000 C C . THR G 1 113 ? 7.072 174.616 -7.812 1.00 32.64 113 THR G C 1
ATOM 6001 O O . THR G 1 113 ? 7.600 175.669 -8.183 1.00 30.55 113 THR G O 1
ATOM 6005 N N . VAL G 1 114 ? 5.862 174.233 -8.197 1.00 32.93 114 VAL G N 1
ATOM 6006 C CA . VAL G 1 114 ? 5.050 175.049 -9.097 1.00 38.09 114 VAL G CA 1
ATOM 6007 C C . VAL G 1 114 ? 4.563 176.322 -8.398 1.00 36.81 114 VAL G C 1
ATOM 6008 O O . VAL G 1 114 ? 4.333 177.353 -9.045 1.00 37.92 114 VAL G O 1
ATOM 6012 N N . LEU G 1 115 ? 4.409 176.241 -7.080 1.00 31.47 115 LEU G N 1
ATOM 6013 C CA . LEU G 1 115 ? 3.995 177.394 -6.283 1.00 33.59 115 LEU G CA 1
ATOM 6014 C C . LEU G 1 115 ? 4.996 178.543 -6.402 1.00 34.83 115 LEU G C 1
ATOM 6015 O O . LEU G 1 115 ? 4.617 179.721 -6.432 1.00 37.03 115 LEU G O 1
ATOM 6020 N N . ALA G 1 116 ? 6.270 178.185 -6.474 1.00 34.31 116 ALA G N 1
ATOM 6021 C CA . ALA G 1 116 ? 7.359 179.158 -6.545 1.00 36.06 116 ALA G CA 1
ATOM 6022 C C . ALA G 1 116 ? 7.573 179.673 -7.957 1.00 41.22 116 ALA G C 1
ATOM 6023 O O . ALA G 1 116 ? 8.000 180.804 -8.143 1.00 42.60 116 ALA G O 1
ATOM 6025 N N . ARG G 1 117 ? 7.360 178.823 -8.956 1.00 49.86 117 ARG G N 1
ATOM 6026 C CA . ARG G 1 117 ? 7.644 179.199 -10.338 1.00 57.67 117 ARG G CA 1
ATOM 6027 C C . ARG G 1 117 ? 6.707 180.325 -10.780 1.00 65.47 117 ARG G C 1
ATOM 6028 O O . ARG G 1 117 ? 7.164 181.412 -11.149 1.00 66.38 117 ARG G O 1
ATOM 6030 N N . LYS G 1 118 ? 5.401 180.063 -10.708 1.00 71.74 118 LYS G N 1
ATOM 6031 C CA . LYS G 1 118 ? 4.373 181.050 -11.074 1.00 77.68 118 LYS G CA 1
ATOM 6032 C C . LYS G 1 118 ? 3.103 180.910 -10.210 1.00 76.75 118 LYS G C 1
ATOM 6033 O O . LYS G 1 118 ? 2.276 180.009 -10.410 1.00 75.08 118 LYS G O 1
ATOM 6035 N N . LYS H 1 3 ? 39.592 180.767 7.465 1.00 88.42 3 LYS H N 1
ATOM 6036 C CA . LYS H 1 3 ? 39.781 181.897 8.371 1.00 89.17 3 LYS H CA 1
ATOM 6037 C C . LYS H 1 3 ? 38.454 182.612 8.592 1.00 83.89 3 LYS H C 1
ATOM 6038 O O . LYS H 1 3 ? 38.027 182.789 9.732 1.00 84.20 3 LYS H O 1
ATOM 6040 N N . GLU H 1 4 ? 37.804 183.012 7.499 1.00 78.53 4 GLU H N 1
ATOM 6041 C CA . GLU H 1 4 ? 36.509 183.703 7.574 1.00 73.90 4 GLU H CA 1
ATOM 6042 C C . GLU H 1 4 ? 35.367 182.761 8.015 1.00 68.88 4 GLU H C 1
ATOM 6043 O O . GLU H 1 4 ? 34.263 183.213 8.339 1.00 64.70 4 GLU H O 1
ATOM 6045 N N . LEU H 1 5 ? 35.633 181.459 8.007 1.00 64.99 5 LEU H N 1
ATOM 6046 C CA . LEU H 1 5 ? 34.654 180.457 8.451 1.00 60.84 5 LEU H CA 1
ATOM 6047 C C . LEU H 1 5 ? 34.607 180.366 9.973 1.00 62.98 5 LEU H C 1
ATOM 6048 O O . LEU H 1 5 ? 33.526 180.260 10.559 1.00 64.88 5 LEU H O 1
ATOM 6050 N N . LYS H 1 6 ? 35.778 180.408 10.612 1.00 64.81 6 LYS H N 1
ATOM 6051 C CA . LYS H 1 6 ? 35.855 180.459 12.080 1.00 63.39 6 LYS H CA 1
ATOM 6052 C C . LYS H 1 6 ? 35.028 181.656 12.596 1.00 58.63 6 LYS H C 1
ATOM 6053 O O . LYS H 1 6 ? 34.268 181.521 13.553 1.00 57.63 6 LYS H O 1
ATOM 6055 N N . ILE H 1 7 ? 35.159 182.805 11.931 1.00 53.82 7 ILE H N 1
ATOM 6056 C CA . ILE H 1 7 ? 34.477 184.031 12.352 1.00 50.84 7 ILE H CA 1
ATOM 6057 C C . ILE H 1 7 ? 32.968 183.903 12.176 1.00 48.34 7 ILE H C 1
ATOM 6058 O O . ILE H 1 7 ? 32.206 184.220 13.082 1.00 46.96 7 ILE H O 1
ATOM 6062 N N . ILE H 1 8 ? 32.543 183.418 11.014 1.00 46.86 8 ILE H N 1
ATOM 6063 C CA . ILE H 1 8 ? 31.114 183.247 10.722 1.00 43.05 8 ILE H CA 1
ATOM 6064 C C . ILE H 1 8 ? 30.435 182.259 11.670 1.00 43.20 8 ILE H C 1
ATOM 6065 O O . ILE H 1 8 ? 29.323 182.503 12.131 1.00 43.77 8 ILE H O 1
ATOM 6070 N N . ARG H 1 9 ? 31.102 181.150 11.961 1.00 45.93 9 ARG H N 1
ATOM 6071 C CA . ARG H 1 9 ? 30.593 180.181 12.937 1.00 45.79 9 ARG H CA 1
ATOM 6072 C C . ARG H 1 9 ? 30.319 180.814 14.293 1.00 46.61 9 ARG H C 1
ATOM 6073 O O . ARG H 1 9 ? 29.279 180.548 14.901 1.00 46.64 9 ARG H O 1
ATOM 6077 N N . LYS H 1 10 ? 31.266 181.633 14.757 1.00 47.78 10 LYS H N 1
ATOM 6078 C CA . LYS H 1 10 ? 31.125 182.380 16.015 1.00 49.07 10 LYS H CA 1
ATOM 6079 C C . LYS H 1 10 ? 29.944 183.356 15.935 1.00 46.01 10 LYS H C 1
ATOM 6080 O O . LYS H 1 10 ? 29.218 183.527 16.911 1.00 50.92 10 LYS H O 1
ATOM 6082 N N . ASP H 1 11 ? 29.745 183.975 14.772 1.00 39.26 11 ASP H N 1
ATOM 6083 C CA . ASP H 1 11 ? 28.616 184.891 14.557 1.00 36.53 11 ASP H CA 1
ATOM 6084 C C . ASP H 1 11 ? 27.254 184.169 14.508 1.00 36.13 11 ASP H C 1
ATOM 6085 O O . ASP H 1 11 ? 26.254 184.670 15.033 1.00 34.48 11 ASP H O 1
ATOM 6090 N N . VAL H 1 12 ? 27.214 183.003 13.876 1.00 36.39 12 VAL H N 1
ATOM 6091 C CA . VAL H 1 12 ? 26.003 182.177 13.875 1.00 36.79 12 VAL H CA 1
ATOM 6092 C C . VAL H 1 12 ? 25.622 181.796 15.304 1.00 40.03 12 VAL H C 1
ATOM 6093 O O . VAL H 1 12 ? 24.495 181.998 15.721 1.00 44.10 12 VAL H O 1
ATOM 6097 N N . ALA H 1 13 ? 26.573 181.259 16.054 1.00 43.81 13 ALA H N 1
ATOM 6098 C CA . ALA H 1 13 ? 26.337 180.866 17.453 1.00 47.53 13 ALA H CA 1
ATOM 6099 C C . ALA H 1 13 ? 25.768 182.022 18.286 1.00 46.90 13 ALA H C 1
ATOM 6100 O O . ALA H 1 13 ? 24.883 181.826 19.120 1.00 46.59 13 ALA H O 1
ATOM 6102 N N . GLU H 1 14 ? 26.299 183.218 18.058 1.00 45.66 14 GLU H N 1
ATOM 6103 C CA . GLU H 1 14 ? 25.904 184.412 18.809 1.00 47.36 14 GLU H CA 1
ATOM 6104 C C . GLU H 1 14 ? 24.533 184.920 18.359 1.00 43.90 14 GLU H C 1
ATOM 6105 O O . GLU H 1 14 ? 23.724 185.358 19.178 1.00 49.94 14 GLU H O 1
ATOM 6108 N N . CYS H 1 15 ? 24.276 184.864 17.058 1.00 38.71 15 CYS H N 1
ATOM 6109 C CA . CYS H 1 15 ? 22.949 185.173 16.528 1.00 34.71 15 CYS H CA 1
ATOM 6110 C C . CYS H 1 15 ? 21.921 184.207 17.101 1.00 35.04 15 CYS H C 1
ATOM 6111 O O . CYS H 1 15 ? 20.859 184.626 17.539 1.00 37.94 15 CYS H O 1
ATOM 6114 N N . LEU H 1 16 ? 22.249 182.919 17.097 1.00 35.25 16 LEU H N 1
ATOM 6115 C CA . LEU H 1 16 ? 21.407 181.885 17.712 1.00 39.04 16 LEU H CA 1
ATOM 6116 C C . LEU H 1 16 ? 20.979 182.266 19.112 1.00 46.27 16 LEU H C 1
ATOM 6117 O O . LEU H 1 16 ? 19.841 182.031 19.519 1.00 49.17 16 LEU H O 1
ATOM 6122 N N . ARG H 1 17 ? 21.917 182.835 19.856 1.00 53.60 17 ARG H N 1
ATOM 6123 C CA . ARG H 1 17 ? 21.695 183.177 21.254 1.00 59.54 17 ARG H CA 1
ATOM 6124 C C . ARG H 1 17 ? 20.815 184.423 21.386 1.00 60.92 17 ARG H C 1
ATOM 6125 O O . ARG H 1 17 ? 19.788 184.386 22.066 1.00 65.48 17 ARG H O 1
ATOM 6127 N N . THR H 1 18 ? 21.210 185.510 20.725 1.00 57.98 18 THR H N 1
ATOM 6128 C CA . THR H 1 18 ? 20.544 186.818 20.905 1.00 58.80 18 THR H CA 1
ATOM 6129 C C . THR H 1 18 ? 19.190 186.961 20.197 1.00 57.27 18 THR H C 1
ATOM 6130 O O . THR H 1 18 ? 18.358 187.771 20.617 1.00 57.24 18 THR H O 1
ATOM 6134 N N . LEU H 1 19 ? 18.981 186.207 19.118 1.00 53.78 19 LEU H N 1
ATOM 6135 C CA . LEU H 1 19 ? 17.728 186.295 18.347 1.00 50.19 19 LEU H CA 1
ATOM 6136 C C . LEU H 1 19 ? 16.530 185.772 19.144 1.00 54.91 19 LEU H C 1
ATOM 6137 O O . LEU H 1 19 ? 16.633 184.735 19.802 1.00 57.79 19 LEU H O 1
ATOM 6142 N N . PRO H 1 20 ? 15.388 186.486 19.081 1.00 58.28 20 PRO H N 1
ATOM 6143 C CA . PRO H 1 20 ? 14.195 186.077 19.809 1.00 61.47 20 PRO H CA 1
ATOM 6144 C C . PRO H 1 20 ? 13.735 184.689 19.456 1.00 62.45 20 PRO H C 1
ATOM 6145 O O . PRO H 1 20 ? 13.718 184.313 18.275 1.00 58.64 20 PRO H O 1
ATOM 6149 N N . LYS H 1 21 ? 13.348 183.960 20.502 1.00 67.80 21 LYS H N 1
ATOM 6150 C CA . LYS H 1 21 ? 12.692 182.686 20.334 1.00 69.00 21 LYS H CA 1
ATOM 6151 C C . LYS H 1 21 ? 11.363 183.044 19.694 1.00 68.46 21 LYS H C 1
ATOM 6152 O O . LYS H 1 21 ? 10.650 183.935 20.190 1.00 64.37 21 LYS H O 1
ATOM 6155 N N . CYS H 1 22 ? 11.075 182.432 18.546 1.00 65.72 22 CYS H N 1
ATOM 6156 C CA . CYS H 1 22 ? 9.737 182.513 18.002 1.00 67.92 22 CYS H CA 1
ATOM 6157 C C . CYS H 1 22 ? 9.203 181.134 17.638 1.00 65.42 22 CYS H C 1
ATOM 6158 O O . CYS H 1 22 ? 9.971 180.190 17.430 1.00 68.80 22 CYS H O 1
ATOM 6161 N N . GLY H 1 23 ? 7.880 181.027 17.584 1.00 60.95 23 GLY H N 1
ATOM 6162 C CA . GLY H 1 23 ? 7.220 179.746 17.369 1.00 60.26 23 GLY H CA 1
ATOM 6163 C C . GLY H 1 23 ? 7.548 179.131 16.023 1.00 55.54 23 GLY H C 1
ATOM 6164 O O . GLY H 1 23 ? 7.803 179.846 15.047 1.00 52.99 23 GLY H O 1
ATOM 6165 N N . ASN H 1 24 ? 7.561 177.801 15.986 1.00 53.62 24 ASN H N 1
ATOM 6166 C CA . ASN H 1 24 ? 7.720 177.048 14.740 1.00 47.16 24 ASN H CA 1
ATOM 6167 C C . ASN H 1 24 ? 8.998 177.398 13.999 1.00 42.35 24 ASN H C 1
ATOM 6168 O O . ASN H 1 24 ? 8.970 177.940 12.881 1.00 39.70 24 ASN H O 1
ATOM 6169 N N . GLN H 1 25 ? 10.125 177.095 14.638 1.00 39.26 25 GLN H N 1
ATOM 6170 C CA . GLN H 1 25 ? 11.432 177.312 14.023 1.00 35.26 25 GLN H CA 1
ATOM 6171 C C . GLN H 1 25 ? 12.255 176.036 14.058 1.00 31.70 25 GLN H C 1
ATOM 6172 O O . GLN H 1 25 ? 12.225 175.302 15.033 1.00 32.70 25 GLN H O 1
ATOM 6178 N N . PRO H 1 26 ? 12.989 175.763 12.975 1.00 28.66 26 PRO H N 1
ATOM 6179 C CA . PRO H 1 26 ? 13.815 174.577 12.949 1.00 28.06 26 PRO H CA 1
ATOM 6180 C C . PRO H 1 26 ? 14.947 174.666 13.951 1.00 29.37 26 PRO H C 1
ATOM 6181 O O . PRO H 1 26 ? 15.441 175.749 14.210 1.00 28.70 26 PRO H O 1
ATOM 6185 N N . ASP H 1 27 ? 15.345 173.524 14.499 1.00 31.59 27 ASP H N 1
ATOM 6186 C CA . ASP H 1 27 ? 16.483 173.469 15.405 1.00 33.38 27 ASP H CA 1
ATOM 6187 C C . ASP H 1 27 ? 17.793 173.797 14.686 1.00 31.40 27 ASP H C 1
ATOM 6188 O O . ASP H 1 27 ? 18.721 174.302 15.291 1.00 35.33 27 ASP H O 1
ATOM 6193 N N . ASP H 1 28 ? 17.846 173.500 13.395 1.00 29.13 28 ASP H N 1
ATOM 6194 C CA . ASP H 1 28 ? 19.030 173.750 12.589 1.00 28.39 28 ASP H CA 1
ATOM 6195 C C . ASP H 1 28 ? 19.172 175.241 12.248 1.00 27.11 28 ASP H C 1
ATOM 6196 O O . ASP H 1 28 ? 18.384 175.760 11.463 1.00 25.77 28 ASP H O 1
ATOM 6201 N N . PRO H 1 29 ? 20.201 175.916 12.806 1.00 27.41 29 PRO H N 1
ATOM 6202 C CA . PRO H 1 29 ? 20.318 177.354 12.601 1.00 28.97 29 PRO H CA 1
ATOM 6203 C C . PRO H 1 29 ? 20.528 177.731 11.152 1.00 26.65 29 PRO H C 1
ATOM 6204 O O . PRO H 1 29 ? 20.087 178.795 10.727 1.00 33.08 29 PRO H O 1
ATOM 6208 N N . LEU H 1 30 ? 21.177 176.858 10.397 1.00 25.36 30 LEU H N 1
ATOM 6209 C CA . LEU H 1 30 ? 21.462 177.131 8.991 1.00 23.15 30 LEU H CA 1
ATOM 6210 C C . LEU H 1 30 ? 20.218 176.974 8.122 1.00 21.49 30 LEU H C 1
ATOM 6211 O O . LEU H 1 30 ? 20.251 177.255 6.924 1.00 20.28 30 LEU H O 1
ATOM 6216 N N . ALA H 1 31 ? 19.128 176.510 8.726 1.00 21.52 31 ALA H N 1
ATOM 6217 C CA . ALA H 1 31 ? 17.831 176.444 8.058 1.00 20.81 31 ALA H CA 1
ATOM 6218 C C . ALA H 1 31 ? 16.982 177.671 8.364 1.00 21.22 31 ALA H C 1
ATOM 6219 O O . ALA H 1 31 ? 15.835 177.759 7.925 1.00 18.11 31 ALA H O 1
ATOM 6221 N N . ARG H 1 32 ? 17.543 178.627 9.101 1.00 24.88 32 ARG H N 1
ATOM 6222 C CA . ARG H 1 32 ? 16.776 179.803 9.550 1.00 22.20 32 ARG H CA 1
ATOM 6223 C C . ARG H 1 32 ? 17.185 181.079 8.846 1.00 22.62 32 ARG H C 1
ATOM 6224 O O . ARG H 1 32 ? 18.368 181.429 8.827 1.00 20.96 32 ARG H O 1
ATOM 6232 N N . VAL H 1 33 ? 16.191 181.789 8.304 1.00 19.11 33 VAL H N 1
ATOM 6233 C CA . VAL H 1 33 ? 16.448 183.042 7.598 1.00 14.64 33 VAL H CA 1
ATOM 6234 C C . VAL H 1 33 ? 17.019 184.096 8.546 1.00 15.47 33 VAL H C 1
ATOM 6235 O O . VAL H 1 33 ? 17.955 184.792 8.212 1.00 15.08 33 VAL H O 1
ATOM 6239 N N . ASP H 1 34 ? 16.435 184.209 9.730 1.00 17.02 34 ASP H N 1
ATOM 6240 C CA . ASP H 1 34 ? 16.845 185.250 10.675 1.00 19.90 34 ASP H CA 1
ATOM 6241 C C . ASP H 1 34 ? 18.303 185.052 11.118 1.00 20.95 34 ASP H C 1
ATOM 6242 O O . ASP H 1 34 ? 19.022 186.024 11.311 1.00 21.69 34 ASP H O 1
ATOM 6247 N N . VAL H 1 35 ? 18.734 183.799 11.247 1.00 20.29 35 VAL H N 1
ATOM 6248 C CA . VAL H 1 35 ? 20.121 183.502 11.614 1.00 20.92 35 VAL H CA 1
ATOM 6249 C C . VAL H 1 35 ? 21.090 183.860 10.497 1.00 18.97 35 VAL H C 1
ATOM 6250 O O . VAL H 1 35 ? 22.122 184.471 10.736 1.00 19.97 35 VAL H O 1
ATOM 6254 N N . TRP H 1 36 ? 20.766 183.452 9.279 1.00 19.43 36 TRP H N 1
ATOM 6255 C CA . TRP H 1 36 ? 21.612 183.765 8.118 1.00 17.89 36 TRP H CA 1
ATOM 6256 C C . TRP H 1 36 ? 21.733 185.270 7.934 1.00 19.02 36 TRP H C 1
ATOM 6257 O O . TRP H 1 36 ? 22.827 185.789 7.779 1.00 22.67 36 TRP H O 1
ATOM 6268 N N . HIS H 1 37 ? 20.601 185.960 7.959 1.00 15.62 37 HIS H N 1
ATOM 6269 C CA . HIS H 1 37 ? 20.593 187.401 7.810 1.00 15.79 37 HIS H CA 1
ATOM 6270 C C . HIS H 1 37 ? 21.390 188.079 8.886 1.00 17.64 37 HIS H C 1
ATOM 6271 O O . HIS H 1 37 ? 22.152 189.003 8.618 1.00 18.21 37 HIS H O 1
ATOM 6278 N N . CYS H 1 38 ? 21.174 187.634 10.117 1.00 18.97 38 CYS H N 1
ATOM 6279 C CA . CYS H 1 38 ? 21.912 188.144 11.262 1.00 21.33 38 CYS H CA 1
ATOM 6280 C C . CYS H 1 38 ? 23.409 187.957 11.041 1.00 22.11 38 CYS H C 1
ATOM 6281 O O . CYS H 1 38 ? 24.191 188.890 11.218 1.00 27.39 38 CYS H O 1
ATOM 6284 N N . ALA H 1 39 ? 23.788 186.748 10.632 1.00 21.50 39 ALA H N 1
ATOM 6285 C CA . ALA H 1 39 ? 25.195 186.391 10.392 1.00 25.11 39 ALA H CA 1
ATOM 6286 C C . ALA H 1 39 ? 25.818 187.230 9.280 1.00 23.63 39 ALA H C 1
ATOM 6287 O O . ALA H 1 39 ? 26.942 187.743 9.427 1.00 24.02 39 ALA H O 1
ATOM 6289 N N . MET H 1 40 ? 25.097 187.345 8.168 1.00 20.34 40 MET H N 1
ATOM 6290 C CA . MET H 1 40 ? 25.594 188.101 7.005 1.00 21.11 40 MET H CA 1
ATOM 6291 C C . MET H 1 40 ? 25.669 189.603 7.298 1.00 22.29 40 MET H C 1
ATOM 6292 O O . MET H 1 40 ? 26.623 190.288 6.882 1.00 21.92 40 MET H O 1
ATOM 6297 N N . ALA H 1 41 ? 24.683 190.099 8.050 1.00 23.96 41 ALA H N 1
ATOM 6298 C CA . ALA H 1 41 ? 24.684 191.503 8.508 1.00 21.87 41 ALA H CA 1
ATOM 6299 C C . ALA H 1 41 ? 25.968 191.843 9.269 1.00 24.61 41 ALA H C 1
ATOM 6300 O O . ALA H 1 41 ? 26.565 192.894 9.050 1.00 25.99 41 ALA H O 1
ATOM 6302 N N . LYS H 1 42 ? 26.383 190.940 10.151 1.00 25.73 42 LYS H N 1
ATOM 6303 C CA . LYS H 1 42 ? 27.605 191.136 10.945 1.00 28.86 42 LYS H CA 1
ATOM 6304 C C . LYS H 1 42 ? 28.882 191.129 10.102 1.00 29.77 42 LYS H C 1
ATOM 6305 O O . LYS H 1 42 ? 29.857 191.774 10.456 1.00 32.56 42 LYS H O 1
ATOM 6311 N N . ARG H 1 43 ? 28.863 190.419 8.981 1.00 28.92 43 ARG H N 1
ATOM 6312 C CA . ARG H 1 43 ? 29.986 190.443 8.039 1.00 33.07 43 ARG H CA 1
ATOM 6313 C C . ARG H 1 43 ? 29.911 191.641 7.080 1.00 32.77 43 ARG H C 1
ATOM 6314 O O . ARG H 1 43 ? 30.624 191.700 6.082 1.00 34.21 43 ARG H O 1
ATOM 6319 N N . GLY H 1 44 ? 29.021 192.578 7.368 1.00 33.26 44 GLY H N 1
ATOM 6320 C CA . GLY H 1 44 ? 28.945 193.840 6.638 1.00 33.57 44 GLY H CA 1
ATOM 6321 C C . GLY H 1 44 ? 28.287 193.790 5.272 1.00 31.83 44 GLY H C 1
ATOM 6322 O O . GLY H 1 44 ? 28.290 194.776 4.556 1.00 36.29 44 GLY H O 1
ATOM 6323 N N . VAL H 1 45 ? 27.708 192.656 4.905 1.00 32.23 45 VAL H N 1
ATOM 6324 C CA . VAL H 1 45 ? 27.139 192.490 3.562 1.00 30.99 45 VAL H CA 1
ATOM 6325 C C . VAL H 1 45 ? 26.073 193.551 3.253 1.00 31.55 45 VAL H C 1
ATOM 6326 O O . VAL H 1 45 ? 25.918 193.957 2.111 1.00 33.77 45 VAL H O 1
ATOM 6330 N N . TYR H 1 46 ? 25.351 193.997 4.278 1.00 32.04 46 TYR H N 1
ATOM 6331 C CA . TYR H 1 46 ? 24.263 194.976 4.107 1.00 30.19 46 TYR H CA 1
ATOM 6332 C C . TYR H 1 46 ? 24.552 196.350 4.712 1.00 33.32 46 TYR H C 1
ATOM 6333 O O . TYR H 1 46 ? 23.648 197.173 4.791 1.00 31.26 46 TYR H O 1
ATOM 6342 N N . ASP H 1 47 ? 25.805 196.608 5.112 1.00 40.50 47 ASP H N 1
ATOM 6343 C CA . ASP H 1 47 ? 26.230 197.915 5.690 1.00 44.07 47 ASP H CA 1
ATOM 6344 C C . ASP H 1 47 ? 25.939 199.115 4.781 1.00 43.52 47 ASP H C 1
ATOM 6345 O O . ASP H 1 47 ? 25.783 200.253 5.259 1.00 43.75 47 ASP H O 1
ATOM 6350 N N . ASN H 1 48 ? 25.877 198.857 3.476 1.00 38.80 48 ASN H N 1
ATOM 6351 C CA . ASN H 1 48 ? 25.523 199.891 2.515 1.00 35.45 48 ASN H CA 1
ATOM 6352 C C . ASN H 1 48 ? 24.353 199.404 1.697 1.00 33.28 48 ASN H C 1
ATOM 6353 O O . ASN H 1 48 ? 24.460 198.354 1.076 1.00 40.15 48 ASN H O 1
ATOM 6358 N N . PRO H 1 49 ? 23.236 200.154 1.693 1.00 31.17 49 PRO H N 1
ATOM 6359 C CA . PRO H 1 49 ? 21.989 199.688 1.059 1.00 32.12 49 PRO H CA 1
ATOM 6360 C C . PRO H 1 49 ? 21.949 199.782 -0.468 1.00 30.51 49 PRO H C 1
ATOM 6361 O O . PRO H 1 49 ? 21.012 199.273 -1.084 1.00 31.54 49 PRO H O 1
ATOM 6365 N N . ASP H 1 50 ? 22.941 200.427 -1.070 1.00 30.95 50 ASP H N 1
ATOM 6366 C CA . ASP H 1 50 ? 23.075 200.432 -2.537 1.00 32.87 50 ASP H CA 1
ATOM 6367 C C . ASP H 1 50 ? 23.039 198.992 -3.072 1.00 28.42 50 ASP H C 1
ATOM 6368 O O . ASP H 1 50 ? 23.888 198.180 -2.714 1.00 27.86 50 ASP H O 1
ATOM 6373 N N . PRO H 1 51 ? 22.049 198.669 -3.917 1.00 27.09 51 PRO H N 1
ATOM 6374 C CA . PRO H 1 51 ? 21.935 197.306 -4.451 1.00 24.49 51 PRO H CA 1
ATOM 6375 C C . PRO H 1 51 ? 23.202 196.783 -5.121 1.00 27.87 51 PRO H C 1
ATOM 6376 O O . PRO H 1 51 ? 23.523 195.610 -4.978 1.00 29.45 51 PRO H O 1
ATOM 6380 N N . ALA H 1 52 ? 23.908 197.644 -5.848 1.00 28.90 52 ALA H N 1
ATOM 6381 C CA . ALA H 1 52 ? 25.126 197.237 -6.545 1.00 30.96 52 ALA H CA 1
ATOM 6382 C C . ALA H 1 52 ? 26.192 196.766 -5.556 1.00 32.51 52 ALA H C 1
ATOM 6383 O O . ALA H 1 52 ? 26.936 195.826 -5.831 1.00 33.75 52 ALA H O 1
ATOM 6385 N N . VAL H 1 53 ? 26.248 197.424 -4.399 1.00 33.54 53 VAL H N 1
ATOM 6386 C CA . VAL H 1 53 ? 27.235 197.104 -3.355 1.00 32.70 53 VAL H CA 1
ATOM 6387 C C . VAL H 1 53 ? 26.865 195.824 -2.624 1.00 30.26 53 VAL H C 1
ATOM 6388 O O . VAL H 1 53 ? 27.720 194.975 -2.383 1.00 33.59 53 VAL H O 1
ATOM 6392 N N . ILE H 1 54 ? 25.590 195.687 -2.282 1.00 28.76 54 ILE H N 1
ATOM 6393 C CA . ILE H 1 54 ? 25.081 194.458 -1.670 1.00 25.99 54 ILE H CA 1
ATOM 6394 C C . ILE H 1 54 ? 25.416 193.266 -2.561 1.00 26.37 54 ILE H C 1
ATOM 6395 O O . ILE H 1 54 ? 25.882 192.228 -2.081 1.00 28.20 54 ILE H O 1
ATOM 6400 N N . LYS H 1 55 ? 25.191 193.432 -3.860 1.00 25.30 55 LYS H N 1
ATOM 6401 C CA . LYS H 1 55 ? 25.482 192.374 -4.837 1.00 26.38 55 LYS H CA 1
ATOM 6402 C C . LYS H 1 55 ? 26.981 192.019 -4.853 1.00 30.59 55 LYS H C 1
ATOM 6403 O O . LYS H 1 55 ? 27.337 190.844 -4.764 1.00 31.66 55 LYS H O 1
ATOM 6409 N N . GLU H 1 56 ? 27.837 193.040 -4.979 1.00 34.88 56 GLU H N 1
ATOM 6410 C CA . GLU H 1 56 ? 29.308 192.916 -4.895 1.00 36.80 56 GLU H CA 1
ATOM 6411 C C . GLU H 1 56 ? 29.758 192.083 -3.697 1.00 34.64 56 GLU H C 1
ATOM 6412 O O . GLU H 1 56 ? 30.604 191.200 -3.809 1.00 36.68 56 GLU H O 1
ATOM 6418 N N . ARG H 1 57 ? 29.210 192.430 -2.541 1.00 31.04 57 ARG H N 1
ATOM 6419 C CA . ARG H 1 57 ? 29.598 191.829 -1.263 1.00 29.59 57 ARG H CA 1
ATOM 6420 C C . ARG H 1 57 ? 29.050 190.440 -1.071 1.00 24.45 57 ARG H C 1
ATOM 6421 O O . ARG H 1 57 ? 29.716 189.586 -0.503 1.00 27.29 57 ARG H O 1
ATOM 6429 N N . SER H 1 58 ? 27.834 190.219 -1.539 1.00 22.45 58 SER H N 1
ATOM 6430 C CA . SER H 1 58 ? 27.241 188.897 -1.510 1.00 20.88 58 SER H CA 1
ATOM 6431 C C . SER H 1 58 ? 28.052 187.921 -2.358 1.00 25.10 58 SER H C 1
ATOM 6432 O O . SER H 1 58 ? 28.380 186.822 -1.908 1.00 25.95 58 SER H O 1
ATOM 6435 N N . MET H 1 59 ? 28.372 188.321 -3.587 1.00 24.09 59 MET H N 1
ATOM 6436 C CA . MET H 1 59 ? 29.147 187.463 -4.472 1.00 28.37 59 MET H CA 1
ATOM 6437 C C . MET H 1 59 ? 30.507 187.137 -3.847 1.00 31.68 59 MET H C 1
ATOM 6438 O O . MET H 1 59 ? 30.989 186.017 -3.960 1.00 39.28 59 MET H O 1
ATOM 6443 N N . LYS H 1 60 ? 31.103 188.116 -3.173 1.00 31.01 60 LYS H N 1
ATOM 6444 C CA . LYS H 1 60 ? 32.382 187.926 -2.477 1.00 35.39 60 LYS H CA 1
ATOM 6445 C C . LYS H 1 60 ? 32.223 186.886 -1.368 1.00 32.60 60 LYS H C 1
ATOM 6446 O O . LYS H 1 60 ? 33.099 186.043 -1.158 1.00 36.88 60 LYS H O 1
ATOM 6450 N N . MET H 1 61 ? 31.099 186.952 -0.671 1.00 27.21 61 MET H N 1
ATOM 6451 C CA . MET H 1 61 ? 30.824 186.033 0.423 1.00 30.83 61 MET H CA 1
ATOM 6452 C C . MET H 1 61 ? 30.701 184.585 -0.086 1.00 31.58 61 MET H C 1
ATOM 6453 O O . MET H 1 61 ? 31.193 183.649 0.561 1.00 38.64 61 MET H O 1
ATOM 6458 N N . CYS H 1 62 ? 30.073 184.411 -1.249 1.00 25.27 62 CYS H N 1
ATOM 6459 C CA . CYS H 1 62 ? 29.968 183.094 -1.872 1.00 25.85 62 CYS H CA 1
ATOM 6460 C C . CYS H 1 62 ? 31.337 182.390 -1.932 1.00 29.81 62 CYS H C 1
ATOM 6461 O O . CYS H 1 62 ? 31.430 181.201 -1.630 1.00 31.00 62 CYS H O 1
ATOM 6464 N N . THR H 1 63 ? 32.385 183.128 -2.308 1.00 33.58 63 THR H N 1
ATOM 6465 C CA . THR H 1 63 ? 33.727 182.543 -2.455 1.00 41.43 63 THR H CA 1
ATOM 6466 C C . THR H 1 63 ? 34.318 182.126 -1.108 1.00 41.53 63 THR H C 1
ATOM 6467 O O . THR H 1 63 ? 35.194 181.273 -1.061 1.00 47.72 63 THR H O 1
ATOM 6471 N N . LYS H 1 64 ? 33.838 182.734 -0.024 1.00 39.82 64 LYS H N 1
ATOM 6472 C CA . LYS H 1 64 ? 34.397 182.497 1.312 1.00 42.16 64 LYS H CA 1
ATOM 6473 C C . LYS H 1 64 ? 33.783 181.299 2.023 1.00 41.68 64 LYS H C 1
ATOM 6474 O O . LYS H 1 64 ? 34.500 180.537 2.669 1.00 44.45 64 LYS H O 1
ATOM 6477 N N . ILE H 1 65 ? 32.465 181.128 1.901 1.00 38.82 65 ILE H N 1
ATOM 6478 C CA . ILE H 1 65 ? 31.745 180.050 2.604 1.00 35.59 65 ILE H CA 1
ATOM 6479 C C . ILE H 1 65 ? 31.397 178.808 1.755 1.00 35.03 65 ILE H C 1
ATOM 6480 O O . ILE H 1 65 ? 30.673 177.924 2.216 1.00 32.17 65 ILE H O 1
ATOM 6485 N N . ILE H 1 66 ? 31.921 178.751 0.531 1.00 39.79 66 ILE H N 1
ATOM 6486 C CA . ILE H 1 66 ? 31.731 177.611 -0.387 1.00 37.72 66 ILE H CA 1
ATOM 6487 C C . ILE H 1 66 ? 33.041 177.310 -1.102 1.00 44.01 66 ILE H C 1
ATOM 6488 O O . ILE H 1 66 ? 33.723 178.231 -1.526 1.00 47.65 66 ILE H O 1
ATOM 6493 N N . THR H 1 67 ? 33.377 176.024 -1.251 1.00 49.52 67 THR H N 1
ATOM 6494 C CA . THR H 1 67 ? 34.652 175.603 -1.857 1.00 55.11 67 THR H CA 1
ATOM 6495 C C . THR H 1 67 ? 34.529 175.097 -3.296 1.00 56.26 67 THR H C 1
ATOM 6496 O O . THR H 1 67 ? 35.401 175.369 -4.116 1.00 62.40 67 THR H O 1
ATOM 6500 N N . ASP H 1 68 ? 33.472 174.347 -3.594 1.00 52.94 68 ASP H N 1
ATOM 6501 C CA . ASP H 1 68 ? 33.275 173.796 -4.946 1.00 54.83 68 ASP H CA 1
ATOM 6502 C C . ASP H 1 68 ? 33.072 174.943 -5.937 1.00 51.60 68 ASP H C 1
ATOM 6503 O O . ASP H 1 68 ? 32.151 175.733 -5.777 1.00 46.41 68 ASP H O 1
ATOM 6508 N N . PRO H 1 69 ? 33.933 175.039 -6.965 1.00 54.37 69 PRO H N 1
ATOM 6509 C CA . PRO H 1 69 ? 33.806 176.141 -7.924 1.00 52.03 69 PRO H CA 1
ATOM 6510 C C . PRO H 1 69 ? 32.443 176.219 -8.616 1.00 49.68 69 PRO H C 1
ATOM 6511 O O . PRO H 1 69 ? 31.931 177.317 -8.849 1.00 44.93 69 PRO H O 1
ATOM 6515 N N . ALA H 1 70 ? 31.866 175.065 -8.939 1.00 50.31 70 ALA H N 1
ATOM 6516 C CA . ALA H 1 70 ? 30.557 175.014 -9.604 1.00 49.03 70 ALA H CA 1
ATOM 6517 C C . ALA H 1 70 ? 29.480 175.631 -8.719 1.00 42.86 70 ALA H C 1
ATOM 6518 O O . ALA H 1 70 ? 28.680 176.451 -9.179 1.00 40.56 70 ALA H O 1
ATOM 6520 N N . ASN H 1 71 ? 29.476 175.218 -7.452 1.00 40.62 71 ASN H N 1
ATOM 6521 C CA . ASN H 1 71 ? 28.556 175.762 -6.444 1.00 34.15 71 ASN H CA 1
ATOM 6522 C C . ASN H 1 71 ? 28.848 177.219 -6.091 1.00 36.02 71 ASN H C 1
ATOM 6523 O O . ASN H 1 71 ? 27.944 177.978 -5.750 1.00 34.70 71 ASN H O 1
ATOM 6528 N N . VAL H 1 72 ? 30.116 177.606 -6.158 1.00 41.56 72 VAL H N 1
ATOM 6529 C CA . VAL H 1 72 ? 30.481 179.004 -5.955 1.00 38.32 72 VAL H CA 1
ATOM 6530 C C . VAL H 1 72 ? 29.813 179.870 -7.025 1.00 39.50 72 VAL H C 1
ATOM 6531 O O . VAL H 1 72 ? 29.256 180.922 -6.714 1.00 37.95 72 VAL H O 1
ATOM 6535 N N . GLU H 1 73 ? 29.859 179.417 -8.279 1.00 42.58 73 GLU H N 1
ATOM 6536 C CA . GLU H 1 73 ? 29.249 180.162 -9.381 1.00 42.40 73 GLU H CA 1
ATOM 6537 C C . GLU H 1 73 ? 27.724 180.196 -9.251 1.00 41.14 73 GLU H C 1
ATOM 6538 O O . GLU H 1 73 ? 27.111 181.235 -9.480 1.00 38.71 73 GLU H O 1
ATOM 6544 N N . ASN H 1 74 ? 27.121 179.074 -8.855 1.00 39.87 74 ASN H N 1
ATOM 6545 C CA . ASN H 1 74 ? 25.670 179.022 -8.650 1.00 35.09 74 ASN H CA 1
ATOM 6546 C C . ASN H 1 74 ? 25.225 180.034 -7.595 1.00 34.14 74 ASN H C 1
ATOM 6547 O O . ASN H 1 74 ? 24.237 180.756 -7.766 1.00 31.37 74 ASN H O 1
ATOM 6552 N N . CYS H 1 75 ? 25.958 180.064 -6.490 1.00 34.21 75 CYS H N 1
ATOM 6553 C CA . CYS H 1 75 ? 25.722 181.036 -5.407 1.00 30.95 75 CYS H CA 1
ATOM 6554 C C . CYS H 1 75 ? 25.775 182.468 -5.920 1.00 29.03 75 CYS H C 1
ATOM 6555 O O . CYS H 1 75 ? 24.952 183.300 -5.550 1.00 28.76 75 CYS H O 1
ATOM 6558 N N . LYS H 1 76 ? 26.757 182.746 -6.765 1.00 32.01 76 LYS H N 1
ATOM 6559 C CA . LYS H 1 76 ? 26.912 184.082 -7.339 1.00 31.68 76 LYS H CA 1
ATOM 6560 C C . LYS H 1 76 ? 25.733 184.431 -8.250 1.00 30.52 76 LYS H C 1
ATOM 6561 O O . LYS H 1 76 ? 25.180 185.528 -8.172 1.00 35.26 76 LYS H O 1
ATOM 6567 N N . LYS H 1 77 ? 25.357 183.492 -9.109 1.00 30.42 77 LYS H N 1
ATOM 6568 C CA . LYS H 1 77 ? 24.218 183.671 -10.009 1.00 33.46 77 LYS H CA 1
ATOM 6569 C C . LYS H 1 77 ? 22.931 183.942 -9.208 1.00 30.68 77 LYS H C 1
ATOM 6570 O O . LYS H 1 77 ? 22.137 184.820 -9.560 1.00 32.86 77 LYS H O 1
ATOM 6575 N N . VAL H 1 78 ? 22.754 183.209 -8.118 1.00 28.21 78 VAL H N 1
ATOM 6576 C CA . VAL H 1 78 ? 21.574 183.360 -7.262 1.00 27.60 78 VAL H CA 1
ATOM 6577 C C . VAL H 1 78 ? 21.580 184.656 -6.463 1.00 28.70 78 VAL H C 1
ATOM 6578 O O . VAL H 1 78 ? 20.542 185.312 -6.312 1.00 30.91 78 VAL H O 1
ATOM 6582 N N . ALA H 1 79 ? 22.743 185.024 -5.937 1.00 27.60 79 ALA H N 1
ATOM 6583 C CA . ALA H 1 79 ? 22.874 186.287 -5.210 1.00 27.49 79 ALA H CA 1
ATOM 6584 C C . ALA H 1 79 ? 22.449 187.460 -6.097 1.00 26.29 79 ALA H C 1
ATOM 6585 O O . ALA H 1 79 ? 21.694 188.346 -5.677 1.00 26.14 79 ALA H O 1
ATOM 6587 N N . SER H 1 80 ? 22.930 187.442 -7.331 1.00 26.91 80 SER H N 1
ATOM 6588 C CA . SER H 1 80 ? 22.634 188.511 -8.281 1.00 30.80 80 SER H CA 1
ATOM 6589 C C . SER H 1 80 ? 21.143 188.623 -8.534 1.00 27.49 80 SER H C 1
ATOM 6590 O O . SER H 1 80 ? 20.563 189.715 -8.479 1.00 23.62 80 SER H O 1
ATOM 6593 N N . ARG H 1 81 ? 20.553 187.477 -8.841 1.00 23.65 81 ARG H N 1
ATOM 6594 C CA . ARG H 1 81 ? 19.129 187.384 -9.108 1.00 25.29 81 ARG H CA 1
ATOM 6595 C C . ARG H 1 81 ? 18.312 187.880 -7.899 1.00 23.20 81 ARG H C 1
ATOM 6596 O O . ARG H 1 81 ? 17.404 188.696 -8.057 1.00 25.12 81 ARG H O 1
ATOM 6604 N N . CYS H 1 82 ? 18.649 187.405 -6.701 1.00 20.36 82 CYS H N 1
ATOM 6605 C CA . CYS H 1 82 ? 17.902 187.778 -5.488 1.00 19.22 82 CYS H CA 1
ATOM 6606 C C . CYS H 1 82 ? 18.008 189.262 -5.162 1.00 19.39 82 CYS H C 1
ATOM 6607 O O . CYS H 1 82 ? 17.019 189.884 -4.809 1.00 27.44 82 CYS H O 1
ATOM 6610 N N . VAL H 1 83 ? 19.200 189.829 -5.285 1.00 21.63 83 VAL H N 1
ATOM 6611 C CA . VAL H 1 83 ? 19.385 191.256 -5.038 1.00 20.83 83 VAL H CA 1
ATOM 6612 C C . VAL H 1 83 ? 18.571 192.093 -6.030 1.00 23.26 83 VAL H C 1
ATOM 6613 O O . VAL H 1 83 ? 17.930 193.074 -5.650 1.00 20.42 83 VAL H O 1
ATOM 6617 N N . ASP H 1 84 ? 18.609 191.700 -7.303 1.00 27.00 84 ASP H N 1
ATOM 6618 C CA . ASP H 1 84 ? 17.875 192.408 -8.360 1.00 28.40 84 ASP H CA 1
ATOM 6619 C C . ASP H 1 84 ? 16.384 192.459 -8.075 1.00 28.85 84 ASP H C 1
ATOM 6620 O O . ASP H 1 84 ? 15.740 193.472 -8.302 1.00 34.30 84 ASP H O 1
ATOM 6625 N N . ARG H 1 85 ? 15.846 191.370 -7.556 1.00 28.52 85 ARG H N 1
ATOM 6626 C CA . ARG H 1 85 ? 14.408 191.233 -7.388 1.00 28.26 85 ARG H CA 1
ATOM 6627 C C . ARG H 1 85 ? 13.981 191.886 -6.078 1.00 25.32 85 ARG H C 1
ATOM 6628 O O . ARG H 1 85 ? 13.062 192.724 -6.023 1.00 22.00 85 ARG H O 1
ATOM 6631 N N . GLU H 1 86 ? 14.668 191.490 -5.020 1.00 21.70 86 GLU H N 1
ATOM 6632 C CA . GLU H 1 86 ? 14.221 191.810 -3.674 1.00 21.16 86 GLU H CA 1
ATOM 6633 C C . GLU H 1 86 ? 14.608 193.205 -3.181 1.00 22.54 86 GLU H C 1
ATOM 6634 O O . GLU H 1 86 ? 14.130 193.629 -2.131 1.00 25.45 86 GLU H O 1
ATOM 6640 N N . THR H 1 87 ? 15.445 193.931 -3.919 1.00 23.02 87 THR H N 1
ATOM 6641 C CA . THR H 1 87 ? 15.729 195.348 -3.586 1.00 22.86 87 THR H CA 1
ATOM 6642 C C . THR H 1 87 ? 14.808 196.323 -4.322 1.00 27.38 87 THR H C 1
ATOM 6643 O O . THR H 1 87 ? 14.885 197.533 -4.104 1.00 33.86 87 THR H O 1
ATOM 6647 N N . GLN H 1 88 ? 13.946 195.812 -5.201 1.00 27.45 88 GLN H N 1
ATOM 6648 C CA . GLN H 1 88 ? 12.896 196.645 -5.801 1.00 31.67 88 GLN H CA 1
ATOM 6649 C C . GLN H 1 88 ? 11.796 196.931 -4.765 1.00 33.03 88 GLN H C 1
ATOM 6650 O O . GLN H 1 88 ? 11.633 196.204 -3.787 1.00 33.81 88 GLN H O 1
ATOM 6656 N N . GLY H 1 89 ? 11.056 198.006 -4.977 1.00 33.92 89 GLY H N 1
ATOM 6657 C CA . GLY H 1 89 ? 9.896 198.310 -4.151 1.00 34.01 89 GLY H CA 1
ATOM 6658 C C . GLY H 1 89 ? 10.164 199.210 -2.959 1.00 35.17 89 GLY H C 1
ATOM 6659 O O . GLY H 1 89 ? 11.298 199.653 -2.746 1.00 36.89 89 GLY H O 1
ATOM 6660 N N . PRO H 1 90 ? 9.109 199.482 -2.164 1.00 34.52 90 PRO H N 1
ATOM 6661 C CA . PRO H 1 90 ? 9.146 200.466 -1.096 1.00 34.42 90 PRO H CA 1
ATOM 6662 C C . PRO H 1 90 ? 9.436 199.916 0.304 1.00 30.56 90 PRO H C 1
ATOM 6663 O O . PRO H 1 90 ? 9.412 200.683 1.281 1.00 32.02 90 PRO H O 1
ATOM 6667 N N . LYS H 1 91 ? 9.708 198.623 0.415 1.00 28.05 91 LYS H N 1
ATOM 6668 C CA . LYS H 1 91 ? 10.027 198.029 1.722 1.00 26.63 91 LYS H CA 1
ATOM 6669 C C . LYS H 1 91 ? 11.303 198.655 2.270 1.00 26.07 91 LYS H C 1
ATOM 6670 O O . LYS H 1 91 ? 12.090 199.252 1.528 1.00 26.12 91 LYS H O 1
ATOM 6676 N N . SER H 1 92 ? 11.501 198.522 3.575 1.00 25.97 92 SER H N 1
ATOM 6677 C CA . SER H 1 92 ? 12.684 199.088 4.237 1.00 25.96 92 SER H CA 1
ATOM 6678 C C . SER H 1 92 ? 13.937 198.315 3.837 1.00 24.10 92 SER H C 1
ATOM 6679 O O . SER H 1 92 ? 13.859 197.150 3.438 1.00 25.84 92 SER H O 1
ATOM 6682 N N . ASN H 1 93 ? 15.085 198.967 3.954 1.00 23.95 93 ASN H N 1
ATOM 6683 C CA . ASN H 1 93 ? 16.375 198.340 3.642 1.00 23.49 93 ASN H CA 1
ATOM 6684 C C . ASN H 1 93 ? 16.608 197.062 4.453 1.00 23.16 93 ASN H C 1
ATOM 6685 O O . ASN H 1 93 ? 17.052 196.043 3.912 1.00 19.15 93 ASN H O 1
ATOM 6690 N N . ARG H 1 94 ? 16.305 197.108 5.746 1.00 24.22 94 ARG H N 1
ATOM 6691 C CA . ARG H 1 94 ? 16.491 195.929 6.591 1.00 23.60 94 ARG H CA 1
ATOM 6692 C C . ARG H 1 94 ? 15.638 194.779 6.066 1.00 20.31 94 ARG H C 1
ATOM 6693 O O . ARG H 1 94 ? 16.128 193.683 5.927 1.00 20.51 94 ARG H O 1
ATOM 6697 N N . GLN H 1 95 ? 14.363 195.042 5.780 1.00 20.11 95 GLN H N 1
ATOM 6698 C CA . GLN H 1 95 ? 13.445 194.013 5.288 1.00 19.18 95 GLN H CA 1
ATOM 6699 C C . GLN H 1 95 ? 13.851 193.508 3.908 1.00 17.67 95 GLN H C 1
ATOM 6700 O O . GLN H 1 95 ? 13.665 192.337 3.591 1.00 19.72 95 GLN H O 1
ATOM 6706 N N . LYS H 1 96 ? 14.396 194.388 3.079 1.00 18.40 96 LYS H N 1
ATOM 6707 C CA . LYS H 1 96 ? 14.913 193.966 1.775 1.00 17.05 96 LYS H CA 1
ATOM 6708 C C . LYS H 1 96 ? 16.054 192.974 1.955 1.00 15.64 96 LYS H C 1
ATOM 6709 O O . LYS H 1 96 ? 16.152 191.992 1.237 1.00 22.35 96 LYS H O 1
ATOM 6715 N N . ALA H 1 97 ? 16.914 193.243 2.922 1.00 15.82 97 ALA H N 1
ATOM 6716 C CA . ALA H 1 97 ? 18.036 192.354 3.243 1.00 15.87 97 ALA H CA 1
ATOM 6717 C C . ALA H 1 97 ? 17.532 190.972 3.676 1.00 18.33 97 ALA H C 1
ATOM 6718 O O . ALA H 1 97 ? 18.016 189.944 3.213 1.00 17.35 97 ALA H O 1
ATOM 6720 N N . VAL H 1 98 ? 16.564 190.957 4.578 1.00 17.70 98 VAL H N 1
ATOM 6721 C CA . VAL H 1 98 ? 15.943 189.712 5.016 1.00 14.29 98 VAL H CA 1
ATOM 6722 C C . VAL H 1 98 ? 15.333 188.968 3.840 1.00 13.49 98 VAL H C 1
ATOM 6723 O O . VAL H 1 98 ? 15.457 187.758 3.738 1.00 18.78 98 VAL H O 1
ATOM 6727 N N . ASN H 1 99 ? 14.667 189.685 2.945 1.00 13.91 99 ASN H N 1
ATOM 6728 C CA . ASN H 1 99 ? 14.058 189.058 1.767 1.00 13.79 99 ASN H CA 1
ATOM 6729 C C . ASN H 1 99 ? 15.102 188.444 0.815 1.00 13.25 99 ASN H C 1
ATOM 6730 O O . ASN H 1 99 ? 14.889 187.375 0.235 1.00 17.88 99 ASN H O 1
ATOM 6735 N N . ILE H 1 100 ? 16.223 189.133 0.648 1.00 15.33 100 ILE H N 1
ATOM 6736 C CA . ILE H 1 100 ? 17.338 188.612 -0.153 1.00 16.69 100 ILE H CA 1
ATOM 6737 C C . ILE H 1 100 ? 17.791 187.259 0.404 1.00 16.96 100 ILE H C 1
ATOM 6738 O O . ILE H 1 100 ? 17.953 186.298 -0.329 1.00 18.75 100 ILE H O 1
ATOM 6743 N N . ILE H 1 101 ? 17.998 187.208 1.713 1.00 16.43 101 ILE H N 1
ATOM 6744 C CA . ILE H 1 101 ? 18.429 186.001 2.388 1.00 14.80 101 ILE H CA 1
ATOM 6745 C C . ILE H 1 101 ? 17.401 184.892 2.203 1.00 16.43 101 ILE H C 1
ATOM 6746 O O . ILE H 1 101 ? 17.753 183.752 1.923 1.00 21.73 101 ILE H O 1
ATOM 6751 N N . GLY H 1 102 ? 16.132 185.227 2.353 1.00 12.62 102 GLY H N 1
ATOM 6752 C CA . GLY H 1 102 ? 15.065 184.251 2.167 1.00 12.73 102 GLY H CA 1
ATOM 6753 C C . GLY H 1 102 ? 15.052 183.690 0.763 1.00 12.75 102 GLY H C 1
ATOM 6754 O O . GLY H 1 102 ? 14.802 182.514 0.559 1.00 19.08 102 GLY H O 1
ATOM 6755 N N . CYS H 1 103 ? 15.353 184.539 -0.207 1.00 20.15 103 CYS H N 1
ATOM 6756 C CA . CYS H 1 103 ? 15.402 184.149 -1.633 1.00 18.60 103 CYS H CA 1
ATOM 6757 C C . CYS H 1 103 ? 16.563 183.182 -1.899 1.00 16.38 103 CYS H C 1
ATOM 6758 O O . CYS H 1 103 ? 16.420 182.213 -2.644 1.00 18.37 103 CYS H O 1
ATOM 6761 N N . ALA H 1 104 ? 17.709 183.450 -1.282 1.00 13.89 104 ALA H N 1
ATOM 6762 C CA . ALA H 1 104 ? 18.880 182.575 -1.408 1.00 13.26 104 ALA H CA 1
ATOM 6763 C C . ALA H 1 104 ? 18.662 181.254 -0.704 1.00 12.92 104 ALA H C 1
ATOM 6764 O O . ALA H 1 104 ? 19.090 180.224 -1.201 1.00 18.44 104 ALA H O 1
ATOM 6766 N N . LEU H 1 105 ? 18.022 181.286 0.461 1.00 12.41 105 LEU H N 1
ATOM 6767 C CA . LEU H 1 105 ? 17.760 180.067 1.236 1.00 12.78 105 LEU H CA 1
ATOM 6768 C C . LEU H 1 105 ? 16.825 179.160 0.461 1.00 14.79 105 LEU H C 1
ATOM 6769 O O . LEU H 1 105 ? 17.061 177.957 0.305 1.00 14.24 105 LEU H O 1
ATOM 6774 N N . ARG H 1 106 ? 15.764 179.762 -0.049 1.00 16.48 106 ARG H N 1
ATOM 6775 C CA . ARG H 1 106 ? 14.789 179.028 -0.834 1.00 18.19 106 ARG H CA 1
ATOM 6776 C C . ARG H 1 106 ? 15.446 178.348 -2.036 1.00 16.67 106 ARG H C 1
ATOM 6777 O O . ARG H 1 106 ? 15.072 177.240 -2.401 1.00 16.57 106 ARG H O 1
ATOM 6785 N N . ALA H 1 107 ? 16.424 179.029 -2.631 1.00 15.58 107 ALA H N 1
ATOM 6786 C CA . ALA H 1 107 ? 17.146 178.529 -3.827 1.00 19.38 107 ALA H CA 1
ATOM 6787 C C . ALA H 1 107 ? 18.110 177.378 -3.551 1.00 17.30 107 ALA H C 1
ATOM 6788 O O . ALA H 1 107 ? 18.596 176.737 -4.469 1.00 18.66 107 ALA H O 1
ATOM 6790 N N . GLY H 1 108 ? 18.409 177.140 -2.284 1.00 17.77 108 GLY H N 1
ATOM 6791 C CA . GLY H 1 108 ? 19.222 175.999 -1.884 1.00 17.23 108 GLY H CA 1
ATOM 6792 C C . GLY H 1 108 ? 20.676 176.304 -1.588 1.00 17.67 108 GLY H C 1
ATOM 6793 O O . GLY H 1 108 ? 21.443 175.400 -1.275 1.00 18.60 108 GLY H O 1
ATOM 6794 N N . VAL H 1 109 ? 21.057 177.572 -1.658 1.00 17.76 109 VAL H N 1
ATOM 6795 C CA . VAL H 1 109 ? 22.461 177.950 -1.487 1.00 19.22 109 VAL H CA 1
ATOM 6796 C C . VAL H 1 109 ? 23.029 177.485 -0.142 1.00 17.62 109 VAL H C 1
ATOM 6797 O O . VAL H 1 109 ? 24.187 177.092 -0.061 1.00 18.95 109 VAL H O 1
ATOM 6801 N N . ALA H 1 110 ? 22.204 177.514 0.904 1.00 16.41 110 ALA H N 1
ATOM 6802 C CA . ALA H 1 110 ? 22.692 177.183 2.252 1.00 16.99 110 ALA H CA 1
ATOM 6803 C C . ALA H 1 110 ? 23.238 175.763 2.322 1.00 18.80 110 ALA H C 1
ATOM 6804 O O . ALA H 1 110 ? 24.231 175.501 3.007 1.00 20.49 110 ALA H O 1
ATOM 6806 N N . GLU H 1 111 ? 22.598 174.860 1.584 1.00 19.15 111 GLU H N 1
ATOM 6807 C CA . GLU H 1 111 ? 22.997 173.448 1.544 1.00 21.17 111 GLU H CA 1
ATOM 6808 C C . GLU H 1 111 ? 24.412 173.237 1.005 1.00 23.04 111 GLU H C 1
ATOM 6809 O O . GLU H 1 111 ? 25.095 172.301 1.398 1.00 25.08 111 GLU H O 1
ATOM 6815 N N . THR H 1 112 ? 24.830 174.118 0.103 1.00 22.71 112 THR H N 1
ATOM 6816 C CA . THR H 1 112 ? 26.124 174.006 -0.580 1.00 25.83 112 THR H CA 1
ATOM 6817 C C . THR H 1 112 ? 27.277 174.642 0.199 1.00 26.13 112 THR H C 1
ATOM 6818 O O . THR H 1 112 ? 28.429 174.565 -0.229 1.00 34.36 112 THR H O 1
ATOM 6822 N N . THR H 1 113 ? 26.980 175.265 1.332 1.00 24.20 113 THR H N 1
ATOM 6823 C CA . THR H 1 113 ? 28.026 175.935 2.103 1.00 25.22 113 THR H CA 1
ATOM 6824 C C . THR H 1 113 ? 28.815 174.955 2.956 1.00 28.81 113 THR H C 1
ATOM 6825 O O . THR H 1 113 ? 28.355 173.852 3.258 1.00 33.98 113 THR H O 1
ATOM 6829 N N . VAL H 1 114 ? 30.016 175.362 3.345 1.00 29.79 114 VAL H N 1
ATOM 6830 C CA . VAL H 1 114 ? 30.878 174.528 4.168 1.00 32.82 114 VAL H CA 1
ATOM 6831 C C . VAL H 1 114 ? 30.329 174.407 5.585 1.00 33.90 114 VAL H C 1
ATOM 6832 O O . VAL H 1 114 ? 30.543 173.411 6.263 1.00 44.76 114 VAL H O 1
ATOM 6836 N N . LEU H 1 115 ? 29.603 175.423 6.025 1.00 37.09 115 LEU H N 1
ATOM 6837 C CA . LEU H 1 115 ? 28.970 175.410 7.346 1.00 35.70 115 LEU H CA 1
ATOM 6838 C C . LEU H 1 115 ? 27.971 174.262 7.477 1.00 35.87 115 LEU H C 1
ATOM 6839 O O . LEU H 1 115 ? 27.852 173.656 8.539 1.00 35.97 115 LEU H O 1
ATOM 6844 N N . ALA H 1 116 ? 27.260 173.978 6.386 1.00 32.27 116 ALA H N 1
ATOM 6845 C CA . ALA H 1 116 ? 26.239 172.935 6.361 1.00 30.26 116 ALA H CA 1
ATOM 6846 C C . ALA H 1 116 ? 26.855 171.567 6.169 1.00 32.79 116 ALA H C 1
ATOM 6847 O O . ALA H 1 116 ? 26.322 170.570 6.640 1.00 33.18 116 ALA H O 1
ATOM 6849 N N . ARG H 1 117 ? 27.966 171.545 5.438 1.00 36.93 117 ARG H N 1
ATOM 6850 C CA . ARG H 1 117 ? 28.550 170.292 4.977 1.00 42.72 117 ARG H CA 1
ATOM 6851 C C . ARG H 1 117 ? 29.516 169.672 5.974 1.00 47.18 117 ARG H C 1
ATOM 6852 O O . ARG H 1 117 ? 30.091 168.626 5.684 1.00 54.49 117 ARG H O 1
ATOM 6860 N N . LYS H 1 118 ? 29.693 170.304 7.140 1.00 51.88 118 LYS H N 1
ATOM 6861 C CA . LYS H 1 118 ? 30.396 169.680 8.286 1.00 57.29 118 LYS H CA 1
ATOM 6862 C C . LYS H 1 118 ? 29.414 168.903 9.200 1.00 59.95 118 LYS H C 1
ATOM 6863 O O . LYS H 1 118 ? 28.219 169.232 9.260 1.00 57.48 118 LYS H O 1
ATOM 6869 N N . LYS H 1 119 ? 29.920 167.870 9.885 1.00 66.03 119 LYS H N 1
ATOM 6870 C CA . LYS H 1 119 ? 29.173 167.130 10.942 1.00 69.17 119 LYS H CA 1
ATOM 6871 C C . LYS H 1 119 ? 27.907 166.428 10.438 1.00 68.16 119 LYS H C 1
#

Secondary structure (P-SEA, 3-state):
caaaaaaaaaaaaaaaacccccccccccccccaaaaaaaaaaacccccccaaaaaaaaaaaaaaccccaaaaaaaaaaaaaaaaccccccccaaaaaaaaaaaaaaacccccccccc/caaaaaaaaaaaaaaaacccccccccccccccaaaaaaaaaaacccccccaaaaaaaaaaaaaaccccaaaaaaaaaaaaaaaaccccccccaaaaaaaaaaaaaaacccccccccccc/caaaaaaaaaaaaaaaacccccccccccccccaaaaaaaaaaacccccccaaaaaaaaaaaaaaccccaaaaaaaaaaaaaaaaccccccccaaaaaaaaaaaaaaaccccccccccc/caaaaaaaaaaaaaaaacccccccccccccccaaaaaaaaaaacccccccaaaaaaaaaaaaaaccccaaaaaaaaaaaaaaaaccccccccaaaaaaaaaaaaaaacccccccccc/caaaaaaaaaaaaaaaacccccccccccccccaaaaaaaaaaacccccccaaaaaaaaaaaaaaccccaaaaaaaaaaaaaaaaccccccccaaaaaaaaaaaaaaaccccccccccc/caaaaaaaaaaaaaaaacccccccccccccccaaaaaaaaaaacccccccaaaaaaaaaaaaaaccccaaaaaaaaaaaaaaaaccccccccaaaaaaaaaaaaaaacccccccccccc/caaaaaaaaaaaaaaaacccccccccccccccaaaaaaaaaaacccccccaaaaaaaaaaaaaaccccaaaaaaaaaaaaaaaaccccccccaaaaaaaaaaaaaaaccccccccccc/caaaaaaaaaaaaaacccccccccccccccaaaaaaaaaaacccccccaaaaaaaaaaaaaaccccaaaaaaaaaaaaaaaaccccccccaaaaaaaaaaaaaaacccccccccccc

Foldseek 3Di:
DVVVVVVLVVQLVVQVVPPDDDPDDDPDSLLDLSSVLSSVVVVVLLVDLPLVSNLVSQLVVLVVFADDPVLSVVSSVQLNVLSVPLSDDDDDSSVSSSSSSVSSSVVPSSDRTPVDD/DVVVVVVLVVQLVVQVVPPDDDPDDDPDSLLDLSSVLSSVVVVVLLVDLPLVSNLVSQLVVLDDDADDPVLSVVSSVQLNVLSVPLSDDDDDSSVSSSSSSVSSSVVPSSCRDVVNVPD/DVVVVVVLVVQLVVQVVPPDDDPDDDPDSLLDLSSVLSSVVVVVLLVDLPLVSNLVSQLVVLVVFAPDPVLSVVSSVQLNVLSVPLSDDDDDSSVSSSSSSVSSSVVPSSCRTPVNDD/DVVVVVLLVVQLVVQVVPPDDDPDDDPDSLLDLSSVLSSVVVVVLLVDLPLVSNLVSQLVVLVVFADPPVLSVVSSVQLNVLSVPLSDDDDDSSVSSSSSSVSSSVVPSSCRTPVVD/DVVVVVVLVVQLVVQVVPPDDDPDDDPDSLLDLSSVLSSVVVVVLLVDLPLVSNLVSQLVVLVVFADDPVLSVVSSVQLNVLSVVLSDDDDDSSVSSSSSSVSSSVVPSSCRTPVNVD/DDDDVVLLVVQLVVQVVPPDDDPDDDPDSLLDLSSVLSSVVVVVLLVDLPLVSNLVSQLVVLVVFAPDPVLSVVSSVQLNVLSVVLSDDDDDSSVSSSSSSVSSSVVPSSCRTPVNVVD/DVVVVVVLVVQLVVQVVPPDDDPDDDPDSLLDLSSVLSSVVVVVLLVDLPLVSNLVSQLVVLVVFADDPVLSVVSSVQLNVLSVPLSDDDDDSSVSSSSSSVSSSVVPSSCRTPVNPD/DVVVVLVVQLVVQVVPPDDDPDDDPDSLLDLSSVLSSVVVVVLLVDLPLVSNLVSQLVVLVVFAPPPVLSVVSSVQLNVLSVVLSDDDDDSSVSSSSSSVSSSVVPSSCRTPVNVDD

Organism: Solenopsis invicta (NCBI:txid13686)

Nearest PDB structures (foldseek):
  2ygu-assembly3_F  TM=1.008E+00  e=3.142E-18  Solenopsis invicta
  6is0-assembly1_A  TM=4.777E-01  e=6.202E+00  Danio rerio
  6iry-assembly1_A  TM=5.320E-01  e=9.096E+00  Danio rerio
  5wdd-assembly2_B  TM=3.235E-01  e=4.467E+00  Gallus gallus
  2ygu-assembly3_F  TM=1.008E+00  e=3.505E-18  Solenopsis invicta

B-factor: mean 37.84, std 18.45, range [9.06, 438.94]